Protein AF-0000000076754870 (afdb_homodimer)

InterPro domains:
  IPR001567 Peptidase M3A/M3B catalytic domain [PF01432] (214-592)
  IPR004438 Peptidase M3B, oligoendopeptidase F [TIGR00181] (14-603)
  IPR013647 Oligopeptidase F, N-terminal domain [PF08439] (121-189)
  IPR034009 Oligopeptidase F type 4 [cd09609] (14-601)
  IPR042088 Oligoendopeptidase F, C-terminal domain [G3DSA:1.10.1370.20] (234-605)

Radius of gyration: 33.67 Å; Cα contacts (8 Å, |Δi|>4): 1767; chains: 2; bounding box: 83×96×72 Å

Organism: NCBI:txid592010

Structure (mmCIF, N/CA/C/O backbone):
data_AF-0000000076754870-model_v1
#
loop_
_entity.id
_entity.type
_entity.pdbx_description
1 polymer 'Oligopeptidase F'
#
loop_
_atom_site.group_PDB
_atom_site.id
_atom_site.type_symbol
_atom_site.label_atom_id
_atom_site.label_alt_id
_atom_site.label_comp_id
_atom_site.label_asym_id
_atom_site.label_entity_id
_atom_site.label_seq_id
_atom_site.pdbx_PDB_ins_code
_atom_site.Cartn_x
_atom_site.Cartn_y
_atom_site.Cartn_z
_atom_site.occupancy
_atom_site.B_iso_or_equiv
_atom_site.auth_seq_id
_atom_site.auth_comp_id
_atom_site.auth_asym_id
_atom_site.auth_atom_id
_atom_site.pdbx_PDB_model_num
ATOM 1 N N . MET A 1 1 ? 46.344 -9.344 -22.422 1 23.14 1 MET A N 1
ATOM 2 C CA . MET A 1 1 ? 45.656 -8.133 -22.906 1 23.14 1 MET A CA 1
ATOM 3 C C . MET A 1 1 ? 44.25 -8.445 -23.406 1 23.14 1 MET A C 1
ATOM 5 O O . MET A 1 1 ? 43.438 -7.535 -23.578 1 23.14 1 MET A O 1
ATOM 9 N N . GLN A 1 2 ? 44.094 -9.57 -24.062 1 24.62 2 GLN A N 1
ATOM 10 C CA . GLN A 1 2 ? 42.812 -9.945 -24.656 1 24.62 2 GLN A CA 1
ATOM 11 C C . GLN A 1 2 ? 41.75 -10.195 -23.578 1 24.62 2 GLN A C 1
ATOM 13 O O . GLN A 1 2 ? 40.562 -10.336 -23.891 1 24.62 2 GLN A O 1
ATOM 18 N N . ASN A 1 3 ? 42.031 -10.664 -22.422 1 24.34 3 ASN A N 1
ATOM 19 C CA . ASN A 1 3 ? 41.25 -11.305 -21.391 1 24.34 3 ASN A CA 1
ATOM 20 C C . ASN A 1 3 ? 40.344 -10.297 -20.656 1 24.34 3 ASN A C 1
ATOM 22 O O . ASN A 1 3 ? 39.719 -10.633 -19.656 1 24.34 3 ASN A O 1
ATOM 26 N N . LYS A 1 4 ? 40.812 -8.961 -20.516 1 30.72 4 LYS A N 1
ATOM 27 C CA . LYS A 1 4 ? 40.094 -8 -19.688 1 30.72 4 LYS A CA 1
ATOM 28 C C . LYS A 1 4 ? 38.656 -7.805 -20.172 1 30.72 4 LYS A C 1
ATOM 30 O O . LYS A 1 4 ? 37.875 -7.113 -19.516 1 30.72 4 LYS A O 1
ATOM 35 N N . GLU A 1 5 ? 38.406 -7.863 -21.391 1 28.88 5 GLU A N 1
ATOM 36 C CA . GLU A 1 5 ? 37.156 -7.387 -22.031 1 28.88 5 GLU A CA 1
ATOM 37 C C . GLU A 1 5 ? 36 -8.336 -21.766 1 28.88 5 GLU A C 1
ATOM 39 O O . GLU A 1 5 ? 35.062 -8.398 -22.547 1 28.88 5 GLU A O 1
ATOM 44 N N . GLU A 1 6 ? 36.094 -9.367 -21.203 1 34.53 6 GLU A N 1
ATOM 45 C CA . GLU A 1 6 ? 34.938 -10.203 -20.969 1 34.53 6 GLU A CA 1
ATOM 46 C C . GLU A 1 6 ? 33.812 -9.406 -20.297 1 34.53 6 GLU A C 1
ATOM 48 O O . GLU A 1 6 ? 33.781 -9.234 -19.078 1 34.53 6 GLU A O 1
ATOM 53 N N . SER A 1 7 ? 33.375 -8.188 -20.719 1 34 7 SER A N 1
ATOM 54 C CA . SER A 1 7 ? 32.75 -6.887 -20.578 1 34 7 SER A CA 1
ATOM 55 C C . SER A 1 7 ? 31.312 -7.027 -20.062 1 34 7 SER A C 1
ATOM 57 O O . SER A 1 7 ? 30.734 -8.109 -20.125 1 34 7 SER A O 1
ATOM 59 N N . LYS A 1 8 ? 30.703 -5.906 -19.562 1 40.03 8 LYS A N 1
ATOM 60 C CA . LYS A 1 8 ? 29.406 -5.371 -19.141 1 40.03 8 LYS A CA 1
ATOM 61 C C . LYS A 1 8 ? 28.312 -5.754 -20.125 1 40.03 8 LYS A C 1
ATOM 63 O O . LYS A 1 8 ? 27.859 -4.922 -20.922 1 40.03 8 LYS A O 1
ATOM 68 N N . MET A 1 9 ? 28.203 -6.75 -20.844 1 48.28 9 MET A N 1
ATOM 69 C CA . MET A 1 9 ? 27.25 -6.793 -21.953 1 48.28 9 MET A CA 1
ATOM 70 C C . MET A 1 9 ? 25.812 -6.727 -21.453 1 48.28 9 MET A C 1
ATOM 72 O O . MET A 1 9 ? 25.359 -7.641 -20.766 1 48.28 9 MET A O 1
ATOM 76 N N . SER A 1 10 ? 25.203 -5.645 -21.359 1 66.19 10 SER A N 1
ATOM 77 C CA . SER A 1 10 ? 23.812 -5.324 -21.109 1 66.19 10 SER A CA 1
ATOM 78 C C . SER A 1 10 ? 22.875 -6.176 -21.969 1 66.19 10 SER A C 1
ATOM 80 O O . SER A 1 10 ? 23.25 -6.594 -23.062 1 66.19 10 SER A O 1
ATOM 82 N N . LEU A 1 11 ? 21.922 -6.969 -21.469 1 78.38 11 LEU A N 1
ATOM 83 C CA . LEU A 1 11 ? 20.891 -7.664 -22.219 1 78.38 11 LEU A CA 1
ATOM 84 C C . LEU A 1 11 ? 20.438 -6.832 -23.422 1 78.38 11 LEU A C 1
ATOM 86 O O . LEU A 1 11 ? 20.422 -5.598 -23.344 1 78.38 11 LEU A O 1
ATOM 90 N N . PRO A 1 12 ? 20.219 -7.492 -24.641 1 88.31 12 PRO A N 1
ATOM 91 C CA . PRO A 1 12 ? 19.719 -6.773 -25.828 1 88.31 12 PRO A CA 1
ATOM 92 C C . PRO A 1 12 ? 18.391 -6.082 -25.562 1 88.31 12 PRO A C 1
ATOM 94 O O . PRO A 1 12 ? 17.688 -6.43 -24.625 1 88.31 12 PRO A O 1
ATOM 97 N N . LEU A 1 13 ? 18.141 -5.051 -26.438 1 89.12 13 LEU A N 1
ATOM 98 C CA . LEU A 1 13 ? 16.797 -4.457 -26.469 1 89.12 13 LEU A CA 1
ATOM 99 C C . LEU A 1 13 ? 15.82 -5.371 -27.203 1 89.12 13 LEU A C 1
ATOM 101 O O . LEU A 1 13 ? 16.234 -6.199 -28.016 1 89.12 13 LEU A O 1
ATOM 105 N N . ARG A 1 14 ? 14.5 -5.211 -26.953 1 93.31 14 ARG A N 1
ATOM 106 C CA . ARG A 1 14 ? 13.453 -6.043 -27.531 1 93.31 14 ARG A CA 1
ATOM 107 C C . ARG A 1 14 ? 13.492 -5.996 -29.062 1 93.31 14 ARG A C 1
ATOM 109 O O . ARG A 1 14 ? 13.336 -7.023 -29.719 1 93.31 14 ARG A O 1
ATOM 116 N N . GLN A 1 15 ? 13.75 -4.82 -29.578 1 91.38 15 GLN A N 1
ATOM 117 C CA . GLN A 1 15 ? 13.68 -4.598 -31.016 1 91.38 15 GLN A CA 1
ATOM 118 C C . GLN A 1 15 ? 14.867 -5.242 -31.734 1 91.38 15 GLN A C 1
ATOM 120 O O . GLN A 1 15 ? 14.859 -5.395 -32.969 1 91.38 15 GLN A O 1
ATOM 125 N N . GLU A 1 16 ? 15.891 -5.66 -30.953 1 93.81 16 GLU A N 1
ATOM 126 C CA . GLU A 1 16 ? 17.109 -6.242 -31.516 1 93.81 16 GLU A CA 1
ATOM 127 C C . GLU A 1 16 ? 16.984 -7.758 -31.656 1 93.81 16 GLU A C 1
ATOM 129 O O . GLU A 1 16 ? 17.828 -8.406 -32.281 1 93.81 16 GLU A O 1
ATOM 134 N N . LEU A 1 17 ? 15.945 -8.344 -31.156 1 95.44 17 LEU A N 1
ATOM 135 C CA . LEU A 1 17 ? 15.797 -9.789 -31.094 1 95.44 17 LEU A CA 1
ATOM 136 C C . LEU A 1 17 ? 15.273 -10.344 -32.406 1 95.44 17 LEU A C 1
ATOM 138 O O . LEU A 1 17 ? 14.484 -9.688 -33.094 1 95.44 17 LEU A O 1
ATOM 142 N N . PRO A 1 18 ? 15.703 -11.57 -32.781 1 95.25 18 PRO A N 1
ATOM 143 C CA . PRO A 1 18 ? 15.07 -12.219 -33.938 1 95.25 18 PRO A CA 1
ATOM 144 C C . PRO A 1 18 ? 13.578 -12.453 -33.75 1 95.25 18 PRO A C 1
ATOM 146 O O . PRO A 1 18 ? 13.164 -13.039 -32.75 1 95.25 18 PRO A O 1
ATOM 149 N N . LEU A 1 19 ? 12.773 -12.07 -34.688 1 95.5 19 LEU A N 1
ATOM 150 C CA . LEU A 1 19 ? 11.32 -12.172 -34.625 1 95.5 19 LEU A CA 1
ATOM 151 C C . LEU A 1 19 ? 10.891 -13.609 -34.375 1 95.5 19 LEU A C 1
ATOM 153 O O . LEU A 1 19 ? 9.938 -13.867 -33.625 1 95.5 19 LEU A O 1
ATOM 157 N N . ALA A 1 20 ? 11.617 -14.562 -34.969 1 95.62 20 ALA A N 1
ATOM 158 C CA . ALA A 1 20 ? 11.242 -15.977 -34.906 1 95.62 20 ALA A CA 1
ATOM 159 C C . ALA A 1 20 ? 11.336 -16.531 -33.5 1 95.62 20 ALA A C 1
ATOM 161 O O . ALA A 1 20 ? 10.781 -17.594 -33.219 1 95.62 20 ALA A O 1
ATOM 162 N N . GLU A 1 21 ? 11.938 -15.852 -32.625 1 96.88 21 GLU A N 1
ATOM 163 C CA . GLU A 1 21 ? 12.141 -16.344 -31.266 1 96.88 21 GLU A CA 1
ATOM 164 C C . GLU A 1 21 ? 11.219 -15.633 -30.266 1 96.88 21 GLU A C 1
ATOM 166 O O . GLU A 1 21 ? 11.266 -15.891 -29.062 1 96.88 21 GLU A O 1
ATOM 171 N N . THR A 1 22 ? 10.422 -14.695 -30.812 1 97.56 22 THR A N 1
ATOM 172 C CA . THR A 1 22 ? 9.484 -13.953 -29.984 1 97.56 22 THR A CA 1
ATOM 173 C C . THR A 1 22 ? 8.047 -14.406 -30.266 1 97.56 22 THR A C 1
ATOM 175 O O . THR A 1 22 ? 7.762 -14.969 -31.312 1 97.56 22 THR A O 1
ATOM 178 N N . TRP A 1 23 ? 7.141 -14.172 -29.266 1 98.25 23 TRP A N 1
ATOM 179 C CA . TRP A 1 23 ? 5.75 -14.562 -29.5 1 98.25 23 TRP A CA 1
ATOM 180 C C . TRP A 1 23 ? 5.055 -13.57 -30.422 1 98.25 23 TRP A C 1
ATOM 182 O O . TRP A 1 23 ? 5.57 -12.477 -30.672 1 98.25 23 TRP A O 1
ATOM 192 N N . ASP A 1 24 ? 3.938 -13.984 -31.031 1 98.06 24 ASP A N 1
ATOM 193 C CA . ASP A 1 24 ? 3.182 -13.172 -31.969 1 98.06 24 ASP A CA 1
ATOM 194 C C . ASP A 1 24 ? 1.841 -12.742 -31.391 1 98.06 24 ASP A C 1
ATOM 196 O O . ASP A 1 24 ? 0.86 -13.484 -31.453 1 98.06 24 ASP A O 1
ATOM 200 N N . LEU A 1 25 ? 1.702 -11.523 -31 1 97.69 25 LEU A N 1
ATOM 201 C CA . LEU A 1 25 ? 0.479 -11.031 -30.375 1 97.69 25 LEU A CA 1
ATOM 202 C C . LEU A 1 25 ? -0.518 -10.562 -31.422 1 97.69 25 LEU A C 1
ATOM 204 O O . LEU A 1 25 ? -1.688 -10.32 -31.125 1 97.69 25 LEU A O 1
ATOM 208 N N . SER A 1 26 ? -0.072 -10.492 -32.688 1 97.38 26 SER A N 1
ATOM 209 C CA . SER A 1 26 ? -0.972 -10.086 -33.75 1 97.38 26 SER A CA 1
ATOM 210 C C . SER A 1 26 ? -2.059 -11.125 -34 1 97.38 26 SER A C 1
ATOM 212 O O . SER A 1 26 ? -3.049 -10.859 -34.688 1 97.38 26 SER A O 1
ATOM 214 N N . LEU A 1 27 ? -1.836 -12.336 -33.438 1 97.69 27 LEU A N 1
ATOM 215 C CA . LEU A 1 27 ? -2.877 -13.359 -33.469 1 97.69 27 LEU A CA 1
ATOM 216 C C . LEU A 1 27 ? -4.109 -12.906 -32.719 1 97.69 27 LEU A C 1
ATOM 218 O O . LEU A 1 27 ? -5.211 -13.414 -32.938 1 97.69 27 LEU A O 1
ATOM 222 N N . LEU A 1 28 ? -4.004 -12 -31.75 1 98 28 LEU A N 1
ATOM 223 C CA . LEU A 1 28 ? -5.121 -11.43 -31 1 98 28 LEU A CA 1
ATOM 224 C C . LEU A 1 28 ? -5.719 -10.234 -31.75 1 98 28 LEU A C 1
ATOM 226 O O . LEU A 1 28 ? -6.848 -10.297 -32.219 1 98 28 LEU A O 1
ATOM 230 N N . TYR A 1 29 ? -4.859 -9.211 -31.797 1 98.06 29 TYR A N 1
ATOM 231 C CA . TYR A 1 29 ? -5.223 -8.039 -32.594 1 98.06 29 TYR A CA 1
ATOM 232 C C . TYR A 1 29 ? -4.094 -7.656 -33.531 1 98.06 29 TYR A C 1
ATOM 234 O O . TYR A 1 29 ? -2.936 -7.551 -33.125 1 98.06 29 TYR A O 1
ATOM 242 N N . LYS A 1 30 ? -4.488 -7.289 -34.719 1 97.31 30 LYS A N 1
ATOM 243 C CA . LYS A 1 30 ? -3.512 -7.078 -35.781 1 97.31 30 LYS A CA 1
ATOM 244 C C . LYS A 1 30 ? -2.59 -5.906 -35.469 1 97.31 30 LYS A C 1
ATOM 246 O O . LYS A 1 30 ? -1.426 -5.895 -35.875 1 97.31 30 LYS A O 1
ATOM 251 N N . ASP A 1 31 ? -3.182 -4.883 -34.812 1 95.81 31 ASP A N 1
ATOM 252 C CA . ASP A 1 31 ? -2.395 -3.707 -34.438 1 95.81 31 ASP A CA 1
ATOM 253 C C . ASP A 1 31 ? -3.035 -2.949 -33.281 1 95.81 31 ASP A C 1
ATOM 255 O O . ASP A 1 31 ? -4.043 -3.393 -32.719 1 95.81 31 ASP A O 1
ATOM 259 N N . GLN A 1 32 ? -2.314 -1.916 -32.875 1 96 32 GLN A N 1
ATOM 260 C CA . GLN A 1 32 ? -2.748 -1.104 -31.75 1 96 32 GLN A CA 1
ATOM 261 C C . GLN A 1 32 ? -4.137 -0.519 -32 1 96 32 GLN A C 1
ATOM 263 O O . GLN A 1 32 ? -4.949 -0.441 -31.078 1 96 32 GLN A O 1
ATOM 268 N N . ALA A 1 33 ? -4.398 -0.143 -33.156 1 97.12 33 ALA A N 1
ATOM 269 C CA . ALA A 1 33 ? -5.691 0.443 -33.5 1 97.12 33 ALA A CA 1
ATOM 270 C C . ALA A 1 33 ? -6.82 -0.565 -33.312 1 97.12 33 ALA A C 1
ATOM 272 O O . ALA A 1 33 ? -7.879 -0.223 -32.781 1 97.12 33 ALA A O 1
ATOM 273 N N . ALA A 1 34 ? -6.594 -1.771 -33.75 1 98.19 34 ALA A N 1
ATOM 274 C CA . ALA A 1 34 ? -7.582 -2.83 -33.594 1 98.19 34 ALA A CA 1
ATOM 275 C C . ALA A 1 34 ? -7.832 -3.104 -32.094 1 98.19 34 ALA A C 1
ATOM 277 O O . ALA A 1 34 ? -8.969 -3.35 -31.688 1 98.19 34 ALA A O 1
ATOM 278 N N . TYR A 1 35 ? -6.797 -3.111 -31.328 1 97.75 35 TYR A N 1
ATOM 279 C CA . TYR A 1 35 ? -6.895 -3.291 -29.891 1 97.75 35 TYR A CA 1
ATOM 280 C C . TYR A 1 35 ? -7.738 -2.189 -29.25 1 97.75 35 TYR A C 1
ATOM 282 O O . TYR A 1 35 ? -8.625 -2.467 -28.438 1 97.75 35 TYR A O 1
ATOM 290 N N . GLU A 1 36 ? -7.5 -0.948 -29.641 1 96.19 36 GLU A N 1
ATOM 291 C CA . GLU A 1 36 ? -8.227 0.187 -29.078 1 96.19 36 GLU A CA 1
ATOM 292 C C . GLU A 1 36 ? -9.719 0.099 -29.406 1 96.19 36 GLU A C 1
ATOM 294 O O . GLU A 1 36 ? -10.562 0.43 -28.562 1 96.19 36 GLU A O 1
ATOM 299 N N . VAL A 1 37 ? -10.062 -0.365 -30.562 1 97.5 37 VAL A N 1
ATOM 300 C CA . VAL A 1 37 ? -11.453 -0.573 -30.953 1 97.5 37 VAL A CA 1
ATOM 301 C C . VAL A 1 37 ? -12.078 -1.654 -30.078 1 97.5 37 VAL A C 1
ATOM 303 O O . VAL A 1 37 ? -13.219 -1.516 -29.625 1 97.5 37 VAL A O 1
ATOM 306 N N . ALA A 1 38 ? -11.328 -2.713 -29.891 1 98 38 ALA A N 1
ATOM 307 C CA . ALA A 1 38 ? -11.82 -3.811 -29.062 1 98 38 ALA A CA 1
ATOM 308 C C . ALA A 1 38 ? -12.086 -3.346 -27.625 1 98 38 ALA A C 1
ATOM 310 O O . ALA A 1 38 ? -13.039 -3.789 -27 1 98 38 ALA A O 1
ATOM 311 N N . VAL A 1 39 ? -11.203 -2.475 -27.094 1 97.19 39 VAL A N 1
ATOM 312 C CA . VAL A 1 39 ? -11.367 -1.922 -25.75 1 97.19 39 VAL A CA 1
ATOM 313 C C . VAL A 1 39 ? -12.672 -1.139 -25.672 1 97.19 39 VAL A C 1
ATOM 315 O O . VAL A 1 39 ? -13.461 -1.323 -24.734 1 97.19 39 VAL A O 1
ATOM 318 N N . GLU A 1 40 ? -12.938 -0.312 -26.656 1 96.5 40 GLU A N 1
ATOM 319 C CA . GLU A 1 40 ? -14.164 0.479 -26.688 1 96.5 40 GLU A CA 1
ATOM 320 C C . GLU A 1 40 ? -15.391 -0.413 -26.844 1 96.5 40 GLU A C 1
ATOM 322 O O . GLU A 1 40 ? -16.438 -0.161 -26.234 1 96.5 40 GLU A O 1
ATOM 327 N N . ASP A 1 41 ? -15.273 -1.385 -27.672 1 97.88 41 ASP A N 1
ATOM 328 C CA . ASP A 1 41 ? -16.359 -2.334 -27.859 1 97.88 41 ASP A CA 1
ATOM 329 C C . ASP A 1 41 ? -16.703 -3.057 -26.562 1 97.88 41 ASP A C 1
ATOM 331 O O . ASP A 1 41 ? -17.875 -3.283 -26.25 1 97.88 41 ASP A O 1
ATOM 335 N N . LEU A 1 42 ? -15.672 -3.492 -25.844 1 98 42 LEU A N 1
ATOM 336 C CA . LEU A 1 42 ? -15.883 -4.164 -24.562 1 98 42 LEU A CA 1
ATOM 337 C C . LEU A 1 42 ? -16.609 -3.248 -23.594 1 98 42 LEU A C 1
ATOM 339 O O . LEU A 1 42 ? -17.531 -3.686 -22.891 1 98 42 LEU A O 1
ATOM 343 N N . LYS A 1 43 ? -16.219 -1.947 -23.547 1 96.25 43 LYS A N 1
ATOM 344 C CA . LYS A 1 43 ? -16.906 -0.976 -22.703 1 96.25 43 LYS A CA 1
ATOM 345 C C . LYS A 1 43 ? -18.391 -0.899 -23.047 1 96.25 43 LYS A C 1
ATOM 347 O O . LYS A 1 43 ? -19.234 -0.889 -22.156 1 96.25 43 LYS A O 1
ATOM 352 N N . LYS A 1 44 ? -18.688 -0.884 -24.281 1 97.38 44 LYS A N 1
ATOM 353 C CA . LYS A 1 44 ? -20.062 -0.826 -24.75 1 97.38 44 LYS A CA 1
ATOM 354 C C . LYS A 1 44 ? -20.812 -2.102 -24.406 1 97.38 44 LYS A C 1
ATOM 356 O O . LYS A 1 44 ? -21.969 -2.045 -23.938 1 97.38 44 LYS A O 1
ATOM 361 N N . GLN A 1 45 ? -20.172 -3.211 -24.594 1 97.94 45 GLN A N 1
ATOM 362 C CA . GLN A 1 45 ? -20.797 -4.504 -24.344 1 97.94 45 GLN A CA 1
ATOM 363 C C . GLN A 1 45 ? -21.219 -4.641 -22.875 1 97.94 45 GLN A C 1
ATOM 365 O O . GLN A 1 45 ? -22.328 -5.062 -22.578 1 97.94 45 GLN A O 1
ATOM 370 N N . VAL A 1 46 ? -20.359 -4.328 -22 1 97.56 46 VAL A N 1
ATOM 371 C CA . VAL A 1 46 ? -20.656 -4.527 -20.578 1 97.56 46 VAL A CA 1
ATOM 372 C C . VAL A 1 46 ? -21.703 -3.516 -20.125 1 97.56 46 VAL A C 1
ATOM 374 O O . VAL A 1 46 ? -22.531 -3.814 -19.266 1 97.56 46 VAL A O 1
ATOM 377 N N . THR A 1 47 ? -21.672 -2.291 -20.719 1 96.56 47 THR A N 1
ATOM 378 C CA . THR A 1 47 ? -22.688 -1.289 -20.422 1 96.56 47 THR A CA 1
ATOM 379 C C . THR A 1 47 ? -24.062 -1.758 -20.891 1 96.56 47 THR A C 1
ATOM 381 O O . THR A 1 47 ? -25.047 -1.677 -20.141 1 96.56 47 THR A O 1
ATOM 384 N N . GLU A 1 48 ? -24.141 -2.238 -22.062 1 97.88 48 GLU A N 1
ATOM 385 C CA . GLU A 1 48 ? -25.391 -2.77 -22.594 1 97.88 48 GLU A CA 1
ATOM 386 C C . GLU A 1 48 ? -25.844 -4.012 -21.844 1 97.88 48 GLU A C 1
ATOM 388 O O . GLU A 1 48 ? -27.031 -4.23 -21.656 1 97.88 48 GLU A O 1
ATOM 393 N N . PHE A 1 49 ? -24.891 -4.852 -21.438 1 98.12 49 PHE A N 1
ATOM 394 C CA . PHE A 1 49 ? -25.203 -6.062 -20.688 1 98.12 49 PHE A CA 1
ATOM 395 C C . PHE A 1 49 ? -25.984 -5.73 -19.422 1 98.12 49 PHE A C 1
ATOM 397 O O . PHE A 1 49 ? -27.016 -6.328 -19.156 1 98.12 49 PHE A O 1
ATOM 404 N N . GLU A 1 50 ? -25.484 -4.816 -18.656 1 96.31 50 GLU A N 1
ATOM 405 C CA . GLU A 1 50 ? -26.172 -4.402 -17.438 1 96.31 50 GLU A CA 1
ATOM 406 C C . GLU A 1 50 ? -27.547 -3.824 -17.75 1 96.31 50 GLU A C 1
ATOM 408 O O . GLU A 1 50 ? -28.531 -4.18 -17.109 1 96.31 50 GLU A O 1
ATOM 413 N N . ALA A 1 51 ? -27.672 -2.949 -18.75 1 96.88 51 ALA A N 1
ATOM 414 C CA . ALA A 1 51 ? -28.922 -2.291 -19.125 1 96.88 51 ALA A CA 1
ATOM 415 C C . ALA A 1 51 ? -29.969 -3.309 -19.562 1 96.88 51 ALA A C 1
ATOM 417 O O . ALA A 1 51 ? -31.156 -3.16 -19.266 1 96.88 51 ALA A O 1
ATOM 418 N N . ASN A 1 52 ? -29.516 -4.316 -20.188 1 97.62 52 ASN A N 1
ATOM 419 C CA . ASN A 1 52 ? -30.422 -5.273 -20.812 1 97.62 52 ASN A CA 1
ATOM 420 C C . ASN A 1 52 ? -30.891 -6.336 -19.828 1 97.62 52 ASN A C 1
ATOM 422 O O . ASN A 1 52 ? -31.984 -6.875 -19.953 1 97.62 52 ASN A O 1
ATOM 426 N N . TYR A 1 53 ? -30.031 -6.672 -18.859 1 97.56 53 TYR A N 1
ATOM 427 C CA . TYR A 1 53 ? -30.312 -7.934 -18.188 1 97.56 53 TYR A CA 1
ATOM 428 C C . TYR A 1 53 ? -30.484 -7.723 -16.688 1 97.56 53 TYR A C 1
ATOM 430 O O . TYR A 1 53 ? -31.016 -8.586 -15.992 1 97.56 53 TYR A O 1
ATOM 438 N N . ALA A 1 54 ? -29.891 -6.648 -16.125 1 95.5 54 ALA A N 1
ATOM 439 C CA . ALA A 1 54 ? -30.031 -6.426 -14.688 1 95.5 54 ALA A CA 1
ATOM 440 C C . ALA A 1 54 ? -31.5 -6.465 -14.266 1 95.5 54 ALA A C 1
ATOM 442 O O . ALA A 1 54 ? -32.344 -5.75 -14.836 1 95.5 54 ALA A O 1
ATOM 443 N N . GLY A 1 55 ? -31.875 -7.352 -13.367 1 95 55 GLY A N 1
ATOM 444 C CA . GLY A 1 55 ? -33.219 -7.457 -12.805 1 95 55 GLY A CA 1
ATOM 445 C C . GLY A 1 55 ? -34.125 -8.352 -13.617 1 95 55 GLY A C 1
ATOM 446 O O . GLY A 1 55 ? -35.344 -8.453 -13.328 1 95 55 GLY A O 1
ATOM 447 N N . THR A 1 56 ? -33.594 -9.078 -14.602 1 96.88 56 THR A N 1
ATOM 448 C CA . THR A 1 56 ? -34.5 -9.797 -15.484 1 96.88 56 THR A CA 1
ATOM 449 C C . THR A 1 56 ? -34.125 -11.273 -15.578 1 96.88 56 THR A C 1
ATOM 451 O O . THR A 1 56 ? -34.656 -12.016 -16.406 1 96.88 56 THR A O 1
ATOM 454 N N . LEU A 1 57 ? -33.25 -11.797 -14.781 1 96.75 57 LEU A N 1
ATOM 455 C CA . LEU A 1 57 ? -32.656 -13.109 -14.961 1 96.75 57 LEU A CA 1
ATOM 456 C C . LEU A 1 57 ? -33.562 -14.211 -14.461 1 96.75 57 LEU A C 1
ATOM 458 O O . LEU A 1 57 ? -33.281 -15.398 -14.648 1 96.75 57 LEU A O 1
ATOM 462 N N . ASP A 1 58 ? -34.719 -13.82 -13.859 1 95.44 58 ASP A N 1
ATOM 463 C CA . ASP A 1 58 ? -35.688 -14.789 -13.414 1 95.44 58 ASP A CA 1
ATOM 464 C C . ASP A 1 58 ? -36.562 -15.25 -14.578 1 95.44 58 ASP A C 1
ATOM 466 O O . ASP A 1 58 ? -37.406 -16.141 -14.422 1 95.44 58 ASP A O 1
ATOM 470 N N . GLN A 1 59 ? -36.375 -14.688 -15.711 1 95.31 59 GLN A N 1
ATOM 471 C CA . GLN A 1 59 ? -37 -15.117 -16.953 1 95.31 59 GLN A CA 1
ATOM 472 C C . GLN A 1 59 ? -36.062 -16 -17.781 1 95.31 59 GLN A C 1
ATOM 474 O O . GLN A 1 59 ? -34.969 -15.57 -18.156 1 95.31 59 GLN A O 1
ATOM 479 N N . THR A 1 60 ? -36.531 -17.141 -18.188 1 95.25 60 THR A N 1
ATOM 480 C CA . THR A 1 60 ? -35.688 -18.172 -18.797 1 95.25 60 THR A CA 1
ATOM 481 C C . THR A 1 60 ? -35.062 -17.641 -20.078 1 95.25 60 THR A C 1
ATOM 483 O O . THR A 1 60 ? -33.875 -17.859 -20.328 1 95.25 60 THR A O 1
ATOM 486 N N . GLN A 1 61 ? -35.844 -16.969 -20.906 1 95.56 61 GLN A N 1
ATOM 487 C CA . GLN A 1 61 ? -35.312 -16.453 -22.172 1 95.56 61 GLN A CA 1
ATOM 488 C C . GLN A 1 61 ? -34.25 -15.406 -21.906 1 95.56 61 GLN A C 1
ATOM 490 O O . GLN A 1 61 ? -33.219 -15.359 -22.625 1 95.56 61 GLN A O 1
ATOM 495 N N . GLN A 1 62 ? -34.469 -14.602 -20.938 1 96.62 62 GLN A N 1
ATOM 496 C CA . GLN A 1 62 ? -33.5 -13.578 -20.578 1 96.62 62 GLN A CA 1
ATOM 497 C C . GLN A 1 62 ? -32.219 -14.203 -20 1 96.62 62 GLN A C 1
ATOM 499 O O . GLN A 1 62 ? -31.109 -13.758 -20.297 1 96.62 62 GLN A O 1
ATOM 504 N N . LEU A 1 63 ? -32.406 -15.219 -19.188 1 97.5 63 LEU A N 1
ATOM 505 C CA . LEU A 1 63 ? -31.25 -15.914 -18.625 1 97.5 63 LEU A CA 1
ATOM 506 C C . LEU A 1 63 ? -30.375 -16.516 -19.719 1 97.5 63 LEU A C 1
ATOM 508 O O . LEU A 1 63 ? -29.156 -16.406 -19.688 1 97.5 63 LEU A O 1
ATOM 512 N N . GLU A 1 64 ? -31.031 -17.141 -20.672 1 96.88 64 GLU A N 1
ATOM 513 C CA . GLU A 1 64 ? -30.312 -17.75 -21.781 1 96.88 64 GLU A CA 1
ATOM 514 C C . GLU A 1 64 ? -29.516 -16.703 -22.562 1 96.88 64 GLU A C 1
ATOM 516 O O . GLU A 1 64 ? -28.328 -16.906 -22.844 1 96.88 64 GLU A O 1
ATOM 521 N N . LYS A 1 65 ? -30.141 -15.602 -22.906 1 97.62 65 LYS A N 1
ATOM 522 C CA . LYS A 1 65 ? -29.484 -14.531 -23.656 1 97.62 65 LYS A CA 1
ATOM 523 C C . LYS A 1 65 ? -28.359 -13.898 -22.859 1 97.62 65 LYS A C 1
ATOM 525 O O . LYS A 1 65 ? -27.297 -13.586 -23.391 1 97.62 65 LYS A O 1
ATOM 530 N N . ALA A 1 66 ? -28.625 -13.727 -21.578 1 97.94 66 ALA A N 1
ATOM 531 C CA . ALA A 1 66 ? -27.625 -13.133 -20.688 1 97.94 66 ALA A CA 1
ATOM 532 C C . ALA A 1 66 ? -26.375 -13.992 -20.625 1 97.94 66 ALA A C 1
ATOM 534 O O . ALA A 1 66 ? -25.25 -13.484 -20.672 1 97.94 66 ALA A O 1
ATOM 535 N N . LEU A 1 67 ? -26.562 -15.25 -20.484 1 97.94 67 LEU A N 1
ATOM 536 C CA . LEU A 1 67 ? -25.422 -16.156 -20.375 1 97.94 67 LEU A CA 1
ATOM 537 C C . LEU A 1 67 ? -24.641 -16.203 -21.688 1 97.94 67 LEU A C 1
ATOM 539 O O . LEU A 1 67 ? -23.406 -16.281 -21.688 1 97.94 67 LEU A O 1
ATOM 543 N N . ALA A 1 68 ? -25.328 -16.141 -22.797 1 97.38 68 ALA A N 1
ATOM 544 C CA . ALA A 1 68 ? -24.672 -16.094 -24.094 1 97.38 68 ALA A CA 1
ATOM 545 C C . ALA A 1 68 ? -23.844 -14.812 -24.25 1 97.38 68 ALA A C 1
ATOM 547 O O . ALA A 1 68 ? -22.703 -14.859 -24.703 1 97.38 68 ALA A O 1
ATOM 548 N N . ASP A 1 69 ? -24.469 -13.711 -23.891 1 98 69 ASP A N 1
ATOM 549 C CA . ASP A 1 69 ? -23.75 -12.438 -23.953 1 98 69 ASP A CA 1
ATOM 550 C C . ASP A 1 69 ? -22.578 -12.406 -22.984 1 98 69 ASP A C 1
ATOM 552 O O . ASP A 1 69 ? -21.516 -11.859 -23.297 1 98 69 ASP A O 1
ATOM 556 N N . TYR A 1 70 ? -22.797 -12.977 -21.812 1 97.81 70 TYR A N 1
ATOM 557 C CA . TYR A 1 70 ? -21.734 -13.039 -20.812 1 97.81 70 TYR A CA 1
ATOM 558 C C . TYR A 1 70 ? -20.547 -13.852 -21.328 1 97.81 70 TYR A C 1
ATOM 560 O O . TYR A 1 70 ? -19.391 -13.484 -21.094 1 97.81 70 TYR A O 1
ATOM 568 N N . GLU A 1 71 ? -20.859 -14.883 -21.969 1 96.62 71 GLU A N 1
ATOM 569 C CA . GLU A 1 71 ? -19.812 -15.695 -22.578 1 96.62 71 GLU A CA 1
ATOM 570 C C . GLU A 1 71 ? -18.984 -14.867 -23.562 1 96.62 71 GLU A C 1
ATOM 572 O O . GLU A 1 71 ? -17.766 -14.906 -23.531 1 96.62 71 GLU A O 1
ATOM 577 N N . ALA A 1 72 ? -19.625 -14.172 -24.391 1 97.38 72 ALA A N 1
ATOM 578 C CA . ALA A 1 72 ? -18.953 -13.328 -25.375 1 97.38 72 ALA A CA 1
ATOM 579 C C . ALA A 1 72 ? -18.109 -12.258 -24.703 1 97.38 72 ALA A C 1
ATOM 581 O O . ALA A 1 72 ? -17 -11.953 -25.141 1 97.38 72 ALA A O 1
ATOM 582 N N . ILE A 1 73 ? -18.641 -11.695 -23.641 1 98 73 ILE A N 1
ATOM 583 C CA . ILE A 1 73 ? -17.938 -10.664 -22.891 1 98 73 ILE A CA 1
ATOM 584 C C . ILE A 1 73 ? -16.672 -11.25 -22.25 1 98 73 ILE A C 1
ATOM 586 O O . ILE A 1 73 ? -15.617 -10.625 -22.281 1 98 73 ILE A O 1
ATOM 590 N N . GLN A 1 74 ? -16.781 -12.453 -21.719 1 96.94 74 GLN A N 1
ATOM 591 C CA . GLN A 1 74 ? -15.633 -13.086 -21.078 1 96.94 74 GLN A CA 1
ATOM 592 C C . GLN A 1 74 ? -14.531 -13.375 -22.094 1 96.94 74 GLN A C 1
ATOM 594 O O . GLN A 1 74 ? -13.344 -13.25 -21.781 1 96.94 74 GLN A O 1
ATOM 599 N N . VAL A 1 75 ? -14.906 -13.742 -23.266 1 97.62 75 VAL A N 1
ATOM 600 C CA . VAL A 1 75 ? -13.93 -13.953 -24.328 1 97.62 75 VAL A CA 1
ATOM 601 C C . VAL A 1 75 ? -13.25 -12.625 -24.672 1 97.62 75 VAL A C 1
ATOM 603 O O . VAL A 1 75 ? -12.023 -12.562 -24.781 1 97.62 75 VAL A O 1
ATOM 606 N N . ALA A 1 76 ? -14.039 -11.609 -24.781 1 98 76 ALA A N 1
ATOM 607 C CA . ALA A 1 76 ? -13.5 -10.289 -25.094 1 98 76 ALA A CA 1
ATOM 608 C C . ALA A 1 76 ? -12.555 -9.805 -24 1 98 76 ALA A C 1
ATOM 610 O O . ALA A 1 76 ? -11.5 -9.234 -24.281 1 98 76 ALA A O 1
ATOM 611 N N . ILE A 1 77 ? -12.953 -10.016 -22.75 1 97.56 77 ILE A N 1
ATOM 612 C CA . ILE A 1 77 ? -12.117 -9.656 -21.609 1 97.56 77 ILE A CA 1
ATOM 613 C C . ILE A 1 77 ? -10.766 -10.367 -21.703 1 97.56 77 ILE A C 1
ATOM 615 O O . ILE A 1 77 ? -9.711 -9.75 -21.547 1 97.56 77 ILE A O 1
ATOM 619 N N . SER A 1 78 ? -10.812 -11.633 -22.031 1 97.31 78 SER A N 1
ATOM 620 C CA . SER A 1 78 ? -9.602 -12.438 -22.141 1 97.31 78 SER A CA 1
ATOM 621 C C . SER A 1 78 ? -8.68 -11.898 -23.234 1 97.31 78 SER A C 1
ATOM 623 O O . SER A 1 78 ? -7.477 -11.742 -23.016 1 97.31 78 SER A O 1
ATOM 625 N N . TRP A 1 79 ? -9.227 -11.555 -24.297 1 98.06 79 TRP A N 1
ATOM 626 C CA . TRP A 1 79 ? -8.445 -11.094 -25.438 1 98.06 79 TRP A CA 1
ATOM 627 C C . TRP A 1 79 ? -7.828 -9.727 -25.156 1 98.06 79 TRP A C 1
ATOM 629 O O . TRP A 1 79 ? -6.625 -9.531 -25.344 1 98.06 79 TRP A O 1
ATOM 639 N N . VAL A 1 80 ? -8.625 -8.828 -24.688 1 98.06 80 VAL A N 1
ATOM 640 C CA . VAL A 1 80 ? -8.188 -7.465 -24.438 1 98.06 80 VAL A CA 1
ATOM 641 C C . VAL A 1 80 ? -7.141 -7.465 -23.328 1 98.06 80 VAL A C 1
ATOM 643 O O . VAL A 1 80 ? -6.113 -6.789 -23.422 1 98.06 80 VAL A O 1
ATOM 646 N N . SER A 1 81 ? -7.375 -8.219 -22.312 1 97.12 81 SER A N 1
ATOM 647 C CA . SER A 1 81 ? -6.461 -8.266 -21.188 1 97.12 81 SER A CA 1
ATOM 648 C C . SER A 1 81 ? -5.102 -8.82 -21.594 1 97.12 81 SER A C 1
ATOM 650 O O . SER A 1 81 ? -4.062 -8.297 -21.188 1 97.12 81 SER A O 1
ATOM 652 N N . HIS A 1 82 ? -5.102 -9.836 -22.391 1 97.5 82 HIS A N 1
ATOM 653 C CA . HIS A 1 82 ? -3.844 -10.477 -22.766 1 97.5 82 HIS A CA 1
ATOM 654 C C . HIS A 1 82 ? -3.051 -9.609 -23.734 1 97.5 82 HIS A C 1
ATOM 656 O O . HIS A 1 82 ? -1.842 -9.43 -23.578 1 97.5 82 HIS A O 1
ATOM 662 N N . TYR A 1 83 ? -3.729 -9.07 -24.672 1 97.69 83 TYR A N 1
ATOM 663 C CA . TYR A 1 83 ? -3.008 -8.18 -25.578 1 97.69 83 TYR A CA 1
ATOM 664 C C . TYR A 1 83 ? -2.418 -6.996 -24.828 1 97.69 83 TYR A C 1
ATOM 666 O O . TYR A 1 83 ? -1.262 -6.625 -25.047 1 97.69 83 TYR A O 1
ATOM 674 N N . GLY A 1 84 ? -3.18 -6.441 -24 1 95.12 84 GLY A N 1
ATOM 675 C CA . GLY A 1 84 ? -2.766 -5.25 -23.281 1 95.12 84 GLY A CA 1
ATOM 676 C C . GLY A 1 84 ? -1.643 -5.512 -22.297 1 95.12 84 GLY A C 1
ATOM 677 O O . GLY A 1 84 ? -0.843 -4.617 -22 1 95.12 84 GLY A O 1
ATOM 678 N N . SER A 1 85 ? -1.509 -6.727 -21.797 1 95.19 85 SER A N 1
ATOM 679 C CA . SER A 1 85 ? -0.568 -6.98 -20.703 1 95.19 85 SER A CA 1
ATOM 680 C C . SER A 1 85 ? 0.67 -7.715 -21.203 1 95.19 85 SER A C 1
ATOM 682 O O . SER A 1 85 ? 1.772 -7.508 -20.703 1 95.19 85 SER A O 1
ATOM 684 N N . LEU A 1 86 ? 0.55 -8.594 -22.203 1 97.06 86 LEU A N 1
ATOM 685 C CA . LEU A 1 86 ? 1.625 -9.516 -22.562 1 97.06 86 LEU A CA 1
ATOM 686 C C . LEU A 1 86 ? 2.781 -8.773 -23.219 1 97.06 86 LEU A C 1
ATOM 688 O O . LEU A 1 86 ? 3.947 -9.102 -23 1 97.06 86 LEU A O 1
ATOM 692 N N . ALA A 1 87 ? 2.455 -7.789 -23.984 1 95.19 87 ALA A N 1
ATOM 693 C CA . ALA A 1 87 ? 3.531 -7.008 -24.594 1 95.19 87 ALA A CA 1
ATOM 694 C C . ALA A 1 87 ? 4.355 -6.293 -23.516 1 95.19 87 ALA A C 1
ATOM 696 O O . ALA A 1 87 ? 5.574 -6.16 -23.656 1 95.19 87 ALA A O 1
ATOM 697 N N . TYR A 1 88 ? 3.674 -5.871 -22.5 1 91 88 TYR A N 1
ATOM 698 C CA . TYR A 1 88 ? 4.348 -5.191 -21.406 1 91 88 TYR A CA 1
ATOM 699 C C . TYR A 1 88 ? 5.281 -6.141 -20.656 1 91 88 TYR A C 1
ATOM 701 O O . TYR A 1 88 ? 6.344 -5.738 -20.188 1 91 88 TYR A O 1
ATOM 709 N N . GLU A 1 89 ? 4.984 -7.395 -20.578 1 91.69 89 GLU A N 1
ATOM 710 C CA . GLU A 1 89 ? 5.793 -8.398 -19.891 1 91.69 89 GLU A CA 1
ATOM 711 C C . GLU A 1 89 ? 7.125 -8.617 -20.594 1 91.69 89 GLU A C 1
ATOM 713 O O . GLU A 1 89 ? 8.094 -9.07 -19.984 1 91.69 89 GLU A O 1
ATOM 718 N N . THR A 1 90 ? 7.184 -8.305 -21.859 1 93.12 90 THR A N 1
ATOM 719 C CA . THR A 1 90 ? 8.414 -8.57 -22.594 1 93.12 90 THR A CA 1
ATOM 720 C C . THR A 1 90 ? 9.227 -7.289 -22.766 1 93.12 90 THR A C 1
ATOM 722 O O . THR A 1 90 ? 10.422 -7.344 -23.078 1 93.12 90 THR A O 1
ATOM 725 N N . ASP A 1 91 ? 8.562 -6.164 -22.672 1 89.56 91 ASP A N 1
ATOM 726 C CA . ASP A 1 91 ? 9.25 -4.883 -22.812 1 89.56 91 ASP A CA 1
ATOM 727 C C . ASP A 1 91 ? 8.555 -3.799 -21.984 1 89.56 91 ASP A C 1
ATOM 729 O O . ASP A 1 91 ? 7.723 -3.057 -22.516 1 89.56 91 ASP A O 1
ATOM 733 N N . LYS A 1 92 ? 8.984 -3.594 -20.797 1 82.38 92 LYS A N 1
ATOM 734 C CA . LYS A 1 92 ? 8.328 -2.686 -19.875 1 82.38 92 LYS A CA 1
ATOM 735 C C . LYS A 1 92 ? 8.766 -1.244 -20.094 1 82.38 92 LYS A C 1
ATOM 737 O O . LYS A 1 92 ? 8.203 -0.314 -19.516 1 82.38 92 LYS A O 1
ATOM 742 N N . LEU A 1 93 ? 9.734 -1.02 -21.031 1 75.81 93 LEU A N 1
ATOM 743 C CA . LEU A 1 93 ? 10.227 0.323 -21.328 1 75.81 93 LEU A CA 1
ATOM 744 C C . LEU A 1 93 ? 9.453 0.948 -22.484 1 75.81 93 LEU A C 1
ATOM 746 O O . LEU A 1 93 ? 9.547 2.156 -22.719 1 75.81 93 LEU A O 1
ATOM 750 N N . ASP A 1 94 ? 8.758 0.093 -23.219 1 85.31 94 ASP A N 1
ATOM 751 C CA . ASP A 1 94 ? 7.969 0.613 -24.328 1 85.31 94 ASP A CA 1
ATOM 752 C C . ASP A 1 94 ? 6.758 1.393 -23.828 1 85.31 94 ASP A C 1
ATOM 754 O O . ASP A 1 94 ? 5.914 0.845 -23.109 1 85.31 94 ASP A O 1
ATOM 758 N N . ALA A 1 95 ? 6.605 2.598 -24.281 1 79.75 95 ALA A N 1
ATOM 759 C CA . ALA A 1 95 ? 5.59 3.508 -23.75 1 79.75 95 ALA A CA 1
ATOM 760 C C . ALA A 1 95 ? 4.188 3.016 -24.094 1 79.75 95 ALA A C 1
ATOM 762 O O . ALA A 1 95 ? 3.268 3.137 -23.281 1 79.75 95 ALA A O 1
ATOM 763 N N . GLN A 1 96 ? 4.004 2.568 -25.281 1 88 96 GLN A N 1
ATOM 764 C CA . GLN A 1 96 ? 2.699 2.062 -25.688 1 88 96 GLN A CA 1
ATOM 765 C C . GLN A 1 96 ? 2.309 0.828 -24.875 1 88 96 GLN A C 1
ATOM 767 O O . GLN A 1 96 ? 1.155 0.688 -24.469 1 88 96 GLN A O 1
ATOM 772 N N . ASN A 1 97 ? 3.26 -0.126 -24.641 1 89.06 97 ASN A N 1
ATOM 773 C CA . ASN A 1 97 ? 3.008 -1.304 -23.828 1 89.06 97 ASN A CA 1
ATOM 774 C C . ASN A 1 97 ? 2.594 -0.918 -22.406 1 89.06 97 ASN A C 1
ATOM 776 O O . ASN A 1 97 ? 1.653 -1.489 -21.844 1 89.06 97 ASN A O 1
ATOM 780 N N . GLU A 1 98 ? 3.277 -0.011 -21.906 1 79.31 98 GLU A N 1
ATOM 781 C CA . GLU A 1 98 ? 2.973 0.454 -20.547 1 79.31 98 GLU A CA 1
ATOM 782 C C . GLU A 1 98 ? 1.589 1.093 -20.484 1 79.31 98 GLU A C 1
ATOM 784 O O . GLU A 1 98 ? 0.817 0.826 -19.562 1 79.31 98 GLU A O 1
ATOM 789 N N . ALA A 1 99 ? 1.299 1.952 -21.469 1 81.31 99 ALA A N 1
ATOM 790 C CA . ALA A 1 99 ? -0.004 2.609 -21.531 1 81.31 99 ALA A CA 1
ATOM 791 C C . ALA A 1 99 ? -1.134 1.587 -21.594 1 81.31 99 ALA A C 1
ATOM 793 O O . ALA A 1 99 ? -2.158 1.741 -20.922 1 81.31 99 ALA A O 1
ATOM 794 N N . ASN A 1 100 ? -0.963 0.595 -22.375 1 90.44 100 ASN A N 1
ATOM 795 C CA . ASN A 1 100 ? -1.96 -0.466 -22.484 1 90.44 100 ASN A CA 1
ATOM 796 C C . ASN A 1 100 ? -2.141 -1.188 -21.141 1 90.44 100 ASN A C 1
ATOM 798 O O . ASN A 1 100 ? -3.27 -1.403 -20.703 1 90.44 100 ASN A O 1
ATOM 802 N N . ALA A 1 101 ? -1.078 -1.56 -20.516 1 87.44 101 ALA A N 1
ATOM 803 C CA . ALA A 1 101 ? -1.119 -2.303 -19.25 1 87.44 101 ALA A CA 1
ATOM 804 C C . ALA A 1 101 ? -1.78 -1.479 -18.156 1 87.44 101 ALA A C 1
ATOM 806 O O . ALA A 1 101 ? -2.633 -1.984 -17.422 1 87.44 101 ALA A O 1
ATOM 807 N N . VAL A 1 102 ? -1.443 -0.261 -18.047 1 75.06 102 VAL A N 1
ATOM 808 C CA . VAL A 1 102 ? -2.014 0.637 -17.047 1 75.06 102 VAL A CA 1
ATOM 809 C C . VAL A 1 102 ? -3.486 0.893 -17.375 1 75.06 102 VAL A C 1
ATOM 811 O O . VAL A 1 102 ? -4.312 0.987 -16.469 1 75.06 102 VAL A O 1
ATOM 814 N N . GLY A 1 103 ? -3.77 1.021 -18.641 1 81.38 103 GLY A N 1
ATOM 815 C CA . GLY A 1 103 ? -5.137 1.249 -19.078 1 81.38 103 GLY A CA 1
ATOM 816 C C . GLY A 1 103 ? -6.078 0.115 -18.719 1 81.38 103 GLY A C 1
ATOM 817 O O . GLY A 1 103 ? -7.281 0.325 -18.562 1 81.38 103 GLY A O 1
ATOM 818 N N . LEU A 1 104 ? -5.578 -1.08 -18.547 1 89 104 LEU A N 1
ATOM 819 C CA . LEU A 1 104 ? -6.387 -2.242 -18.188 1 89 104 LEU A CA 1
ATOM 820 C C . LEU A 1 104 ? -7.004 -2.07 -16.812 1 89 104 LEU A C 1
ATOM 822 O O . LEU A 1 104 ? -8.125 -2.527 -16.562 1 89 104 LEU A O 1
ATOM 826 N N . ASP A 1 105 ? -6.363 -1.449 -15.898 1 77.81 105 ASP A N 1
ATOM 827 C CA . ASP A 1 105 ? -6.887 -1.248 -14.547 1 77.81 105 ASP A CA 1
ATOM 828 C C . ASP A 1 105 ? -8.195 -0.469 -14.578 1 77.81 105 ASP A C 1
ATOM 830 O O . ASP A 1 105 ? -9.188 -0.888 -13.977 1 77.81 105 ASP A O 1
ATOM 834 N N . GLN A 1 106 ? -8.148 0.642 -15.281 1 75.12 106 GLN A N 1
ATOM 835 C CA . GLN A 1 106 ? -9.359 1.448 -15.414 1 75.12 106 GLN A CA 1
ATOM 836 C C . GLN A 1 106 ? -10.453 0.675 -16.141 1 75.12 106 GLN A C 1
ATOM 838 O O . GLN A 1 106 ? -11.633 0.763 -15.766 1 75.12 106 GLN A O 1
ATOM 843 N N . LEU A 1 107 ? -10.07 -0.009 -17.203 1 87.25 107 LEU A N 1
ATOM 844 C CA . LEU A 1 107 ? -11.031 -0.802 -17.953 1 87.25 107 LEU A CA 1
ATOM 845 C C . LEU A 1 107 ? -11.703 -1.844 -17.062 1 87.25 107 LEU A C 1
ATOM 847 O O . LEU A 1 107 ? -12.922 -2.002 -17.094 1 87.25 107 LEU A O 1
ATOM 851 N N . PHE A 1 108 ? -10.953 -2.496 -16.219 1 88.56 108 PHE A N 1
ATOM 852 C CA . PHE A 1 108 ? -11.492 -3.605 -15.445 1 88.56 108 PHE A CA 1
ATOM 853 C C . PHE A 1 108 ? -12.281 -3.096 -14.242 1 88.56 108 PHE A C 1
ATOM 855 O O . PHE A 1 108 ? -13.148 -3.801 -13.719 1 88.56 108 PHE A O 1
ATOM 862 N N . GLU A 1 109 ? -12.016 -1.902 -13.859 1 79.31 109 GLU A N 1
ATOM 863 C CA . GLU A 1 109 ? -12.906 -1.264 -12.891 1 79.31 109 GLU A CA 1
ATOM 864 C C . GLU A 1 109 ? -14.305 -1.078 -13.461 1 79.31 109 GLU A C 1
ATOM 866 O O . GLU A 1 109 ? -15.297 -1.397 -12.805 1 79.31 109 GLU A O 1
ATOM 871 N N . LEU A 1 110 ? -14.352 -0.525 -14.711 1 84.38 110 LEU A N 1
ATOM 872 C CA . LEU A 1 110 ? -15.633 -0.346 -15.383 1 84.38 110 LEU A CA 1
ATOM 873 C C . LEU A 1 110 ? -16.312 -1.69 -15.625 1 84.38 110 LEU A C 1
ATOM 875 O O . LEU A 1 110 ? -17.5 -1.848 -15.344 1 84.38 110 LEU A O 1
ATOM 879 N N . VAL A 1 111 ? -15.562 -2.645 -16.109 1 93 111 VAL A N 1
ATOM 880 C CA . VAL A 1 111 ? -16.078 -3.977 -16.406 1 93 111 VAL A CA 1
ATOM 881 C C . VAL A 1 111 ? -16.625 -4.613 -15.125 1 93 111 VAL A C 1
ATOM 883 O O . VAL A 1 111 ? -17.734 -5.133 -15.109 1 93 111 VAL A O 1
ATOM 886 N N . GLY A 1 112 ? -15.844 -4.57 -14.117 1 89.19 112 GLY A N 1
ATOM 887 C CA . GLY A 1 112 ? -16.266 -5.129 -12.844 1 89.19 112 GLY A CA 1
ATOM 888 C C . GLY A 1 112 ? -17.531 -4.504 -12.312 1 89.19 112 GLY A C 1
ATOM 889 O O . GLY A 1 112 ? -18.438 -5.211 -11.836 1 89.19 112 GLY A O 1
ATOM 890 N N . ALA A 1 113 ? -17.641 -3.211 -12.445 1 83.69 113 ALA A N 1
ATOM 891 C CA . ALA A 1 113 ? -18.812 -2.486 -11.969 1 83.69 113 ALA A CA 1
ATOM 892 C C . ALA A 1 113 ? -20.062 -2.885 -12.758 1 83.69 113 ALA A C 1
ATOM 894 O O . ALA A 1 113 ? -21.125 -3.117 -12.172 1 83.69 113 ALA A O 1
ATOM 895 N N . LYS A 1 114 ? -19.922 -2.965 -14.055 1 91.81 114 LYS A N 1
ATOM 896 C CA . LYS A 1 114 ? -21.047 -3.244 -14.93 1 91.81 114 LYS A CA 1
ATOM 897 C C . LYS A 1 114 ? -21.5 -4.695 -14.805 1 91.81 114 LYS A C 1
ATOM 899 O O . LYS A 1 114 ? -22.672 -5.008 -15.008 1 91.81 114 LYS A O 1
ATOM 904 N N . LEU A 1 115 ? -20.625 -5.566 -14.367 1 94.62 115 LEU A N 1
ATOM 905 C CA . LEU A 1 115 ? -20.953 -6.984 -14.258 1 94.62 115 LEU A CA 1
ATOM 906 C C . LEU A 1 115 ? -21.281 -7.359 -12.82 1 94.62 115 LEU A C 1
ATOM 908 O O . LEU A 1 115 ? -21.703 -8.484 -12.555 1 94.62 115 LEU A O 1
ATOM 912 N N . ALA A 1 116 ? -21.203 -6.445 -11.875 1 90.06 116 ALA A N 1
ATOM 913 C CA . ALA A 1 116 ? -21.266 -6.715 -10.438 1 90.06 116 ALA A CA 1
ATOM 914 C C . ALA A 1 116 ? -22.625 -7.266 -10.039 1 90.06 116 ALA A C 1
ATOM 916 O O . ALA A 1 116 ? -22.75 -7.992 -9.055 1 90.06 116 ALA A O 1
ATOM 917 N N . PHE A 1 117 ? -23.75 -6.992 -10.836 1 93.25 117 PHE A N 1
ATOM 918 C CA . PHE A 1 117 ? -25.109 -7.395 -10.469 1 93.25 117 PHE A CA 1
ATOM 919 C C . PHE A 1 117 ? -25.312 -8.883 -10.711 1 93.25 117 PHE A C 1
ATOM 921 O O . PHE A 1 117 ? -26.219 -9.492 -10.148 1 93.25 117 PHE A O 1
ATOM 928 N N . LEU A 1 118 ? -24.5 -9.477 -11.539 1 94.69 118 LEU A N 1
ATOM 929 C CA . LEU A 1 118 ? -24.766 -10.812 -12.078 1 94.69 118 LEU A CA 1
ATOM 930 C C . LEU A 1 118 ? -24.75 -11.859 -10.977 1 94.69 118 LEU A C 1
ATOM 932 O O . LEU A 1 118 ? -25.734 -12.586 -10.797 1 94.69 118 LEU A O 1
ATOM 936 N N . ALA A 1 119 ? -23.688 -11.891 -10.172 1 90.62 119 ALA A N 1
ATOM 937 C CA . ALA A 1 119 ? -23.531 -12.914 -9.148 1 90.62 119 ALA A CA 1
ATOM 938 C C . ALA A 1 119 ? -24.625 -12.797 -8.078 1 90.62 119 ALA A C 1
ATOM 940 O O . ALA A 1 119 ? -25.297 -13.781 -7.762 1 90.62 119 ALA A O 1
ATOM 941 N N . PRO A 1 120 ? -24.875 -11.578 -7.551 1 92.19 120 PRO A N 1
ATOM 942 C CA . PRO A 1 120 ? -25.938 -11.461 -6.555 1 92.19 120 PRO A CA 1
ATOM 943 C C . PRO A 1 120 ? -27.312 -11.781 -7.121 1 92.19 120 PRO A C 1
ATOM 945 O O . PRO A 1 120 ? -28.141 -12.391 -6.438 1 92.19 120 PRO A O 1
ATOM 948 N N . GLU A 1 121 ? -27.578 -11.422 -8.344 1 95 121 GLU A N 1
ATOM 949 C CA . GLU A 1 121 ? -28.891 -11.688 -8.945 1 95 121 GLU A CA 1
ATOM 950 C C . GLU A 1 121 ? -29.094 -13.18 -9.203 1 95 121 GLU A C 1
ATOM 952 O O . GLU A 1 121 ? -30.156 -13.734 -8.914 1 95 121 GLU A O 1
ATOM 957 N N . LEU A 1 122 ? -28.109 -13.844 -9.75 1 95.88 122 LEU A N 1
ATOM 958 C CA . LEU A 1 122 ? -28.188 -15.281 -9.969 1 95.88 122 LEU A CA 1
ATOM 959 C C . LEU A 1 122 ? -28.328 -16.031 -8.648 1 95.88 122 LEU A C 1
ATOM 961 O O . LEU A 1 122 ? -29.125 -16.969 -8.547 1 95.88 122 LEU A O 1
ATOM 965 N N . SER A 1 123 ? -27.562 -15.547 -7.645 1 93.81 123 SER A N 1
ATOM 966 C CA . SER A 1 123 ? -27.562 -16.203 -6.34 1 93.81 123 SER A CA 1
ATOM 967 C C . SER A 1 123 ? -28.922 -16.031 -5.641 1 93.81 123 SER A C 1
ATOM 969 O O . SER A 1 123 ? -29.297 -16.859 -4.809 1 93.81 123 SER A O 1
ATOM 971 N N . ALA A 1 124 ? -29.609 -15.023 -6.008 1 92.88 124 ALA A N 1
ATOM 972 C CA . ALA A 1 124 ? -30.891 -14.727 -5.363 1 92.88 124 ALA A CA 1
ATOM 973 C C . ALA A 1 124 ? -32.031 -15.523 -6.004 1 92.88 124 ALA A C 1
ATOM 975 O O . ALA A 1 124 ? -33.125 -15.625 -5.438 1 92.88 124 ALA A O 1
ATOM 976 N N . LEU A 1 125 ? -31.781 -16.141 -7.121 1 95.19 125 LEU A N 1
ATOM 977 C CA . LEU A 1 125 ? -32.812 -16.906 -7.809 1 95.19 125 LEU A CA 1
ATOM 978 C C . LEU A 1 125 ? -33.062 -18.25 -7.105 1 95.19 125 LEU A C 1
ATOM 980 O O . LEU A 1 125 ? -32.188 -18.703 -6.336 1 95.19 125 LEU A O 1
ATOM 984 N N . ASP A 1 126 ? -34.219 -18.828 -7.402 1 95.12 126 ASP A N 1
ATOM 985 C CA . ASP A 1 126 ? -34.531 -20.156 -6.891 1 95.12 126 ASP A CA 1
ATOM 986 C C . ASP A 1 126 ? -33.531 -21.203 -7.426 1 95.12 126 ASP A C 1
ATOM 988 O O . ASP A 1 126 ? -33.312 -21.297 -8.633 1 95.12 126 ASP A O 1
ATOM 992 N N . GLU A 1 127 ? -33.031 -21.984 -6.48 1 95.31 127 GLU A N 1
ATOM 993 C CA . GLU A 1 127 ? -32.031 -22.984 -6.863 1 95.31 127 GLU A CA 1
ATOM 994 C C . GLU A 1 127 ? -32.625 -24 -7.852 1 95.31 127 GLU A C 1
ATOM 996 O O . GLU A 1 127 ? -31.938 -24.438 -8.773 1 95.31 127 GLU A O 1
ATOM 1001 N N . ALA A 1 128 ? -33.812 -24.297 -7.656 1 95.94 128 ALA A N 1
ATOM 1002 C CA . ALA A 1 128 ? -34.469 -25.25 -8.547 1 95.94 128 ALA A CA 1
ATOM 1003 C C . ALA A 1 128 ? -34.594 -24.703 -9.961 1 95.94 128 ALA A C 1
ATOM 1005 O O . ALA A 1 128 ? -34.438 -25.438 -10.938 1 95.94 128 ALA A O 1
ATOM 1006 N N . TYR A 1 129 ? -34.844 -23.438 -10.008 1 95.81 129 TYR A N 1
ATOM 1007 C CA . TYR A 1 129 ? -34.906 -22.766 -11.297 1 95.81 129 TYR A CA 1
ATOM 1008 C C . TYR A 1 129 ? -33.594 -22.844 -12.055 1 95.81 129 TYR A C 1
ATOM 1010 O O . TYR A 1 129 ? -33.562 -23.219 -13.227 1 95.81 129 TYR A O 1
ATOM 1018 N N . LEU A 1 130 ? -32.5 -22.625 -11.422 1 96.38 130 LEU A N 1
ATOM 1019 C CA . LEU A 1 130 ? -31.188 -22.641 -12.039 1 96.38 130 LEU A CA 1
ATOM 1020 C C . LEU A 1 130 ? -30.781 -24.062 -12.406 1 96.38 130 LEU A C 1
ATOM 1022 O O . LEU A 1 130 ? -30.188 -24.297 -13.461 1 96.38 130 LEU A O 1
ATOM 1026 N N . ARG A 1 131 ? -31.125 -25 -11.594 1 95.62 131 ARG A N 1
ATOM 1027 C CA . ARG A 1 131 ? -30.797 -26.391 -11.859 1 95.62 131 ARG A CA 1
ATOM 1028 C C . ARG A 1 131 ? -31.578 -26.922 -13.062 1 95.62 131 ARG A C 1
ATOM 1030 O O . ARG A 1 131 ? -31.031 -27.609 -13.914 1 95.62 131 ARG A O 1
ATOM 1037 N N . GLU A 1 132 ? -32.844 -26.562 -13.055 1 95.88 132 GLU A N 1
ATOM 1038 C CA . GLU A 1 132 ? -33.656 -26.969 -14.188 1 95.88 132 GLU A CA 1
ATOM 1039 C C . GLU A 1 132 ? -33.156 -26.375 -15.492 1 95.88 132 GLU A C 1
ATOM 1041 O O . GLU A 1 132 ? -33.062 -27.062 -16.516 1 95.88 132 GLU A O 1
ATOM 1046 N N . PHE A 1 133 ? -32.812 -25.156 -15.406 1 96.38 133 PHE A N 1
ATOM 1047 C CA . PHE A 1 133 ? -32.281 -24.5 -16.594 1 96.38 133 PHE A CA 1
ATOM 1048 C C . PHE A 1 133 ? -30.984 -25.156 -17.031 1 96.38 133 PHE A C 1
ATOM 1050 O O . PHE A 1 133 ? -30.781 -25.406 -18.219 1 96.38 133 PHE A O 1
ATOM 1057 N N . SER A 1 134 ? -30.125 -25.516 -16.094 1 95.25 134 SER A N 1
ATOM 1058 C CA . SER A 1 134 ? -28.812 -26.078 -16.406 1 95.25 134 SER A CA 1
ATOM 1059 C C . SER A 1 134 ? -28.938 -27.469 -17.016 1 95.25 134 SER A C 1
ATOM 1061 O O . SER A 1 134 ? -28 -27.969 -17.641 1 95.25 134 SER A O 1
ATOM 1063 N N . GLN A 1 135 ? -30.078 -28.047 -16.875 1 94.69 135 GLN A N 1
ATOM 1064 C CA . GLN A 1 135 ? -30.312 -29.391 -17.406 1 94.69 135 GLN A CA 1
ATOM 1065 C C . GLN A 1 135 ? -31.031 -29.312 -18.75 1 94.69 135 GLN A C 1
ATOM 1067 O O . GLN A 1 135 ? -31.094 -30.312 -19.484 1 94.69 135 GLN A O 1
ATOM 1072 N N . SER A 1 136 ? -31.5 -28.203 -19.047 1 95.81 136 SER A N 1
ATOM 1073 C CA . SER A 1 136 ? -32.219 -28.031 -20.312 1 95.81 136 SER A CA 1
ATOM 1074 C C . SER A 1 136 ? -31.266 -27.969 -21.484 1 95.81 136 SER A C 1
ATOM 1076 O O . SER A 1 136 ? -30.047 -27.812 -21.312 1 95.81 136 SER A O 1
ATOM 1078 N N . ASP A 1 137 ? -31.781 -28.031 -22.703 1 93.94 137 ASP A N 1
ATOM 1079 C CA . ASP A 1 137 ? -30.984 -28 -23.938 1 93.94 137 ASP A CA 1
ATOM 1080 C C . ASP A 1 137 ? -30.312 -26.641 -24.109 1 93.94 137 ASP A C 1
ATOM 1082 O O . ASP A 1 137 ? -29.172 -26.562 -24.594 1 93.94 137 ASP A O 1
ATOM 1086 N N . LYS A 1 138 ? -30.969 -25.688 -23.625 1 92.06 138 LYS A N 1
ATOM 1087 C CA . LYS A 1 138 ? -30.453 -24.328 -23.797 1 92.06 138 LYS A CA 1
ATOM 1088 C C . LYS A 1 138 ? -29.453 -23.984 -22.703 1 92.06 138 LYS A C 1
ATOM 1090 O O . LYS A 1 138 ? -28.609 -23.094 -22.891 1 92.06 138 LYS A O 1
ATOM 1095 N N . GLY A 1 139 ? -29.5 -24.703 -21.594 1 94.69 139 GLY A N 1
ATOM 1096 C CA . GLY A 1 139 ? -28.734 -24.297 -20.422 1 94.69 139 GLY A CA 1
ATOM 1097 C C . GLY A 1 139 ? -27.578 -25.234 -20.125 1 94.69 139 GLY A C 1
ATOM 1098 O O . GLY A 1 139 ? -26.656 -24.859 -19.391 1 94.69 139 GLY A O 1
ATOM 1099 N N . LYS A 1 140 ? -27.531 -26.375 -20.719 1 94.62 140 LYS A N 1
ATOM 1100 C CA . LYS A 1 140 ? -26.562 -27.406 -20.375 1 94.62 140 LYS A CA 1
ATOM 1101 C C . LYS A 1 140 ? -25.125 -26.938 -20.641 1 94.62 140 LYS A C 1
ATOM 1103 O O . LYS A 1 140 ? -24.203 -27.312 -19.906 1 94.62 140 LYS A O 1
ATOM 1108 N N . ARG A 1 141 ? -24.969 -26.125 -21.625 1 93.75 141 ARG A N 1
ATOM 1109 C CA . ARG A 1 141 ? -23.656 -25.578 -21.953 1 93.75 141 ARG A CA 1
ATOM 1110 C C . ARG A 1 141 ? -23.109 -24.734 -20.812 1 93.75 141 ARG A C 1
ATOM 1112 O O . ARG A 1 141 ? -21.891 -24.656 -20.625 1 93.75 141 ARG A O 1
ATOM 1119 N N . TYR A 1 142 ? -24.016 -24.219 -20 1 96 142 TYR A N 1
ATOM 1120 C CA . TYR A 1 142 ? -23.625 -23.281 -18.953 1 96 142 TYR A CA 1
ATOM 1121 C C . TYR A 1 142 ? -23.703 -23.938 -17.578 1 96 142 TYR A C 1
ATOM 1123 O O . TYR A 1 142 ? -23.594 -23.266 -16.547 1 96 142 TYR A O 1
ATOM 1131 N N . ALA A 1 143 ? -23.875 -25.25 -17.531 1 95.06 143 ALA A N 1
ATOM 1132 C CA . ALA A 1 143 ? -24.062 -25.969 -16.281 1 95.06 143 ALA A CA 1
ATOM 1133 C C . ALA A 1 143 ? -22.875 -25.766 -15.336 1 95.06 143 ALA A C 1
ATOM 1135 O O . ALA A 1 143 ? -23.047 -25.594 -14.133 1 95.06 143 ALA A O 1
ATOM 1136 N N . GLY A 1 144 ? -21.641 -25.828 -15.852 1 93.81 144 GLY A N 1
ATOM 1137 C CA . GLY A 1 144 ? -20.469 -25.609 -15.031 1 93.81 144 GLY A CA 1
ATOM 1138 C C . GLY A 1 144 ? -20.469 -24.281 -14.32 1 93.81 144 GLY A C 1
ATOM 1139 O O . GLY A 1 144 ? -20.172 -24.203 -13.117 1 93.81 144 GLY A O 1
ATOM 1140 N N . TYR A 1 145 ? -20.812 -23.219 -14.984 1 95.38 145 TYR A N 1
ATOM 1141 C CA . TYR A 1 145 ? -20.859 -21.875 -14.422 1 95.38 145 TYR A CA 1
ATOM 1142 C C . TYR A 1 145 ? -21.969 -21.75 -13.383 1 95.38 145 TYR A C 1
ATOM 1144 O O . TYR A 1 145 ? -21.734 -21.219 -12.289 1 95.38 145 TYR A O 1
ATOM 1152 N N . LEU A 1 146 ? -23.094 -22.266 -13.719 1 96 146 LEU A N 1
ATOM 1153 C CA . LEU A 1 146 ? -24.25 -22.141 -12.82 1 96 146 LEU A CA 1
ATOM 1154 C C . LEU A 1 146 ? -24.031 -22.969 -11.555 1 96 146 LEU A C 1
ATOM 1156 O O . LEU A 1 146 ? -24.453 -22.562 -10.469 1 96 146 LEU A O 1
ATOM 1160 N N . ASN A 1 147 ? -23.406 -24.141 -11.688 1 94.12 147 ASN A N 1
ATOM 1161 C CA . ASN A 1 147 ? -23.047 -24.938 -10.516 1 94.12 147 ASN A CA 1
ATOM 1162 C C . ASN A 1 147 ? -22.109 -24.172 -9.594 1 94.12 147 ASN A C 1
ATOM 1164 O O . ASN A 1 147 ? -22.219 -24.25 -8.367 1 94.12 147 ASN A O 1
ATOM 1168 N N . GLU A 1 148 ? -21.203 -23.469 -10.133 1 94.19 148 GLU A N 1
ATOM 1169 C CA . GLU A 1 148 ? -20.281 -22.672 -9.336 1 94.19 148 GLU A CA 1
ATOM 1170 C C . GLU A 1 148 ? -21 -21.531 -8.633 1 94.19 148 GLU A C 1
ATOM 1172 O O . GLU A 1 148 ? -20.703 -21.219 -7.477 1 94.19 148 GLU A O 1
ATOM 1177 N N . VAL A 1 149 ? -21.891 -20.875 -9.359 1 94.38 149 VAL A N 1
ATOM 1178 C CA . VAL A 1 149 ? -22.703 -19.812 -8.773 1 94.38 149 VAL A CA 1
ATOM 1179 C C . VAL A 1 149 ? -23.438 -20.344 -7.531 1 94.38 149 VAL A C 1
ATOM 1181 O O . VAL A 1 149 ? -23.438 -19.688 -6.484 1 94.38 149 VAL A O 1
ATOM 1184 N N . LEU A 1 150 ? -23.969 -21.531 -7.691 1 94.5 150 LEU A N 1
ATOM 1185 C CA . LEU A 1 150 ? -24.719 -22.141 -6.59 1 94.5 150 LEU A CA 1
ATOM 1186 C C . LEU A 1 150 ? -23.781 -22.531 -5.449 1 94.5 150 LEU A C 1
ATOM 1188 O O . LEU A 1 150 ? -24.125 -22.359 -4.277 1 94.5 150 LEU A O 1
ATOM 1192 N N . ARG A 1 151 ? -22.609 -23.016 -5.738 1 93.44 151 ARG A N 1
ATOM 1193 C CA . ARG A 1 151 ? -21.641 -23.422 -4.734 1 93.44 151 ARG A CA 1
ATOM 1194 C C . ARG A 1 151 ? -21.172 -22.234 -3.914 1 93.44 151 ARG A C 1
ATOM 1196 O O . ARG A 1 151 ? -20.969 -22.344 -2.701 1 93.44 151 ARG A O 1
ATOM 1203 N N . LEU A 1 152 ? -21.062 -21.078 -4.535 1 94.38 152 LEU A N 1
ATOM 1204 C CA . LEU A 1 152 ? -20.484 -19.891 -3.891 1 94.38 152 LEU A CA 1
ATOM 1205 C C . LEU A 1 152 ? -21.578 -19.047 -3.246 1 94.38 152 LEU A C 1
ATOM 1207 O O . LEU A 1 152 ? -21.297 -18.062 -2.57 1 94.38 152 LEU A O 1
ATOM 1211 N N . LYS A 1 153 ? -22.812 -19.406 -3.402 1 93.69 153 LYS A N 1
ATOM 1212 C CA . LYS A 1 153 ? -23.984 -18.656 -2.98 1 93.69 153 LYS A CA 1
ATOM 1213 C C . LYS A 1 153 ? -23.875 -18.234 -1.519 1 93.69 153 LYS A C 1
ATOM 1215 O O . LYS A 1 153 ? -24.172 -17.078 -1.173 1 93.69 153 LYS A O 1
ATOM 1220 N N . PRO A 1 154 ? -23.359 -19.094 -0.664 1 92.31 154 PRO A N 1
ATOM 1221 C CA . PRO A 1 154 ? -23.297 -18.719 0.753 1 92.31 154 PRO A CA 1
ATOM 1222 C C . PRO A 1 154 ? -22.375 -17.531 1.017 1 92.31 154 PRO A C 1
ATOM 1224 O O . PRO A 1 154 ? -22.484 -16.891 2.059 1 92.31 154 PRO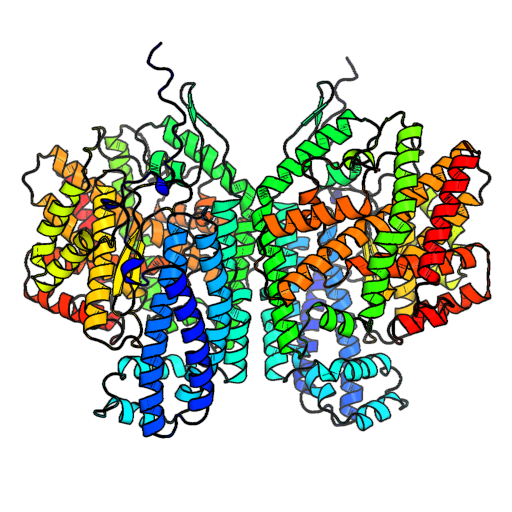 A O 1
ATOM 1227 N N . SER A 1 155 ? -21.469 -17.281 0.158 1 94 155 SER A N 1
ATOM 1228 C CA . SER A 1 155 ? -20.484 -16.234 0.382 1 94 155 SER A CA 1
ATOM 1229 C C . SER A 1 155 ? -20.828 -14.969 -0.381 1 94 155 SER A C 1
ATOM 1231 O O . SER A 1 155 ? -20.078 -13.984 -0.345 1 94 155 SER A O 1
ATOM 1233 N N . VAL A 1 156 ? -21.953 -15.016 -1.109 1 93.62 156 VAL A N 1
ATOM 1234 C CA . VAL A 1 156 ? -22.344 -13.852 -1.905 1 93.62 156 VAL A CA 1
ATOM 1235 C C . VAL A 1 156 ? -23.047 -12.836 -1.017 1 93.62 156 VAL A C 1
ATOM 1237 O O . VAL A 1 156 ? -23.875 -13.195 -0.175 1 93.62 156 VAL A O 1
ATOM 1240 N N . LEU A 1 157 ? -22.688 -11.594 -1.165 1 92.62 157 LEU A N 1
ATOM 1241 C CA . LEU A 1 157 ? -23.25 -10.508 -0.375 1 92.62 157 LEU A CA 1
ATOM 1242 C C . LEU A 1 157 ? -24.375 -9.805 -1.14 1 92.62 157 LEU A C 1
ATOM 1244 O O . LEU A 1 157 ? -24.766 -10.242 -2.225 1 92.62 157 LEU A O 1
ATOM 1248 N N . SER A 1 158 ? -24.938 -8.781 -0.521 1 89.88 158 SER A N 1
ATOM 1249 C CA . SER A 1 158 ? -25.984 -8.016 -1.195 1 89.88 158 SER A CA 1
ATOM 1250 C C . SER A 1 158 ? -25.453 -7.332 -2.449 1 89.88 158 SER A C 1
ATOM 1252 O O . SER A 1 158 ? -24.25 -7.105 -2.572 1 89.88 158 SER A O 1
ATOM 1254 N N . LYS A 1 159 ? -26.359 -7.098 -3.365 1 87.25 159 LYS A N 1
ATOM 1255 C CA . LYS A 1 159 ? -25.984 -6.438 -4.609 1 87.25 159 LYS A CA 1
ATOM 1256 C C . LYS A 1 159 ? -25.203 -5.152 -4.336 1 87.25 159 LYS A C 1
ATOM 1258 O O . LYS A 1 159 ? -24.172 -4.895 -4.965 1 87.25 159 LYS A O 1
ATOM 1263 N N . GLU A 1 160 ? -25.672 -4.383 -3.42 1 89.19 160 GLU A N 1
ATOM 1264 C CA . GLU A 1 160 ? -25.047 -3.102 -3.102 1 89.19 160 GLU A CA 1
ATOM 1265 C C . GLU A 1 160 ? -23.625 -3.293 -2.576 1 89.19 160 GLU A C 1
ATOM 1267 O O . GLU A 1 160 ? -22.703 -2.574 -2.975 1 89.19 160 GLU A O 1
ATOM 1272 N N . VAL A 1 161 ? -23.453 -4.266 -1.728 1 90.94 161 VAL A N 1
ATOM 1273 C CA . VAL A 1 161 ? -22.156 -4.539 -1.127 1 90.94 161 VAL A CA 1
ATOM 1274 C C . VAL A 1 161 ? -21.219 -5.113 -2.178 1 90.94 161 VAL A C 1
ATOM 1276 O O . VAL A 1 161 ? -20.047 -4.727 -2.254 1 90.94 161 VAL A O 1
ATOM 1279 N N . GLU A 1 162 ? -21.766 -6.055 -3.016 1 91.25 162 GLU A N 1
ATOM 1280 C CA . GLU A 1 162 ? -20.953 -6.629 -4.082 1 91.25 162 GLU A CA 1
ATOM 1281 C C . GLU A 1 162 ? -20.469 -5.555 -5.051 1 91.25 162 GLU A C 1
ATOM 1283 O O . GLU A 1 162 ? -19.312 -5.566 -5.48 1 91.25 162 GLU A O 1
ATOM 1288 N N . GLU A 1 163 ? -21.344 -4.652 -5.406 1 87 163 GLU A N 1
ATOM 1289 C CA . GLU A 1 163 ? -21 -3.553 -6.301 1 87 163 GLU A CA 1
ATOM 1290 C C . GLU A 1 163 ? -19.922 -2.662 -5.688 1 87 163 GLU A C 1
ATOM 1292 O O . GLU A 1 163 ? -18.984 -2.25 -6.375 1 87 163 GLU A O 1
ATOM 1297 N N . LEU A 1 164 ? -20.047 -2.365 -4.426 1 90.75 164 LEU A N 1
ATOM 1298 C CA . LEU A 1 164 ? -19.078 -1.525 -3.734 1 90.75 164 LEU A CA 1
ATOM 1299 C C . LEU A 1 164 ? -17.719 -2.199 -3.689 1 90.75 164 LEU A C 1
ATOM 1301 O O . LEU A 1 164 ? -16.703 -1.575 -4.004 1 90.75 164 LEU A O 1
ATOM 1305 N N . LEU A 1 165 ? -17.656 -3.428 -3.271 1 90.5 165 LEU A N 1
ATOM 1306 C CA . LEU A 1 165 ? -16.391 -4.16 -3.193 1 90.5 165 LEU A CA 1
ATOM 1307 C C . LEU A 1 165 ? -15.711 -4.215 -4.555 1 90.5 165 LEU A C 1
ATOM 1309 O O . LEU A 1 165 ? -14.492 -4.047 -4.652 1 90.5 165 LEU A O 1
ATOM 1313 N N . SER A 1 166 ? -16.5 -4.449 -5.578 1 87.62 166 SER A N 1
ATOM 1314 C CA . SER A 1 166 ? -15.945 -4.496 -6.93 1 87.62 166 SER A CA 1
ATOM 1315 C C . SER A 1 166 ? -15.352 -3.15 -7.332 1 87.62 166 SER A C 1
ATOM 1317 O O . SER A 1 166 ? -14.289 -3.098 -7.957 1 87.62 166 SER A O 1
ATOM 1319 N N . SER A 1 167 ? -16 -2.061 -7 1 87.12 167 SER A N 1
ATOM 1320 C CA . SER A 1 167 ? -15.562 -0.725 -7.387 1 87.12 167 SER A CA 1
ATOM 1321 C C . SER A 1 167 ? -14.281 -0.331 -6.652 1 87.12 167 SER A C 1
ATOM 1323 O O . SER A 1 167 ? -13.523 0.513 -7.129 1 87.12 167 SER A O 1
ATOM 1325 N N . PHE A 1 168 ? -14 -0.945 -5.5 1 89.81 168 PHE A N 1
ATOM 1326 C CA . PHE A 1 168 ? -12.828 -0.607 -4.707 1 89.81 168 PHE A CA 1
ATOM 1327 C C . PHE A 1 168 ? -11.781 -1.713 -4.789 1 89.81 168 PHE A C 1
ATOM 1329 O O . PHE A 1 168 ? -10.781 -1.685 -4.07 1 89.81 168 PHE A O 1
ATOM 1336 N N . GLN A 1 169 ? -11.977 -2.668 -5.641 1 88.44 169 GLN A N 1
ATOM 1337 C CA . GLN A 1 169 ? -11.125 -3.852 -5.672 1 88.44 169 GLN A CA 1
ATOM 1338 C C . GLN A 1 169 ? -9.664 -3.471 -5.91 1 88.44 169 GLN A C 1
ATOM 1340 O O . GLN A 1 169 ? -8.766 -3.982 -5.242 1 88.44 169 GLN A O 1
ATOM 1345 N N . SER A 1 170 ? -9.398 -2.592 -6.852 1 87.31 170 SER A N 1
ATOM 1346 C CA . SER A 1 170 ? -8.039 -2.201 -7.199 1 87.31 170 SER A CA 1
ATOM 1347 C C . SER A 1 170 ? -7.371 -1.444 -6.055 1 87.31 170 SER A C 1
ATOM 1349 O O . SER A 1 170 ? -6.145 -1.483 -5.91 1 87.31 170 SER A O 1
ATOM 1351 N N . SER A 1 171 ? -8.188 -0.715 -5.234 1 89.81 171 SER A N 1
ATOM 1352 C CA . SER A 1 171 ? -7.656 -0.005 -4.07 1 89.81 171 SER A CA 1
ATOM 1353 C C . SER A 1 171 ? -7.383 -0.962 -2.916 1 89.81 171 SER A C 1
ATOM 1355 O O . SER A 1 171 ? -6.348 -0.864 -2.254 1 89.81 171 SER A O 1
ATOM 1357 N N . LEU A 1 172 ? -8.336 -1.866 -2.729 1 91.19 172 LEU A N 1
ATOM 1358 C CA . LEU A 1 172 ? -8.25 -2.801 -1.611 1 91.19 172 LEU A CA 1
ATOM 1359 C C . LEU A 1 172 ? -7.117 -3.797 -1.818 1 91.19 172 LEU A C 1
ATOM 1361 O O . LEU A 1 172 ? -6.465 -4.211 -0.856 1 91.19 172 LEU A O 1
ATOM 1365 N N . TYR A 1 173 ? -6.828 -4.16 -3.053 1 92 173 TYR A N 1
ATOM 1366 C CA . TYR A 1 173 ? -5.84 -5.191 -3.334 1 92 173 TYR A CA 1
ATOM 1367 C C . TYR A 1 173 ? -4.734 -4.656 -4.242 1 92 173 TYR A C 1
ATOM 1369 O O . TYR A 1 173 ? -4.352 -5.312 -5.215 1 92 173 TYR A O 1
ATOM 1377 N N . ASN A 1 174 ? -4.297 -3.502 -3.941 1 92.12 174 ASN A N 1
ATOM 1378 C CA . ASN A 1 174 ? -3.193 -2.877 -4.664 1 92.12 174 ASN A CA 1
ATOM 1379 C C . ASN A 1 174 ? -1.845 -3.438 -4.223 1 92.12 174 ASN A C 1
ATOM 1381 O O . ASN A 1 174 ? -0.811 -3.115 -4.809 1 92.12 174 ASN A O 1
ATOM 1385 N N . GLN A 1 175 ? -1.775 -4.316 -3.207 1 95.88 175 GLN A N 1
ATOM 1386 C CA . GLN A 1 175 ? -0.552 -4.75 -2.541 1 95.88 175 GLN A CA 1
ATOM 1387 C C . GLN A 1 175 ? 0.324 -5.574 -3.482 1 95.88 175 GLN A C 1
ATOM 1389 O O . GLN A 1 175 ? 1.553 -5.473 -3.443 1 95.88 175 GLN A O 1
ATOM 1394 N N . TYR A 1 176 ? -0.298 -6.359 -4.367 1 93.38 176 TYR A N 1
ATOM 1395 C CA . TYR A 1 176 ? 0.465 -7.113 -5.355 1 93.38 176 TYR A CA 1
ATOM 1396 C C . TYR A 1 176 ? 1.201 -6.18 -6.309 1 93.38 176 TYR A C 1
ATOM 1398 O O . TYR A 1 176 ? 2.389 -6.371 -6.578 1 93.38 176 TYR A O 1
ATOM 1406 N N . SER A 1 177 ? 0.513 -5.223 -6.828 1 89.12 177 SER A N 1
ATOM 1407 C CA . SER A 1 177 ? 1.117 -4.246 -7.727 1 89.12 177 SER A CA 1
ATOM 1408 C C . SER A 1 177 ? 2.236 -3.475 -7.035 1 89.12 177 SER A C 1
ATOM 1410 O O . SER A 1 177 ? 3.297 -3.252 -7.617 1 89.12 177 SER A O 1
ATOM 1412 N N . LEU A 1 178 ? 1.983 -3.029 -5.805 1 94.44 178 LEU A N 1
ATOM 1413 C CA . LEU A 1 178 ? 2.99 -2.301 -5.039 1 94.44 178 LEU A CA 1
ATOM 1414 C C . LEU A 1 178 ? 4.223 -3.166 -4.801 1 94.44 178 LEU A C 1
ATOM 1416 O O . LEU A 1 178 ? 5.352 -2.676 -4.867 1 94.44 178 LEU A O 1
ATOM 1420 N N . TYR A 1 179 ? 4 -4.422 -4.473 1 95.31 179 TYR A N 1
ATOM 1421 C CA . TYR A 1 179 ? 5.113 -5.359 -4.355 1 95.31 179 TYR A CA 1
ATOM 1422 C C . TYR A 1 179 ? 5.941 -5.387 -5.637 1 95.31 179 TYR A C 1
ATOM 1424 O O . TYR A 1 179 ? 7.172 -5.367 -5.586 1 95.31 179 TYR A O 1
ATOM 1432 N N . GLY A 1 180 ? 5.297 -5.504 -6.773 1 89.81 180 GLY A N 1
ATOM 1433 C CA . GLY A 1 180 ? 6 -5.473 -8.047 1 89.81 180 GLY A CA 1
ATOM 1434 C C . GLY A 1 180 ? 6.82 -4.211 -8.25 1 89.81 180 GLY A C 1
ATOM 1435 O O . GLY A 1 180 ? 7.961 -4.277 -8.711 1 89.81 180 GLY A O 1
ATOM 1436 N N . THR A 1 181 ? 6.27 -3.074 -7.902 1 89.75 181 THR A N 1
ATOM 1437 C CA . THR A 1 181 ? 6.977 -1.801 -8.008 1 89.75 181 THR A CA 1
ATOM 1438 C C . THR A 1 181 ? 8.219 -1.798 -7.125 1 89.75 181 THR A C 1
ATOM 1440 O O . THR A 1 181 ? 9.312 -1.445 -7.578 1 89.75 181 THR A O 1
ATOM 1443 N N . LEU A 1 182 ? 8.07 -2.213 -5.871 1 93.44 182 LEU A N 1
ATOM 1444 C CA . LEU A 1 182 ? 9.188 -2.307 -4.941 1 93.44 182 LEU A CA 1
ATOM 1445 C C . LEU A 1 182 ? 10.281 -3.227 -5.492 1 93.44 182 LEU A C 1
ATOM 1447 O O . LEU A 1 182 ? 11.453 -2.852 -5.531 1 93.44 182 LEU A O 1
ATOM 1451 N N . LYS A 1 183 ? 9.906 -4.363 -5.98 1 89.94 183 LYS A N 1
ATOM 1452 C CA . LYS A 1 183 ? 10.828 -5.418 -6.414 1 89.94 183 LYS A CA 1
ATOM 1453 C C . LYS A 1 183 ? 11.531 -5.031 -7.711 1 89.94 183 LYS A C 1
ATOM 1455 O O . LYS A 1 183 ? 12.742 -5.207 -7.84 1 89.94 183 LYS A O 1
ATOM 1460 N N . PHE A 1 184 ? 10.852 -4.457 -8.641 1 83.81 184 PHE A N 1
ATOM 1461 C CA . PHE A 1 184 ? 11.375 -4.367 -9.992 1 83.81 184 PHE A CA 1
ATOM 1462 C C . PHE A 1 184 ? 11.859 -2.951 -10.289 1 83.81 184 PHE A C 1
ATOM 1464 O O . PHE A 1 184 ? 12.672 -2.744 -11.195 1 83.81 184 PHE A O 1
ATOM 1471 N N . GLN A 1 185 ? 11.344 -1.979 -9.539 1 85.5 185 GLN A N 1
ATOM 1472 C CA . GLN A 1 185 ? 11.688 -0.606 -9.891 1 85.5 185 GLN A CA 1
ATOM 1473 C C . GLN A 1 185 ? 12.609 0.012 -8.836 1 85.5 185 GLN A C 1
ATOM 1475 O O . GLN A 1 185 ? 13.453 0.85 -9.164 1 85.5 185 GLN A O 1
ATOM 1480 N N . ASP A 1 186 ? 12.461 -0.35 -7.602 1 91.38 186 ASP A N 1
ATOM 1481 C CA . ASP A 1 186 ? 13.203 0.37 -6.57 1 91.38 186 ASP A CA 1
ATOM 1482 C C . ASP A 1 186 ? 14.312 -0.498 -5.98 1 91.38 186 ASP A C 1
ATOM 1484 O O . ASP A 1 186 ? 15.406 -0.007 -5.699 1 91.38 186 ASP A O 1
ATOM 1488 N N . LEU A 1 187 ? 14.062 -1.798 -5.711 1 91.12 187 LEU A N 1
ATOM 1489 C CA . LEU A 1 187 ? 15.047 -2.656 -5.062 1 91.12 187 LEU A CA 1
ATOM 1490 C C . LEU A 1 187 ? 16.344 -2.684 -5.852 1 91.12 187 LEU A C 1
ATOM 1492 O O . LEU A 1 187 ? 16.344 -2.971 -7.051 1 91.12 187 LEU A O 1
ATOM 1496 N N . THR A 1 188 ? 17.453 -2.312 -5.184 1 90 188 THR A N 1
ATOM 1497 C CA . THR A 1 188 ? 18.781 -2.346 -5.773 1 90 188 THR A CA 1
ATOM 1498 C C . THR A 1 188 ? 19.75 -3.127 -4.891 1 90 188 THR A C 1
ATOM 1500 O O . THR A 1 188 ? 19.5 -3.305 -3.695 1 90 188 THR A O 1
ATOM 1503 N N . PHE A 1 189 ? 20.766 -3.594 -5.461 1 94.38 189 PHE A N 1
ATOM 1504 C CA . PHE A 1 189 ? 21.766 -4.402 -4.781 1 94.38 189 PHE A CA 1
ATOM 1505 C C . PHE A 1 189 ? 23.172 -3.873 -5.062 1 94.38 189 PHE A C 1
ATOM 1507 O O . PHE A 1 189 ? 23.438 -3.371 -6.152 1 94.38 189 PHE A O 1
ATOM 1514 N N . ASP A 1 190 ? 24.047 -3.979 -4.086 1 95 190 ASP A N 1
ATOM 1515 C CA . ASP A 1 190 ? 25.422 -3.516 -4.266 1 95 190 ASP A CA 1
ATOM 1516 C C . ASP A 1 190 ? 26.219 -4.488 -5.137 1 95 190 ASP A C 1
ATOM 1518 O O . ASP A 1 190 ? 25.969 -5.695 -5.105 1 95 190 ASP A O 1
ATOM 1522 N N . ASP A 1 191 ? 27.141 -3.898 -5.824 1 96.62 191 ASP A N 1
ATOM 1523 C CA . ASP A 1 191 ? 28.125 -4.758 -6.465 1 96.62 191 ASP A CA 1
ATOM 1524 C C . ASP A 1 191 ? 28.906 -5.559 -5.43 1 96.62 191 ASP A C 1
ATOM 1526 O O . ASP A 1 191 ? 28.953 -5.191 -4.254 1 96.62 191 ASP A O 1
ATOM 1530 N N . PHE A 1 192 ? 29.375 -6.66 -5.801 1 97.19 192 PHE A N 1
ATOM 1531 C CA . PHE A 1 192 ? 30.219 -7.461 -4.938 1 97.19 192 PHE A CA 1
ATOM 1532 C C . PHE A 1 192 ? 31.469 -7.926 -5.684 1 97.19 192 PHE A C 1
ATOM 1534 O O . PHE A 1 192 ? 31.562 -7.777 -6.906 1 97.19 192 PHE A O 1
ATOM 1541 N N . GLN A 1 193 ? 32.469 -8.352 -4.945 1 97.12 193 GLN A N 1
ATOM 1542 C CA . GLN A 1 193 ? 33.75 -8.734 -5.551 1 97.12 193 GLN A CA 1
ATOM 1543 C C . GLN A 1 193 ? 34.062 -10.203 -5.285 1 97.12 193 GLN A C 1
ATOM 1545 O O . GLN A 1 193 ? 33.781 -10.711 -4.199 1 97.12 193 GLN A O 1
ATOM 1550 N N . VAL A 1 194 ? 34.531 -10.883 -6.277 1 97.12 194 VAL A N 1
ATOM 1551 C CA . VAL A 1 194 ? 35.062 -12.242 -6.207 1 97.12 194 VAL A CA 1
ATOM 1552 C C . VAL A 1 194 ? 36.375 -12.32 -6.961 1 97.12 194 VAL A C 1
ATOM 1554 O O . VAL A 1 194 ? 36.438 -12.031 -8.164 1 97.12 194 VAL A O 1
ATOM 1557 N N . ALA A 1 195 ? 37.438 -12.711 -6.277 1 95.25 195 ALA A N 1
ATOM 1558 C CA . ALA A 1 195 ? 38.781 -12.875 -6.867 1 95.25 195 ALA A CA 1
ATOM 1559 C C . ALA A 1 195 ? 39.188 -11.633 -7.645 1 95.25 195 ALA A C 1
ATOM 1561 O O . ALA A 1 195 ? 39.656 -11.727 -8.781 1 95.25 195 ALA A O 1
ATOM 1562 N N . GLY A 1 196 ? 38.906 -10.531 -7.195 1 94.38 196 GLY A N 1
ATOM 1563 C CA . GLY A 1 196 ? 39.344 -9.258 -7.754 1 94.38 196 GLY A CA 1
ATOM 1564 C C . GLY A 1 196 ? 38.438 -8.727 -8.828 1 94.38 196 GLY A C 1
ATOM 1565 O O . GLY A 1 196 ? 38.594 -7.605 -9.305 1 94.38 196 GLY A O 1
ATOM 1566 N N . LYS A 1 197 ? 37.5 -9.469 -9.234 1 96.31 197 LYS A N 1
ATOM 1567 C CA . LYS A 1 197 ? 36.531 -9.047 -10.25 1 96.31 197 LYS A CA 1
ATOM 1568 C C . LYS A 1 197 ? 35.25 -8.508 -9.602 1 96.31 197 LYS A C 1
ATOM 1570 O O . LYS A 1 197 ? 34.75 -9.062 -8.617 1 96.31 197 LYS A O 1
ATOM 1575 N N . THR A 1 198 ? 34.719 -7.363 -10.18 1 96.81 198 THR A N 1
ATOM 1576 C CA . THR A 1 198 ? 33.5 -6.75 -9.688 1 96.81 198 THR A CA 1
ATOM 1577 C C . THR A 1 198 ? 32.281 -7.277 -10.453 1 96.81 198 THR A C 1
ATOM 1579 O O . THR A 1 198 ? 32.281 -7.305 -11.68 1 96.81 198 THR A O 1
ATOM 1582 N N . TYR A 1 199 ? 31.281 -7.75 -9.719 1 96.31 199 TYR A N 1
ATOM 1583 C CA . TYR A 1 199 ? 30.031 -8.25 -10.281 1 96.31 199 TYR A CA 1
ATOM 1584 C C . TYR A 1 199 ? 28.859 -7.371 -9.867 1 96.31 199 TYR A C 1
ATOM 1586 O O . TYR A 1 199 ? 28.719 -7.012 -8.695 1 96.31 199 TYR A O 1
ATOM 1594 N N . PRO A 1 200 ? 28.062 -6.961 -10.883 1 94.56 200 PRO A N 1
ATOM 1595 C CA . PRO A 1 200 ? 26.797 -6.344 -10.484 1 94.56 200 PRO A CA 1
ATOM 1596 C C . PRO A 1 200 ? 25.797 -7.359 -9.945 1 94.56 200 PRO A C 1
ATOM 1598 O O . PRO A 1 200 ? 25.859 -8.539 -10.289 1 94.56 200 PRO A O 1
ATOM 1601 N N . ASN A 1 201 ? 24.953 -6.965 -9.062 1 94.06 201 ASN A N 1
ATOM 1602 C CA . ASN A 1 201 ? 23.906 -7.836 -8.562 1 94.06 201 ASN A CA 1
ATOM 1603 C C . ASN A 1 201 ? 22.516 -7.262 -8.852 1 94.06 201 ASN A C 1
ATOM 1605 O O . ASN A 1 201 ? 22.375 -6.066 -9.117 1 94.06 201 ASN A O 1
ATOM 1609 N N . SER A 1 202 ? 21.562 -8.047 -9.062 1 87.81 202 SER A N 1
ATOM 1610 C CA . SER A 1 202 ? 20.141 -7.781 -9.273 1 87.81 202 SER A CA 1
ATOM 1611 C C . SER A 1 202 ? 19.297 -9.016 -8.977 1 87.81 202 SER A C 1
ATOM 1613 O O . SER A 1 202 ? 19.844 -10.102 -8.742 1 87.81 202 SER A O 1
ATOM 1615 N N . PHE A 1 203 ? 18.062 -8.867 -8.93 1 84.94 203 PHE A N 1
ATOM 1616 C CA . PHE A 1 203 ? 17.172 -10.008 -8.734 1 84.94 203 PHE A CA 1
ATOM 1617 C C . PHE A 1 203 ? 17.391 -11.047 -9.82 1 84.94 203 PHE A C 1
ATOM 1619 O O . PHE A 1 203 ? 17.516 -12.242 -9.539 1 84.94 203 PHE A O 1
ATOM 1626 N N . VAL A 1 204 ? 17.422 -10.641 -10.984 1 78.44 204 VAL A N 1
ATOM 1627 C CA . VAL A 1 204 ? 17.516 -11.516 -12.148 1 78.44 204 VAL A CA 1
ATOM 1628 C C . VAL A 1 204 ? 18.875 -12.211 -12.164 1 78.44 204 VAL A C 1
ATOM 1630 O O . VAL A 1 204 ? 18.953 -13.422 -12.391 1 78.44 204 VAL A O 1
ATOM 1633 N N . LYS A 1 205 ? 19.922 -11.453 -11.906 1 85.88 205 LYS A N 1
ATOM 1634 C CA . LYS A 1 205 ? 21.266 -12.031 -11.938 1 85.88 205 LYS A CA 1
ATOM 1635 C C . LYS A 1 205 ? 21.469 -13.016 -10.789 1 85.88 205 LYS A C 1
ATOM 1637 O O . LYS A 1 205 ? 22.062 -14.078 -10.969 1 85.88 205 LYS A O 1
ATOM 1642 N N . PHE A 1 206 ? 21.016 -12.617 -9.656 1 92.44 206 PHE A N 1
ATOM 1643 C CA . PHE A 1 206 ? 21.172 -13.5 -8.508 1 92.44 206 PHE A CA 1
ATOM 1644 C C . PHE A 1 206 ? 20.438 -14.82 -8.727 1 92.44 206 PHE A C 1
ATOM 1646 O O . PHE A 1 206 ? 21.047 -15.891 -8.633 1 92.44 206 PHE A O 1
ATOM 1653 N N . GLU A 1 207 ? 19.141 -14.789 -9.117 1 86.44 207 GLU A N 1
ATOM 1654 C CA . GLU A 1 207 ? 18.312 -15.984 -9.242 1 86.44 207 GLU A CA 1
ATOM 1655 C C . GLU A 1 207 ? 18.641 -16.75 -10.523 1 86.44 207 GLU A C 1
ATOM 1657 O O . GLU A 1 207 ? 18.516 -17.984 -10.562 1 86.44 207 GLU A O 1
ATOM 1662 N N . GLY A 1 208 ? 19.047 -16.047 -11.453 1 80.62 208 GLY A N 1
ATOM 1663 C CA . GLY A 1 208 ? 19.297 -16.672 -12.742 1 80.62 208 GLY A CA 1
ATOM 1664 C C . GLY A 1 208 ? 20.719 -17.188 -12.891 1 80.62 208 GLY A C 1
ATOM 1665 O O . GLY A 1 208 ? 20.938 -18.234 -13.523 1 80.62 208 GLY A O 1
ATOM 1666 N N . ASP A 1 209 ? 21.688 -16.469 -12.25 1 84.19 209 ASP A N 1
ATOM 1667 C CA . ASP A 1 209 ? 23.078 -16.781 -12.57 1 84.19 209 ASP A CA 1
ATOM 1668 C C . ASP A 1 209 ? 23.859 -17.188 -11.328 1 84.19 209 ASP A C 1
ATOM 1670 O O . ASP A 1 209 ? 24.609 -18.172 -11.352 1 84.19 209 ASP A O 1
ATOM 1674 N N . TYR A 1 210 ? 23.703 -16.453 -10.273 1 94 210 TYR A N 1
ATOM 1675 C CA . TYR A 1 210 ? 24.672 -16.547 -9.188 1 94 210 TYR A CA 1
ATOM 1676 C C . TYR A 1 210 ? 24.297 -17.641 -8.203 1 94 210 TYR A C 1
ATOM 1678 O O . TYR A 1 210 ? 25.156 -18.391 -7.73 1 94 210 TYR A O 1
ATOM 1686 N N . GLU A 1 211 ? 23.016 -17.766 -7.91 1 92.88 211 GLU A N 1
ATOM 1687 C CA . GLU A 1 211 ? 22.594 -18.672 -6.84 1 92.88 211 GLU A CA 1
ATOM 1688 C C . GLU A 1 211 ? 22.828 -20.125 -7.23 1 92.88 211 GLU A C 1
ATOM 1690 O O . GLU A 1 211 ? 22.953 -21 -6.367 1 92.88 211 GLU A O 1
ATOM 1695 N N . GLY A 1 212 ? 22.891 -20.422 -8.484 1 90.25 212 GLY A N 1
ATOM 1696 C CA . GLY A 1 212 ? 23.141 -21.766 -8.969 1 90.25 212 GLY A CA 1
ATOM 1697 C C . GLY A 1 212 ? 24.547 -21.953 -9.523 1 90.25 212 GLY A C 1
ATOM 1698 O O . GLY A 1 212 ? 24.844 -22.969 -10.156 1 90.25 212 GLY A O 1
ATOM 1699 N N . ALA A 1 213 ? 25.406 -21.016 -9.281 1 91.06 213 ALA A N 1
ATOM 1700 C CA . ALA A 1 213 ? 26.766 -21.078 -9.828 1 91.06 213 ALA A CA 1
ATOM 1701 C C . ALA A 1 213 ? 27.578 -22.172 -9.148 1 91.06 213 ALA A C 1
ATOM 1703 O O . ALA A 1 213 ? 27.359 -22.484 -7.977 1 91.06 213 ALA A O 1
ATOM 1704 N N . SER A 1 214 ? 28.531 -22.766 -9.906 1 91.5 214 SER A N 1
ATOM 1705 C CA . SER A 1 214 ? 29.422 -23.781 -9.344 1 91.5 214 SER A CA 1
ATOM 1706 C C . SER A 1 214 ? 30.438 -23.172 -8.391 1 91.5 214 SER A C 1
ATOM 1708 O O . SER A 1 214 ? 30.891 -23.828 -7.453 1 91.5 214 SER A O 1
ATOM 1710 N N . ASP A 1 215 ? 30.781 -21.922 -8.602 1 93.31 215 ASP A N 1
ATOM 1711 C CA . ASP A 1 215 ? 31.812 -21.234 -7.824 1 93.31 215 ASP A CA 1
ATOM 1712 C C . ASP A 1 215 ? 31.281 -20.875 -6.434 1 93.31 215 ASP A C 1
ATOM 1714 O O . ASP A 1 215 ? 30.328 -20.109 -6.309 1 93.31 215 ASP A O 1
ATOM 1718 N N . TYR A 1 216 ? 32 -21.375 -5.418 1 94.88 216 TYR A N 1
ATOM 1719 C CA . TYR A 1 216 ? 31.625 -21.188 -4.023 1 94.88 216 TYR A CA 1
ATOM 1720 C C . TYR A 1 216 ? 31.625 -19.719 -3.646 1 94.88 216 TYR A C 1
ATOM 1722 O O . TYR A 1 216 ? 30.656 -19.219 -3.053 1 94.88 216 TYR A O 1
ATOM 1730 N N . GLU A 1 217 ? 32.656 -19.016 -3.992 1 96.81 217 GLU A N 1
ATOM 1731 C CA . GLU A 1 217 ? 32.781 -17.609 -3.617 1 96.81 217 GLU A CA 1
ATOM 1732 C C . GLU A 1 217 ? 31.719 -16.75 -4.301 1 96.81 217 GLU A C 1
ATOM 1734 O O . GLU A 1 217 ? 31.188 -15.82 -3.703 1 96.81 217 GLU A O 1
ATOM 1739 N N . LEU A 1 218 ? 31.5 -17.109 -5.48 1 96.88 218 LEU A N 1
ATOM 1740 C CA . LEU A 1 218 ? 30.484 -16.375 -6.238 1 96.88 218 LEU A CA 1
ATOM 1741 C C . LEU A 1 218 ? 29.109 -16.531 -5.598 1 96.88 218 LEU A C 1
ATOM 1743 O O . LEU A 1 218 ? 28.391 -15.539 -5.422 1 96.88 218 LEU A O 1
ATOM 1747 N N . ARG A 1 219 ? 28.75 -17.75 -5.207 1 97.19 219 ARG A N 1
ATOM 1748 C CA . ARG A 1 219 ? 27.438 -18 -4.598 1 97.19 219 ARG A CA 1
ATOM 1749 C C . ARG A 1 219 ? 27.312 -17.266 -3.27 1 97.19 219 ARG A C 1
ATOM 1751 O O . ARG A 1 219 ? 26.297 -16.594 -3.023 1 97.19 219 ARG A O 1
ATOM 1758 N N . HIS A 1 220 ? 28.328 -17.281 -2.475 1 97.69 220 HIS A N 1
ATOM 1759 C CA . HIS A 1 220 ? 28.25 -16.75 -1.124 1 97.69 220 HIS A CA 1
ATOM 1760 C C . HIS A 1 220 ? 28.344 -15.219 -1.134 1 97.69 220 HIS A C 1
ATOM 1762 O O . HIS A 1 220 ? 27.641 -14.547 -0.379 1 97.69 220 HIS A O 1
ATOM 1768 N N . ALA A 1 221 ? 29.219 -14.672 -2.025 1 98.12 221 ALA A N 1
ATOM 1769 C CA . ALA A 1 221 ? 29.328 -13.219 -2.131 1 98.12 221 ALA A CA 1
ATOM 1770 C C . ALA A 1 221 ? 28.047 -12.609 -2.699 1 98.12 221 ALA A C 1
ATOM 1772 O O . ALA A 1 221 ? 27.594 -11.562 -2.236 1 98.12 221 ALA A O 1
ATOM 1773 N N . SER A 1 222 ? 27.484 -13.242 -3.674 1 98.06 222 SER A N 1
ATOM 1774 C CA . SER A 1 222 ? 26.25 -12.75 -4.254 1 98.06 222 SER A CA 1
ATOM 1775 C C . SER A 1 222 ? 25.094 -12.875 -3.27 1 98.06 222 SER A C 1
ATOM 1777 O O . SER A 1 222 ? 24.203 -12.016 -3.23 1 98.06 222 SER A O 1
ATOM 1779 N N . TRP A 1 223 ? 25.094 -13.977 -2.439 1 98 223 TRP A N 1
ATOM 1780 C CA . TRP A 1 223 ? 24.078 -14.164 -1.405 1 98 223 TRP A CA 1
ATOM 1781 C C . TRP A 1 223 ? 24.078 -13 -0.423 1 98 223 TRP A C 1
ATOM 1783 O O . TRP A 1 223 ? 23.031 -12.43 -0.12 1 98 223 TRP A O 1
ATOM 1793 N N . LYS A 1 224 ? 25.25 -12.695 -0.011 1 98.19 224 LYS A N 1
ATOM 1794 C CA . LYS A 1 224 ? 25.375 -11.609 0.96 1 98.19 224 LYS A CA 1
ATOM 1795 C C . LYS A 1 224 ? 24.891 -10.289 0.37 1 98.19 224 LYS A C 1
ATOM 1797 O O . LYS A 1 224 ? 24.109 -9.57 1 1 98.19 224 LYS A O 1
ATOM 1802 N N . SER A 1 225 ? 25.391 -9.977 -0.843 1 97.88 225 SER A N 1
ATOM 1803 C CA . SER A 1 225 ? 24.984 -8.742 -1.519 1 97.88 225 SER A CA 1
ATOM 1804 C C . SER A 1 225 ? 23.469 -8.68 -1.7 1 97.88 225 SER A C 1
ATOM 1806 O O . SER A 1 225 ? 22.859 -7.648 -1.44 1 97.88 225 SER A O 1
ATOM 1808 N N . PHE A 1 226 ? 22.891 -9.789 -2.094 1 97.5 226 PHE A N 1
ATOM 1809 C CA . PHE A 1 226 ? 21.469 -9.867 -2.406 1 97.5 226 PHE A CA 1
ATOM 1810 C C . PHE A 1 226 ? 20.625 -9.672 -1.15 1 97.5 226 PHE A C 1
ATOM 1812 O O . PHE A 1 226 ? 19.703 -8.852 -1.136 1 97.5 226 PHE A O 1
ATOM 1819 N N . HIS A 1 227 ? 20.984 -10.328 -0.11 1 97.81 227 HIS A N 1
ATOM 1820 C CA . HIS A 1 227 ? 20.141 -10.312 1.083 1 97.81 227 HIS A CA 1
ATOM 1821 C C . HIS A 1 227 ? 20.375 -9.039 1.896 1 97.81 227 HIS A C 1
ATOM 1823 O O . HIS A 1 227 ? 19.484 -8.57 2.592 1 97.81 227 HIS A O 1
ATOM 1829 N N . ASP A 1 228 ? 21.578 -8.461 1.752 1 96.62 228 ASP A N 1
ATOM 1830 C CA . ASP A 1 228 ? 21.781 -7.117 2.295 1 96.62 228 ASP A CA 1
ATOM 1831 C C . ASP A 1 228 ? 20.859 -6.105 1.599 1 96.62 228 ASP A C 1
ATOM 1833 O O . ASP A 1 228 ? 20.328 -5.199 2.24 1 96.62 228 ASP A O 1
ATOM 1837 N N . GLY A 1 229 ? 20.797 -6.277 0.345 1 95.81 229 GLY A N 1
ATOM 1838 C CA . GLY A 1 229 ? 19.891 -5.426 -0.414 1 95.81 229 GLY A CA 1
ATOM 1839 C C . GLY A 1 229 ? 18.438 -5.59 -0.018 1 95.81 229 GLY A C 1
ATOM 1840 O O . GLY A 1 229 ? 17.719 -4.602 0.15 1 95.81 229 GLY A O 1
ATOM 1841 N N . LEU A 1 230 ? 17.938 -6.836 0.197 1 97.19 230 LEU A N 1
ATOM 1842 C CA . LEU A 1 230 ? 16.578 -7.086 0.639 1 97.19 230 LEU A CA 1
ATOM 1843 C C . LEU A 1 230 ? 16.312 -6.434 1.991 1 97.19 230 LEU A C 1
ATOM 1845 O O . LEU A 1 230 ? 15.234 -5.871 2.215 1 97.19 230 LEU A O 1
ATOM 1849 N N . ALA A 1 231 ? 17.25 -6.531 2.826 1 96.81 231 ALA A N 1
ATOM 1850 C CA . ALA A 1 231 ? 17.109 -6.047 4.199 1 96.81 231 ALA A CA 1
ATOM 1851 C C . ALA A 1 231 ? 16.766 -4.559 4.223 1 96.81 231 ALA A C 1
ATOM 1853 O O . ALA A 1 231 ? 16.031 -4.098 5.102 1 96.81 231 ALA A O 1
ATOM 1854 N N . ARG A 1 232 ? 17.203 -3.832 3.262 1 93.94 232 ARG A N 1
ATOM 1855 C CA . ARG A 1 232 ? 17 -2.389 3.207 1 93.94 232 ARG A CA 1
ATOM 1856 C C . ARG A 1 232 ? 15.539 -2.053 2.938 1 93.94 232 ARG A C 1
ATOM 1858 O O . ARG A 1 232 ? 15.117 -0.914 3.141 1 93.94 232 ARG A O 1
ATOM 1865 N N . TYR A 1 233 ? 14.773 -3.012 2.518 1 95.5 233 TYR A N 1
ATOM 1866 C CA . TYR A 1 233 ? 13.391 -2.756 2.121 1 95.5 233 TYR A CA 1
ATOM 1867 C C . TYR A 1 233 ? 12.43 -3.625 2.916 1 95.5 233 TYR A C 1
ATOM 1869 O O . TYR A 1 233 ? 11.234 -3.676 2.613 1 95.5 233 TYR A O 1
ATOM 1877 N N . GLN A 1 234 ? 12.898 -4.309 3.959 1 96.5 234 GLN A N 1
ATOM 1878 C CA . GLN A 1 234 ? 12.156 -5.395 4.59 1 96.5 234 GLN A CA 1
ATOM 1879 C C . GLN A 1 234 ? 10.906 -4.871 5.301 1 96.5 234 GLN A C 1
ATOM 1881 O O . GLN A 1 234 ? 9.875 -5.539 5.316 1 96.5 234 GLN A O 1
ATOM 1886 N N . HIS A 1 235 ? 10.977 -3.637 5.805 1 94.06 235 HIS A N 1
ATOM 1887 C CA . HIS A 1 235 ? 9.836 -3.135 6.57 1 94.06 235 HIS A CA 1
ATOM 1888 C C . HIS A 1 235 ? 8.695 -2.715 5.652 1 94.06 235 HIS A C 1
ATOM 1890 O O . HIS A 1 235 ? 7.527 -2.986 5.941 1 94.06 235 HIS A O 1
ATOM 1896 N N . THR A 1 236 ? 9.016 -2.066 4.535 1 96.06 236 THR A N 1
ATOM 1897 C CA . THR A 1 236 ? 8.008 -1.695 3.547 1 96.06 236 THR A CA 1
ATOM 1898 C C . THR A 1 236 ? 7.348 -2.938 2.953 1 96.06 236 THR A C 1
ATOM 1900 O O . THR A 1 236 ? 6.125 -2.996 2.822 1 96.06 236 THR A O 1
ATOM 1903 N N . ALA A 1 237 ? 8.156 -3.947 2.688 1 97.5 237 ALA A N 1
ATOM 1904 C CA . ALA A 1 237 ? 7.637 -5.203 2.148 1 97.5 237 ALA A CA 1
ATOM 1905 C C . ALA A 1 237 ? 6.703 -5.883 3.146 1 97.5 237 ALA A C 1
ATOM 1907 O O . ALA A 1 237 ? 5.617 -6.34 2.781 1 97.5 237 ALA A O 1
ATOM 1908 N N . ALA A 1 238 ? 7.133 -5.918 4.387 1 96.62 238 ALA A N 1
ATOM 1909 C CA . ALA A 1 238 ? 6.348 -6.566 5.434 1 96.62 238 ALA A CA 1
ATOM 1910 C C . ALA A 1 238 ? 5.023 -5.844 5.656 1 96.62 238 ALA A C 1
ATOM 1912 O O . ALA A 1 238 ? 3.969 -6.477 5.742 1 96.62 238 ALA A O 1
ATOM 1913 N N . ALA A 1 239 ? 5.09 -4.496 5.723 1 94.19 239 ALA A N 1
ATOM 1914 C CA . ALA A 1 239 ? 3.875 -3.711 5.926 1 94.19 239 ALA A CA 1
ATOM 1915 C C . ALA A 1 239 ? 2.885 -3.928 4.781 1 94.19 239 ALA A C 1
ATOM 1917 O O . ALA A 1 239 ? 1.68 -4.051 5.012 1 94.19 239 ALA A O 1
ATOM 1918 N N . ASN A 1 240 ? 3.379 -3.959 3.561 1 96.75 240 ASN A N 1
ATOM 1919 C CA . ASN A 1 240 ? 2.551 -4.203 2.385 1 96.75 240 ASN A CA 1
ATOM 1920 C C . ASN A 1 240 ? 1.876 -5.57 2.447 1 96.75 240 ASN A C 1
ATOM 1922 O O . ASN A 1 240 ? 0.669 -5.684 2.225 1 96.75 240 ASN A O 1
ATOM 1926 N N . TYR A 1 241 ? 2.615 -6.613 2.807 1 97.44 241 TYR A N 1
ATOM 1927 C CA . TYR A 1 241 ? 2.076 -7.969 2.865 1 97.44 241 TYR A CA 1
ATOM 1928 C C . TYR A 1 241 ? 1.053 -8.102 3.986 1 97.44 241 TYR A C 1
ATOM 1930 O O . TYR A 1 241 ? -0.014 -8.688 3.797 1 97.44 241 TYR A O 1
ATOM 1938 N N . LEU A 1 242 ? 1.379 -7.578 5.109 1 94.56 242 LEU A N 1
ATOM 1939 C CA . LEU A 1 242 ? 0.476 -7.676 6.254 1 94.56 242 LEU A CA 1
ATOM 1940 C C . LEU A 1 242 ? -0.83 -6.938 5.977 1 94.56 242 LEU A C 1
ATOM 1942 O O . LEU A 1 242 ? -1.897 -7.371 6.414 1 94.56 242 LEU A O 1
ATOM 1946 N N . ASN A 1 243 ? -0.738 -5.781 5.266 1 94.5 243 ASN A N 1
ATOM 1947 C CA . ASN A 1 243 ? -1.97 -5.109 4.863 1 94.5 243 ASN A CA 1
ATOM 1948 C C . ASN A 1 243 ? -2.824 -5.996 3.963 1 94.5 243 ASN A C 1
ATOM 1950 O O . ASN A 1 243 ? -4.051 -6 4.07 1 94.5 243 ASN A O 1
ATOM 1954 N N . TYR A 1 244 ? -2.186 -6.766 3.072 1 96.88 244 TYR A N 1
ATOM 1955 C CA . TYR A 1 244 ? -2.898 -7.707 2.217 1 96.88 244 TYR A CA 1
ATOM 1956 C C . TYR A 1 244 ? -3.643 -8.742 3.049 1 96.88 244 TYR A C 1
ATOM 1958 O O . TYR A 1 244 ? -4.828 -9 2.822 1 96.88 244 TYR A O 1
ATOM 1966 N N . VAL A 1 245 ? -2.941 -9.305 4.012 1 96.69 245 VAL A N 1
ATOM 1967 C CA . VAL A 1 245 ? -3.506 -10.375 4.816 1 96.69 245 VAL A CA 1
ATOM 1968 C C . VAL A 1 245 ? -4.645 -9.836 5.676 1 96.69 245 VAL A C 1
ATOM 1970 O O . VAL A 1 245 ? -5.691 -10.484 5.809 1 96.69 245 VAL A O 1
ATOM 1973 N N . GLN A 1 246 ? -4.477 -8.656 6.195 1 93 246 GLN A N 1
ATOM 1974 C CA . GLN A 1 246 ? -5.52 -8.047 7.02 1 93 246 GLN A CA 1
ATOM 1975 C C . GLN A 1 246 ? -6.754 -7.715 6.191 1 93 246 GLN A C 1
ATOM 1977 O O . GLN A 1 246 ? -7.883 -7.871 6.66 1 93 246 GLN A O 1
ATOM 1982 N N . THR A 1 247 ? -6.559 -7.227 4.984 1 94.88 247 THR A N 1
ATOM 1983 C CA . THR A 1 247 ? -7.66 -6.965 4.066 1 94.88 247 THR A CA 1
ATOM 1984 C C . THR A 1 247 ? -8.422 -8.25 3.756 1 94.88 247 THR A C 1
ATOM 1986 O O . THR A 1 247 ? -9.656 -8.273 3.777 1 94.88 247 THR A O 1
ATOM 1989 N N . SER A 1 248 ? -7.633 -9.297 3.553 1 96.06 248 SER A N 1
ATOM 1990 C CA . SER A 1 248 ? -8.227 -10.602 3.27 1 96.06 248 SER A CA 1
ATOM 1991 C C . SER A 1 248 ? -9.047 -11.094 4.457 1 96.06 248 SER A C 1
ATOM 1993 O O . SER A 1 248 ? -10.109 -11.703 4.273 1 96.06 248 SER A O 1
ATOM 1995 N N . LYS A 1 249 ? -8.562 -10.93 5.578 1 94.69 249 LYS A N 1
ATOM 1996 C CA . LYS A 1 249 ? -9.281 -11.32 6.785 1 94.69 249 LYS A CA 1
ATOM 1997 C C . LYS A 1 249 ? -10.617 -10.602 6.891 1 94.69 249 LYS A C 1
ATOM 1999 O O . LYS A 1 249 ? -11.641 -11.219 7.18 1 94.69 249 LYS A O 1
ATOM 2004 N N . LYS A 1 250 ? -10.641 -9.328 6.68 1 92.81 250 LYS A N 1
ATOM 2005 C CA . LYS A 1 250 ? -11.867 -8.531 6.738 1 92.81 250 LYS A CA 1
ATOM 2006 C C . LYS A 1 250 ? -12.875 -8.992 5.691 1 92.81 250 LYS A C 1
ATOM 2008 O O . LYS A 1 250 ? -14.07 -9.086 5.977 1 92.81 250 LYS A O 1
ATOM 2013 N N . GLU A 1 251 ? -12.367 -9.25 4.52 1 95.44 251 GLU A N 1
ATOM 2014 C CA . GLU A 1 251 ? -13.258 -9.742 3.477 1 95.44 251 GLU A CA 1
ATOM 2015 C C . GLU A 1 251 ? -13.828 -11.109 3.836 1 95.44 251 GLU A C 1
ATOM 2017 O O . GLU A 1 251 ? -15.016 -11.375 3.635 1 95.44 251 GLU A O 1
ATOM 2022 N N . ALA A 1 252 ? -12.938 -11.992 4.348 1 96.31 252 ALA A N 1
ATOM 2023 C CA . ALA A 1 252 ? -13.398 -13.312 4.773 1 96.31 252 ALA A CA 1
ATOM 2024 C C . ALA A 1 252 ? -14.516 -13.195 5.809 1 96.31 252 ALA A C 1
ATOM 2026 O O . ALA A 1 252 ? -15.562 -13.836 5.684 1 96.31 252 ALA A O 1
ATOM 2027 N N . LYS A 1 253 ? -14.312 -12.344 6.707 1 93.38 253 LYS A N 1
ATOM 2028 C CA . LYS A 1 253 ? -15.312 -12.125 7.75 1 93.38 253 LYS A CA 1
ATOM 2029 C C . LYS A 1 253 ? -16.609 -11.578 7.164 1 93.38 253 LYS A C 1
ATOM 2031 O O . LYS A 1 253 ? -17.703 -12.031 7.52 1 93.38 253 LYS A O 1
ATOM 2036 N N . LEU A 1 254 ? -16.5 -10.625 6.332 1 93.44 254 LEU A N 1
ATOM 2037 C CA . LEU A 1 254 ? -17.672 -10.031 5.672 1 93.44 254 LEU A CA 1
ATOM 2038 C C . LEU A 1 254 ? -18.469 -11.094 4.93 1 93.44 254 LEU A C 1
ATOM 2040 O O . LEU A 1 254 ? -19.703 -11.031 4.875 1 93.44 254 LEU A O 1
ATOM 2044 N N . ARG A 1 255 ? -17.781 -12.062 4.387 1 95.62 255 ARG A N 1
ATOM 2045 C CA . ARG A 1 255 ? -18.422 -13.086 3.564 1 95.62 255 ARG A CA 1
ATOM 2046 C C . ARG A 1 255 ? -18.797 -14.305 4.398 1 95.62 255 ARG A C 1
ATOM 2048 O O . ARG A 1 255 ? -19.156 -15.344 3.852 1 95.62 255 ARG A O 1
ATOM 2055 N N . GLY A 1 256 ? -18.609 -14.25 5.711 1 94.81 256 GLY A N 1
ATOM 2056 C CA . GLY A 1 256 ? -19.188 -15.227 6.617 1 94.81 256 GLY A CA 1
ATOM 2057 C C . GLY A 1 256 ? -18.188 -16.266 7.105 1 94.81 256 GLY A C 1
ATOM 2058 O O . GLY A 1 256 ? -18.578 -17.312 7.613 1 94.81 256 GLY A O 1
ATOM 2059 N N . PHE A 1 257 ? -16.906 -15.992 6.957 1 96.25 257 PHE A N 1
ATOM 2060 C CA . PHE A 1 257 ? -15.875 -16.938 7.391 1 96.25 257 PHE A CA 1
ATOM 2061 C C . PHE A 1 257 ? -15.039 -16.344 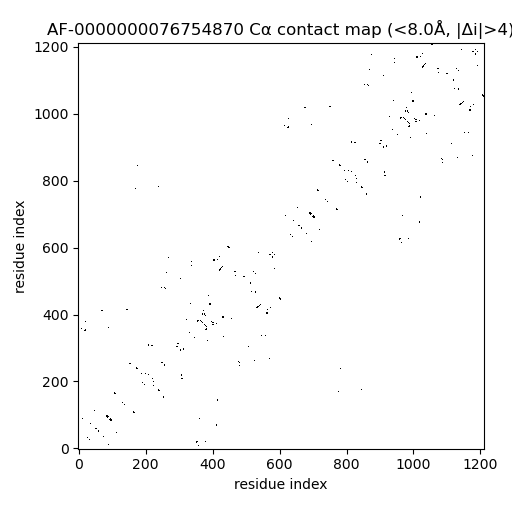8.516 1 96.25 257 PHE A C 1
ATOM 2063 O O . PHE A 1 257 ? -14.656 -15.172 8.469 1 96.25 257 PHE A O 1
ATOM 2070 N N . ASP A 1 258 ? -14.719 -17.078 9.445 1 92.38 258 ASP A N 1
ATOM 2071 C CA . ASP A 1 258 ? -13.906 -16.625 10.57 1 92.38 258 ASP A CA 1
ATOM 2072 C C . ASP A 1 258 ? -12.422 -16.812 10.281 1 92.38 258 ASP A C 1
ATOM 2074 O O . ASP A 1 258 ? -11.57 -16.25 10.984 1 92.38 258 ASP A O 1
ATOM 2078 N N . SER A 1 259 ? -12.172 -17.516 9.281 1 96.06 259 SER A N 1
ATOM 2079 C CA . SER A 1 259 ? -10.805 -17.844 8.898 1 96.06 259 SER A CA 1
ATOM 2080 C C . SER A 1 259 ? -10.531 -17.484 7.441 1 96.06 259 SER A C 1
ATOM 2082 O O . SER A 1 259 ? -11.312 -17.844 6.555 1 96.06 259 SER A O 1
ATOM 2084 N N . ILE A 1 260 ? -9.344 -16.766 7.297 1 97.38 260 ILE A N 1
ATOM 2085 C CA . ILE A 1 260 ? -8.898 -16.484 5.934 1 97.38 260 ILE A CA 1
ATOM 2086 C C . ILE A 1 260 ? -8.703 -17.797 5.184 1 97.38 260 ILE A C 1
ATOM 2088 O O . ILE A 1 260 ? -9.109 -17.922 4.027 1 97.38 260 ILE A O 1
ATOM 2092 N N . ILE A 1 261 ? -8.078 -18.781 5.848 1 98 261 ILE A N 1
ATOM 2093 C CA . ILE A 1 261 ? -7.75 -20.062 5.246 1 98 261 ILE A CA 1
ATOM 2094 C C . ILE A 1 261 ? -9.031 -20.766 4.809 1 98 261 ILE A C 1
ATOM 2096 O O . ILE A 1 261 ? -9.133 -21.25 3.672 1 98 261 ILE A O 1
ATOM 2100 N N . ASP A 1 262 ? -10.039 -20.766 5.621 1 97.62 262 ASP A N 1
ATOM 2101 C CA . ASP A 1 262 ? -11.289 -21.453 5.289 1 97.62 262 ASP A CA 1
ATOM 2102 C C . ASP A 1 262 ? -11.984 -20.766 4.113 1 97.62 262 ASP A C 1
ATOM 2104 O O . ASP A 1 262 ? -12.547 -21.438 3.246 1 97.62 262 ASP A O 1
ATOM 2108 N N . TYR A 1 263 ? -11.961 -19.5 4.102 1 97.06 263 TYR A N 1
ATOM 2109 C CA . TYR A 1 263 ? -12.57 -18.766 3.002 1 97.06 263 TYR A CA 1
ATOM 2110 C C . TYR A 1 263 ? -11.883 -19.078 1.681 1 97.06 263 TYR A C 1
ATOM 2112 O O . TYR A 1 263 ? -12.547 -19.375 0.683 1 97.06 263 TYR A O 1
ATOM 2120 N N . GLU A 1 264 ? -10.547 -19.016 1.651 1 96.56 264 GLU A N 1
ATOM 2121 C CA . GLU A 1 264 ? -9.789 -19.297 0.433 1 96.56 264 GLU A CA 1
ATOM 2122 C C . GLU A 1 264 ? -9.961 -20.75 -0.012 1 96.56 264 GLU A C 1
ATOM 2124 O O . GLU A 1 264 ? -10.047 -21.031 -1.209 1 96.56 264 GLU A O 1
ATOM 2129 N N . LEU A 1 265 ? -9.992 -21.641 0.966 1 96.69 265 LEU A N 1
ATOM 2130 C CA . LEU A 1 265 ? -10.188 -23.047 0.638 1 96.69 265 LEU A CA 1
ATOM 2131 C C . LEU A 1 265 ? -11.594 -23.281 0.104 1 96.69 265 LEU A C 1
ATOM 2133 O O . LEU A 1 265 ? -11.789 -24.141 -0.765 1 96.69 265 LEU A O 1
ATOM 2137 N N . PHE A 1 266 ? -12.562 -22.609 0.691 1 96.25 266 PHE A N 1
ATOM 2138 C CA . PHE A 1 266 ? -13.93 -22.656 0.178 1 96.25 266 PHE A CA 1
ATOM 2139 C C . PHE A 1 266 ? -13.969 -22.266 -1.295 1 96.25 266 PHE A C 1
ATOM 2141 O O . PHE A 1 266 ? -14.57 -22.969 -2.109 1 96.25 266 PHE A O 1
ATOM 2148 N N . LYS A 1 267 ? -13.281 -21.297 -1.652 1 94.19 267 LYS A N 1
ATOM 2149 C CA . LYS A 1 267 ? -13.211 -20.844 -3.041 1 94.19 267 LYS A CA 1
ATOM 2150 C C . LYS A 1 267 ? -12.523 -21.891 -3.92 1 94.19 267 LYS A C 1
ATOM 2152 O O . LYS A 1 267 ? -12.883 -22.062 -5.09 1 94.19 267 LYS A O 1
ATOM 2157 N N . GLN A 1 268 ? -11.617 -22.578 -3.328 1 94.19 268 GLN A N 1
ATOM 2158 C CA . GLN A 1 268 ? -10.852 -23.578 -4.082 1 94.19 268 GLN A CA 1
ATOM 2159 C C . GLN A 1 268 ? -11.562 -24.922 -4.086 1 94.19 268 GLN A C 1
ATOM 2161 O O . GLN A 1 268 ? -11.156 -25.844 -4.801 1 94.19 268 GLN A O 1
ATOM 2166 N N . ASP A 1 269 ? -12.562 -25.078 -3.297 1 94.88 269 ASP A N 1
ATOM 2167 C CA . ASP A 1 269 ? -13.258 -26.344 -3.121 1 94.88 269 ASP A CA 1
ATOM 2168 C C . ASP A 1 269 ? -12.32 -27.406 -2.549 1 94.88 269 ASP A C 1
ATOM 2170 O O . ASP A 1 269 ? -12.211 -28.516 -3.098 1 94.88 269 ASP A O 1
ATOM 2174 N N . VAL A 1 270 ? -11.625 -27.031 -1.505 1 95.19 270 VAL A N 1
ATOM 2175 C CA . VAL A 1 270 ? -10.68 -27.891 -0.812 1 95.19 270 VAL A CA 1
ATOM 2176 C C . VAL A 1 270 ? -10.945 -27.859 0.691 1 95.19 270 VAL A C 1
ATOM 2178 O O . VAL A 1 270 ? -11.258 -26.797 1.244 1 95.19 270 VAL A O 1
ATOM 2181 N N . SER A 1 271 ? -10.867 -29 1.341 1 94.5 271 SER A N 1
ATOM 2182 C CA . SER A 1 271 ? -11.117 -29.047 2.777 1 94.5 271 SER A CA 1
ATOM 2183 C C . SER A 1 271 ? -9.883 -28.609 3.564 1 94.5 271 SER A C 1
ATOM 2185 O O . SER A 1 271 ? -8.758 -28.688 3.062 1 94.5 271 SER A O 1
ATOM 2187 N N . ARG A 1 272 ? -10.078 -28.141 4.785 1 96 272 ARG A N 1
ATOM 2188 C CA . ARG A 1 272 ? -9 -27.781 5.703 1 96 272 ARG A CA 1
ATOM 2189 C C . ARG A 1 272 ? -8.086 -28.969 5.969 1 96 272 ARG A C 1
ATOM 2191 O O . ARG A 1 272 ? -6.871 -28.812 6.078 1 96 272 ARG A O 1
ATOM 2198 N N . GLU A 1 273 ? -8.68 -30.125 6.031 1 95.12 273 GLU A N 1
ATOM 2199 C CA . GLU A 1 273 ? -7.93 -31.344 6.281 1 95.12 273 GLU A CA 1
ATOM 2200 C C . GLU A 1 273 ? -6.953 -31.641 5.145 1 95.12 273 GLU A C 1
ATOM 2202 O O . GLU A 1 273 ? -5.789 -31.969 5.383 1 95.12 273 GLU A O 1
ATOM 2207 N N . ALA A 1 274 ? -7.438 -31.531 3.945 1 93.81 274 ALA A N 1
ATOM 2208 C CA . ALA A 1 274 ? -6.582 -31.766 2.785 1 93.81 274 ALA A CA 1
ATOM 2209 C C . ALA A 1 274 ? -5.434 -30.766 2.738 1 93.81 274 ALA A C 1
ATOM 2211 O O . ALA A 1 274 ? -4.289 -31.141 2.445 1 93.81 274 ALA A O 1
ATOM 2212 N N . TYR A 1 275 ? -5.746 -29.516 3.045 1 95.44 275 TYR A N 1
ATOM 2213 C CA . TYR A 1 275 ? -4.762 -28.438 3.088 1 95.44 275 TYR A CA 1
ATOM 2214 C C . TYR A 1 275 ? -3.684 -28.719 4.125 1 95.44 275 TYR A C 1
ATOM 2216 O O . TYR A 1 275 ? -2.49 -28.688 3.814 1 95.44 275 TYR A O 1
ATOM 2224 N N . ASN A 1 276 ? -4.047 -29.031 5.293 1 96.88 276 ASN A N 1
ATOM 2225 C CA . ASN A 1 276 ? -3.109 -29.297 6.379 1 96.88 276 ASN A CA 1
ATOM 2226 C C . ASN A 1 276 ? -2.273 -30.547 6.098 1 96.88 276 ASN A C 1
ATOM 2228 O O . ASN A 1 276 ? -1.07 -30.562 6.367 1 96.88 276 ASN A O 1
ATOM 2232 N N . ARG A 1 277 ? -2.902 -31.562 5.625 1 95.56 277 ARG A N 1
ATOM 2233 C CA . ARG A 1 277 ? -2.205 -32.812 5.328 1 95.56 277 ARG A CA 1
ATOM 2234 C C . ARG A 1 277 ? -1.082 -32.594 4.32 1 95.56 277 ARG A C 1
ATOM 2236 O O . ARG A 1 277 ? 0.025 -33.094 4.492 1 95.56 277 ARG A O 1
ATOM 2243 N N . GLN A 1 278 ? -1.393 -31.828 3.27 1 95.31 278 GLN A N 1
ATOM 2244 C CA . GLN A 1 278 ? -0.39 -31.562 2.242 1 95.31 278 GLN A CA 1
ATOM 2245 C C . GLN A 1 278 ? 0.857 -30.922 2.844 1 95.31 278 GLN A C 1
ATOM 2247 O O . GLN A 1 278 ? 1.98 -31.312 2.527 1 95.31 278 GLN A O 1
ATOM 2252 N N . ILE A 1 279 ? 0.692 -29.984 3.717 1 96.94 279 ILE A N 1
ATOM 2253 C CA . ILE A 1 279 ? 1.794 -29.234 4.301 1 96.94 279 ILE A CA 1
ATOM 2254 C C . ILE A 1 279 ? 2.502 -30.078 5.352 1 96.94 279 ILE A C 1
ATOM 2256 O O . ILE A 1 279 ? 3.729 -30.219 5.328 1 96.94 279 ILE A O 1
ATOM 2260 N N . ASP A 1 280 ? 1.765 -30.75 6.199 1 97.56 280 ASP A N 1
ATOM 2261 C CA . ASP A 1 280 ? 2.322 -31.453 7.344 1 97.56 280 ASP A CA 1
ATOM 2262 C C . ASP A 1 280 ? 3.111 -32.688 6.898 1 97.56 280 ASP A C 1
ATOM 2264 O O . ASP A 1 280 ? 4.184 -32.969 7.438 1 97.56 280 ASP A O 1
ATOM 2268 N N . VAL A 1 281 ? 2.592 -33.375 5.953 1 96.88 281 VAL A N 1
ATOM 2269 C CA . VAL A 1 281 ? 3.266 -34.594 5.469 1 96.88 281 VAL A CA 1
ATOM 2270 C C . VAL A 1 281 ? 4.582 -34.188 4.793 1 96.88 281 VAL A C 1
ATOM 2272 O O . VAL A 1 281 ? 5.594 -34.875 4.961 1 96.88 281 VAL A O 1
ATOM 2275 N N . ILE A 1 282 ? 4.609 -33.188 4.098 1 96.06 282 ILE A N 1
ATOM 2276 C CA . ILE A 1 282 ? 5.836 -32.75 3.441 1 96.06 282 ILE A CA 1
ATOM 2277 C C . ILE A 1 282 ? 6.852 -32.312 4.492 1 96.06 282 ILE A C 1
ATOM 2279 O O . ILE A 1 282 ? 8.023 -32.688 4.426 1 96.06 282 ILE A O 1
ATOM 2283 N N . MET A 1 283 ? 6.441 -31.562 5.473 1 97.06 283 MET A N 1
ATOM 2284 C CA . MET A 1 283 ? 7.328 -31.062 6.523 1 97.06 283 MET A CA 1
ATOM 2285 C C . MET A 1 283 ? 7.895 -32.219 7.344 1 97.06 283 MET A C 1
ATOM 2287 O O . MET A 1 283 ? 9.023 -32.125 7.828 1 97.06 283 MET A O 1
ATOM 2291 N N . SER A 1 284 ? 7.164 -33.312 7.418 1 97.06 284 SER A N 1
ATOM 2292 C CA . SER A 1 284 ? 7.582 -34.375 8.32 1 97.06 284 SER A CA 1
ATOM 2293 C C . SER A 1 284 ? 8.211 -35.531 7.559 1 97.06 284 SER A C 1
ATOM 2295 O O . SER A 1 284 ? 9.148 -36.156 8.047 1 97.06 284 SER A O 1
ATOM 2297 N N . GLU A 1 285 ? 7.645 -35.812 6.355 1 97.5 285 GLU A N 1
ATOM 2298 C CA . GLU A 1 285 ? 8.055 -37.062 5.688 1 97.5 285 GLU A CA 1
ATOM 2299 C C . GLU A 1 285 ? 8.922 -36.75 4.469 1 97.5 285 GLU A C 1
ATOM 2301 O O . GLU A 1 285 ? 9.773 -37.562 4.09 1 97.5 285 GLU A O 1
ATOM 2306 N N . PHE A 1 286 ? 8.734 -35.688 3.834 1 97.44 286 PHE A N 1
ATOM 2307 C CA . PHE A 1 286 ? 9.555 -35.344 2.68 1 97.44 286 PHE A CA 1
ATOM 2308 C C . PHE A 1 286 ? 10.852 -34.656 3.119 1 97.44 286 PHE A C 1
ATOM 2310 O O . PHE A 1 286 ? 11.891 -34.844 2.469 1 97.44 286 PHE A O 1
ATOM 2317 N N . ALA A 1 287 ? 10.805 -33.938 4.234 1 97.38 287 ALA A N 1
ATOM 2318 C CA . ALA A 1 287 ? 11.969 -33.219 4.742 1 97.38 287 ALA A CA 1
ATOM 2319 C C . ALA A 1 287 ? 13.18 -34.125 4.879 1 97.38 287 ALA A C 1
ATOM 2321 O O . ALA A 1 287 ? 14.258 -33.812 4.363 1 97.38 287 ALA A O 1
ATOM 2322 N N . PRO A 1 288 ? 13.023 -35.312 5.453 1 97.5 288 PRO A N 1
ATOM 2323 C CA . PRO A 1 288 ? 14.18 -36.188 5.574 1 97.5 288 PRO A CA 1
ATOM 2324 C C . PRO A 1 288 ? 14.75 -36.625 4.223 1 97.5 288 PRO A C 1
ATOM 2326 O O . PRO A 1 288 ? 15.961 -36.781 4.086 1 97.5 288 PRO A O 1
ATOM 2329 N N . VAL A 1 289 ? 13.938 -36.812 3.254 1 97.81 289 VAL A N 1
ATOM 2330 C CA . VAL A 1 289 ? 14.375 -37.188 1.913 1 97.81 289 VAL A CA 1
ATOM 2331 C C . VAL A 1 289 ? 15.211 -36.062 1.311 1 97.81 289 VAL A C 1
ATOM 2333 O O . VAL A 1 289 ? 16.281 -36.312 0.743 1 97.81 289 VAL A O 1
ATOM 2336 N N . MET A 1 290 ? 14.82 -34.875 1.475 1 97.12 290 MET A N 1
ATOM 2337 C CA . MET A 1 290 ? 15.523 -33.719 0.893 1 97.12 290 MET A CA 1
ATOM 2338 C C . MET A 1 290 ? 16.781 -33.406 1.689 1 97.12 290 MET A C 1
ATOM 2340 O O . MET A 1 290 ? 17.75 -32.875 1.141 1 97.12 290 MET A O 1
ATOM 2344 N N . ARG A 1 291 ? 16.766 -33.719 3.023 1 97.5 291 ARG A N 1
ATOM 2345 C CA . ARG A 1 291 ? 17.984 -33.625 3.812 1 97.5 291 ARG A CA 1
ATOM 2346 C C . ARG A 1 291 ? 19.047 -34.625 3.305 1 97.5 291 ARG A C 1
ATOM 2348 O O . ARG A 1 291 ? 20.234 -34.281 3.266 1 97.5 291 ARG A O 1
ATOM 2355 N N . ARG A 1 292 ? 18.609 -35.812 2.934 1 96.56 292 ARG A N 1
ATOM 2356 C CA . ARG A 1 292 ? 19.5 -36.75 2.289 1 96.56 292 ARG A CA 1
ATOM 2357 C C . ARG A 1 292 ? 20.062 -36.188 0.989 1 96.56 292 ARG A C 1
ATOM 2359 O O . ARG A 1 292 ? 21.25 -36.312 0.718 1 96.56 292 ARG A O 1
ATOM 2366 N N . TYR A 1 293 ? 19.234 -35.562 0.21 1 96.31 293 TYR A N 1
ATOM 2367 C CA . TYR A 1 293 ? 19.688 -34.938 -1.021 1 96.31 293 TYR A CA 1
ATOM 2368 C C . TYR A 1 293 ? 20.766 -33.875 -0.734 1 96.31 293 TYR A C 1
ATOM 2370 O O . TYR A 1 293 ? 21.781 -33.844 -1.42 1 96.31 293 TYR A O 1
ATOM 2378 N N . ALA A 1 294 ? 20.562 -33.062 0.284 1 96.5 294 ALA A N 1
ATOM 2379 C CA . ALA A 1 294 ? 21.531 -32.031 0.656 1 96.5 294 ALA A CA 1
ATOM 2380 C C . ALA A 1 294 ? 22.875 -32.625 1.033 1 96.5 294 ALA A C 1
ATOM 2382 O O . ALA A 1 294 ? 23.922 -32.125 0.644 1 96.5 294 ALA A O 1
ATOM 2383 N N . ARG A 1 295 ? 22.859 -33.75 1.726 1 96.25 295 ARG A N 1
ATOM 2384 C CA . ARG A 1 295 ? 24.094 -34.406 2.127 1 96.25 295 ARG A CA 1
ATOM 2385 C C . ARG A 1 295 ? 24.812 -35 0.917 1 96.25 295 ARG A C 1
ATOM 2387 O O . ARG A 1 295 ? 26.047 -34.969 0.84 1 96.25 295 ARG A O 1
ATOM 2394 N N . LEU A 1 296 ? 24.016 -35.562 0.027 1 94.94 296 LEU A N 1
ATOM 2395 C CA . LEU A 1 296 ? 24.609 -36.094 -1.188 1 94.94 296 LEU A CA 1
ATOM 2396 C C . LEU A 1 296 ? 25.25 -35 -2.029 1 94.94 296 LEU A C 1
ATOM 2398 O O . LEU A 1 296 ? 26.328 -35.219 -2.604 1 94.94 296 LEU A O 1
ATOM 2402 N N . LEU A 1 297 ? 24.578 -33.906 -2.145 1 95 297 LEU A N 1
ATOM 2403 C CA . LEU A 1 297 ? 25.125 -32.75 -2.871 1 95 297 LEU A CA 1
ATOM 2404 C C . LEU A 1 297 ? 26.438 -32.281 -2.246 1 95 297 LEU A C 1
ATOM 2406 O O . LEU A 1 297 ? 27.406 -32 -2.959 1 95 297 LEU A O 1
ATOM 2410 N N . ALA A 1 298 ? 26.484 -32.219 -0.92 1 95.56 298 ALA A N 1
ATOM 2411 C CA . ALA A 1 298 ? 27.703 -31.812 -0.205 1 95.56 298 ALA A CA 1
ATOM 2412 C C . ALA A 1 298 ? 28.844 -32.781 -0.504 1 95.56 298 ALA A C 1
ATOM 2414 O O . ALA A 1 298 ? 29.953 -32.344 -0.821 1 95.56 298 ALA A O 1
ATOM 2415 N N . ALA A 1 299 ? 28.562 -34 -0.457 1 93.94 299 ALA A N 1
ATOM 2416 C CA . ALA A 1 299 ? 29.578 -35.031 -0.703 1 93.94 299 ALA A CA 1
ATOM 2417 C C . ALA A 1 299 ? 30.109 -34.938 -2.131 1 93.94 299 ALA A C 1
ATOM 2419 O O . ALA A 1 299 ? 31.328 -35 -2.354 1 93.94 299 ALA A O 1
ATOM 2420 N N . GLU A 1 300 ? 29.172 -34.812 -3.037 1 92 300 GLU A N 1
ATOM 2421 C CA . GLU A 1 300 ? 29.547 -34.719 -4.445 1 92 300 GLU A CA 1
ATOM 2422 C C . GLU A 1 300 ? 30.406 -33.5 -4.727 1 92 300 GLU A C 1
ATOM 2424 O O . GLU A 1 300 ? 31.281 -33.562 -5.594 1 92 300 GLU A O 1
ATOM 2429 N N . GLN A 1 301 ? 30.188 -32.469 -4.039 1 93.19 301 GLN A N 1
ATOM 2430 C CA . GLN A 1 301 ? 30.859 -31.188 -4.309 1 93.19 301 GLN A CA 1
ATOM 2431 C C . GLN A 1 301 ? 32.062 -31 -3.393 1 93.19 301 GLN A C 1
ATOM 2433 O O . GLN A 1 301 ? 32.781 -30 -3.486 1 93.19 301 GLN A O 1
ATOM 2438 N N . GLY A 1 302 ? 32.281 -31.938 -2.488 1 92.88 302 GLY A N 1
ATOM 2439 C CA . GLY A 1 302 ? 33.438 -31.906 -1.594 1 92.88 302 GLY A CA 1
ATOM 2440 C C . GLY A 1 302 ? 33.281 -30.906 -0.461 1 92.88 302 GLY A C 1
ATOM 2441 O O . GLY A 1 302 ? 34.25 -30.297 -0.026 1 92.88 302 GLY A O 1
ATOM 2442 N N . LEU A 1 303 ? 32.062 -30.703 -0.089 1 94.38 303 LEU A N 1
ATOM 2443 C CA . LEU A 1 303 ? 31.766 -29.828 1.034 1 94.38 303 LEU A CA 1
ATOM 2444 C C . LEU A 1 303 ? 31.406 -30.625 2.281 1 94.38 303 LEU A C 1
ATOM 2446 O O . LEU A 1 303 ? 30.859 -31.719 2.18 1 94.38 303 LEU A O 1
ATOM 2450 N N . ASP A 1 304 ? 31.828 -30.125 3.412 1 93.44 304 ASP A N 1
ATOM 2451 C CA . ASP A 1 304 ? 31.406 -30.766 4.652 1 93.44 304 ASP A CA 1
ATOM 2452 C C . ASP A 1 304 ? 29.891 -30.672 4.832 1 93.44 304 ASP A C 1
ATOM 2454 O O . ASP A 1 304 ? 29.25 -31.625 5.285 1 93.44 304 ASP A O 1
ATOM 2458 N N . LYS A 1 305 ? 29.344 -29.5 4.574 1 94.81 305 LYS A N 1
ATOM 2459 C CA . LYS A 1 305 ? 27.922 -29.203 4.664 1 94.81 305 LYS A CA 1
ATOM 2460 C C . LYS A 1 305 ? 27.516 -28.141 3.66 1 94.81 305 LYS A C 1
ATOM 2462 O O . LYS A 1 305 ? 28.266 -27.188 3.428 1 94.81 305 LYS A O 1
ATOM 2467 N N . VAL A 1 306 ? 26.359 -28.375 3.035 1 96.5 306 VAL A N 1
ATOM 2468 C CA . VAL A 1 306 ? 25.875 -27.328 2.143 1 96.5 306 VAL A CA 1
ATOM 2469 C C . VAL A 1 306 ? 25.094 -26.281 2.943 1 96.5 306 VAL A C 1
ATOM 2471 O O . VAL A 1 306 ? 24.578 -26.578 4.023 1 96.5 306 VAL A O 1
ATOM 2474 N N . SER A 1 307 ? 25.109 -25.062 2.475 1 97.25 307 SER A N 1
ATOM 2475 C CA . SER A 1 307 ? 24.266 -24 3 1 97.25 307 SER A CA 1
ATOM 2476 C C . SER A 1 307 ? 23.141 -23.656 2.027 1 97.25 307 SER A C 1
ATOM 2478 O O . SER A 1 307 ? 23.062 -24.219 0.932 1 97.25 307 SER A O 1
ATOM 2480 N N . LEU A 1 308 ? 22.203 -22.828 2.447 1 96.88 308 LEU A N 1
ATOM 2481 C CA . LEU A 1 308 ? 21.141 -22.375 1.559 1 96.88 308 LEU A CA 1
ATOM 2482 C C . LEU A 1 308 ? 21.719 -21.656 0.343 1 96.88 308 LEU A C 1
ATOM 2484 O O . LEU A 1 308 ? 21.125 -21.688 -0.736 1 96.88 308 LEU A O 1
ATOM 2488 N N . ALA A 1 309 ? 22.906 -21.094 0.445 1 97.06 309 ALA A N 1
ATOM 2489 C CA . ALA A 1 309 ? 23.578 -20.453 -0.677 1 97.06 309 ALA A CA 1
ATOM 2490 C C . ALA A 1 309 ? 24.125 -21.484 -1.656 1 97.06 309 ALA A C 1
ATOM 2492 O O . ALA A 1 309 ? 24.484 -21.141 -2.787 1 97.06 309 ALA A O 1
ATOM 2493 N N . ASP A 1 310 ? 24.203 -22.75 -1.207 1 96.88 310 ASP A N 1
ATOM 2494 C CA . ASP A 1 310 ? 24.844 -23.797 -1.989 1 96.88 310 ASP A CA 1
ATOM 2495 C C . ASP A 1 310 ? 23.812 -24.734 -2.615 1 96.88 310 ASP A C 1
ATOM 2497 O O . ASP A 1 310 ? 24.141 -25.469 -3.555 1 96.88 310 ASP A O 1
ATOM 2501 N N . ILE A 1 311 ? 22.641 -24.781 -2.086 1 95.56 311 ILE A N 1
ATOM 2502 C CA . ILE A 1 311 ? 21.703 -25.875 -2.277 1 95.56 311 ILE A CA 1
ATOM 2503 C C . ILE A 1 311 ? 21.281 -25.953 -3.742 1 95.56 311 ILE A C 1
ATOM 2505 O O . ILE A 1 311 ? 20.844 -27 -4.223 1 95.56 311 ILE A O 1
ATOM 2509 N N . LYS A 1 312 ? 21.422 -24.844 -4.535 1 91.75 312 LYS A N 1
ATOM 2510 C CA . LYS A 1 312 ? 20.969 -24.797 -5.922 1 91.75 312 LYS A CA 1
ATOM 2511 C C . LYS A 1 312 ? 22.141 -25 -6.887 1 91.75 312 LYS A C 1
ATOM 2513 O O . LYS A 1 312 ? 21.953 -24.922 -8.102 1 91.75 312 LYS A O 1
ATOM 2518 N N . MET A 1 313 ? 23.328 -25.25 -6.398 1 92 313 MET A N 1
ATOM 2519 C CA . MET A 1 313 ? 24.469 -25.484 -7.281 1 92 313 MET A CA 1
ATOM 2520 C C . MET A 1 313 ? 24.281 -26.781 -8.078 1 92 313 MET A C 1
ATOM 2522 O O . MET A 1 313 ? 23.516 -27.656 -7.672 1 92 313 MET A O 1
ATOM 2526 N N . PRO A 1 314 ? 24.984 -26.875 -9.18 1 89.44 314 PRO A N 1
ATOM 2527 C CA . PRO A 1 314 ? 24.875 -28.109 -9.969 1 89.44 314 PRO A CA 1
ATOM 2528 C C . PRO A 1 314 ? 25.406 -29.328 -9.227 1 89.44 314 PRO A C 1
ATOM 2530 O O . PRO A 1 314 ? 26.406 -29.234 -8.516 1 89.44 314 PRO A O 1
ATOM 2533 N N . PHE A 1 315 ? 24.719 -30.344 -9.398 1 89.62 315 PHE A N 1
ATOM 2534 C CA . PHE A 1 315 ? 25.141 -31.594 -8.773 1 89.62 315 PHE A CA 1
ATOM 2535 C C . PHE A 1 315 ? 26.469 -32.062 -9.352 1 89.62 315 PHE A C 1
ATOM 2537 O O . PHE A 1 315 ? 27.359 -32.5 -8.617 1 89.62 315 PHE A O 1
ATOM 2544 N N . SER A 1 316 ? 26.547 -31.953 -10.695 1 85.56 316 SER A N 1
ATOM 2545 C CA . SER A 1 316 ? 27.766 -32.375 -11.383 1 85.56 316 SER A CA 1
ATOM 2546 C C . SER A 1 316 ? 28.75 -31.219 -11.492 1 85.56 316 SER A C 1
ATOM 2548 O O . SER A 1 316 ? 28.359 -30.062 -11.68 1 85.56 316 SER A O 1
ATOM 2550 N N . LYS A 1 317 ? 29.984 -31.531 -11.477 1 83.5 317 LYS A N 1
ATOM 2551 C CA . LYS A 1 317 ? 31.047 -30.531 -11.656 1 83.5 317 LYS A CA 1
ATOM 2552 C C . LYS A 1 317 ? 31.312 -30.281 -13.141 1 83.5 317 LYS A C 1
ATOM 2554 O O . LYS A 1 317 ? 31.938 -29.297 -13.5 1 83.5 317 LYS A O 1
ATOM 2559 N N . GLU A 1 318 ? 30.828 -31.156 -13.938 1 80.56 318 GLU A N 1
ATOM 2560 C CA . GLU A 1 318 ? 31.016 -31 -15.375 1 80.56 318 GLU A CA 1
ATOM 2561 C C . GLU A 1 318 ? 30.109 -29.906 -15.945 1 80.56 318 GLU A C 1
ATOM 2563 O O . GLU A 1 318 ? 28.969 -29.75 -15.5 1 80.56 318 GLU A O 1
ATOM 2568 N N . PRO A 1 319 ? 30.719 -29.188 -16.906 1 78.31 319 PRO A N 1
ATOM 2569 C CA . PRO A 1 319 ? 29.875 -28.141 -17.516 1 78.31 319 PRO A CA 1
ATOM 2570 C C . PRO A 1 319 ? 28.625 -28.703 -18.172 1 78.31 319 PRO A C 1
ATOM 2572 O O . PRO A 1 319 ? 28.656 -29.781 -18.781 1 78.31 319 PRO A O 1
ATOM 2575 N N . ALA A 1 320 ? 27.562 -27.984 -18.031 1 77.12 320 ALA A N 1
ATOM 2576 C CA . ALA A 1 320 ? 26.297 -28.391 -18.609 1 77.12 320 ALA A CA 1
ATOM 2577 C C . ALA A 1 320 ? 26.297 -28.219 -20.125 1 77.12 320 ALA A C 1
ATOM 2579 O O . ALA A 1 320 ? 26.891 -27.266 -20.641 1 77.12 320 ALA A O 1
ATOM 2580 N N . GLU A 1 321 ? 25.703 -29.141 -20.766 1 78.31 321 GLU A N 1
ATOM 2581 C CA . GLU A 1 321 ? 25.547 -29.031 -22.219 1 78.31 321 GLU A CA 1
ATOM 2582 C C . GLU A 1 321 ? 24.484 -27.984 -22.562 1 78.31 321 GLU A C 1
ATOM 2584 O O . GLU A 1 321 ? 23.469 -27.859 -21.875 1 78.31 321 GLU A O 1
ATOM 2589 N N . THR A 1 322 ? 24.766 -27.234 -23.578 1 88.81 322 THR A N 1
ATOM 2590 C CA . THR A 1 322 ? 23.797 -26.25 -24.047 1 88.81 322 THR A CA 1
ATOM 2591 C C . THR A 1 322 ? 22.828 -26.875 -25.047 1 88.81 322 THR A C 1
ATOM 2593 O O . THR A 1 322 ? 23.25 -27.641 -25.922 1 88.81 322 THR A O 1
ATOM 2596 N N . ILE A 1 323 ? 21.578 -26.578 -24.891 1 91.69 323 ILE A N 1
ATOM 2597 C CA . ILE A 1 323 ? 20.5 -27.062 -25.75 1 91.69 323 ILE A CA 1
ATOM 2598 C C . ILE A 1 323 ? 19.953 -25.922 -26.594 1 91.69 323 ILE A C 1
ATOM 2600 O O . ILE A 1 323 ? 19.547 -24.891 -26.047 1 91.69 323 ILE A O 1
ATOM 2604 N N . SER A 1 324 ? 19.938 -26.094 -27.859 1 94.81 324 SER A N 1
ATOM 2605 C CA . SER A 1 324 ? 19.391 -25.062 -28.734 1 94.81 324 SER A CA 1
ATOM 2606 C C . SER A 1 324 ? 17.875 -25.031 -28.672 1 94.81 324 SER A C 1
ATOM 2608 O O . SER A 1 324 ? 17.234 -25.969 -28.203 1 94.81 324 SER A O 1
ATOM 2610 N N . ILE A 1 325 ? 17.266 -23.984 -29.203 1 95.81 325 ILE A N 1
ATOM 2611 C CA . ILE A 1 325 ? 15.82 -23.859 -29.281 1 95.81 325 ILE A CA 1
ATOM 2612 C C . ILE A 1 325 ? 15.258 -24.953 -30.188 1 95.81 325 ILE A C 1
ATOM 2614 O O . ILE A 1 325 ? 14.258 -25.594 -29.859 1 95.81 325 ILE A O 1
ATOM 2618 N N . GLU A 1 326 ? 15.945 -25.203 -31.281 1 95.75 326 GLU A N 1
ATOM 2619 C CA . GLU A 1 326 ? 15.523 -26.25 -32.219 1 95.75 326 GLU A CA 1
ATOM 2620 C C . GLU A 1 326 ? 15.57 -27.625 -31.562 1 95.75 326 GLU A C 1
ATOM 2622 O O . GLU A 1 326 ? 14.648 -28.438 -31.734 1 95.75 326 GLU A O 1
ATOM 2627 N N . ALA A 1 327 ? 16.609 -27.875 -30.875 1 95.12 327 ALA A N 1
ATOM 2628 C CA . ALA A 1 327 ? 16.734 -29.156 -30.188 1 95.12 327 ALA A CA 1
ATOM 2629 C C . ALA A 1 327 ? 15.656 -29.312 -29.109 1 95.12 327 ALA A C 1
ATOM 2631 O O . ALA A 1 327 ? 15.141 -30.422 -28.906 1 95.12 327 ALA A O 1
ATOM 2632 N N . SER A 1 328 ? 15.398 -28.266 -28.438 1 95.62 328 SER A N 1
ATOM 2633 C CA . SER A 1 328 ? 14.359 -28.312 -27.406 1 95.62 328 SER A CA 1
ATOM 2634 C C . SER A 1 328 ? 12.992 -28.625 -28.016 1 95.62 328 SER A C 1
ATOM 2636 O O . SER A 1 328 ? 12.211 -29.375 -27.438 1 95.62 328 SER A O 1
ATOM 2638 N N . ARG A 1 329 ? 12.695 -28.062 -29.188 1 96.69 329 ARG A N 1
ATOM 2639 C CA . ARG A 1 329 ? 11.461 -28.391 -29.891 1 96.69 329 ARG A CA 1
ATOM 2640 C C . ARG A 1 329 ? 11.383 -29.875 -30.203 1 96.69 329 ARG A C 1
ATOM 2642 O O . ARG A 1 329 ? 10.359 -30.516 -29.953 1 96.69 329 ARG A O 1
ATOM 2649 N N . ALA A 1 330 ? 12.43 -30.359 -30.719 1 96.38 330 ALA A N 1
ATOM 2650 C CA . ALA A 1 330 ? 12.461 -31.781 -31.078 1 96.38 330 ALA A CA 1
ATOM 2651 C C . ALA A 1 330 ? 12.242 -32.656 -29.844 1 96.38 330 ALA A C 1
ATOM 2653 O O . ALA A 1 330 ? 11.508 -33.625 -29.891 1 96.38 330 ALA A O 1
ATOM 2654 N N . MET A 1 331 ? 12.875 -32.344 -28.781 1 95.06 331 MET A N 1
ATOM 2655 C CA . MET A 1 331 ? 12.75 -33.062 -27.531 1 95.06 331 MET A CA 1
ATOM 2656 C C . MET A 1 331 ? 11.305 -33.062 -27.047 1 95.06 331 MET A C 1
ATOM 2658 O O . MET A 1 331 ? 10.766 -34.125 -26.703 1 95.06 331 MET A O 1
ATOM 2662 N N . VAL A 1 332 ? 10.695 -31.922 -27.078 1 96.81 332 VAL A N 1
ATOM 2663 C CA . VAL A 1 332 ? 9.344 -31.766 -26.547 1 96.81 332 VAL A CA 1
ATOM 2664 C C . VAL A 1 332 ? 8.352 -32.5 -27.453 1 96.81 332 VAL A C 1
ATOM 2666 O O . VAL A 1 332 ? 7.449 -33.188 -26.969 1 96.81 332 VAL A O 1
ATOM 2669 N N . GLU A 1 333 ? 8.508 -32.344 -28.734 1 96.69 333 GLU A N 1
ATOM 2670 C CA . GLU A 1 333 ? 7.617 -33 -29.672 1 96.69 333 GLU A CA 1
ATOM 2671 C C . GLU A 1 333 ? 7.711 -34.5 -29.547 1 96.69 333 GLU A C 1
ATOM 2673 O O . GLU A 1 333 ? 6.695 -35.219 -29.578 1 96.69 333 GLU A O 1
ATOM 2678 N N . ASP A 1 334 ? 8.922 -34.969 -29.391 1 96.19 334 ASP A N 1
ATOM 2679 C CA . ASP A 1 334 ? 9.109 -36.406 -29.234 1 96.19 334 ASP A CA 1
ATOM 2680 C C . ASP A 1 334 ? 8.531 -36.875 -27.906 1 96.19 334 ASP A C 1
ATOM 2682 O O . ASP A 1 334 ? 7.891 -37.938 -27.859 1 96.19 334 ASP A O 1
ATOM 2686 N N . THR A 1 335 ? 8.75 -36.188 -26.906 1 96.44 335 THR A N 1
ATOM 2687 C CA . THR A 1 335 ? 8.32 -36.562 -25.562 1 96.44 335 THR A CA 1
ATOM 2688 C C . THR A 1 335 ? 6.805 -36.688 -25.484 1 96.44 335 THR A C 1
ATOM 2690 O O . THR A 1 335 ? 6.273 -37.625 -24.922 1 96.44 335 THR A O 1
ATOM 2693 N N . PHE A 1 336 ? 6.094 -35.75 -26.062 1 97.69 336 PHE A N 1
ATOM 2694 C CA . PHE A 1 336 ? 4.664 -35.656 -25.797 1 97.69 336 PHE A CA 1
ATOM 2695 C C . PHE A 1 336 ? 3.867 -36.375 -26.875 1 97.69 336 PHE A C 1
ATOM 2697 O O . PHE A 1 336 ? 2.639 -36.281 -26.922 1 97.69 336 PHE A O 1
ATOM 2704 N N . LYS A 1 337 ? 4.566 -37.094 -27.75 1 96.06 337 LYS A N 1
ATOM 2705 C CA . LYS A 1 337 ? 3.9 -38.031 -28.672 1 96.06 337 LYS A CA 1
ATOM 2706 C C . LYS A 1 337 ? 3.01 -39 -27.922 1 96.06 337 LYS A C 1
ATOM 2708 O O . LYS A 1 337 ? 1.968 -39.406 -28.438 1 96.06 337 LYS A O 1
ATOM 2713 N N . VAL A 1 338 ? 3.373 -39.281 -26.828 1 96.56 338 VAL A N 1
ATOM 2714 C CA . VAL A 1 338 ? 2.697 -40.312 -26.016 1 96.56 338 VAL A CA 1
ATOM 2715 C C . VAL A 1 338 ? 1.284 -39.844 -25.672 1 96.56 338 VAL A C 1
ATOM 2717 O O . VAL A 1 338 ? 0.398 -40.656 -25.422 1 96.56 338 VAL A O 1
ATOM 2720 N N . LEU A 1 339 ? 0.992 -38.562 -25.766 1 97.75 339 LEU A N 1
ATOM 2721 C CA . LEU A 1 339 ? -0.302 -38 -25.375 1 97.75 339 LEU A CA 1
ATOM 2722 C C . LEU A 1 339 ? -1.271 -38 -26.547 1 97.75 339 LEU A C 1
ATOM 2724 O O . LEU A 1 339 ? -2.428 -37.594 -26.391 1 97.75 339 LEU A O 1
ATOM 2728 N N . GLY A 1 340 ? -0.794 -38.375 -27.734 1 96.19 340 GLY A N 1
ATOM 2729 C CA . GLY A 1 340 ? -1.692 -38.531 -28.875 1 96.19 340 GLY A CA 1
ATOM 2730 C C . GLY A 1 340 ? -1.701 -37.344 -29.812 1 96.19 340 GLY A C 1
ATOM 2731 O O . GLY A 1 340 ? -1.078 -36.344 -29.531 1 96.19 340 GLY A O 1
ATOM 2732 N N . PRO A 1 341 ? -2.389 -37.469 -30.891 1 96.06 341 PRO A N 1
ATOM 2733 C CA . PRO A 1 341 ? -2.301 -36.531 -32 1 96.06 341 PRO A CA 1
ATOM 2734 C C . PRO A 1 341 ? -2.883 -35.156 -31.641 1 96.06 341 PRO A C 1
ATOM 2736 O O . PRO A 1 341 ? -2.355 -34.125 -32.062 1 96.06 341 PRO A O 1
ATOM 2739 N N . ASP A 1 342 ? -3.959 -35.156 -30.906 1 95.19 342 ASP A N 1
ATOM 2740 C CA . ASP A 1 342 ? -4.57 -33.906 -30.547 1 95.19 342 ASP A CA 1
ATOM 2741 C C . ASP A 1 342 ? -3.623 -33.062 -29.688 1 95.19 342 ASP A C 1
ATOM 2743 O O . ASP A 1 342 ? -3.508 -31.844 -29.906 1 95.19 342 ASP A O 1
ATOM 2747 N N . TYR A 1 343 ? -3.01 -33.656 -28.734 1 97.44 343 TYR A N 1
ATOM 2748 C CA . TYR A 1 343 ? -2.053 -32.969 -27.891 1 97.44 343 TYR A CA 1
ATOM 2749 C C . TYR A 1 343 ? -0.829 -32.531 -28.688 1 97.44 343 TYR A C 1
ATOM 2751 O O . TYR A 1 343 ? -0.314 -31.422 -28.516 1 97.44 343 TYR A O 1
ATOM 2759 N N . GLN A 1 344 ? -0.389 -33.344 -29.594 1 96.81 344 GLN A N 1
ATOM 2760 C CA . GLN A 1 344 ? 0.746 -33.031 -30.453 1 96.81 344 GLN A CA 1
ATOM 2761 C C . GLN A 1 344 ? 0.45 -31.797 -31.328 1 96.81 344 GLN A C 1
ATOM 2763 O O . GLN A 1 344 ? 1.348 -31 -31.625 1 96.81 344 GLN A O 1
ATOM 2768 N N . GLU A 1 345 ? -0.719 -31.781 -31.734 1 97.38 345 GLU A N 1
ATOM 2769 C CA . GLU A 1 345 ? -1.117 -30.625 -32.531 1 97.38 345 GLU A CA 1
ATOM 2770 C C . GLU A 1 345 ? -0.984 -29.328 -31.766 1 97.38 345 GLU A C 1
ATOM 2772 O O . GLU A 1 345 ? -0.536 -28.312 -32.312 1 97.38 345 GLU A O 1
ATOM 2777 N N . ILE A 1 346 ? -1.396 -29.344 -30.5 1 97.69 346 ILE A N 1
ATOM 2778 C CA . ILE A 1 346 ? -1.269 -28.172 -29.656 1 97.69 346 ILE A CA 1
ATOM 2779 C C . ILE A 1 346 ? 0.204 -27.797 -29.516 1 97.69 346 ILE A C 1
ATOM 2781 O O . ILE A 1 346 ? 0.564 -26.625 -29.625 1 97.69 346 ILE A O 1
ATOM 2785 N N . VAL A 1 347 ? 1.052 -28.781 -29.297 1 98 347 VAL A N 1
ATOM 2786 C CA . VAL A 1 347 ? 2.486 -28.562 -29.156 1 98 347 VAL A CA 1
ATOM 2787 C C . VAL A 1 347 ? 3.043 -27.969 -30.453 1 98 347 VAL A C 1
ATOM 2789 O O . VAL A 1 347 ? 3.803 -27 -30.438 1 98 347 VAL A O 1
ATOM 2792 N N . ARG A 1 348 ? 2.664 -28.547 -31.562 1 97.62 348 ARG A N 1
ATOM 2793 C CA . ARG A 1 348 ? 3.123 -28.062 -32.875 1 97.62 348 ARG A CA 1
ATOM 2794 C C . ARG A 1 348 ? 2.709 -26.609 -33.094 1 97.62 348 ARG A C 1
ATOM 2796 O O . ARG A 1 348 ? 3.512 -25.797 -33.531 1 97.62 348 ARG A O 1
ATOM 2803 N N . ARG A 1 349 ? 1.517 -26.281 -32.812 1 97.69 349 ARG A N 1
ATOM 2804 C CA . ARG A 1 349 ? 1.003 -24.922 -32.969 1 97.69 349 ARG A CA 1
ATOM 2805 C C . ARG A 1 349 ? 1.764 -23.938 -32.094 1 97.69 349 ARG A C 1
ATOM 2807 O O . ARG A 1 349 ? 2 -22.797 -32.5 1 97.69 349 ARG A O 1
ATOM 2814 N N . ALA A 1 350 ? 2.1 -24.391 -30.844 1 98.19 350 ALA A N 1
ATOM 2815 C CA . ALA A 1 350 ? 2.83 -23.516 -29.938 1 98.19 350 ALA A CA 1
ATOM 2816 C C . ALA A 1 350 ? 4.113 -23 -30.594 1 98.19 350 ALA A C 1
ATOM 2818 O O . ALA A 1 350 ? 4.504 -21.844 -30.391 1 98.19 350 ALA A O 1
ATOM 2819 N N . PHE A 1 351 ? 4.73 -23.859 -31.359 1 97.38 351 PHE A N 1
ATOM 2820 C CA . PHE A 1 351 ? 5.973 -23.5 -32.031 1 97.38 351 PHE A CA 1
ATOM 2821 C C . PHE A 1 351 ? 5.688 -22.797 -33.344 1 97.38 351 PHE A C 1
ATOM 2823 O O . PHE A 1 351 ? 6.227 -21.719 -33.625 1 97.38 351 PHE A O 1
ATOM 2830 N N . ASP A 1 352 ? 4.816 -23.328 -34.094 1 97.38 352 ASP A N 1
ATOM 2831 C CA . ASP A 1 352 ? 4.59 -22.859 -35.469 1 97.38 352 ASP A CA 1
ATOM 2832 C C . ASP A 1 352 ? 3.893 -21.5 -35.469 1 97.38 352 ASP A C 1
ATOM 2834 O O . ASP A 1 352 ? 4.098 -20.703 -36.375 1 97.38 352 ASP A O 1
ATOM 2838 N N . GLU A 1 353 ? 3.037 -21.281 -34.562 1 97.81 353 GLU A N 1
ATOM 2839 C CA . GLU A 1 353 ? 2.27 -20.031 -34.531 1 97.81 353 GLU A CA 1
ATOM 2840 C C . GLU A 1 353 ? 2.938 -19 -33.625 1 97.81 353 GLU A C 1
ATOM 2842 O O . GLU A 1 353 ? 2.361 -17.938 -33.344 1 97.81 353 GLU A O 1
ATOM 2847 N N . ARG A 1 354 ? 4.102 -19.281 -33.062 1 98.06 354 ARG A N 1
ATOM 2848 C CA . ARG A 1 354 ? 4.91 -18.375 -32.25 1 98.06 354 ARG A CA 1
ATOM 2849 C C . ARG A 1 354 ? 4.156 -17.953 -31 1 98.06 354 ARG A C 1
ATOM 2851 O O . ARG A 1 354 ? 4.016 -16.75 -30.734 1 98.06 354 ARG A O 1
ATOM 2858 N N . TRP A 1 355 ? 3.729 -19.016 -30.25 1 98.5 355 TRP A N 1
ATOM 2859 C CA . TRP A 1 355 ? 3.168 -18.75 -28.922 1 98.5 355 TRP A CA 1
ATOM 2860 C C . TRP A 1 355 ? 4.273 -18.5 -27.906 1 98.5 355 TRP A C 1
ATOM 2862 O O . TRP A 1 355 ? 4.02 -17.938 -26.828 1 98.5 355 TRP A O 1
ATOM 2872 N N . ILE A 1 356 ? 5.523 -18.859 -28.219 1 98.5 356 ILE A N 1
ATOM 2873 C CA . ILE A 1 356 ? 6.59 -18.938 -27.234 1 98.5 356 ILE A CA 1
ATOM 2874 C C . ILE A 1 356 ? 7.551 -17.766 -27.406 1 98.5 356 ILE A C 1
ATOM 2876 O O . ILE A 1 356 ? 7.996 -17.484 -28.531 1 98.5 356 ILE A O 1
ATOM 2880 N N . ASP A 1 357 ? 7.855 -17.125 -26.359 1 98.25 357 ASP A N 1
ATOM 2881 C CA . ASP A 1 357 ? 8.867 -16.078 -26.312 1 98.25 357 ASP A CA 1
ATOM 2882 C C . ASP A 1 357 ? 10.117 -16.547 -25.578 1 98.25 357 ASP A C 1
ATOM 2884 O O . ASP A 1 357 ? 10.094 -16.672 -24.344 1 98.25 357 ASP A O 1
ATOM 2888 N N . TYR A 1 358 ? 11.266 -16.641 -26.234 1 95.88 358 TYR A N 1
ATOM 2889 C CA . TYR A 1 358 ? 12.414 -17.359 -25.703 1 95.88 358 TYR A CA 1
ATOM 2890 C C . TYR A 1 358 ? 13.422 -16.406 -25.078 1 95.88 358 TYR A C 1
ATOM 2892 O O . TYR A 1 358 ? 13.836 -16.594 -23.938 1 95.88 358 TYR A O 1
ATOM 2900 N N . PRO A 1 359 ? 13.805 -15.328 -25.719 1 92.81 359 PRO A N 1
ATOM 2901 C CA . PRO A 1 359 ? 15.055 -14.656 -25.359 1 92.81 359 PRO A CA 1
ATOM 2902 C C . PRO A 1 359 ? 14.93 -13.828 -24.078 1 92.81 359 PRO A C 1
ATOM 2904 O O . PRO A 1 359 ? 13.836 -13.375 -23.734 1 92.81 359 PRO A O 1
ATOM 2907 N N . MET A 1 360 ? 16.016 -13.688 -23.469 1 88.44 360 MET A N 1
ATOM 2908 C CA . MET A 1 360 ? 16.156 -12.68 -22.422 1 88.44 360 MET A CA 1
ATOM 2909 C C . MET A 1 360 ? 16.438 -11.305 -23.016 1 88.44 360 MET A C 1
ATOM 2911 O O . MET A 1 360 ? 17.188 -11.18 -23.984 1 88.44 360 MET A O 1
ATOM 2915 N N . ASN A 1 361 ? 15.812 -10.305 -22.578 1 87.62 361 ASN A N 1
ATOM 2916 C CA . ASN A 1 361 ? 16.078 -8.93 -23 1 87.62 361 ASN A CA 1
ATOM 2917 C C . ASN A 1 361 ? 15.859 -7.938 -21.859 1 87.62 361 ASN A C 1
ATOM 2919 O O . ASN A 1 361 ? 15.383 -8.312 -20.781 1 87.62 361 ASN A O 1
ATOM 2923 N N . GLN A 1 362 ? 16.188 -6.738 -22.156 1 78.94 362 GLN A N 1
ATOM 2924 C CA . GLN A 1 362 ? 16.062 -5.699 -21.141 1 78.94 362 GLN A CA 1
ATOM 2925 C C . GLN A 1 362 ? 14.594 -5.492 -20.75 1 78.94 362 GLN A C 1
ATOM 2927 O O . GLN A 1 362 ? 13.719 -5.402 -21.609 1 78.94 362 GLN A O 1
ATOM 2932 N N . THR A 1 363 ? 14.32 -5.426 -19.422 1 77.06 363 THR A N 1
ATOM 2933 C CA . THR A 1 363 ? 13.078 -5.055 -18.766 1 77.06 363 THR A CA 1
ATOM 2934 C C . THR A 1 363 ? 12.023 -6.145 -18.922 1 77.06 363 THR A C 1
ATOM 2936 O O . THR A 1 363 ? 10.836 -5.914 -18.688 1 77.06 363 THR A O 1
ATOM 2939 N N . LYS A 1 364 ? 12.414 -7.375 -19.562 1 84.5 364 LYS A N 1
ATOM 2940 C CA . LYS A 1 364 ? 11.508 -8.516 -19.641 1 84.5 364 LYS A CA 1
ATOM 2941 C C . LYS A 1 364 ? 11.242 -9.102 -18.25 1 84.5 364 LYS A C 1
ATOM 2943 O O . LYS A 1 364 ? 12.133 -9.125 -17.406 1 84.5 364 LYS A O 1
ATOM 2948 N N . SER A 1 365 ? 10.016 -9.578 -18.094 1 84.25 365 SER A N 1
ATOM 2949 C CA . SER A 1 365 ? 9.672 -10.289 -16.875 1 84.25 365 SER A CA 1
ATOM 2950 C C . SER A 1 365 ? 10.555 -11.523 -16.688 1 84.25 365 SER A C 1
ATOM 2952 O O . SER A 1 365 ? 10.938 -12.172 -17.656 1 84.25 365 SER A O 1
ATOM 2954 N N . THR A 1 366 ? 10.82 -11.844 -15.406 1 78.31 366 THR A N 1
ATOM 2955 C CA . THR A 1 366 ? 11.648 -13.008 -15.078 1 78.31 366 THR A CA 1
ATOM 2956 C C . THR A 1 366 ? 10.781 -14.258 -14.93 1 78.31 366 THR A C 1
ATOM 2958 O O . THR A 1 366 ? 9.555 -14.164 -14.891 1 78.31 366 THR A O 1
ATOM 2961 N N . GLY A 1 367 ? 11.414 -15.398 -14.953 1 79.12 367 GLY A N 1
ATOM 2962 C CA . GLY A 1 367 ? 10.703 -16.656 -14.805 1 79.12 367 GLY A CA 1
ATOM 2963 C C . GLY A 1 367 ? 10.016 -17.109 -16.078 1 79.12 367 GLY A C 1
ATOM 2964 O O . GLY A 1 367 ? 10.492 -16.844 -17.188 1 79.12 367 GLY A O 1
ATOM 2965 N N . GLY A 1 368 ? 9.156 -17.953 -15.992 1 88.06 368 GLY A N 1
ATOM 2966 C CA . GLY A 1 368 ? 8.312 -18.469 -17.062 1 88.06 368 GLY A CA 1
ATOM 2967 C C . GLY A 1 368 ? 6.844 -18.5 -16.688 1 88.06 368 GLY A C 1
ATOM 2968 O O . GLY A 1 368 ? 6.5 -18.609 -15.516 1 88.06 368 GLY A O 1
ATOM 2969 N N . PHE A 1 369 ? 6.008 -18.25 -17.703 1 92.62 369 PHE A N 1
ATOM 2970 C CA . PHE A 1 369 ? 4.582 -18.422 -17.469 1 92.62 369 PHE A CA 1
ATOM 2971 C C . PHE A 1 369 ? 3.861 -18.812 -18.75 1 92.62 369 PHE A C 1
ATOM 2973 O O . PHE A 1 369 ? 4.445 -18.75 -19.828 1 92.62 369 PHE A O 1
ATOM 2980 N N . CYS A 1 370 ? 2.727 -19.312 -18.578 1 96.75 370 CYS A N 1
ATOM 2981 C CA . CYS A 1 370 ? 1.793 -19.562 -19.672 1 96.75 370 CYS A CA 1
ATOM 2982 C C . CYS A 1 370 ? 0.512 -18.766 -19.5 1 96.75 370 CYS A C 1
ATOM 2984 O O . CYS A 1 370 ? -0.07 -18.734 -18.422 1 96.75 370 CYS A O 1
ATOM 2986 N N . ALA A 1 371 ? 0.144 -18.062 -20.484 1 96.88 371 ALA A N 1
ATOM 2987 C CA . ALA A 1 371 ? -1.099 -17.297 -20.516 1 96.88 371 ALA A CA 1
ATOM 2988 C C . ALA A 1 371 ? -1.985 -17.75 -21.672 1 96.88 371 ALA A C 1
ATOM 2990 O O . ALA A 1 371 ? -1.712 -17.422 -22.844 1 96.88 371 ALA A O 1
ATOM 2991 N N . THR A 1 372 ? -3.004 -18.406 -21.391 1 97.12 372 THR A N 1
ATOM 2992 C CA . THR A 1 372 ? -3.887 -18.922 -22.422 1 97.12 372 THR A CA 1
ATOM 2993 C C . THR A 1 372 ? -5.078 -18 -22.625 1 97.12 372 THR A C 1
ATOM 2995 O O . THR A 1 372 ? -5.797 -17.672 -21.688 1 97.12 372 THR A O 1
ATOM 2998 N N . VAL A 1 373 ? -5.305 -17.594 -23.844 1 97.31 373 VAL A N 1
ATOM 2999 C CA . VAL A 1 373 ? -6.414 -16.734 -24.234 1 97.31 373 VAL A CA 1
ATOM 3000 C C . VAL A 1 373 ? -7.652 -17.578 -24.516 1 97.31 373 VAL A C 1
ATOM 3002 O O . VAL A 1 373 ? -7.551 -18.641 -25.141 1 97.31 373 VAL A O 1
ATOM 3005 N N . ALA A 1 374 ? -8.797 -17.125 -24.078 1 95.94 374 ALA A N 1
ATOM 3006 C CA . ALA A 1 374 ? -10.039 -17.828 -24.375 1 95.94 374 ALA A CA 1
ATOM 3007 C C . ALA A 1 374 ? -10.242 -18 -25.875 1 95.94 374 ALA A C 1
ATOM 3009 O O . ALA A 1 374 ? -10.281 -17.016 -26.609 1 95.94 374 ALA A O 1
ATOM 3010 N N . ASN A 1 375 ? -10.297 -19.266 -26.25 1 93.38 375 ASN A N 1
ATOM 3011 C CA . ASN A 1 375 ? -10.469 -19.609 -27.656 1 93.38 375 ASN A CA 1
ATOM 3012 C C . ASN A 1 375 ? -9.336 -19.031 -28.516 1 93.38 375 ASN A C 1
ATOM 3014 O O . ASN A 1 375 ? -9.562 -18.609 -29.656 1 93.38 375 ASN A O 1
ATOM 3018 N N . GLY A 1 376 ? -8.258 -18.844 -27.938 1 96.44 376 GLY A N 1
ATOM 3019 C CA . GLY A 1 376 ? -7.086 -18.281 -28.609 1 96.44 376 GLY A CA 1
ATOM 3020 C C . GLY A 1 376 ? -5.801 -19 -28.25 1 96.44 376 GLY A C 1
ATOM 3021 O O . GLY A 1 376 ? -5.824 -20.156 -27.844 1 96.44 376 GLY A O 1
ATOM 3022 N N . PRO A 1 377 ? -4.672 -18.375 -28.531 1 97.88 377 PRO A N 1
ATOM 3023 C CA . PRO A 1 377 ? -3.371 -19 -28.281 1 97.88 377 PRO A CA 1
ATOM 3024 C C . PRO A 1 377 ? -3.031 -19.109 -26.797 1 97.88 377 PRO A C 1
ATOM 3026 O O . PRO A 1 377 ? -3.654 -18.438 -25.969 1 97.88 377 PRO A O 1
ATOM 3029 N N . SER A 1 378 ? -2.145 -20.016 -26.484 1 98.38 378 SER A N 1
ATOM 3030 C CA . SER A 1 378 ? -1.478 -20.062 -25.188 1 98.38 378 SER A CA 1
ATOM 3031 C C . SER A 1 378 ? -0.067 -19.484 -25.266 1 98.38 378 SER A C 1
ATOM 3033 O O . SER A 1 378 ? 0.875 -20.188 -25.641 1 98.38 378 SER A O 1
ATOM 3035 N N . TYR A 1 379 ? 0.087 -18.281 -24.797 1 98.62 379 TYR A N 1
ATOM 3036 C CA . TYR A 1 379 ? 1.387 -17.625 -24.891 1 98.62 379 TYR A CA 1
ATOM 3037 C C . TYR A 1 379 ? 2.297 -18.062 -23.75 1 98.62 379 TYR A C 1
ATOM 3039 O O . TYR A 1 379 ? 1.857 -18.172 -22.594 1 98.62 379 TYR A O 1
ATOM 3047 N N . ILE A 1 380 ? 3.555 -18.328 -24.078 1 98.44 380 ILE A N 1
ATOM 3048 C CA . ILE A 1 380 ? 4.523 -18.844 -23.109 1 98.44 380 ILE A CA 1
ATOM 3049 C C . ILE A 1 380 ? 5.734 -17.906 -23.062 1 98.44 380 ILE A C 1
ATOM 3051 O O . ILE A 1 380 ? 6.395 -17.688 -24.078 1 98.44 380 ILE A O 1
ATOM 3055 N N . LEU A 1 381 ? 5.945 -17.359 -21.922 1 97.62 381 LEU A N 1
ATOM 3056 C CA . LEU A 1 381 ? 7.145 -16.562 -21.703 1 97.62 381 LEU A CA 1
ATOM 3057 C C . LEU A 1 381 ? 8.258 -17.406 -21.094 1 97.62 381 LEU A C 1
ATOM 3059 O O . LEU A 1 381 ? 8.031 -18.125 -20.109 1 97.62 381 LEU A O 1
ATOM 3063 N N . LEU A 1 382 ? 9.43 -17.344 -21.672 1 95 382 LEU A N 1
ATOM 3064 C CA . LEU A 1 382 ? 10.641 -17.984 -21.156 1 95 382 LEU A CA 1
ATOM 3065 C C . LEU A 1 382 ? 11.789 -16.984 -21.078 1 95 382 LEU A C 1
ATOM 3067 O O . LEU A 1 382 ? 11.711 -15.898 -21.656 1 95 382 LEU A O 1
ATOM 3071 N N . ASN A 1 383 ? 12.711 -17.266 -20.344 1 89.62 383 ASN A N 1
ATOM 3072 C CA . ASN A 1 383 ? 14.047 -16.672 -20.375 1 89.62 383 ASN A CA 1
ATOM 3073 C C . ASN A 1 383 ? 15.117 -17.719 -20.672 1 89.62 383 ASN A C 1
ATOM 3075 O O . ASN A 1 383 ? 15.68 -18.312 -19.75 1 89.62 383 ASN A O 1
ATOM 3079 N N . TRP A 1 384 ? 15.406 -17.812 -21.906 1 91.19 384 TRP A N 1
ATOM 3080 C CA . TRP A 1 384 ? 16.109 -18.969 -22.438 1 91.19 384 TRP A CA 1
ATOM 3081 C C . TRP A 1 384 ? 17.609 -18.891 -22.125 1 91.19 384 TRP A C 1
ATOM 3083 O O . TRP A 1 384 ? 18.266 -17.922 -22.516 1 91.19 384 TRP A O 1
ATOM 3093 N N . THR A 1 385 ? 18.109 -19.891 -21.469 1 82.94 385 THR A N 1
ATOM 3094 C CA . THR A 1 385 ? 19.531 -19.984 -21.141 1 82.94 385 THR A CA 1
ATOM 3095 C C . THR A 1 385 ? 20.203 -21.094 -21.938 1 82.94 385 THR A C 1
ATOM 3097 O O . THR A 1 385 ? 21.438 -21.141 -22.016 1 82.94 385 THR A O 1
ATOM 3100 N N . GLY A 1 386 ? 19.422 -21.984 -22.438 1 87.75 386 GLY A N 1
ATOM 3101 C CA . GLY A 1 386 ? 19.953 -23.125 -23.156 1 87.75 386 GLY A CA 1
ATOM 3102 C C . GLY A 1 386 ? 20.234 -24.312 -22.25 1 87.75 386 GLY A C 1
ATOM 3103 O O . GLY A 1 386 ? 20.734 -25.344 -22.719 1 87.75 386 GLY A O 1
ATOM 3104 N N . LEU A 1 387 ? 19.859 -24.188 -21.062 1 83.38 387 LEU A N 1
ATOM 3105 C CA . LEU A 1 387 ? 20.078 -25.266 -20.109 1 83.38 387 LEU A CA 1
ATOM 3106 C C . LEU A 1 387 ? 18.875 -26.188 -20.031 1 83.38 387 LEU A C 1
ATOM 3108 O O . LEU A 1 387 ? 17.766 -25.812 -20.438 1 83.38 387 LEU A O 1
ATOM 3112 N N . LEU A 1 388 ? 19.109 -27.375 -19.562 1 85.12 388 LEU A N 1
ATOM 3113 C CA . LEU A 1 388 ? 18.047 -28.359 -19.422 1 85.12 388 LEU A CA 1
ATOM 3114 C C . LEU A 1 388 ? 16.906 -27.812 -18.547 1 85.12 388 LEU A C 1
ATOM 3116 O O . LEU A 1 388 ? 15.742 -28.125 -18.781 1 85.12 388 LEU A O 1
ATOM 3120 N N . SER A 1 389 ? 17.25 -27.016 -17.625 1 84.38 389 SER A N 1
ATOM 3121 C CA . SER A 1 389 ? 16.25 -26.422 -16.75 1 84.38 389 SER A CA 1
ATOM 3122 C C . SER A 1 389 ? 15.211 -25.641 -17.547 1 84.38 389 SER A C 1
ATOM 3124 O O . SER A 1 389 ? 14.016 -25.688 -17.234 1 84.38 389 SER A O 1
ATOM 3126 N N . GLU A 1 390 ? 15.641 -25 -18.578 1 88.5 390 GLU A N 1
ATOM 3127 C CA . GLU A 1 390 ? 14.711 -24.203 -19.375 1 88.5 390 GLU A CA 1
ATOM 3128 C C . GLU A 1 390 ? 13.844 -25.078 -20.266 1 88.5 390 GLU A C 1
ATOM 3130 O O . GLU A 1 390 ? 12.711 -24.734 -20.594 1 88.5 390 GLU A O 1
ATOM 3135 N N . VAL A 1 391 ? 14.391 -26.219 -20.625 1 91.5 391 VAL A N 1
ATOM 3136 C CA . VAL A 1 391 ? 13.594 -27.188 -21.359 1 91.5 391 VAL A CA 1
ATOM 3137 C C . VAL A 1 391 ? 12.477 -27.719 -20.469 1 91.5 391 VAL A C 1
ATOM 3139 O O . VAL A 1 391 ? 11.352 -27.938 -20.938 1 91.5 391 VAL A O 1
ATOM 3142 N N . LEU A 1 392 ? 12.844 -27.953 -19.297 1 90.69 392 LEU A N 1
ATOM 3143 C CA . LEU A 1 392 ? 11.844 -28.438 -18.344 1 90.69 392 LEU A CA 1
ATOM 3144 C C . LEU A 1 392 ? 10.781 -27.375 -18.094 1 90.69 392 LEU A C 1
ATOM 3146 O O . LEU A 1 392 ? 9.602 -27.688 -17.938 1 90.69 392 LEU A O 1
ATOM 3150 N N . VAL A 1 393 ? 11.18 -26.109 -18.047 1 92.19 393 VAL A N 1
ATOM 3151 C CA . VAL A 1 393 ? 10.219 -25.016 -17.906 1 92.19 393 VAL A CA 1
ATOM 3152 C C . VAL A 1 393 ? 9.305 -24.984 -19.125 1 92.19 393 VAL A C 1
ATOM 3154 O O . VAL A 1 393 ? 8.094 -24.797 -18.984 1 92.19 393 VAL A O 1
ATOM 3157 N N . LEU A 1 394 ? 9.891 -25.156 -20.266 1 96.62 394 LEU A N 1
ATOM 3158 C CA . LEU A 1 394 ? 9.102 -25.203 -21.5 1 96.62 394 LEU A CA 1
ATOM 3159 C C . LEU A 1 394 ? 8.07 -26.328 -21.438 1 96.62 394 LEU A C 1
ATOM 3161 O O . LEU A 1 394 ? 6.902 -26.109 -21.766 1 96.62 394 LEU A O 1
ATOM 3165 N N . ALA A 1 395 ? 8.523 -27.484 -21.031 1 96.5 395 ALA A N 1
ATOM 3166 C CA . ALA A 1 395 ? 7.605 -28.609 -20.875 1 96.5 395 ALA A CA 1
ATOM 3167 C C . ALA A 1 395 ? 6.492 -28.266 -19.875 1 96.5 395 ALA A C 1
ATOM 3169 O O . ALA A 1 395 ? 5.32 -28.578 -20.125 1 96.5 395 ALA A O 1
ATOM 3170 N N . HIS A 1 396 ? 6.855 -27.672 -18.797 1 95.38 396 HIS A N 1
ATOM 3171 C CA . HIS A 1 396 ? 5.922 -27.234 -17.766 1 95.38 396 HIS A CA 1
ATOM 3172 C C . HIS A 1 396 ? 4.848 -26.328 -18.344 1 95.38 396 HIS A C 1
ATOM 3174 O O . HIS A 1 396 ? 3.654 -26.578 -18.172 1 95.38 396 HIS A O 1
ATOM 3180 N N . GLU A 1 397 ? 5.289 -25.297 -19.078 1 97.5 397 GLU A N 1
ATOM 3181 C CA . GLU A 1 397 ? 4.359 -24.312 -19.625 1 97.5 397 GLU A CA 1
ATOM 3182 C C . GLU A 1 397 ? 3.475 -24.922 -20.703 1 97.5 397 GLU A C 1
ATOM 3184 O O . GLU A 1 397 ? 2.312 -24.547 -20.859 1 97.5 397 GLU A O 1
ATOM 3189 N N . LEU A 1 398 ? 4.023 -25.828 -21.406 1 98.12 398 LEU A N 1
ATOM 3190 C CA . LEU A 1 398 ? 3.23 -26.531 -22.406 1 98.12 398 LEU A CA 1
ATOM 3191 C C . LEU A 1 398 ? 2.172 -27.406 -21.734 1 98.12 398 LEU A C 1
ATOM 3193 O O . LEU A 1 398 ? 1.149 -27.719 -22.359 1 98.12 398 LEU A O 1
ATOM 3197 N N . GLY A 1 399 ? 2.439 -27.844 -20.594 1 97.81 399 GLY A N 1
ATOM 3198 C CA . GLY A 1 399 ? 1.407 -28.531 -19.812 1 97.81 399 GLY A CA 1
ATOM 3199 C C . GLY A 1 399 ? 0.208 -27.641 -19.531 1 97.81 399 GLY A C 1
ATOM 3200 O O . GLY A 1 399 ? -0.937 -28.094 -19.625 1 97.81 399 GLY A O 1
ATOM 3201 N N . HIS A 1 400 ? 0.465 -26.422 -19.109 1 97.25 400 HIS A N 1
ATOM 3202 C CA . HIS A 1 400 ? -0.615 -25.453 -18.969 1 97.25 400 HIS A CA 1
ATOM 3203 C C . HIS A 1 400 ? -1.342 -25.234 -20.281 1 97.25 400 HIS A C 1
ATOM 3205 O O . HIS A 1 400 ? -2.574 -25.234 -20.328 1 97.25 400 HIS A O 1
ATOM 3211 N N . ALA A 1 401 ? -0.551 -25.047 -21.359 1 98.12 401 ALA A N 1
ATOM 3212 C CA . ALA A 1 401 ? -1.119 -24.797 -22.672 1 98.12 401 ALA A CA 1
ATOM 3213 C C . ALA A 1 401 ? -2.021 -25.953 -23.109 1 98.12 401 ALA A C 1
ATOM 3215 O O . ALA A 1 401 ? -3.145 -25.734 -23.578 1 98.12 401 ALA A O 1
ATOM 3216 N N . GLY A 1 402 ? -1.48 -27.141 -22.969 1 97.88 402 GLY A N 1
ATOM 3217 C CA . GLY A 1 402 ? -2.283 -28.297 -23.312 1 97.88 402 GLY A CA 1
ATOM 3218 C C . GLY A 1 402 ? -3.58 -28.375 -22.531 1 97.88 402 GLY A C 1
ATOM 3219 O O . GLY A 1 402 ? -4.641 -28.656 -23.109 1 97.88 402 GLY A O 1
ATOM 3220 N N . HIS A 1 403 ? -3.514 -28.141 -21.266 1 97.19 403 HIS A N 1
ATOM 3221 C CA . HIS A 1 403 ? -4.676 -28.156 -20.375 1 97.19 403 HIS A CA 1
ATOM 3222 C C . HIS A 1 403 ? -5.727 -27.156 -20.828 1 97.19 403 HIS A C 1
ATOM 3224 O O . HIS A 1 403 ? -6.859 -27.531 -21.156 1 97.19 403 HIS A O 1
ATOM 3230 N N . PHE A 1 404 ? -5.371 -25.953 -21 1 96.75 404 PHE A N 1
ATOM 3231 C CA . PHE A 1 404 ? -6.34 -24.891 -21.234 1 96.75 404 PHE A CA 1
ATOM 3232 C C . PHE A 1 404 ? -6.828 -24.906 -22.688 1 96.75 404 PHE A C 1
ATOM 3234 O O . PHE A 1 404 ? -7.984 -24.578 -22.953 1 96.75 404 PHE A O 1
ATOM 3241 N N . GLN A 1 405 ? -5.961 -25.328 -23.641 1 97.56 405 GLN A N 1
ATOM 3242 C CA . GLN A 1 405 ? -6.418 -25.5 -25.016 1 97.56 405 GLN A CA 1
ATOM 3243 C C . GLN A 1 405 ? -7.5 -26.562 -25.109 1 97.56 405 GLN A C 1
ATOM 3245 O O . GLN A 1 405 ? -8.508 -26.375 -25.797 1 97.56 405 GLN A O 1
ATOM 3250 N N . LEU A 1 406 ? -7.254 -27.641 -24.453 1 97.31 406 LEU A N 1
ATOM 3251 C CA . LEU A 1 406 ? -8.234 -28.719 -24.469 1 97.31 406 LEU A CA 1
ATOM 3252 C C . LEU A 1 406 ? -9.508 -28.312 -23.734 1 97.31 406 LEU A C 1
ATOM 3254 O O . LEU A 1 406 ? -10.617 -28.594 -24.203 1 97.31 406 LEU A O 1
ATOM 3258 N N . THR A 1 407 ? -9.398 -27.672 -22.609 1 96.19 407 THR A N 1
ATOM 3259 C CA . THR A 1 407 ? -10.562 -27.188 -21.875 1 96.19 407 THR A CA 1
ATOM 3260 C C . THR A 1 407 ? -11.375 -26.219 -22.734 1 96.19 407 THR A C 1
ATOM 3262 O O . THR A 1 407 ? -12.594 -26.344 -22.844 1 96.19 407 THR A O 1
ATOM 3265 N N . ASN A 1 408 ? -10.703 -25.297 -23.359 1 94.88 408 ASN A N 1
ATOM 3266 C CA . ASN A 1 408 ? -11.359 -24.266 -24.156 1 94.88 408 ASN A CA 1
ATOM 3267 C C . ASN A 1 408 ? -12.125 -24.875 -25.328 1 94.88 408 ASN A C 1
ATOM 3269 O O . ASN A 1 408 ? -13.148 -24.344 -25.75 1 94.88 408 ASN A O 1
ATOM 3273 N N . GLN A 1 409 ? -11.703 -25.969 -25.812 1 94.44 409 GLN A N 1
ATOM 3274 C CA . GLN A 1 409 ? -12.32 -26.625 -26.953 1 94.44 409 GLN A CA 1
ATOM 3275 C C . GLN A 1 409 ? -13.57 -27.391 -26.547 1 94.44 409 GLN A C 1
ATOM 3277 O O . GLN A 1 409 ? -14.406 -27.734 -27.391 1 94.44 409 GLN A O 1
ATOM 3282 N N . HIS A 1 410 ? -13.742 -27.516 -25.25 1 94.62 410 HIS A N 1
ATOM 3283 C CA . HIS A 1 410 ? -14.75 -28.516 -24.891 1 94.62 410 HIS A CA 1
ATOM 3284 C C . HIS A 1 410 ? -15.766 -27.938 -23.906 1 94.62 410 HIS A C 1
ATOM 3286 O O . HIS A 1 410 ? -16.828 -28.516 -23.703 1 94.62 410 HIS A O 1
ATOM 3292 N N . VAL A 1 411 ? -15.414 -26.938 -23.281 1 94.19 411 VAL A N 1
ATOM 3293 C CA . VAL A 1 411 ? -16.359 -26.359 -22.312 1 94.19 411 VAL A CA 1
ATOM 3294 C C . VAL A 1 411 ? -16.562 -24.875 -22.625 1 94.19 411 VAL A C 1
ATOM 3296 O O . VAL A 1 411 ? -15.781 -24.266 -23.359 1 94.19 411 VAL A O 1
ATOM 3299 N N . SER A 1 412 ? -17.688 -24.312 -22.047 1 94.81 412 SER A N 1
ATOM 3300 C CA . SER A 1 412 ? -17.953 -22.875 -22.219 1 94.81 412 SER A CA 1
ATOM 3301 C C . SER A 1 412 ? -16.844 -22.031 -21.594 1 94.81 412 SER A C 1
ATOM 3303 O O . SER A 1 412 ? -16.328 -22.359 -20.531 1 94.81 412 SER A O 1
ATOM 3305 N N . PRO A 1 413 ? -16.562 -20.891 -22.25 1 94.56 413 PRO A N 1
ATOM 3306 C CA . PRO A 1 413 ? -15.547 -19.984 -21.719 1 94.56 413 PRO A CA 1
ATOM 3307 C C . PRO A 1 413 ? -15.914 -19.438 -20.344 1 94.56 413 PRO A C 1
ATOM 3309 O O . PRO A 1 413 ? -15.055 -18.906 -19.625 1 94.56 413 PRO A O 1
ATOM 3312 N N . ILE A 1 414 ? -17.172 -19.531 -19.938 1 95 414 ILE A N 1
ATOM 3313 C CA . ILE A 1 414 ? -17.531 -18.969 -18.656 1 95 414 ILE A CA 1
ATOM 3314 C C . ILE A 1 414 ? -17.516 -20.078 -17.594 1 95 414 ILE A C 1
ATOM 3316 O O . ILE A 1 414 ? -17.766 -19.812 -16.406 1 95 414 ILE A O 1
ATOM 3320 N N . THR A 1 415 ? -17.203 -21.344 -18.078 1 94.12 415 THR A N 1
ATOM 3321 C CA . THR A 1 415 ? -16.906 -22.375 -17.094 1 94.12 415 THR A CA 1
ATOM 3322 C C . THR A 1 415 ? -15.711 -21.984 -16.234 1 94.12 415 THR A C 1
ATOM 3324 O O . THR A 1 415 ? -14.695 -21.531 -16.766 1 94.12 415 THR A O 1
ATOM 3327 N N . PRO A 1 416 ? -15.883 -22.125 -14.93 1 92.5 416 PRO A N 1
ATOM 3328 C CA . PRO A 1 416 ? -14.75 -21.766 -14.078 1 92.5 416 PRO A CA 1
ATOM 3329 C C . PRO A 1 416 ? -13.484 -22.562 -14.406 1 92.5 416 PRO A C 1
ATOM 3331 O O . PRO A 1 416 ? -13.57 -23.719 -14.844 1 92.5 416 PRO A O 1
ATOM 3334 N N . GLU A 1 417 ? -12.367 -21.922 -14.195 1 91.75 417 GLU A N 1
ATOM 3335 C CA . GLU A 1 417 ? -11.102 -22.641 -14.289 1 91.75 417 GLU A CA 1
ATOM 3336 C C . GLU A 1 417 ? -11.008 -23.719 -13.211 1 91.75 417 GLU A C 1
ATOM 3338 O O . GLU A 1 417 ? -11.664 -23.625 -12.172 1 91.75 417 GLU A O 1
ATOM 3343 N N . ALA A 1 418 ? -10.211 -24.688 -13.578 1 93.06 418 ALA A N 1
ATOM 3344 C CA . ALA A 1 418 ? -9.93 -25.688 -12.547 1 93.06 418 ALA A CA 1
ATOM 3345 C C . ALA A 1 418 ? -9.359 -25.031 -11.297 1 93.06 418 ALA A C 1
ATOM 3347 O O . ALA A 1 418 ? -8.656 -24.016 -11.383 1 93.06 418 ALA A O 1
ATOM 3348 N N . SER A 1 419 ? -9.688 -25.625 -10.227 1 93.81 419 SER A N 1
ATOM 3349 C CA . SER A 1 419 ? -9.219 -25.125 -8.938 1 93.81 419 SER A CA 1
ATOM 3350 C C . SER A 1 419 ? -7.707 -24.953 -8.922 1 93.81 419 SER A C 1
ATOM 3352 O O . SER A 1 419 ? -6.98 -25.766 -9.516 1 93.81 419 SER A O 1
ATOM 3354 N N . LEU A 1 420 ? -7.27 -23.984 -8.188 1 90.56 420 LEU A N 1
ATOM 3355 C CA . LEU A 1 420 ? -5.844 -23.766 -7.988 1 90.56 420 LEU A CA 1
ATOM 3356 C C . LEU A 1 420 ? -5.168 -25.031 -7.457 1 90.56 420 LEU A C 1
ATOM 3358 O O . LEU A 1 420 ? -4.004 -25.281 -7.762 1 90.56 420 LEU A O 1
ATOM 3362 N N . TYR A 1 421 ? -5.922 -25.812 -6.77 1 92.94 421 TYR A N 1
ATOM 3363 C CA . TYR A 1 421 ? -5.426 -27.062 -6.199 1 92.94 421 TYR A CA 1
ATOM 3364 C C . TYR A 1 421 ? -4.961 -28 -7.297 1 92.94 421 TYR A C 1
ATOM 3366 O O . TYR A 1 421 ? -4.023 -28.781 -7.102 1 92.94 421 TYR A O 1
ATOM 3374 N N . PHE A 1 422 ? -5.57 -27.844 -8.406 1 94.94 422 PHE A N 1
ATOM 3375 C CA . PHE A 1 422 ? -5.34 -28.781 -9.5 1 94.94 422 PHE A CA 1
ATOM 3376 C C . PHE A 1 422 ? -4.539 -28.125 -10.617 1 94.94 422 PHE A C 1
ATOM 3378 O O . PHE A 1 422 ? -3.973 -28.812 -11.469 1 94.94 422 PHE A O 1
ATOM 3385 N N . ILE A 1 423 ? -4.457 -26.906 -10.586 1 92.31 423 ILE A N 1
ATOM 3386 C CA . ILE A 1 423 ? -4.082 -26.125 -11.758 1 92.31 423 ILE A CA 1
ATOM 3387 C C . ILE A 1 423 ? -2.652 -26.453 -12.172 1 92.31 423 ILE A C 1
ATOM 3389 O O . ILE A 1 423 ? -2.303 -26.375 -13.352 1 92.31 423 ILE A O 1
ATOM 3393 N N . GLU A 1 424 ? -1.805 -26.891 -11.258 1 92.31 424 GLU A N 1
ATOM 3394 C CA . GLU A 1 424 ? -0.401 -27.156 -11.547 1 92.31 424 GLU A CA 1
ATOM 3395 C C . GLU A 1 424 ? -0.199 -28.625 -11.953 1 92.31 424 GLU A C 1
ATOM 3397 O O . GLU A 1 424 ? 0.874 -28.984 -12.43 1 92.31 424 GLU A O 1
ATOM 3402 N N . ALA A 1 425 ? -1.199 -29.453 -11.828 1 95.81 425 ALA A N 1
ATOM 3403 C CA . ALA A 1 425 ? -1.041 -30.875 -12.094 1 95.81 425 ALA A CA 1
ATOM 3404 C C . ALA A 1 425 ? -0.669 -31.125 -13.555 1 95.81 425 ALA A C 1
ATOM 3406 O O . ALA A 1 425 ? 0.27 -31.875 -13.844 1 95.81 425 ALA A O 1
ATOM 3407 N N . PRO A 1 426 ? -1.316 -30.453 -14.469 1 96.94 426 PRO A N 1
ATOM 3408 C CA . PRO A 1 426 ? -0.962 -30.703 -15.867 1 96.94 426 PRO A CA 1
ATOM 3409 C C . PRO A 1 426 ? 0.469 -30.297 -16.203 1 96.94 426 PRO A C 1
ATOM 3411 O O . PRO A 1 426 ? 1.182 -31.016 -16.891 1 96.94 426 PRO A O 1
ATOM 3414 N N . SER A 1 427 ? 0.915 -29.172 -15.75 1 95.69 427 SER A N 1
ATOM 3415 C CA . SER A 1 427 ? 2.262 -28.688 -16.031 1 95.69 427 SER A CA 1
ATOM 3416 C C . SER A 1 427 ? 3.316 -29.562 -15.375 1 95.69 427 SER A C 1
ATOM 3418 O O . SER A 1 427 ? 4.316 -29.922 -16 1 95.69 427 SER A O 1
ATOM 3420 N N . THR A 1 428 ? 3.074 -30 -14.156 1 94.12 428 THR A N 1
ATOM 3421 C CA . THR A 1 428 ? 4.051 -30.844 -13.469 1 94.12 428 THR A CA 1
ATOM 3422 C C . THR A 1 428 ? 4.051 -32.25 -14.031 1 94.12 428 THR A C 1
ATOM 3424 O O . THR A 1 428 ? 5.09 -32.906 -14.07 1 94.12 428 THR A O 1
ATOM 3427 N N . ALA A 1 429 ? 2.908 -32.719 -14.492 1 96.81 429 ALA A N 1
ATOM 3428 C CA . ALA A 1 429 ? 2.881 -34 -15.203 1 96.81 429 ALA A CA 1
ATOM 3429 C C . ALA A 1 429 ? 3.791 -33.969 -16.422 1 96.81 429 ALA A C 1
ATOM 3431 O O . ALA A 1 429 ? 4.531 -34.938 -16.688 1 96.81 429 ALA A O 1
ATOM 3432 N N . ASN A 1 430 ? 3.723 -32.875 -17.125 1 97.44 430 ASN A N 1
ATOM 3433 C CA . ASN A 1 430 ? 4.578 -32.719 -18.297 1 97.44 430 ASN A CA 1
ATOM 3434 C C . ASN A 1 430 ? 6.059 -32.781 -17.938 1 97.44 430 ASN A C 1
ATOM 3436 O O . ASN A 1 430 ? 6.871 -33.344 -18.672 1 97.44 430 ASN A O 1
ATOM 3440 N N . GLU A 1 431 ? 6.441 -32.188 -16.828 1 94.75 431 GLU A N 1
ATOM 3441 C CA . GLU A 1 431 ? 7.82 -32.25 -16.359 1 94.75 431 GLU A CA 1
ATOM 3442 C C . GLU A 1 431 ? 8.234 -33.719 -16.109 1 94.75 431 GLU A C 1
ATOM 3444 O O . GLU A 1 431 ? 9.32 -34.125 -16.516 1 94.75 431 GLU A O 1
ATOM 3449 N N . VAL A 1 432 ? 7.359 -34.406 -15.453 1 95.19 432 VAL A N 1
ATOM 3450 C CA . VAL A 1 432 ? 7.656 -35.781 -15.102 1 95.19 432 VAL A CA 1
ATOM 3451 C C . VAL A 1 432 ? 7.758 -36.625 -16.375 1 95.19 432 VAL A C 1
ATOM 3453 O O . VAL A 1 432 ? 8.672 -37.469 -16.516 1 95.19 432 VAL A O 1
ATOM 3456 N N . ILE A 1 433 ? 6.863 -36.469 -17.281 1 97 433 ILE A N 1
ATOM 3457 C CA . ILE A 1 433 ? 6.895 -37.188 -18.547 1 97 433 ILE A CA 1
ATOM 3458 C C . ILE A 1 433 ? 8.203 -36.906 -19.281 1 97 433 ILE A C 1
ATOM 3460 O O . ILE A 1 433 ? 8.859 -37.812 -19.781 1 97 433 ILE A O 1
ATOM 3464 N N . MET A 1 434 ? 8.578 -35.688 -19.312 1 95.62 434 MET A N 1
ATOM 3465 C CA . MET A 1 434 ? 9.82 -35.281 -19.969 1 95.62 434 MET A CA 1
ATOM 3466 C C . MET A 1 434 ? 11.023 -35.938 -19.297 1 95.62 434 MET A C 1
ATOM 3468 O O . MET A 1 434 ? 11.922 -36.438 -19.969 1 95.62 434 MET A O 1
ATOM 3472 N N . CYS A 1 435 ? 11.031 -35.875 -18 1 92.69 435 CYS A N 1
ATOM 3473 C CA . CYS A 1 435 ? 12.133 -36.469 -17.266 1 92.69 435 CYS A CA 1
ATOM 3474 C C . CYS A 1 435 ? 12.242 -37.969 -17.562 1 92.69 435 CYS A C 1
ATOM 3476 O O . CYS A 1 435 ? 13.344 -38.469 -17.797 1 92.69 435 CYS A O 1
ATOM 3478 N N . GLN A 1 436 ? 11.125 -38.625 -17.531 1 93.25 436 GLN A N 1
ATOM 3479 C CA . GLN A 1 436 ? 11.117 -40.062 -17.812 1 93.25 436 GLN A CA 1
ATOM 3480 C C . GLN A 1 436 ? 11.578 -40.344 -19.25 1 93.25 436 GLN A C 1
ATOM 3482 O O . GLN A 1 436 ? 12.297 -41.312 -19.484 1 93.25 436 GLN A O 1
ATOM 3487 N N . TYR A 1 437 ? 11.156 -39.531 -20.125 1 91.75 437 TYR A N 1
ATOM 3488 C CA . TYR A 1 437 ? 11.602 -39.656 -21.516 1 91.75 437 TYR A CA 1
ATOM 3489 C C . TYR A 1 437 ? 13.109 -39.5 -21.609 1 91.75 437 TYR A C 1
ATOM 3491 O O . TYR A 1 437 ? 13.773 -40.344 -22.25 1 91.75 437 TYR A O 1
ATOM 3499 N N . LEU A 1 438 ? 13.648 -38.531 -21 1 92.06 438 LEU A N 1
ATOM 3500 C CA . LEU A 1 438 ? 15.086 -38.281 -21.047 1 92.06 438 LEU A CA 1
ATOM 3501 C C . LEU A 1 438 ? 15.859 -39.406 -20.375 1 92.06 438 LEU A C 1
ATOM 3503 O O . LEU A 1 438 ? 16.906 -39.844 -20.875 1 92.06 438 LEU A O 1
ATOM 3507 N N . LEU A 1 439 ? 15.297 -39.938 -19.312 1 91.75 439 LEU A N 1
ATOM 3508 C CA . LEU A 1 439 ? 15.945 -41 -18.562 1 91.75 439 LEU A CA 1
ATOM 3509 C C . LEU A 1 439 ? 15.898 -42.312 -19.359 1 91.75 439 LEU A C 1
ATOM 3511 O O . LEU A 1 439 ? 16.703 -43.219 -19.109 1 91.75 439 LEU A O 1
ATOM 3515 N N . SER A 1 440 ? 15 -42.438 -20.219 1 90.75 440 SER A N 1
ATOM 3516 C CA . SER A 1 440 ? 14.852 -43.656 -21.016 1 90.75 440 SER A CA 1
ATOM 3517 C C . SER A 1 440 ? 15.836 -43.656 -22.172 1 90.75 440 SER A C 1
ATOM 3519 O O . SER A 1 440 ? 16.047 -44.719 -22.797 1 90.75 440 SER A O 1
ATOM 3521 N N . GLN A 1 441 ? 16.453 -42.531 -22.438 1 88.88 441 GLN A N 1
ATOM 3522 C CA . GLN A 1 441 ? 17.453 -42.5 -23.5 1 88.88 441 GLN A CA 1
ATOM 3523 C C . GLN A 1 441 ? 18.719 -43.25 -23.078 1 88.88 441 GLN A C 1
ATOM 3525 O O . GLN A 1 441 ? 18.938 -43.5 -21.906 1 88.88 441 GLN A O 1
ATOM 3530 N N . PRO A 1 442 ? 19.547 -43.688 -24.078 1 91.19 442 PRO A N 1
ATOM 3531 C CA . PRO A 1 442 ? 20.812 -44.344 -23.734 1 91.19 442 PRO A CA 1
ATOM 3532 C C . PRO A 1 442 ? 21.844 -43.375 -23.156 1 91.19 442 PRO A C 1
ATOM 3534 O O . PRO A 1 442 ? 22.562 -42.719 -23.906 1 91.19 442 PRO A O 1
ATOM 3537 N N . LEU A 1 443 ? 21.906 -43.375 -21.875 1 90 443 LEU A N 1
ATOM 3538 C CA . LEU A 1 443 ? 22.797 -42.438 -21.172 1 90 443 LEU A CA 1
ATOM 3539 C C . LEU A 1 443 ? 23.906 -43.188 -20.453 1 90 443 LEU A C 1
ATOM 3541 O O . LEU A 1 443 ? 23.672 -44.312 -19.953 1 90 443 LEU A O 1
ATOM 3545 N N . GLU A 1 444 ? 25.062 -42.562 -20.469 1 88.56 444 GLU A N 1
ATOM 3546 C CA . GLU A 1 444 ? 26.109 -43.062 -19.578 1 88.56 444 GLU A CA 1
ATOM 3547 C C . GLU A 1 444 ? 25.75 -42.812 -18.109 1 88.56 444 GLU A C 1
ATOM 3549 O O . GLU A 1 444 ? 24.922 -41.969 -17.797 1 88.56 444 GLU A O 1
ATOM 3554 N N . ALA A 1 445 ? 26.359 -43.625 -17.297 1 89.25 445 ALA A N 1
ATOM 3555 C CA . ALA A 1 445 ? 26.031 -43.594 -15.875 1 89.25 445 ALA A CA 1
ATOM 3556 C C . ALA A 1 445 ? 26.156 -42.188 -15.305 1 89.25 445 ALA A C 1
ATOM 3558 O O . ALA A 1 445 ? 25.281 -41.719 -14.562 1 89.25 445 ALA A O 1
ATOM 3559 N N . ALA A 1 446 ? 27.141 -41.562 -15.68 1 86 446 ALA A N 1
ATOM 3560 C CA . ALA A 1 446 ? 27.391 -40.219 -15.156 1 86 446 ALA A CA 1
ATOM 3561 C C . ALA A 1 446 ? 26.328 -39.25 -15.648 1 86 446 ALA A C 1
ATOM 3563 O O . ALA A 1 446 ? 25.891 -38.344 -14.906 1 86 446 ALA A O 1
ATOM 3564 N N . GLN A 1 447 ? 25.938 -39.406 -16.828 1 85 447 GLN A N 1
ATOM 3565 C CA . GLN A 1 447 ? 24.922 -38.562 -17.422 1 85 447 GLN A CA 1
ATOM 3566 C C . GLN A 1 447 ? 23.562 -38.781 -16.766 1 85 447 GLN A C 1
ATOM 3568 O O . GLN A 1 447 ? 22.812 -37.844 -16.516 1 85 447 GLN A O 1
ATOM 3573 N N . LYS A 1 448 ? 23.297 -40.031 -16.547 1 90.19 448 LYS A N 1
ATOM 3574 C CA . LYS A 1 448 ? 22.047 -40.406 -15.898 1 90.19 448 LYS A CA 1
ATOM 3575 C C . LYS A 1 448 ? 21.984 -39.844 -14.477 1 90.19 448 LYS A C 1
ATOM 3577 O O . LYS A 1 448 ? 20.953 -39.312 -14.062 1 90.19 448 LYS A O 1
ATOM 3582 N N . ARG A 1 449 ? 23.047 -39.969 -13.812 1 91 449 ARG A N 1
ATOM 3583 C CA . ARG A 1 449 ? 23.156 -39.469 -12.453 1 91 449 ARG A CA 1
ATOM 3584 C C . ARG A 1 449 ? 22.906 -37.969 -12.406 1 91 449 ARG A C 1
ATOM 3586 O O . ARG A 1 449 ? 22.141 -37.469 -11.57 1 91 449 ARG A O 1
ATOM 3593 N N . THR A 1 450 ? 23.453 -37.312 -13.344 1 86.94 450 THR A N 1
ATOM 3594 C CA . THR A 1 450 ? 23.297 -35.844 -13.438 1 86.94 450 THR A CA 1
ATOM 3595 C C . THR A 1 450 ? 21.859 -35.469 -13.781 1 86.94 450 THR A C 1
ATOM 3597 O O . THR A 1 450 ? 21.312 -34.531 -13.234 1 86.94 450 THR A O 1
ATOM 3600 N N . LEU A 1 451 ? 21.344 -36.188 -14.633 1 88.62 451 LEU A N 1
ATOM 3601 C CA . LEU A 1 451 ? 19.984 -35.938 -15.062 1 88.62 451 LEU A CA 1
ATOM 3602 C C . LEU A 1 451 ? 19 -36.125 -13.906 1 88.62 451 LEU A C 1
ATOM 3604 O O . LEU A 1 451 ? 18.109 -35.312 -13.703 1 88.62 451 LEU A O 1
ATOM 3608 N N . ILE A 1 452 ? 19.172 -37.188 -13.18 1 93.56 452 ILE A N 1
ATOM 3609 C CA . ILE A 1 452 ? 18.312 -37.469 -12.039 1 93.56 452 ILE A CA 1
ATOM 3610 C C . ILE A 1 452 ? 18.438 -36.344 -11.016 1 93.56 452 ILE A C 1
ATOM 3612 O O . ILE A 1 452 ? 17.422 -35.844 -10.484 1 93.56 452 ILE A O 1
ATOM 3616 N N . ALA A 1 453 ? 19.625 -35.938 -10.781 1 91.5 453 ALA A N 1
ATOM 3617 C CA . ALA A 1 453 ? 19.859 -34.875 -9.828 1 91.5 453 ALA A CA 1
ATOM 3618 C C . ALA A 1 453 ? 19.203 -33.562 -10.289 1 91.5 453 ALA A C 1
ATOM 3620 O O . ALA A 1 453 ? 18.641 -32.812 -9.477 1 91.5 453 ALA A O 1
ATOM 3621 N N . GLU A 1 454 ? 19.234 -33.312 -11.516 1 87.31 454 GLU A N 1
ATOM 3622 C CA . GLU A 1 454 ? 18.594 -32.125 -12.07 1 87.31 454 GLU A CA 1
ATOM 3623 C C . GLU A 1 454 ? 17.078 -32.219 -11.914 1 87.31 454 GLU A C 1
ATOM 3625 O O . GLU A 1 454 ? 16.422 -31.188 -11.664 1 87.31 454 GLU A O 1
ATOM 3630 N N . PHE A 1 455 ? 16.609 -33.375 -12.109 1 91 455 PHE A N 1
ATOM 3631 C CA . PHE A 1 455 ? 15.172 -33.594 -11.945 1 91 455 PHE A CA 1
ATOM 3632 C C . PHE A 1 455 ? 14.742 -33.312 -10.5 1 91 455 PHE A C 1
ATOM 3634 O O . PHE A 1 455 ? 13.734 -32.656 -10.258 1 91 455 PHE A O 1
ATOM 3641 N N . ILE A 1 456 ? 15.5 -33.781 -9.625 1 93.81 456 ILE A N 1
ATOM 3642 C CA . ILE A 1 456 ? 15.203 -33.531 -8.211 1 93.81 456 ILE A CA 1
ATOM 3643 C C . ILE A 1 456 ? 15.312 -32.062 -7.891 1 93.81 456 ILE A C 1
ATOM 3645 O O . ILE A 1 456 ? 14.422 -31.484 -7.266 1 93.81 456 ILE A O 1
ATOM 3649 N N . ALA A 1 457 ? 16.281 -31.406 -8.391 1 89.44 457 ALA A N 1
ATOM 3650 C CA . ALA A 1 457 ? 16.578 -30 -8.07 1 89.44 457 ALA A CA 1
ATOM 3651 C C . ALA A 1 457 ? 15.547 -29.062 -8.688 1 89.44 457 ALA A C 1
ATOM 3653 O O . ALA A 1 457 ? 15.125 -28.094 -8.062 1 89.44 457 ALA A O 1
ATOM 3654 N N . ARG A 1 458 ? 15.086 -29.344 -9.844 1 85.19 458 ARG A N 1
ATOM 3655 C CA . ARG A 1 458 ? 14.297 -28.375 -10.602 1 85.19 458 ARG A CA 1
ATOM 3656 C C . ARG A 1 458 ? 12.805 -28.656 -10.445 1 85.19 458 ARG A C 1
ATOM 3658 O O . ARG A 1 458 ? 11.992 -27.719 -10.445 1 85.19 458 ARG A O 1
ATOM 3665 N N . THR A 1 459 ? 12.516 -29.859 -10.352 1 87.75 459 THR A N 1
ATOM 3666 C CA . THR A 1 459 ? 11.102 -30.219 -10.281 1 87.75 459 THR A CA 1
ATOM 3667 C C . THR A 1 459 ? 10.656 -30.359 -8.828 1 87.75 459 THR A C 1
ATOM 3669 O O . THR A 1 459 ? 9.758 -29.641 -8.375 1 87.75 459 THR A O 1
ATOM 3672 N N . TYR A 1 460 ? 11.336 -31.172 -8.125 1 93 460 TYR A N 1
ATOM 3673 C CA . TYR A 1 460 ? 10.82 -31.5 -6.805 1 93 460 TYR A CA 1
ATOM 3674 C C . TYR A 1 460 ? 11.312 -30.5 -5.762 1 93 460 TYR A C 1
ATOM 3676 O O . TYR A 1 460 ? 10.555 -30.109 -4.871 1 93 460 TYR A O 1
ATOM 3684 N N . PHE A 1 461 ? 12.562 -30.094 -5.82 1 92.06 461 PHE A N 1
ATOM 3685 C CA . PHE A 1 461 ? 13.031 -29.078 -4.887 1 92.06 461 PHE A CA 1
ATOM 3686 C C . PHE A 1 461 ? 12.281 -27.766 -5.09 1 92.06 461 PHE A C 1
ATOM 3688 O O . PHE A 1 461 ? 11.773 -27.172 -4.133 1 92.06 461 PHE A O 1
ATOM 3695 N N . HIS A 1 462 ? 12.164 -27.312 -6.242 1 85.69 462 HIS A N 1
ATOM 3696 C CA . HIS A 1 462 ? 11.562 -26.016 -6.531 1 85.69 462 HIS A CA 1
ATOM 3697 C C . HIS A 1 462 ? 10.062 -26.031 -6.234 1 85.69 462 HIS A C 1
ATOM 3699 O O . HIS A 1 462 ? 9.562 -25.156 -5.516 1 85.69 462 HIS A O 1
ATOM 3705 N N . ASN A 1 463 ? 9.375 -27.016 -6.668 1 83.38 463 ASN A N 1
ATOM 3706 C CA . ASN A 1 463 ? 7.914 -27 -6.625 1 83.38 463 ASN A CA 1
ATOM 3707 C C . ASN A 1 463 ? 7.387 -27.562 -5.312 1 83.38 463 ASN A C 1
ATOM 3709 O O . ASN A 1 463 ? 6.277 -27.234 -4.891 1 83.38 463 ASN A O 1
ATOM 3713 N N . MET A 1 464 ? 8.172 -28.438 -4.668 1 90.31 464 MET A N 1
ATOM 3714 C CA . MET A 1 464 ? 7.652 -29.062 -3.455 1 90.31 464 MET A CA 1
ATOM 3715 C C . MET A 1 464 ? 8.336 -28.484 -2.215 1 90.31 464 MET A C 1
ATOM 3717 O O . MET A 1 464 ? 7.707 -28.359 -1.164 1 90.31 464 MET A O 1
ATOM 3721 N N . VAL A 1 465 ? 9.57 -28.188 -2.398 1 93.12 465 VAL A N 1
ATOM 3722 C CA . VAL A 1 465 ? 10.258 -27.688 -1.209 1 93.12 465 VAL A CA 1
ATOM 3723 C C . VAL A 1 465 ? 10.109 -26.172 -1.129 1 93.12 465 VAL A C 1
ATOM 3725 O O . VAL A 1 465 ? 9.508 -25.641 -0.187 1 93.12 465 VAL A O 1
ATOM 3728 N N . THR A 1 466 ? 10.547 -25.469 -2.199 1 92.38 466 THR A N 1
ATOM 3729 C CA . THR A 1 466 ? 10.539 -24.016 -2.178 1 92.38 466 THR A CA 1
ATOM 3730 C C . THR A 1 466 ? 9.125 -23.484 -1.944 1 92.38 466 THR A C 1
ATOM 3732 O O . THR A 1 466 ? 8.883 -22.75 -0.993 1 92.38 466 THR A O 1
ATOM 3735 N N . HIS A 1 467 ? 8.172 -23.938 -2.713 1 92 467 HIS A N 1
ATOM 3736 C CA . HIS A 1 467 ? 6.812 -23.422 -2.633 1 92 467 HIS A CA 1
ATOM 3737 C C . HIS A 1 467 ? 6.102 -23.938 -1.383 1 92 467 HIS A C 1
ATOM 3739 O O . HIS A 1 467 ? 5.25 -23.234 -0.821 1 92 467 HIS A O 1
ATOM 3745 N N . LEU A 1 468 ? 6.504 -25.125 -0.933 1 92.62 468 LEU A N 1
ATOM 3746 C CA . LEU A 1 468 ? 5.863 -25.625 0.279 1 92.62 468 LEU A CA 1
ATOM 3747 C C . LEU A 1 468 ? 6.348 -24.859 1.505 1 92.62 468 LEU A C 1
ATOM 3749 O O . LEU A 1 468 ? 5.59 -24.641 2.453 1 92.62 468 LEU A O 1
ATOM 3753 N N . LEU A 1 469 ? 7.613 -24.578 1.522 1 96.31 469 LEU A N 1
ATOM 3754 C CA . LEU A 1 469 ? 8.102 -23.75 2.627 1 96.31 469 LEU A CA 1
ATOM 3755 C C . LEU A 1 469 ? 7.402 -22.406 2.66 1 96.31 469 LEU A C 1
ATOM 3757 O O . LEU A 1 469 ? 7.117 -21.875 3.736 1 96.31 469 LEU A O 1
ATOM 3761 N N . GLU A 1 470 ? 7.098 -21.906 1.48 1 96.06 470 GLU A N 1
ATOM 3762 C CA . GLU A 1 470 ? 6.262 -20.703 1.396 1 96.06 470 GLU A CA 1
ATOM 3763 C C . GLU A 1 470 ? 4.887 -20.953 2.01 1 96.06 470 GLU A C 1
ATOM 3765 O O . GLU A 1 470 ? 4.367 -20.109 2.736 1 96.06 470 GLU A O 1
ATOM 3770 N N . ALA A 1 471 ? 4.336 -22.078 1.707 1 97.12 471 ALA A N 1
ATOM 3771 C CA . ALA A 1 471 ? 3.006 -22.422 2.201 1 97.12 471 ALA A CA 1
ATOM 3772 C C . ALA A 1 471 ? 3 -22.547 3.723 1 97.12 471 ALA A C 1
ATOM 3774 O O . ALA A 1 471 ? 2.064 -22.094 4.383 1 97.12 471 ALA A O 1
ATOM 3775 N N . HIS A 1 472 ? 4.012 -23.25 4.238 1 97.81 472 HIS A N 1
ATOM 3776 C CA . HIS A 1 472 ? 4.133 -23.422 5.684 1 97.81 472 HIS A CA 1
ATOM 3777 C C . HIS A 1 472 ? 4.273 -22.062 6.383 1 97.81 472 HIS A C 1
ATOM 3779 O O . HIS A 1 472 ? 3.613 -21.812 7.395 1 97.81 472 HIS A O 1
ATOM 3785 N N . PHE A 1 473 ? 5.094 -21.219 5.863 1 97.81 473 PHE A N 1
ATOM 3786 C CA . PHE A 1 473 ? 5.25 -19.859 6.344 1 97.81 473 PHE A CA 1
ATOM 3787 C C . PHE A 1 473 ? 3.924 -19.109 6.273 1 97.81 473 PHE A C 1
ATOM 3789 O O . PHE A 1 473 ? 3.502 -18.484 7.25 1 97.81 473 PHE A O 1
ATOM 3796 N N . GLN A 1 474 ? 3.301 -19.125 5.113 1 98.12 474 GLN A N 1
ATOM 3797 C CA . GLN A 1 474 ? 2.033 -18.438 4.91 1 98.12 474 GLN A CA 1
ATOM 3798 C C . GLN A 1 474 ? 0.985 -18.891 5.918 1 98.12 474 GLN A C 1
ATOM 3800 O O . GLN A 1 474 ? 0.237 -18.078 6.461 1 98.12 474 GLN A O 1
ATOM 3805 N N . ARG A 1 475 ? 0.903 -20.203 6.16 1 98.06 475 ARG A N 1
ATOM 3806 C CA . ARG A 1 475 ? -0.049 -20.734 7.129 1 98.06 475 ARG A CA 1
ATOM 3807 C C . ARG A 1 475 ? 0.188 -20.141 8.508 1 98.06 475 ARG A C 1
ATOM 3809 O O . ARG A 1 475 ? -0.763 -19.781 9.219 1 98.06 475 ARG A O 1
ATOM 3816 N N . LYS A 1 476 ? 1.45 -20.016 8.922 1 98 476 LYS A N 1
ATOM 3817 C CA . LYS A 1 476 ? 1.779 -19.406 10.203 1 98 476 LYS A CA 1
ATOM 3818 C C . LYS A 1 476 ? 1.282 -17.969 10.273 1 98 476 LYS A C 1
ATOM 3820 O O . LYS A 1 476 ? 0.72 -17.547 11.289 1 98 476 LYS A O 1
ATOM 3825 N N . VAL A 1 477 ? 1.478 -17.219 9.203 1 97.94 477 VAL A N 1
ATOM 3826 C CA . VAL A 1 477 ? 1.074 -15.812 9.148 1 97.94 477 VAL A CA 1
ATOM 3827 C C . VAL A 1 477 ? -0.447 -15.711 9.234 1 97.94 477 VAL A C 1
ATOM 3829 O O . VAL A 1 477 ? -0.981 -14.953 10.047 1 97.94 477 VAL A O 1
ATOM 3832 N N . LEU A 1 478 ? -1.166 -16.484 8.367 1 98 478 LEU A N 1
ATOM 3833 C CA . LEU A 1 478 ? -2.621 -16.406 8.289 1 98 478 LEU A CA 1
ATOM 3834 C C . LEU A 1 478 ? -3.258 -16.812 9.609 1 98 478 LEU A C 1
ATOM 3836 O O . LEU A 1 478 ? -4.219 -16.188 10.062 1 98 478 LEU A O 1
ATOM 3840 N N . GLU A 1 479 ? -2.729 -17.859 10.234 1 97.5 479 GLU A N 1
ATOM 3841 C CA . GLU A 1 479 ? -3.25 -18.297 11.523 1 97.5 479 GLU A CA 1
ATOM 3842 C C . GLU A 1 479 ? -3.045 -17.234 12.602 1 97.5 479 GLU A C 1
ATOM 3844 O O . GLU A 1 479 ? -3.918 -17.031 13.445 1 97.5 479 GLU A O 1
ATOM 3849 N N . ALA A 1 480 ? -1.889 -16.609 12.594 1 95.88 480 ALA A N 1
ATOM 3850 C CA . ALA A 1 480 ? -1.614 -15.555 13.562 1 95.88 480 ALA A CA 1
ATOM 3851 C C . ALA A 1 480 ? -2.572 -14.383 13.375 1 95.88 480 ALA A C 1
ATOM 3853 O O . ALA A 1 480 ? -3.092 -13.836 14.352 1 95.88 480 ALA A O 1
ATOM 3854 N N . VAL A 1 481 ? -2.846 -13.984 12.133 1 93.88 481 VAL A N 1
ATOM 3855 C CA . VAL A 1 481 ? -3.752 -12.875 11.844 1 93.88 481 VAL A CA 1
ATOM 3856 C C . VAL A 1 481 ? -5.18 -13.266 12.227 1 93.88 481 VAL A C 1
ATOM 3858 O O . VAL A 1 481 ? -5.93 -12.445 12.758 1 93.88 481 VAL A O 1
ATOM 3861 N N . ASP A 1 482 ? -5.555 -14.523 11.961 1 94 482 ASP A N 1
ATOM 3862 C CA . ASP A 1 482 ? -6.875 -15.016 12.344 1 94 482 ASP A CA 1
ATOM 3863 C C . ASP A 1 482 ? -7.082 -14.922 13.852 1 94 482 ASP A C 1
ATOM 3865 O O . ASP A 1 482 ? -8.203 -14.727 14.32 1 94 482 ASP A O 1
ATOM 3869 N N . ARG A 1 483 ? -5.984 -15.031 14.633 1 90.94 483 ARG A N 1
ATOM 3870 C CA . ARG A 1 483 ? -6.043 -14.93 16.094 1 90.94 483 ARG A CA 1
ATOM 3871 C C . ARG A 1 483 ? -5.918 -13.484 16.547 1 90.94 483 ARG A C 1
ATOM 3873 O O . ARG A 1 483 ? -5.793 -13.211 17.734 1 90.94 483 ARG A O 1
ATOM 3880 N N . ASP A 1 484 ? -5.781 -12.586 15.547 1 84.12 484 ASP A N 1
ATOM 3881 C CA . ASP A 1 484 ? -5.645 -11.156 15.797 1 84.12 484 ASP A CA 1
ATOM 3882 C C . ASP A 1 484 ? -4.324 -10.844 16.5 1 84.12 484 ASP A C 1
ATOM 3884 O O . ASP A 1 484 ? -4.262 -9.945 17.344 1 84.12 484 ASP A O 1
ATOM 3888 N N . ASP A 1 485 ? -3.287 -11.648 16.25 1 86.62 485 ASP A N 1
ATOM 3889 C CA . ASP A 1 485 ? -1.948 -11.367 16.75 1 86.62 485 ASP A CA 1
ATOM 3890 C C . ASP A 1 485 ? -1.355 -10.125 16.078 1 86.62 485 ASP A C 1
ATOM 3892 O O . ASP A 1 485 ? -1.651 -9.844 14.922 1 86.62 485 ASP A O 1
ATOM 3896 N N . PHE A 1 486 ? -0.553 -9.406 16.859 1 81.19 486 PHE A N 1
ATOM 3897 C CA . PHE A 1 486 ? 0.233 -8.336 16.25 1 81.19 486 PHE A CA 1
ATOM 3898 C C . PHE A 1 486 ? 1.418 -8.898 15.484 1 81.19 486 PHE A C 1
ATOM 3900 O O . PHE A 1 486 ? 2.209 -9.672 16.031 1 81.19 486 PHE A O 1
ATOM 3907 N N . LEU A 1 487 ? 1.495 -8.562 14.227 1 89.31 487 LEU A N 1
ATOM 3908 C CA . LEU A 1 487 ? 2.6 -9.016 13.391 1 89.31 487 LEU A CA 1
ATOM 3909 C C . LEU A 1 487 ? 3.369 -7.832 12.82 1 89.31 487 LEU A C 1
ATOM 3911 O O . LEU A 1 487 ? 2.777 -6.797 12.5 1 89.31 487 LEU A O 1
ATOM 3915 N N . ASN A 1 488 ? 4.648 -7.906 12.719 1 88 488 ASN A N 1
ATOM 3916 C CA . ASN A 1 488 ? 5.551 -6.949 12.094 1 88 488 ASN A CA 1
ATOM 3917 C C . ASN A 1 488 ? 6.645 -7.652 11.297 1 88 488 ASN A C 1
ATOM 3919 O O . ASN A 1 488 ? 6.547 -8.852 11.016 1 88 488 ASN A O 1
ATOM 3923 N N . THR A 1 489 ? 7.645 -6.934 10.844 1 92.38 489 THR A N 1
ATOM 3924 C CA . THR A 1 489 ? 8.742 -7.473 10.039 1 92.38 489 THR A CA 1
ATOM 3925 C C . THR A 1 489 ? 9.453 -8.594 10.789 1 92.38 489 THR A C 1
ATOM 3927 O O . THR A 1 489 ? 9.734 -9.648 10.219 1 92.38 489 THR A O 1
ATOM 3930 N N . ASP A 1 490 ? 9.727 -8.352 12.078 1 92.69 490 ASP A N 1
ATOM 3931 C CA . ASP A 1 490 ? 10.422 -9.352 12.883 1 92.69 490 ASP A CA 1
ATOM 3932 C C . ASP A 1 490 ? 9.617 -10.641 12.984 1 92.69 490 ASP A C 1
ATOM 3934 O O . ASP A 1 490 ? 10.18 -11.734 12.977 1 92.69 490 ASP A O 1
ATOM 3938 N N . SER A 1 491 ? 8.289 -10.477 13.148 1 94.06 491 SER A N 1
ATOM 3939 C CA . SER A 1 491 ? 7.422 -11.648 13.188 1 94.06 491 SER A CA 1
ATOM 3940 C C . SER A 1 491 ? 7.559 -12.484 11.914 1 94.06 491 SER A C 1
ATOM 3942 O O . SER A 1 491 ? 7.711 -13.703 11.984 1 94.06 491 SER A O 1
ATOM 3944 N N . LEU A 1 492 ? 7.488 -11.844 10.719 1 96.88 492 LEU A N 1
ATOM 3945 C CA . LEU A 1 492 ? 7.574 -12.547 9.445 1 96.88 492 LEU A CA 1
ATOM 3946 C C . LEU A 1 492 ? 8.938 -13.219 9.281 1 96.88 492 LEU A C 1
ATOM 3948 O O . LEU A 1 492 ? 9.016 -14.367 8.852 1 96.88 492 LEU A O 1
ATOM 3952 N N . ASN A 1 493 ? 10.016 -12.477 9.648 1 97.38 493 ASN A N 1
ATOM 3953 C CA . ASN A 1 493 ? 11.367 -13.031 9.586 1 97.38 493 ASN A CA 1
ATOM 3954 C C . ASN A 1 493 ? 11.508 -14.258 10.484 1 97.38 493 ASN A C 1
ATOM 3956 O O . ASN A 1 493 ? 12.078 -15.273 10.07 1 97.38 493 ASN A O 1
ATOM 3960 N N . GLN A 1 494 ? 10.977 -14.156 11.656 1 97.56 494 GLN A N 1
ATOM 3961 C CA . GLN A 1 494 ? 11.039 -15.266 12.602 1 97.56 494 GLN A CA 1
ATOM 3962 C C . GLN A 1 494 ? 10.266 -16.484 12.086 1 97.56 494 GLN A C 1
ATOM 3964 O O . GLN A 1 494 ? 10.742 -17.609 12.18 1 97.56 494 GLN A O 1
ATOM 3969 N N . PHE A 1 495 ? 9.039 -16.234 11.617 1 98.19 495 PHE A N 1
ATOM 3970 C CA . PHE A 1 495 ? 8.234 -17.328 11.078 1 98.19 495 PHE A CA 1
ATOM 3971 C C . PHE A 1 495 ? 8.969 -18.047 9.961 1 98.19 495 PHE A C 1
ATOM 3973 O O . PHE A 1 495 ? 8.961 -19.281 9.898 1 98.19 495 PHE A O 1
ATOM 3980 N N . PHE A 1 496 ? 9.602 -17.297 9.078 1 98.19 496 PHE A N 1
ATOM 3981 C CA . PHE A 1 496 ? 10.273 -17.938 7.953 1 98.19 496 PHE A CA 1
ATOM 3982 C C . PHE A 1 496 ? 11.516 -18.688 8.414 1 98.19 496 PHE A C 1
ATOM 3984 O O . PHE A 1 496 ? 11.789 -19.797 7.945 1 98.19 496 PHE A O 1
ATOM 3991 N N . LEU A 1 497 ? 12.273 -18.109 9.305 1 97.94 497 LEU A N 1
ATOM 3992 C CA . LEU A 1 497 ? 13.445 -18.781 9.852 1 97.94 497 LEU A CA 1
ATOM 3993 C C . LEU A 1 497 ? 13.055 -20.078 10.531 1 97.94 497 LEU A C 1
ATOM 3995 O O . LEU A 1 497 ? 13.734 -21.094 10.359 1 97.94 497 LEU A O 1
ATOM 3999 N N . GLU A 1 498 ? 12 -20.062 11.289 1 98 498 GLU A N 1
ATOM 4000 C CA . GLU A 1 498 ? 11.492 -21.281 11.938 1 98 498 GLU A CA 1
ATOM 4001 C C . GLU A 1 498 ? 11.117 -22.344 10.914 1 98 498 GLU A C 1
ATOM 4003 O O . GLU A 1 498 ? 11.367 -23.531 11.125 1 98 498 GLU A O 1
ATOM 4008 N N . THR A 1 499 ? 10.492 -21.891 9.844 1 98.19 499 THR A N 1
ATOM 4009 C CA . THR A 1 499 ? 10.117 -22.797 8.766 1 98.19 499 THR A CA 1
ATOM 4010 C C . THR A 1 499 ? 11.344 -23.484 8.172 1 98.19 499 THR A C 1
ATOM 4012 O O . THR A 1 499 ? 11.359 -24.703 8 1 98.19 499 THR A O 1
ATOM 4015 N N . LEU A 1 500 ? 12.391 -22.703 7.898 1 98 500 LEU A N 1
ATOM 4016 C CA . LEU A 1 500 ? 13.625 -23.25 7.348 1 98 500 LEU A CA 1
ATOM 4017 C C . LEU A 1 500 ? 14.273 -24.234 8.32 1 98 500 LEU A C 1
ATOM 4019 O O . LEU A 1 500 ? 14.68 -25.328 7.922 1 98 500 LEU A O 1
ATOM 4023 N N . LYS A 1 501 ? 14.336 -23.891 9.57 1 97.75 501 LYS A N 1
ATOM 4024 C CA . LYS A 1 501 ? 14.977 -24.719 10.586 1 97.75 501 LYS A CA 1
ATOM 4025 C C . LYS A 1 501 ? 14.219 -26.031 10.773 1 97.75 501 LYS A C 1
ATOM 4027 O O . LYS A 1 501 ? 14.836 -27.094 10.922 1 97.75 501 LYS A O 1
ATOM 4032 N N . GLU A 1 502 ? 12.938 -25.938 10.773 1 97.69 502 GLU A N 1
ATOM 4033 C CA . GLU A 1 502 ? 12.117 -27.125 10.938 1 97.69 502 GLU A CA 1
ATOM 4034 C C . GLU A 1 502 ? 12.312 -28.094 9.766 1 97.69 502 GLU A C 1
ATOM 4036 O O . GLU A 1 502 ? 12.406 -29.312 9.961 1 97.69 502 GLU A O 1
ATOM 4041 N N . PHE A 1 503 ? 12.328 -27.609 8.57 1 97.88 503 PHE A N 1
ATOM 4042 C CA . PHE A 1 503 ? 12.414 -28.453 7.383 1 97.88 503 PHE A CA 1
ATOM 4043 C C . PHE A 1 503 ? 13.812 -29.031 7.234 1 97.88 503 PHE A C 1
ATOM 4045 O O . PHE A 1 503 ? 13.961 -30.234 6.988 1 97.88 503 PHE A O 1
ATOM 4052 N N . TRP A 1 504 ? 14.859 -28.219 7.402 1 97.44 504 TRP A N 1
ATOM 4053 C CA . TRP A 1 504 ? 16.219 -28.625 7.031 1 97.44 504 TRP A CA 1
ATOM 4054 C C . TRP A 1 504 ? 16.938 -29.234 8.219 1 97.44 504 TRP A C 1
ATOM 4056 O O . TRP A 1 504 ? 17.891 -30.016 8.047 1 97.44 504 TRP A O 1
ATOM 4066 N N . GLY A 1 505 ? 16.516 -28.875 9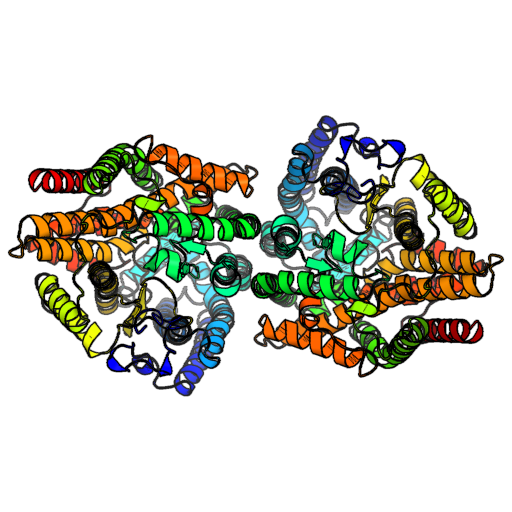.477 1 94.81 505 GLY A N 1
ATOM 4067 C CA . GLY A 1 505 ? 17.266 -29.328 10.641 1 94.81 505 GLY A CA 1
ATOM 4068 C C . GLY A 1 505 ? 18.75 -29.031 10.547 1 94.81 505 GLY A C 1
ATOM 4069 O O . GLY A 1 505 ? 19.156 -27.906 10.242 1 94.81 505 GLY A O 1
ATOM 4070 N N . ASP A 1 506 ? 19.531 -30.062 10.82 1 93.88 506 ASP A N 1
ATOM 4071 C CA . ASP A 1 506 ? 20.984 -29.875 10.844 1 93.88 506 ASP A CA 1
ATOM 4072 C C . ASP A 1 506 ? 21.609 -30.266 9.508 1 93.88 506 ASP A C 1
ATOM 4074 O O . ASP A 1 506 ? 22.828 -30.234 9.359 1 93.88 506 ASP A O 1
ATOM 4078 N N . ALA A 1 507 ? 20.828 -30.547 8.531 1 94.56 507 ALA A N 1
ATOM 4079 C CA . ALA A 1 507 ? 21.344 -31.047 7.262 1 94.56 507 ALA A CA 1
ATOM 4080 C C . ALA A 1 507 ? 21.938 -29.922 6.422 1 94.56 507 ALA A C 1
ATOM 4082 O O . ALA A 1 507 ? 22.75 -30.156 5.523 1 94.56 507 ALA A O 1
ATOM 4083 N N . LEU A 1 508 ? 21.453 -28.766 6.695 1 94.25 508 LEU A N 1
ATOM 4084 C CA . LEU A 1 508 ? 21.891 -27.594 5.926 1 94.25 508 LEU A CA 1
ATOM 4085 C C . LEU A 1 508 ? 22.172 -26.406 6.84 1 94.25 508 LEU A C 1
ATOM 4087 O O . LEU A 1 508 ? 21.516 -26.25 7.867 1 94.25 508 LEU A O 1
ATOM 4091 N N . GLU A 1 509 ? 23.234 -25.688 6.449 1 96.44 509 GLU A N 1
ATOM 4092 C CA . GLU A 1 509 ? 23.5 -24.438 7.168 1 96.44 509 GLU A CA 1
ATOM 4093 C C . GLU A 1 509 ? 22.594 -23.312 6.664 1 96.44 509 GLU A C 1
ATOM 4095 O O . GLU A 1 509 ? 22.469 -23.109 5.453 1 96.44 509 GLU A O 1
ATOM 4100 N N . ILE A 1 510 ? 22.016 -22.641 7.59 1 97.38 510 ILE A N 1
ATOM 4101 C CA . ILE A 1 510 ? 21.172 -21.5 7.238 1 97.38 510 ILE A CA 1
ATOM 4102 C C . ILE A 1 510 ? 22 -20.219 7.23 1 97.38 510 ILE A C 1
ATOM 4104 O O . ILE A 1 510 ? 22.516 -19.797 8.266 1 97.38 510 ILE A O 1
ATOM 4108 N N . ASN A 1 511 ? 22.125 -19.578 6.074 1 97.25 511 ASN A N 1
ATOM 4109 C CA . ASN A 1 511 ? 22.922 -18.359 5.906 1 97.25 511 ASN A CA 1
ATOM 4110 C C . ASN A 1 511 ? 22.219 -17.156 6.52 1 97.25 511 ASN A C 1
ATOM 4112 O O . ASN A 1 511 ? 21 -17.078 6.523 1 97.25 511 ASN A O 1
ATOM 4116 N N . PRO A 1 512 ? 23.094 -16.172 7.039 1 96.88 512 PRO A N 1
ATOM 4117 C CA . PRO A 1 512 ? 22.469 -14.891 7.395 1 96.88 512 PRO A CA 1
ATOM 4118 C C . PRO A 1 512 ? 21.688 -14.273 6.238 1 96.88 512 PRO A C 1
ATOM 4120 O O . PRO A 1 512 ? 22.141 -14.32 5.09 1 96.88 512 PRO A O 1
ATOM 4123 N N . GLY A 1 513 ? 20.531 -13.797 6.539 1 97.38 513 GLY A N 1
ATOM 4124 C CA . GLY A 1 513 ? 19.688 -13.195 5.516 1 97.38 513 GLY A CA 1
ATOM 4125 C C . GLY A 1 513 ? 18.594 -14.125 5.016 1 97.38 513 GLY A C 1
ATOM 4126 O O . GLY A 1 513 ? 17.641 -13.68 4.375 1 97.38 513 GLY A O 1
ATOM 4127 N N . ALA A 1 514 ? 18.688 -15.43 5.402 1 97.75 514 ALA A N 1
ATOM 4128 C CA . ALA A 1 514 ? 17.734 -16.422 4.918 1 97.75 514 ALA A CA 1
ATOM 4129 C C . ALA A 1 514 ? 16.312 -16.094 5.402 1 97.75 514 ALA A C 1
ATOM 4131 O O . ALA A 1 514 ? 15.336 -16.469 4.758 1 97.75 514 ALA A O 1
ATOM 4132 N N . GLU A 1 515 ? 16.188 -15.406 6.496 1 97.38 515 GLU A N 1
ATOM 4133 C CA . GLU A 1 515 ? 14.898 -15.031 7.055 1 97.38 515 GLU A CA 1
ATOM 4134 C C . GLU A 1 515 ? 14.148 -14.086 6.117 1 97.38 515 GLU A C 1
ATOM 4136 O O . GLU A 1 515 ? 12.938 -13.914 6.242 1 97.38 515 GLU A O 1
ATOM 4141 N N . LEU A 1 516 ? 14.844 -13.461 5.113 1 97.62 516 LEU A N 1
ATOM 4142 C CA . LEU A 1 516 ? 14.258 -12.477 4.215 1 97.62 516 LEU A CA 1
ATOM 4143 C C . LEU A 1 516 ? 13.781 -13.133 2.926 1 97.62 516 LEU A C 1
ATOM 4145 O O . LEU A 1 516 ? 13.25 -12.461 2.039 1 97.62 516 LEU A O 1
ATOM 4149 N N . THR A 1 517 ? 13.844 -14.477 2.855 1 95.94 517 THR A N 1
ATOM 4150 C CA . THR A 1 517 ? 13.516 -15.195 1.632 1 95.94 517 THR A CA 1
ATOM 4151 C C . THR A 1 517 ? 12.047 -15 1.267 1 95.94 517 THR A C 1
ATOM 4153 O O . THR A 1 517 ? 11.688 -15.023 0.088 1 95.94 517 THR A O 1
ATOM 4156 N N . TRP A 1 518 ? 11.219 -14.758 2.248 1 96.81 518 TRP A N 1
ATOM 4157 C CA . TRP A 1 518 ? 9.797 -14.57 1.979 1 96.81 518 TRP A CA 1
ATOM 4158 C C . TRP A 1 518 ? 9.57 -13.344 1.092 1 96.81 518 TRP A C 1
ATOM 4160 O O . TRP A 1 518 ? 8.531 -13.234 0.437 1 96.81 518 TRP A O 1
ATOM 4170 N N . MET A 1 519 ? 10.461 -12.422 0.985 1 96.88 519 MET A N 1
ATOM 4171 C CA . MET A 1 519 ? 10.32 -11.188 0.213 1 96.88 519 MET A CA 1
ATOM 4172 C C . MET A 1 519 ? 10.453 -11.469 -1.28 1 96.88 519 MET A C 1
ATOM 4174 O O . MET A 1 519 ? 10.18 -10.594 -2.105 1 96.88 519 MET A O 1
ATOM 4178 N N . ARG A 1 520 ? 10.812 -12.664 -1.66 1 93.44 520 ARG A N 1
ATOM 4179 C CA . ARG A 1 520 ? 11.227 -12.922 -3.035 1 93.44 520 ARG A CA 1
ATOM 4180 C C . ARG A 1 520 ? 10.031 -13.305 -3.902 1 93.44 520 ARG A C 1
ATOM 4182 O O . ARG A 1 520 ? 10.086 -13.195 -5.129 1 93.44 520 ARG A O 1
ATOM 4189 N N . GLN A 1 521 ? 8.953 -13.734 -3.238 1 88.12 521 GLN A N 1
ATOM 4190 C CA . GLN A 1 521 ? 7.91 -14.367 -4.043 1 88.12 521 GLN A CA 1
ATOM 4191 C C . GLN A 1 521 ? 6.605 -13.578 -3.965 1 88.12 521 GLN A C 1
ATOM 4193 O O . GLN A 1 521 ? 6.184 -13.172 -2.881 1 88.12 521 GLN A O 1
ATOM 4198 N N . PRO A 1 522 ? 5.965 -13.383 -5.086 1 90.5 522 PRO A N 1
ATOM 4199 C CA . PRO A 1 522 ? 4.68 -12.672 -5.113 1 90.5 522 PRO A CA 1
ATOM 4200 C C . PRO A 1 522 ? 3.5 -13.578 -4.766 1 90.5 522 PRO A C 1
ATOM 4202 O O . PRO A 1 522 ? 2.383 -13.094 -4.57 1 90.5 522 PRO A O 1
ATOM 4205 N N . HIS A 1 523 ? 3.701 -14.883 -4.586 1 90.31 523 HIS A N 1
ATOM 4206 C CA . HIS A 1 523 ? 2.643 -15.875 -4.441 1 90.31 523 HIS A CA 1
ATOM 4207 C C . HIS A 1 523 ? 1.8 -15.609 -3.199 1 90.31 523 HIS A C 1
ATOM 4209 O O . HIS A 1 523 ? 0.638 -16.016 -3.133 1 90.31 523 HIS A O 1
ATOM 4215 N N . TYR A 1 524 ? 2.355 -14.883 -2.254 1 93.31 524 TYR A N 1
ATOM 4216 C CA . TYR A 1 524 ? 1.666 -14.594 -1 1 93.31 524 TYR A CA 1
ATOM 4217 C C . TYR A 1 524 ? 0.476 -13.672 -1.231 1 93.31 524 TYR A C 1
ATOM 4219 O O . TYR A 1 524 ? -0.419 -13.578 -0.387 1 93.31 524 TYR A O 1
ATOM 4227 N N . PHE A 1 525 ? 0.492 -13.023 -2.396 1 93.75 525 PHE A N 1
ATOM 4228 C CA . PHE A 1 525 ? -0.574 -12.078 -2.717 1 93.75 525 PHE A CA 1
ATOM 4229 C C . PHE A 1 525 ? -1.632 -12.734 -3.594 1 93.75 525 PHE A C 1
ATOM 4231 O O . PHE A 1 525 ? -2.539 -12.07 -4.094 1 93.75 525 PHE A O 1
ATOM 4238 N N . MET A 1 526 ? -1.519 -14.031 -3.803 1 90.62 526 MET A N 1
ATOM 4239 C CA . MET A 1 526 ? -2.418 -14.797 -4.66 1 90.62 526 MET A CA 1
ATOM 4240 C C . MET A 1 526 ? -3.186 -15.836 -3.855 1 90.62 526 MET A C 1
ATOM 4242 O O . MET A 1 526 ? -3.219 -17.016 -4.223 1 90.62 526 MET A O 1
ATOM 4246 N N . ALA A 1 527 ? -3.707 -15.391 -2.746 1 92.31 527 ALA A N 1
ATOM 4247 C CA . ALA A 1 527 ? -4.477 -16.266 -1.859 1 92.31 527 ALA A CA 1
ATOM 4248 C C . ALA A 1 527 ? -3.625 -17.422 -1.358 1 92.31 527 ALA A C 1
ATOM 4250 O O . ALA A 1 527 ? -2.531 -17.219 -0.829 1 92.31 527 ALA A O 1
ATOM 4251 N N . LEU A 1 528 ? -4.125 -18.672 -1.398 1 94.94 528 LEU A N 1
ATOM 4252 C CA . LEU A 1 528 ? -3.383 -19.844 -0.945 1 94.94 528 LEU A CA 1
ATOM 4253 C C . LEU A 1 528 ? -2.719 -20.562 -2.121 1 94.94 528 LEU A C 1
ATOM 4255 O O . LEU A 1 528 ? -2.869 -21.766 -2.285 1 94.94 528 LEU A O 1
ATOM 4259 N N . TYR A 1 529 ? -1.906 -19.828 -2.828 1 91.19 529 TYR A N 1
ATOM 4260 C CA . TYR A 1 529 ? -1.322 -20.344 -4.062 1 91.19 529 TYR A CA 1
ATOM 4261 C C . TYR A 1 529 ? -0.15 -21.266 -3.768 1 91.19 529 TYR A C 1
ATOM 4263 O O . TYR A 1 529 ? -0.003 -22.312 -4.402 1 91.19 529 TYR A O 1
ATOM 4271 N N . PRO A 1 530 ? 0.676 -21.078 -2.766 1 92.69 530 PRO A N 1
ATOM 4272 C CA . PRO A 1 530 ? 1.94 -21.812 -2.643 1 92.69 530 PRO A CA 1
ATOM 4273 C C . PRO A 1 530 ? 1.738 -23.312 -2.438 1 92.69 530 PRO A C 1
ATOM 4275 O O . PRO A 1 530 ? 2.434 -24.125 -3.057 1 92.69 530 PRO A O 1
ATOM 4278 N N . TYR A 1 531 ? 0.763 -23.719 -1.649 1 94.06 531 TYR A N 1
ATOM 4279 C CA . TYR A 1 531 ? 0.617 -25.141 -1.353 1 94.06 531 TYR A CA 1
ATOM 4280 C C . TYR A 1 531 ? 0.117 -25.906 -2.572 1 94.06 531 TYR A C 1
ATOM 4282 O O . TYR A 1 531 ? 0.245 -27.125 -2.641 1 94.06 531 TYR A O 1
ATOM 4290 N N . THR A 1 532 ? -0.439 -25.156 -3.479 1 93.31 532 THR A N 1
ATOM 4291 C CA . THR A 1 532 ? -1.064 -25.812 -4.625 1 93.31 532 THR A CA 1
ATOM 4292 C C . THR A 1 532 ? -0.011 -26.438 -5.535 1 93.31 532 THR A C 1
ATOM 4294 O O . THR A 1 532 ? -0.298 -27.391 -6.262 1 93.31 532 THR A O 1
ATOM 4297 N N . TYR A 1 533 ? 1.224 -25.953 -5.496 1 90.75 533 TYR A N 1
ATOM 4298 C CA . TYR A 1 533 ? 2.307 -26.531 -6.281 1 90.75 533 TYR A CA 1
ATOM 4299 C C . TYR A 1 533 ? 2.557 -27.984 -5.879 1 90.75 533 TYR A C 1
ATOM 4301 O O . TYR A 1 533 ? 2.725 -28.844 -6.738 1 90.75 533 TYR A O 1
ATOM 4309 N N . SER A 1 534 ? 2.543 -28.219 -4.59 1 93.5 534 SER A N 1
ATOM 4310 C CA . SER A 1 534 ? 2.791 -29.578 -4.109 1 93.5 534 SER A CA 1
ATOM 4311 C C . SER A 1 534 ? 1.615 -30.5 -4.422 1 93.5 534 SER A C 1
ATOM 4313 O O . SER A 1 534 ? 1.805 -31.688 -4.711 1 93.5 534 SER A O 1
ATOM 4315 N N . ALA A 1 535 ? 0.43 -30 -4.324 1 93.94 535 ALA A N 1
ATOM 4316 C CA . ALA A 1 535 ? -0.745 -30.797 -4.676 1 93.94 535 ALA A CA 1
ATOM 4317 C C . ALA A 1 535 ? -0.725 -31.188 -6.152 1 93.94 535 ALA A C 1
ATOM 4319 O O . ALA A 1 535 ? -0.904 -32.344 -6.496 1 93.94 535 ALA A O 1
ATOM 4320 N N . GLY A 1 536 ? -0.481 -30.203 -6.957 1 94.06 536 GLY A N 1
ATOM 4321 C CA . GLY A 1 536 ? -0.383 -30.453 -8.383 1 94.06 536 GLY A CA 1
ATOM 4322 C C . GLY A 1 536 ? 0.727 -31.422 -8.742 1 94.06 536 GLY A C 1
ATOM 4323 O O . GLY A 1 536 ? 0.538 -32.312 -9.578 1 94.06 536 GLY A O 1
ATOM 4324 N N . LEU A 1 537 ? 1.864 -31.266 -8.086 1 94.69 537 LEU A N 1
ATOM 4325 C CA . LEU A 1 537 ? 3.002 -32.125 -8.383 1 94.69 537 LEU A CA 1
ATOM 4326 C C . LEU A 1 537 ? 2.74 -33.562 -7.902 1 94.69 537 LEU A C 1
ATOM 4328 O O . LEU A 1 537 ? 3.195 -34.5 -8.523 1 94.69 537 LEU A O 1
ATOM 4332 N N . THR A 1 538 ? 2.057 -33.656 -6.809 1 96.38 538 THR A N 1
ATOM 4333 C CA . THR A 1 538 ? 1.659 -35 -6.34 1 96.38 538 THR A CA 1
ATOM 4334 C C . THR A 1 538 ? 0.837 -35.719 -7.398 1 96.38 538 THR A C 1
ATOM 4336 O O . THR A 1 538 ? 1.146 -36.844 -7.762 1 96.38 538 THR A O 1
ATOM 4339 N N . ILE A 1 539 ? -0.147 -35.062 -7.895 1 97 539 ILE A N 1
ATOM 4340 C CA . ILE A 1 539 ? -0.999 -35.594 -8.945 1 97 539 ILE A CA 1
ATOM 4341 C C . ILE A 1 539 ? -0.177 -35.812 -10.211 1 97 539 ILE A C 1
ATOM 4343 O O . ILE A 1 539 ? -0.235 -36.906 -10.82 1 97 539 ILE A O 1
ATOM 4347 N N . GLY A 1 540 ? 0.6 -34.844 -10.578 1 96.88 540 GLY A N 1
ATOM 4348 C CA . GLY A 1 540 ? 1.419 -34.906 -11.781 1 96.88 540 GLY A CA 1
ATOM 4349 C C . GLY A 1 540 ? 2.424 -36.031 -11.758 1 96.88 540 GLY A C 1
ATOM 4350 O O . GLY A 1 540 ? 2.684 -36.656 -12.789 1 96.88 540 GLY A O 1
ATOM 4351 N N . THR A 1 541 ? 3.031 -36.25 -10.602 1 96.88 541 THR A N 1
ATOM 4352 C CA . THR A 1 541 ? 4 -37.344 -10.469 1 96.88 541 THR A CA 1
ATOM 4353 C C . THR A 1 541 ? 3.33 -38.688 -10.695 1 96.88 541 THR A C 1
ATOM 4355 O O . THR A 1 541 ? 3.852 -39.531 -11.43 1 96.88 541 THR A O 1
ATOM 4358 N N . ALA A 1 542 ? 2.18 -38.875 -10.094 1 96.62 542 ALA A N 1
ATOM 4359 C CA . ALA A 1 542 ? 1.457 -40.156 -10.219 1 96.62 542 ALA A CA 1
ATOM 4360 C C . ALA A 1 542 ? 1.041 -40.406 -11.672 1 96.62 542 ALA A C 1
ATOM 4362 O O . ALA A 1 542 ? 1.28 -41.469 -12.211 1 96.62 542 ALA A O 1
ATOM 4363 N N . VAL A 1 543 ? 0.504 -39.438 -12.289 1 97.75 543 VAL A N 1
ATOM 4364 C CA . VAL A 1 543 ? -0.015 -39.562 -13.648 1 97.75 543 VAL A CA 1
ATOM 4365 C C . VAL A 1 543 ? 1.142 -39.594 -14.648 1 97.75 543 VAL A C 1
ATOM 4367 O O . VAL A 1 543 ? 1.133 -40.375 -15.594 1 97.75 543 VAL A O 1
ATOM 4370 N N . GLY A 1 544 ? 2.084 -38.781 -14.438 1 96.62 544 GLY A N 1
ATOM 4371 C CA . GLY A 1 544 ? 3.209 -38.656 -15.352 1 96.62 544 GLY A CA 1
ATOM 4372 C C . GLY A 1 544 ? 3.994 -39.938 -15.5 1 96.62 544 GLY A C 1
ATOM 4373 O O . GLY A 1 544 ? 4.395 -40.312 -16.609 1 96.62 544 GLY A O 1
ATOM 4374 N N . GLN A 1 545 ? 4.203 -40.625 -14.414 1 95.19 545 GLN A N 1
ATOM 4375 C CA . GLN A 1 545 ? 4.914 -41.875 -14.445 1 95.19 545 GLN A CA 1
ATOM 4376 C C . GLN A 1 545 ? 4.164 -42.906 -15.281 1 95.19 545 GLN A C 1
ATOM 4378 O O . GLN A 1 545 ? 4.762 -43.625 -16.094 1 95.19 545 GLN A O 1
ATOM 4383 N N . LYS A 1 546 ? 2.879 -42.969 -15.086 1 96.56 546 LYS A N 1
ATOM 4384 C CA . LYS A 1 546 ? 2.051 -43.938 -15.797 1 96.56 546 LYS A CA 1
ATOM 4385 C C . LYS A 1 546 ? 1.968 -43.594 -17.281 1 96.56 546 LYS A C 1
ATOM 4387 O O . LYS A 1 546 ? 2.008 -44.5 -18.125 1 96.56 546 LYS A O 1
ATOM 4392 N N . ILE A 1 547 ? 1.91 -42.375 -17.547 1 97.25 547 ILE A N 1
ATOM 4393 C CA . ILE A 1 547 ? 1.835 -41.938 -18.938 1 97.25 547 ILE A CA 1
ATOM 4394 C C . ILE A 1 547 ? 3.158 -42.219 -19.641 1 97.25 547 ILE A C 1
ATOM 4396 O O . ILE A 1 547 ? 3.172 -42.75 -20.766 1 97.25 547 ILE A O 1
ATOM 4400 N N . ALA A 1 548 ? 4.195 -41.906 -19 1 94.69 548 ALA A N 1
ATOM 4401 C CA . ALA A 1 548 ? 5.516 -42.156 -19.594 1 94.69 548 ALA A CA 1
ATOM 4402 C C . ALA A 1 548 ? 5.727 -43.625 -19.859 1 94.69 548 ALA A C 1
ATOM 4404 O O . ALA A 1 548 ? 6.418 -44 -20.812 1 94.69 548 ALA A O 1
ATOM 4405 N N . ALA A 1 549 ? 5.086 -44.438 -19.094 1 93.38 549 ALA A N 1
ATOM 4406 C CA . ALA A 1 549 ? 5.195 -45.906 -19.25 1 93.38 549 ALA A CA 1
ATOM 4407 C C . ALA A 1 549 ? 4.262 -46.406 -20.344 1 93.38 549 ALA A C 1
ATOM 4409 O O . ALA A 1 549 ? 4.258 -47.594 -20.672 1 93.38 549 ALA A O 1
ATOM 4410 N N . GLY A 1 550 ? 3.453 -45.531 -20.859 1 94.38 550 GLY A N 1
ATOM 4411 C CA . GLY A 1 550 ? 2.586 -45.875 -21.969 1 94.38 550 GLY A CA 1
ATOM 4412 C C . GLY A 1 550 ? 1.254 -46.438 -21.531 1 94.38 550 GLY A C 1
ATOM 4413 O O . GLY A 1 550 ? 0.587 -47.125 -22.312 1 94.38 550 GLY A O 1
ATOM 4414 N N . ASP A 1 551 ? 0.854 -46.219 -20.344 1 96.69 551 ASP A N 1
ATOM 4415 C CA . ASP A 1 551 ? -0.434 -46.688 -19.859 1 96.69 551 ASP A CA 1
ATOM 4416 C C . ASP A 1 551 ? -1.588 -45.969 -20.547 1 96.69 551 ASP A C 1
ATOM 4418 O O . ASP A 1 551 ? -2.008 -44.906 -20.109 1 96.69 551 ASP A O 1
ATOM 4422 N N . GLN A 1 552 ? -2.23 -46.625 -21.469 1 96.81 552 GLN A N 1
ATOM 4423 C CA . GLN A 1 552 ? -3.225 -46 -22.328 1 96.81 552 GLN A CA 1
ATOM 4424 C C . GLN A 1 552 ? -4.461 -45.594 -21.547 1 96.81 552 GLN A C 1
ATOM 4426 O O . GLN A 1 552 ? -5.094 -44.594 -21.844 1 96.81 552 GLN A O 1
ATOM 4431 N N . THR A 1 553 ? -4.781 -46.406 -20.594 1 97.25 553 THR A N 1
ATOM 4432 C CA . THR A 1 553 ? -5.926 -46.062 -19.75 1 97.25 553 THR A CA 1
ATOM 4433 C C . THR A 1 553 ? -5.707 -44.719 -19.047 1 97.25 553 THR A C 1
ATOM 4435 O O . THR A 1 553 ? -6.59 -43.844 -19.047 1 97.25 553 THR A O 1
ATOM 4438 N N . THR A 1 554 ? -4.562 -44.531 -18.453 1 97.31 554 THR A N 1
ATOM 4439 C CA . THR A 1 554 ? -4.227 -43.281 -17.781 1 97.31 554 THR A CA 1
ATOM 4440 C C . THR A 1 554 ? -4.176 -42.125 -18.781 1 97.31 554 THR A C 1
ATOM 4442 O O . THR A 1 554 ? -4.641 -41.031 -18.484 1 97.31 554 THR A O 1
ATOM 4445 N N . ILE A 1 555 ? -3.631 -42.375 -19.938 1 97.81 555 ILE A N 1
ATOM 4446 C CA . ILE A 1 555 ? -3.531 -41.344 -20.969 1 97.81 555 ILE A CA 1
ATOM 4447 C C . ILE A 1 555 ? -4.93 -40.875 -21.359 1 97.81 555 ILE A C 1
ATOM 4449 O O . ILE A 1 555 ? -5.195 -39.656 -21.391 1 97.81 555 ILE A O 1
ATOM 4453 N N . ASP A 1 556 ? -5.816 -41.781 -21.594 1 97.5 556 ASP A N 1
ATOM 4454 C CA . ASP A 1 556 ? -7.176 -41.469 -22 1 97.5 556 ASP A CA 1
ATOM 4455 C C . ASP A 1 556 ? -7.906 -40.688 -20.906 1 97.5 556 ASP A C 1
ATOM 4457 O O . ASP A 1 556 ? -8.555 -39.656 -21.188 1 97.5 556 ASP A O 1
ATOM 4461 N N . LYS A 1 557 ? -7.766 -41.156 -19.719 1 97.69 557 LYS A N 1
ATOM 4462 C CA . LYS A 1 557 ? -8.422 -40.5 -18.594 1 97.69 557 LYS A CA 1
ATOM 4463 C C . LYS A 1 557 ? -7.844 -39.094 -18.375 1 97.69 557 LYS A C 1
ATOM 4465 O O . LYS A 1 557 ? -8.578 -38.156 -18.047 1 97.69 557 LYS A O 1
ATOM 4470 N N . TRP A 1 558 ? -6.562 -39 -18.484 1 97.81 558 TRP A N 1
ATOM 4471 C CA . TRP A 1 558 ? -5.898 -37.719 -18.297 1 97.81 558 TRP A CA 1
ATOM 4472 C C . TRP A 1 558 ? -6.383 -36.719 -19.328 1 97.81 558 TRP A C 1
ATOM 4474 O O . TRP A 1 558 ? -6.676 -35.562 -18.984 1 97.81 558 TRP A O 1
ATOM 4484 N N . LEU A 1 559 ? -6.52 -37.094 -20.562 1 97.94 559 LEU A N 1
ATOM 4485 C CA . LEU A 1 559 ? -7.012 -36.219 -21.609 1 97.94 559 LEU A CA 1
ATOM 4486 C C . LEU A 1 559 ? -8.453 -35.781 -21.344 1 97.94 559 LEU A C 1
ATOM 4488 O O . LEU A 1 559 ? -8.836 -34.656 -21.609 1 97.94 559 LEU A O 1
ATOM 4492 N N . GLU A 1 560 ? -9.219 -36.688 -20.828 1 97.44 560 GLU A N 1
ATOM 4493 C CA . GLU A 1 560 ? -10.586 -36.344 -20.422 1 97.44 560 GLU A CA 1
ATOM 4494 C C . GLU A 1 560 ? -10.586 -35.312 -19.328 1 97.44 560 GLU A C 1
ATOM 4496 O O . GLU A 1 560 ? -11.398 -34.375 -19.344 1 97.44 560 GLU A O 1
ATOM 4501 N N . VAL A 1 561 ? -9.711 -35.5 -18.391 1 97.25 561 VAL A N 1
ATOM 4502 C CA . VAL A 1 561 ? -9.586 -34.562 -17.281 1 97.25 561 VAL A CA 1
ATOM 4503 C C . VAL A 1 561 ? -9.188 -33.188 -17.781 1 97.25 561 VAL A C 1
ATOM 4505 O O . VAL A 1 561 ? -9.742 -32.188 -17.344 1 97.25 561 VAL A O 1
ATOM 4508 N N . LEU A 1 562 ? -8.242 -33.125 -18.688 1 97.44 562 LEU A N 1
ATOM 4509 C CA . LEU A 1 562 ? -7.793 -31.859 -19.25 1 97.44 562 LEU A CA 1
ATOM 4510 C C . LEU A 1 562 ? -8.922 -31.156 -20 1 97.44 562 LEU A C 1
ATOM 4512 O O . LEU A 1 562 ? -9.047 -29.938 -19.969 1 97.44 562 LEU A O 1
ATOM 4516 N N . LYS A 1 563 ? -9.781 -31.922 -20.625 1 96.62 563 LYS A N 1
ATOM 4517 C CA . LYS A 1 563 ? -10.93 -31.391 -21.359 1 96.62 563 LYS A CA 1
ATOM 4518 C C . LYS A 1 563 ? -12.008 -30.875 -20.406 1 96.62 563 LYS A C 1
ATOM 4520 O O . LYS A 1 563 ? -12.719 -29.922 -20.719 1 96.62 563 LYS A O 1
ATOM 4525 N N . ALA A 1 564 ? -12.117 -31.453 -19.25 1 94.56 564 ALA A N 1
ATOM 4526 C CA . ALA A 1 564 ? -13.18 -31.141 -18.297 1 94.56 564 ALA A CA 1
ATOM 4527 C C . ALA A 1 564 ? -12.961 -29.797 -17.641 1 94.56 564 ALA A C 1
ATOM 4529 O O . ALA A 1 564 ? -13.922 -29.094 -17.312 1 94.56 564 ALA A O 1
ATOM 4530 N N . GLY A 1 565 ? -11.773 -29.484 -17.453 1 89.44 565 GLY A N 1
ATOM 4531 C CA . GLY A 1 565 ? -11.469 -28.234 -16.781 1 89.44 565 GLY A CA 1
ATOM 4532 C C . GLY A 1 565 ? -12.172 -28.094 -15.438 1 89.44 565 GLY A C 1
ATOM 4533 O O . GLY A 1 565 ? -12.141 -29.016 -14.617 1 89.44 565 GLY A O 1
ATOM 4534 N N . GLY A 1 566 ? -12.836 -26.938 -15.172 1 91.06 566 GLY A N 1
ATOM 4535 C CA . GLY A 1 566 ? -13.461 -26.641 -13.891 1 91.06 566 GLY A CA 1
ATOM 4536 C C . GLY A 1 566 ? -14.898 -27.109 -13.805 1 91.06 566 GLY A C 1
ATOM 4537 O O . GLY A 1 566 ? -15.664 -26.641 -12.961 1 91.06 566 GLY A O 1
ATOM 4538 N N . THR A 1 567 ? -15.281 -28.031 -14.68 1 92.31 567 THR A N 1
ATOM 4539 C CA . THR A 1 567 ? -16.625 -28.609 -14.594 1 92.31 567 THR A CA 1
ATOM 4540 C C . THR A 1 567 ? -16.75 -29.516 -13.383 1 92.31 567 THR A C 1
ATOM 4542 O O . THR A 1 567 ? -17.859 -29.875 -12.977 1 92.31 567 THR A O 1
ATOM 4545 N N . MET A 1 568 ? -15.578 -29.969 -12.891 1 90.56 568 MET A N 1
ATOM 4546 C CA . MET A 1 568 ? -15.5 -30.781 -11.68 1 90.56 568 MET A CA 1
ATOM 4547 C C . MET A 1 568 ? -14.57 -30.141 -10.648 1 90.56 568 MET A C 1
ATOM 4549 O O . MET A 1 568 ? -13.688 -29.359 -11.008 1 90.56 568 MET A O 1
ATOM 4553 N N . GLY A 1 569 ? -14.812 -30.5 -9.383 1 92.25 569 GLY A N 1
ATOM 4554 C CA . GLY A 1 569 ? -13.906 -30.078 -8.336 1 92.25 569 GLY A CA 1
ATOM 4555 C C . GLY A 1 569 ? -12.539 -30.734 -8.422 1 92.25 569 GLY A C 1
ATOM 4556 O O . GLY A 1 569 ? -12.367 -31.734 -9.125 1 92.25 569 GLY A O 1
ATOM 4557 N N . PRO A 1 570 ? -11.594 -30.188 -7.707 1 94.31 570 PRO A N 1
ATOM 4558 C CA . PRO A 1 570 ? -10.211 -30.641 -7.859 1 94.31 570 PRO A CA 1
ATOM 4559 C C . PRO A 1 570 ? -10.023 -32.094 -7.418 1 94.31 570 PRO A C 1
ATOM 4561 O O . PRO A 1 570 ? -9.281 -32.844 -8.055 1 94.31 570 PRO A O 1
ATOM 4564 N N . LEU A 1 571 ? -10.68 -32.5 -6.383 1 92.25 571 LEU A N 1
ATOM 4565 C CA . LEU A 1 571 ? -10.539 -33.906 -5.926 1 92.25 571 LEU A CA 1
ATOM 4566 C C . LEU A 1 571 ? -11.18 -34.844 -6.922 1 92.25 571 LEU A C 1
ATOM 4568 O O . LEU A 1 571 ? -10.641 -35.938 -7.176 1 92.25 571 LEU A O 1
ATOM 4572 N N . ALA A 1 572 ? -12.281 -34.469 -7.426 1 93.56 572 ALA A N 1
ATOM 4573 C CA . ALA A 1 572 ? -12.961 -35.281 -8.43 1 93.56 572 ALA A CA 1
ATOM 4574 C C . ALA A 1 572 ? -12.117 -35.375 -9.703 1 93.56 572 ALA A C 1
ATOM 4576 O O . ALA A 1 572 ? -12.062 -36.438 -10.328 1 93.56 572 ALA A O 1
ATOM 4577 N N . LEU A 1 573 ? -11.531 -34.281 -10.125 1 95.5 573 LEU A N 1
ATOM 4578 C CA . LEU A 1 573 ? -10.641 -34.312 -11.281 1 95.5 573 LEU A CA 1
ATOM 4579 C C . LEU A 1 573 ? -9.484 -35.281 -11.062 1 95.5 573 LEU A C 1
ATOM 4581 O O . LEU A 1 573 ? -9.172 -36.094 -11.938 1 95.5 573 LEU A O 1
ATOM 4585 N N . ALA A 1 574 ? -8.859 -35.219 -9.898 1 96 574 ALA A N 1
ATOM 4586 C CA . ALA A 1 574 ? -7.742 -36.094 -9.57 1 96 574 ALA A CA 1
ATOM 4587 C C . ALA A 1 574 ? -8.18 -37.562 -9.57 1 96 574 ALA A C 1
ATOM 4589 O O . ALA A 1 574 ? -7.488 -38.438 -10.117 1 96 574 ALA A O 1
ATOM 4590 N N . GLU A 1 575 ? -9.352 -37.781 -8.984 1 95.88 575 GLU A N 1
ATOM 4591 C CA . GLU A 1 575 ? -9.883 -39.125 -8.922 1 95.88 575 GLU A CA 1
ATOM 4592 C C . GLU A 1 575 ? -10.164 -39.656 -10.328 1 95.88 575 GLU A C 1
ATOM 4594 O O . GLU A 1 575 ? -9.945 -40.844 -10.586 1 95.88 575 GLU A O 1
ATOM 4599 N N . HIS A 1 576 ? -10.703 -38.844 -11.141 1 96.25 576 HIS A N 1
ATOM 4600 C CA . HIS A 1 576 ? -10.969 -39.25 -12.516 1 96.25 576 HIS A CA 1
ATOM 4601 C C . HIS A 1 576 ? -9.68 -39.625 -13.242 1 96.25 576 HIS A C 1
ATOM 4603 O O . HIS A 1 576 ? -9.68 -40.469 -14.117 1 96.25 576 HIS A O 1
ATOM 4609 N N . ALA A 1 577 ? -8.609 -39.062 -12.891 1 96 577 ALA A N 1
ATOM 4610 C CA . ALA A 1 577 ? -7.301 -39.344 -13.477 1 96 577 ALA A CA 1
ATOM 4611 C C . ALA A 1 577 ? -6.664 -40.562 -12.82 1 96 577 ALA A C 1
ATOM 4613 O O . ALA A 1 577 ? -5.566 -41 -13.195 1 96 577 ALA A O 1
ATOM 4614 N N . GLY A 1 578 ? -7.32 -41.062 -11.805 1 96.19 578 GLY A N 1
ATOM 4615 C CA . GLY A 1 578 ? -6.844 -42.281 -11.148 1 96.19 578 GLY A CA 1
ATOM 4616 C C . GLY A 1 578 ? -5.992 -42 -9.922 1 96.19 578 GLY A C 1
ATOM 4617 O O . GLY A 1 578 ? -5.266 -42.875 -9.445 1 96.19 578 GLY A O 1
ATOM 4618 N N . VAL A 1 579 ? -6.004 -40.844 -9.391 1 97.25 579 VAL A N 1
ATOM 4619 C CA . VAL A 1 579 ? -5.215 -40.469 -8.227 1 97.25 579 VAL A CA 1
ATOM 4620 C C . VAL A 1 579 ? -6.141 -40 -7.102 1 97.25 579 VAL A C 1
ATOM 4622 O O . VAL A 1 579 ? -6.793 -38.969 -7.211 1 97.25 579 VAL A O 1
ATOM 4625 N N . SER A 1 580 ? -6.18 -40.719 -6.031 1 95.94 580 SER A N 1
ATOM 4626 C CA . SER A 1 580 ? -6.977 -40.281 -4.883 1 95.94 580 SER A CA 1
ATOM 4627 C C . SER A 1 580 ? -6.199 -39.344 -3.984 1 95.94 580 SER A C 1
ATOM 4629 O O . SER A 1 580 ? -5.113 -39.656 -3.506 1 95.94 580 SER A O 1
ATOM 4631 N N . MET A 1 581 ? -6.789 -38.25 -3.744 1 94.31 581 MET A N 1
ATOM 4632 C CA . MET A 1 581 ? -6.188 -37.25 -2.863 1 94.31 581 MET A CA 1
ATOM 4633 C C . MET A 1 581 ? -6.938 -37.156 -1.537 1 94.31 581 MET A C 1
ATOM 4635 O O . MET A 1 581 ? -6.789 -36.188 -0.792 1 94.31 581 MET A O 1
ATOM 4639 N N . ALA A 1 582 ? -7.746 -38.125 -1.275 1 91.88 582 ALA A N 1
ATOM 4640 C CA . ALA A 1 582 ? -8.562 -38.156 -0.068 1 91.88 582 ALA A CA 1
ATOM 4641 C C . ALA A 1 582 ? -7.715 -38.406 1.169 1 91.88 582 ALA A C 1
ATOM 4643 O O . ALA A 1 582 ? -8.117 -38.094 2.289 1 91.88 582 ALA A O 1
ATOM 4644 N N . ASP A 1 583 ? -6.609 -39 0.961 1 94.06 583 ASP A N 1
ATOM 4645 C CA . ASP A 1 583 ? -5.641 -39.281 2.023 1 94.06 583 ASP A CA 1
ATOM 4646 C C . ASP A 1 583 ? -4.219 -38.969 1.554 1 94.06 583 ASP A C 1
ATOM 4648 O O . ASP A 1 583 ? -4.02 -38.344 0.522 1 94.06 583 ASP A O 1
ATOM 4652 N N . ALA A 1 584 ? -3.232 -39.438 2.375 1 95.88 584 ALA A N 1
ATOM 4653 C CA . ALA A 1 584 ? -1.855 -39.062 2.088 1 95.88 584 ALA A CA 1
ATOM 4654 C C . ALA A 1 584 ? -1.178 -40.062 1.169 1 95.88 584 ALA A C 1
ATOM 4656 O O . ALA A 1 584 ? 0.036 -40 0.956 1 95.88 584 ALA A O 1
ATOM 4657 N N . GLY A 1 585 ? -1.949 -41 0.696 1 96.94 585 GLY A N 1
ATOM 4658 C CA . GLY A 1 585 ? -1.365 -42.094 -0.083 1 96.94 585 GLY A CA 1
ATOM 4659 C C . GLY A 1 585 ? -0.611 -41.594 -1.306 1 96.94 585 GLY A C 1
ATOM 4660 O O . GLY A 1 585 ? 0.55 -41.969 -1.509 1 96.94 585 GLY A O 1
ATOM 4661 N N . ALA A 1 586 ? -1.249 -40.844 -2.127 1 96.38 586 ALA A N 1
ATOM 4662 C CA . ALA A 1 586 ? -0.619 -40.312 -3.34 1 96.38 586 ALA A CA 1
ATOM 4663 C C . ALA A 1 586 ? 0.614 -39.5 -3.006 1 96.38 586 ALA A C 1
ATOM 4665 O O . ALA A 1 586 ? 1.635 -39.562 -3.691 1 96.38 586 ALA A O 1
ATOM 4666 N N . LEU A 1 587 ? 0.501 -38.688 -1.988 1 96.56 587 LEU A N 1
ATOM 4667 C CA . LEU A 1 587 ? 1.611 -37.844 -1.562 1 96.56 587 LEU A CA 1
ATOM 4668 C C . LEU A 1 587 ? 2.787 -38.688 -1.087 1 96.56 587 LEU A C 1
ATOM 4670 O O . LEU A 1 587 ? 3.936 -38.438 -1.457 1 96.56 587 LEU A O 1
ATOM 4674 N N . ARG A 1 588 ? 2.51 -39.688 -0.345 1 97.81 588 ARG A N 1
ATOM 4675 C CA . ARG A 1 588 ? 3.559 -40.562 0.141 1 97.81 588 ARG A CA 1
ATOM 4676 C C . ARG A 1 588 ? 4.199 -41.344 -1.009 1 97.81 588 ARG A C 1
ATOM 4678 O O . ARG A 1 588 ? 5.402 -41.625 -0.989 1 97.81 588 ARG A O 1
ATOM 4685 N N . SER A 1 589 ? 3.393 -41.688 -1.952 1 97 589 SER A N 1
ATOM 4686 C CA . SER A 1 589 ? 3.936 -42.344 -3.143 1 97 589 SER A CA 1
ATOM 4687 C C . SER A 1 589 ? 4.898 -41.406 -3.883 1 97 589 SER A C 1
ATOM 4689 O O . SER A 1 589 ? 5.941 -41.844 -4.367 1 97 589 SER A O 1
ATOM 4691 N N . ALA A 1 590 ? 4.574 -40.188 -4.008 1 96.56 590 ALA A N 1
ATOM 4692 C CA . ALA A 1 590 ? 5.441 -39.188 -4.652 1 96.56 590 ALA A CA 1
ATOM 4693 C C . ALA A 1 590 ? 6.742 -39.031 -3.869 1 96.56 590 ALA A C 1
ATOM 4695 O O . ALA A 1 590 ? 7.824 -38.938 -4.457 1 96.56 590 ALA A O 1
ATOM 4696 N N . ILE A 1 591 ? 6.641 -38.938 -2.549 1 97.5 591 ILE A N 1
ATOM 4697 C CA . ILE A 1 591 ? 7.809 -38.812 -1.684 1 97.5 591 ILE A CA 1
ATOM 4698 C C . ILE A 1 591 ? 8.711 -40.031 -1.867 1 97.5 591 ILE A C 1
ATOM 4700 O O . ILE A 1 591 ? 9.922 -39.906 -2.012 1 97.5 591 ILE A O 1
ATOM 4704 N N . GLY A 1 592 ? 8.039 -41.188 -1.898 1 97.38 592 GLY A N 1
ATOM 4705 C CA . GLY A 1 592 ? 8.781 -42.438 -2.137 1 97.38 592 GLY A CA 1
ATOM 4706 C C . GLY A 1 592 ? 9.492 -42.438 -3.477 1 97.38 592 GLY A C 1
ATOM 4707 O O . GLY A 1 592 ? 10.594 -43 -3.594 1 97.38 592 GLY A O 1
ATOM 4708 N N . TYR A 1 593 ? 8.891 -41.938 -4.41 1 96.31 593 TYR A N 1
ATOM 4709 C CA . TYR A 1 593 ? 9.492 -41.844 -5.734 1 96.31 593 TYR A CA 1
ATOM 4710 C C . TYR A 1 593 ? 10.773 -41.031 -5.699 1 96.31 593 TYR A C 1
ATOM 4712 O O . TYR A 1 593 ? 11.797 -41.438 -6.262 1 96.31 593 TYR A O 1
ATOM 4720 N N . VAL A 1 594 ? 10.773 -39.875 -5.07 1 96.75 594 VAL A N 1
ATOM 4721 C CA . VAL A 1 594 ? 11.961 -39.031 -4.973 1 96.75 594 VAL A CA 1
ATOM 4722 C C . VAL A 1 594 ? 13.055 -39.75 -4.191 1 96.75 594 VAL A C 1
ATOM 4724 O O . VAL A 1 594 ? 14.227 -39.719 -4.559 1 96.75 594 VAL A O 1
ATOM 4727 N N . ASP A 1 595 ? 12.617 -40.406 -3.133 1 97.31 595 ASP A N 1
ATOM 4728 C CA . ASP A 1 595 ? 13.562 -41.219 -2.352 1 97.31 595 ASP A CA 1
ATOM 4729 C C . ASP A 1 595 ? 14.234 -42.281 -3.217 1 97.31 595 ASP A C 1
ATOM 4731 O O . ASP A 1 595 ? 15.445 -42.5 -3.105 1 97.31 595 ASP A O 1
ATOM 4735 N N . HIS A 1 596 ? 13.469 -42.875 -4.023 1 96.19 596 HIS A N 1
ATOM 4736 C CA . HIS A 1 596 ? 13.984 -43.875 -4.93 1 96.19 596 HIS A CA 1
ATOM 4737 C C . HIS A 1 596 ? 14.961 -43.281 -5.938 1 96.19 596 HIS A C 1
ATOM 4739 O O . HIS A 1 596 ? 15.945 -43.906 -6.316 1 96.19 596 HIS A O 1
ATOM 4745 N N . LEU A 1 597 ? 14.648 -42.125 -6.438 1 95.25 597 LEU A N 1
ATOM 4746 C CA . LEU A 1 597 ? 15.578 -41.406 -7.32 1 95.25 597 LEU A CA 1
ATOM 4747 C C . LEU A 1 597 ? 16.922 -41.188 -6.637 1 95.25 597 LEU A C 1
ATOM 4749 O O . LEU A 1 597 ? 17.969 -41.312 -7.266 1 95.25 597 LEU A O 1
ATOM 4753 N N . LEU A 1 598 ? 16.891 -40.875 -5.375 1 96.5 598 LEU A N 1
ATOM 4754 C CA . LEU A 1 598 ? 18.125 -40.688 -4.621 1 96.5 598 LEU A CA 1
ATOM 4755 C C . LEU A 1 598 ? 18.891 -42 -4.512 1 96.5 598 LEU A C 1
ATOM 4757 O O . LEU A 1 598 ? 20.125 -42.031 -4.594 1 96.5 598 LEU A O 1
ATOM 4761 N N . ASP A 1 599 ? 18.188 -43.125 -4.344 1 96.81 599 ASP A N 1
ATOM 4762 C CA . ASP A 1 599 ? 18.828 -44.438 -4.371 1 96.81 599 ASP A CA 1
ATOM 4763 C C . ASP A 1 599 ? 19.578 -44.656 -5.68 1 96.81 599 ASP A C 1
ATOM 4765 O O . ASP A 1 599 ? 20.703 -45.156 -5.676 1 96.81 599 ASP A O 1
ATOM 4769 N N . GLN A 1 600 ? 18.984 -44.25 -6.676 1 94.88 600 GLN A N 1
ATOM 4770 C CA . GLN A 1 600 ? 19.594 -44.406 -7.988 1 94.88 600 GLN A CA 1
ATOM 4771 C C . GLN A 1 600 ? 20.859 -43.562 -8.117 1 94.88 600 GLN A C 1
ATOM 4773 O O . GLN A 1 600 ? 21.859 -44.031 -8.672 1 94.88 600 GLN A O 1
ATOM 4778 N N . ILE A 1 601 ? 20.766 -42.375 -7.676 1 94.62 601 ILE A N 1
ATOM 4779 C CA . ILE A 1 601 ? 21.938 -41.5 -7.703 1 94.62 601 ILE A CA 1
ATOM 4780 C C . ILE A 1 601 ? 23.094 -42.156 -6.945 1 94.62 601 ILE A C 1
ATOM 4782 O O . ILE A 1 601 ? 24.219 -42.188 -7.426 1 94.62 601 ILE A O 1
ATOM 4786 N N . GLU A 1 602 ? 22.828 -42.719 -5.816 1 94.94 602 GLU A N 1
ATOM 4787 C CA . GLU A 1 602 ? 23.844 -43.344 -4.992 1 94.94 602 GLU A CA 1
ATOM 4788 C C . GLU A 1 602 ? 24.391 -44.625 -5.648 1 94.94 602 GLU A C 1
ATOM 4790 O O . GLU A 1 602 ? 25.594 -44.906 -5.578 1 94.94 602 GLU A O 1
ATOM 4795 N N . ALA A 1 603 ? 23.531 -45.281 -6.348 1 94.69 603 ALA A N 1
ATOM 4796 C CA . ALA A 1 603 ? 23.906 -46.531 -6.996 1 94.69 603 ALA A CA 1
ATOM 4797 C C . ALA A 1 603 ? 24.781 -46.281 -8.219 1 94.69 603 ALA A C 1
ATOM 4799 O O . ALA A 1 603 ? 25.594 -47.125 -8.609 1 94.69 603 ALA A O 1
ATOM 4800 N N . LEU A 1 604 ? 24.578 -45.156 -8.766 1 92.12 604 LEU A N 1
ATOM 4801 C CA . LEU A 1 604 ? 25.297 -44.812 -9.992 1 92.12 604 LEU A CA 1
ATOM 4802 C C . LEU A 1 604 ? 26.625 -44.156 -9.672 1 92.12 604 LEU A C 1
ATOM 4804 O O . LEU A 1 604 ? 27.344 -43.719 -10.578 1 92.12 604 LEU A O 1
ATOM 4808 N N . ALA A 1 605 ? 26.938 -44 -8.398 1 82.56 605 ALA A N 1
ATOM 4809 C CA . ALA A 1 605 ? 28.203 -43.375 -8.008 1 82.56 605 ALA A CA 1
ATOM 4810 C C . ALA A 1 605 ? 29.375 -44.281 -8.32 1 82.56 605 ALA A C 1
ATOM 4812 O O . ALA A 1 605 ? 29.266 -45.531 -8.289 1 82.56 605 ALA A O 1
ATOM 4813 N N . MET B 1 1 ? 46.406 17.203 19.094 1 23.08 1 MET B N 1
ATOM 4814 C CA . MET B 1 1 ? 46.031 15.805 19.297 1 23.08 1 MET B CA 1
ATOM 4815 C C . MET B 1 1 ? 44.625 15.703 19.859 1 23.08 1 MET B C 1
ATOM 4817 O O . MET B 1 1 ? 44.062 14.609 19.938 1 23.08 1 MET B O 1
ATOM 4821 N N . GLN B 1 2 ? 44.25 16.703 20.672 1 24.2 2 GLN B N 1
ATOM 4822 C CA . GLN B 1 2 ? 43 16.672 21.438 1 24.2 2 GLN B CA 1
ATOM 4823 C C . GLN B 1 2 ? 41.781 16.672 20.516 1 24.2 2 GLN B C 1
ATOM 4825 O O . GLN B 1 2 ? 40.656 16.438 20.953 1 24.2 2 GLN B O 1
ATOM 4830 N N . ASN B 1 3 ? 41.875 17.281 19.391 1 23.59 3 ASN B N 1
ATOM 4831 C CA . ASN B 1 3 ? 40.812 17.859 18.594 1 23.59 3 ASN B CA 1
ATOM 4832 C C . ASN B 1 3 ? 40 16.797 17.875 1 23.59 3 ASN B C 1
ATOM 4834 O O . ASN B 1 3 ? 39.188 17.094 16.984 1 23.59 3 ASN B O 1
ATOM 4838 N N . LYS B 1 4 ? 40.625 15.648 17.391 1 29.5 4 LYS B N 1
ATOM 4839 C CA . LYS B 1 4 ? 40.062 14.734 16.406 1 29.5 4 LYS B CA 1
ATOM 4840 C C . LYS B 1 4 ? 38.719 14.141 16.891 1 29.5 4 LYS B C 1
ATOM 4842 O O . LYS B 1 4 ? 38.062 13.422 16.156 1 29.5 4 LYS B O 1
ATOM 4847 N N . GLU B 1 5 ? 38.562 13.914 18.125 1 28.97 5 GLU B N 1
ATOM 4848 C CA . GLU B 1 5 ? 37.5 13.086 18.672 1 28.97 5 GLU B CA 1
ATOM 4849 C C . GLU B 1 5 ? 36.156 13.797 18.562 1 28.97 5 GLU B C 1
ATOM 4851 O O . GLU B 1 5 ? 35.531 14.117 19.578 1 28.97 5 GLU B O 1
ATOM 4856 N N . GLU B 1 6 ? 35.938 14.805 18 1 33.59 6 GLU B N 1
ATOM 4857 C CA . GLU B 1 6 ? 34.594 15.367 17.859 1 33.59 6 GLU B CA 1
ATOM 4858 C C . GLU B 1 6 ? 33.594 14.312 17.391 1 33.59 6 GLU B C 1
ATOM 4860 O O . GLU B 1 6 ? 33.594 13.945 16.219 1 33.59 6 GLU B O 1
ATOM 4865 N N . SER B 1 7 ? 33.312 13.18 18.062 1 34.19 7 SER B N 1
ATOM 4866 C CA . SER B 1 7 ? 32.781 11.828 18.141 1 34.19 7 SER B CA 1
ATOM 4867 C C . SER B 1 7 ? 31.359 11.773 17.562 1 34.19 7 SER B C 1
ATOM 4869 O O . SER B 1 7 ? 30.688 12.797 17.484 1 34.19 7 SER B O 1
ATOM 4871 N N . LYS B 1 8 ? 30.969 10.656 16.969 1 40.16 8 LYS B N 1
ATOM 4872 C CA . LYS B 1 8 ? 29.766 9.914 16.578 1 40.16 8 LYS B CA 1
ATOM 4873 C C . LYS B 1 8 ? 28.672 10.078 17.625 1 40.16 8 LYS B C 1
ATOM 4875 O O . LYS B 1 8 ? 28.422 9.172 18.422 1 40.16 8 LYS B O 1
ATOM 4880 N N . MET B 1 9 ? 28.406 11.039 18.406 1 48.03 9 MET B N 1
ATOM 4881 C CA . MET B 1 9 ? 27.531 10.93 19.578 1 48.03 9 MET B CA 1
ATOM 4882 C C . MET B 1 9 ? 26.094 10.625 19.172 1 48.03 9 MET B C 1
ATOM 4884 O O . MET B 1 9 ? 25.453 11.453 18.531 1 48.03 9 MET B O 1
ATOM 4888 N N . SER B 1 10 ? 25.672 9.453 19.078 1 66.31 10 SER B N 1
ATOM 4889 C CA . SER B 1 10 ? 24.328 8.914 18.922 1 66.31 10 SER B CA 1
ATOM 4890 C C . SER B 1 10 ? 23.344 9.609 19.875 1 66.31 10 SER B C 1
ATOM 4892 O O . SER B 1 10 ? 23.734 10.086 20.938 1 66.31 10 SER B O 1
ATOM 4894 N N . LEU B 1 11 ? 22.234 10.242 19.438 1 78.25 11 LEU B N 1
ATOM 4895 C CA . LEU B 1 11 ? 21.172 10.773 20.281 1 78.25 11 LEU B CA 1
ATOM 4896 C C . LEU B 1 11 ? 20.953 9.883 21.5 1 78.25 11 LEU B C 1
ATOM 4898 O O . LEU B 1 11 ? 21.125 8.664 21.422 1 78.25 11 LEU B O 1
ATOM 4902 N N . PRO B 1 12 ? 20.734 10.508 22.75 1 88.19 12 PRO B N 1
ATOM 4903 C CA . PRO B 1 12 ? 20.469 9.727 23.953 1 88.19 12 PRO B CA 1
ATOM 4904 C C . PRO B 1 12 ? 19.234 8.836 23.812 1 88.19 12 PRO B C 1
ATOM 4906 O O . PRO B 1 12 ? 18.406 9.062 22.922 1 88.19 12 PRO B O 1
ATOM 4909 N N . LEU B 1 13 ? 19.234 7.777 24.688 1 89 13 LEU B N 1
ATOM 4910 C CA . LEU B 1 13 ? 18.016 6.988 24.828 1 89 13 LEU B CA 1
ATOM 4911 C C . LEU B 1 13 ? 16.969 7.738 25.641 1 89 13 LEU B C 1
ATOM 4913 O O . LEU B 1 13 ? 17.312 8.625 26.438 1 89 13 LEU B O 1
ATOM 4917 N N . ARG B 1 14 ? 15.672 7.383 25.5 1 93.31 14 ARG B N 1
ATOM 4918 C CA . ARG B 1 14 ? 14.562 8.047 26.172 1 93.31 14 ARG B CA 1
ATOM 4919 C C . ARG B 1 14 ? 14.734 8.016 27.688 1 93.31 14 ARG B C 1
ATOM 4921 O O . ARG B 1 14 ? 14.477 9.008 28.375 1 93.31 14 ARG B O 1
ATOM 4928 N N . GLN B 1 15 ? 15.203 6.895 28.172 1 91.44 15 GLN B N 1
ATOM 4929 C CA . GLN B 1 15 ? 15.289 6.672 29.609 1 91.44 15 GLN B CA 1
ATOM 4930 C C . GLN B 1 15 ? 16.422 7.496 30.234 1 91.44 15 GLN B C 1
ATOM 4932 O O . GLN B 1 15 ? 16.484 7.652 31.453 1 91.44 15 GLN B O 1
ATOM 4937 N N . GLU B 1 16 ? 17.297 8.062 29.391 1 93.75 16 GLU B N 1
ATOM 4938 C CA . GLU B 1 16 ? 18.453 8.828 29.859 1 93.75 16 GLU B CA 1
ATOM 4939 C C . GLU B 1 16 ? 18.109 10.305 30 1 93.75 16 GLU B C 1
ATOM 4941 O O . GLU B 1 16 ? 18.906 11.078 30.547 1 93.75 16 GLU B O 1
ATOM 4946 N N . LEU B 1 17 ? 16.953 10.719 29.594 1 95.5 17 LEU B N 1
ATOM 4947 C CA . LEU B 1 17 ? 16.578 12.125 29.547 1 95.5 17 LEU B CA 1
ATOM 4948 C C . LEU B 1 17 ? 16.094 12.594 30.922 1 95.5 17 LEU B C 1
ATOM 4950 O O . LEU B 1 17 ? 15.469 11.828 31.656 1 95.5 17 LEU B O 1
ATOM 4954 N N . PRO B 1 18 ? 16.344 13.883 31.266 1 95.25 18 PRO B N 1
ATOM 4955 C CA . PRO B 1 18 ? 15.719 14.43 32.469 1 95.25 18 PRO B CA 1
ATOM 4956 C C . PRO B 1 18 ? 14.195 14.43 32.406 1 95.25 18 PRO B C 1
ATOM 4958 O O . PRO B 1 18 ? 13.617 14.945 31.438 1 95.25 18 PRO B O 1
ATOM 4961 N N . LEU B 1 19 ? 13.539 13.914 33.406 1 95.5 19 LEU B N 1
ATOM 4962 C CA . LEU B 1 19 ? 12.086 13.789 33.438 1 95.5 19 LEU B CA 1
ATOM 4963 C C . LEU B 1 19 ? 11.414 15.141 33.25 1 95.5 19 LEU B C 1
ATOM 4965 O O . LEU B 1 19 ? 10.375 15.242 32.594 1 95.5 19 LEU B O 1
ATOM 4969 N N . ALA B 1 20 ? 12.031 16.188 33.781 1 95.56 20 ALA B N 1
ATOM 4970 C CA . ALA B 1 20 ? 11.438 17.531 33.781 1 95.56 20 ALA B CA 1
ATOM 4971 C C . ALA B 1 20 ? 11.328 18.094 32.375 1 95.56 20 ALA B C 1
ATOM 4973 O O . ALA B 1 20 ? 10.594 19.062 32.156 1 95.56 20 ALA B O 1
ATOM 4974 N N . GLU B 1 21 ? 11.945 17.516 31.438 1 96.88 21 GLU B N 1
ATOM 4975 C CA . GLU B 1 21 ? 11.961 18.031 30.078 1 96.88 21 GLU B CA 1
ATOM 4976 C C . GLU B 1 21 ? 11.086 17.172 29.156 1 96.88 21 GLU B C 1
ATOM 4978 O O . GLU B 1 21 ? 10.984 17.453 27.953 1 96.88 21 GLU B O 1
ATOM 4983 N N . THR B 1 22 ? 10.492 16.125 29.766 1 97.5 22 THR B N 1
ATOM 4984 C CA . THR B 1 22 ? 9.617 15.242 29 1 97.5 22 THR B CA 1
ATOM 4985 C C . THR B 1 22 ? 8.156 15.469 29.391 1 97.5 22 THR B C 1
ATOM 4987 O O . THR B 1 22 ? 7.871 15.984 30.484 1 97.5 22 THR B O 1
ATOM 4990 N N . TRP B 1 23 ? 7.211 15.102 28.469 1 98.25 23 TRP B N 1
ATOM 4991 C CA . TRP B 1 23 ? 5.805 15.266 28.812 1 98.25 23 TRP B CA 1
ATOM 4992 C C . TRP B 1 23 ? 5.352 14.188 29.781 1 98.25 23 TRP B C 1
ATOM 4994 O O . TRP B 1 23 ? 6.047 13.188 29.984 1 98.25 23 TRP B O 1
ATOM 5004 N N . ASP B 1 24 ? 4.242 14.422 30.5 1 98.06 24 ASP B N 1
ATOM 5005 C CA . ASP B 1 24 ? 3.701 13.508 31.5 1 98.06 24 ASP B CA 1
ATOM 5006 C C . ASP B 1 24 ? 2.4 12.875 31.016 1 98.06 24 ASP B C 1
ATOM 5008 O O . ASP B 1 24 ? 1.323 13.453 31.172 1 98.06 24 ASP B O 1
ATOM 5012 N N . LEU B 1 25 ? 2.418 11.641 30.625 1 97.75 25 LEU B N 1
ATOM 5013 C CA . LEU B 1 25 ? 1.239 10.961 30.094 1 97.75 25 LEU B CA 1
ATOM 5014 C C . LEU B 1 25 ? 0.42 10.344 31.234 1 97.75 25 LEU B C 1
ATOM 5016 O O . LEU B 1 25 ? -0.721 9.922 31.016 1 97.75 25 LEU B O 1
ATOM 5020 N N . SER B 1 26 ? 0.975 10.344 32.438 1 97.38 26 SER B N 1
ATOM 5021 C CA . SER B 1 26 ? 0.244 9.805 33.594 1 97.38 26 SER B CA 1
ATOM 5022 C C . SER B 1 26 ? -0.97 10.664 33.938 1 97.38 26 SER B C 1
ATOM 5024 O O . SER B 1 26 ? -1.844 10.234 34.688 1 97.38 26 SER B O 1
ATOM 5026 N N . LEU B 1 27 ? -0.987 11.898 33.375 1 97.62 27 LEU B N 1
ATOM 5027 C CA . LEU B 1 27 ? -2.168 12.742 33.531 1 97.62 27 LEU B CA 1
ATOM 5028 C C . LEU B 1 27 ? -3.377 12.102 32.844 1 97.62 27 LEU B C 1
ATOM 5030 O O . LEU B 1 27 ? -4.52 12.438 33.156 1 97.62 27 LEU B O 1
ATOM 5034 N N . LEU B 1 28 ? -3.205 11.219 31.859 1 98 28 LEU B N 1
ATOM 5035 C CA . LEU B 1 28 ? -4.281 10.484 31.203 1 98 28 LEU B CA 1
ATOM 5036 C C . LEU B 1 28 ? -4.625 9.211 31.969 1 98 28 LEU B C 1
ATOM 5038 O O . LEU B 1 28 ? -5.711 9.102 32.562 1 98 28 LEU B O 1
ATOM 5042 N N . TYR B 1 29 ? -3.615 8.344 31.969 1 98.06 29 TYR B N 1
ATOM 5043 C CA . TYR B 1 29 ? -3.725 7.133 32.781 1 98.06 29 TYR B CA 1
ATOM 5044 C C . TYR B 1 29 ? -2.48 6.93 33.625 1 98.06 29 TYR B C 1
ATOM 5046 O O . TYR B 1 29 ? -1.356 7.004 33.125 1 98.06 29 TYR B O 1
ATOM 5054 N N . LYS B 1 30 ? -2.723 6.516 34.844 1 97.38 30 LYS B N 1
ATOM 5055 C CA . LYS B 1 30 ? -1.639 6.461 35.812 1 97.38 30 LYS B CA 1
ATOM 5056 C C . LYS B 1 30 ? -0.576 5.449 35.406 1 97.38 30 LYS B C 1
ATOM 5058 O O . LYS B 1 30 ? 0.605 5.617 35.719 1 97.38 30 LYS B O 1
ATOM 5063 N N . ASP B 1 31 ? -1.045 4.348 34.781 1 95.88 31 ASP B N 1
ATOM 5064 C CA . ASP B 1 31 ? -0.117 3.305 34.344 1 95.88 31 ASP B CA 1
ATOM 5065 C C . ASP B 1 31 ? -0.725 2.453 33.25 1 95.88 31 ASP B C 1
ATOM 5067 O O . ASP B 1 31 ? -1.83 2.73 32.781 1 95.88 31 ASP B O 1
ATOM 5071 N N . GLN B 1 32 ? 0.111 1.54 32.781 1 96.06 32 GLN B N 1
ATOM 5072 C CA . GLN B 1 32 ? -0.283 0.667 31.672 1 96.06 32 GLN B CA 1
ATOM 5073 C C . GLN B 1 32 ? -1.538 -0.128 32.031 1 96.06 32 GLN B C 1
ATOM 5075 O O . GLN B 1 32 ? -2.404 -0.339 31.172 1 96.06 32 GLN B O 1
ATOM 5080 N N . ALA B 1 33 ? -1.642 -0.533 33.188 1 97.12 33 ALA B N 1
ATOM 5081 C CA . ALA B 1 33 ? -2.797 -1.312 33.625 1 97.12 33 ALA B CA 1
ATOM 5082 C C . ALA B 1 33 ? -4.082 -0.493 33.531 1 97.12 33 ALA B C 1
ATOM 5084 O O . ALA B 1 33 ? -5.113 -1 33.094 1 97.12 33 ALA B O 1
ATOM 5085 N N . ALA B 1 34 ? -4.012 0.734 34 1 98.19 34 A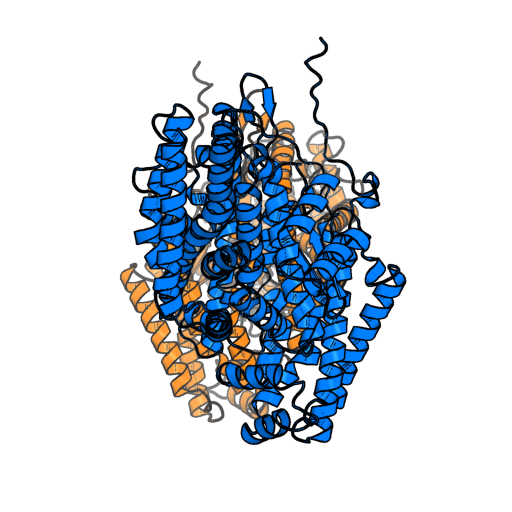LA B N 1
ATOM 5086 C CA . ALA B 1 34 ? -5.164 1.626 33.906 1 98.19 34 ALA B CA 1
ATOM 5087 C C . ALA B 1 34 ? -5.57 1.85 32.469 1 98.19 34 ALA B C 1
ATOM 5089 O O . ALA B 1 34 ? -6.762 1.917 32.125 1 98.19 34 ALA B O 1
ATOM 5090 N N . TYR B 1 35 ? -4.617 2.021 31.594 1 97.81 35 TYR B N 1
ATOM 5091 C CA . TYR B 1 35 ? -4.859 2.174 30.172 1 97.81 35 TYR B CA 1
ATOM 5092 C C . TYR B 1 35 ? -5.574 0.953 29.594 1 97.81 35 TYR B C 1
ATOM 5094 O O . TYR B 1 35 ? -6.551 1.085 28.859 1 97.81 35 TYR B O 1
ATOM 5102 N N . GLU B 1 36 ? -5.113 -0.233 29.953 1 96.31 36 GLU B N 1
ATOM 5103 C CA . GLU B 1 36 ? -5.703 -1.472 29.453 1 96.31 36 GLU B CA 1
ATOM 5104 C C . GLU B 1 36 ? -7.156 -1.612 29.891 1 96.31 36 GLU B C 1
ATOM 5106 O O . GLU B 1 36 ? -8 -2.074 29.125 1 96.31 36 GLU B O 1
ATOM 5111 N N . VAL B 1 37 ? -7.477 -1.212 31.078 1 97.5 37 VAL B N 1
ATOM 5112 C CA . VAL B 1 37 ? -8.844 -1.221 31.578 1 97.5 37 VAL B CA 1
ATOM 5113 C C . VAL B 1 37 ? -9.703 -0.253 30.766 1 97.5 37 VAL B C 1
ATOM 5115 O O . VAL B 1 37 ? -10.836 -0.57 30.406 1 97.5 37 VAL B O 1
ATOM 5118 N N . ALA B 1 38 ? -9.148 0.906 30.516 1 98.06 38 ALA B N 1
ATOM 5119 C CA . ALA B 1 38 ? -9.867 1.911 29.75 1 98.06 38 ALA B CA 1
ATOM 5120 C C . ALA B 1 38 ? -10.172 1.403 28.344 1 98.06 38 ALA B C 1
ATOM 5122 O O . ALA B 1 38 ? -11.234 1.692 27.781 1 98.06 38 ALA B O 1
ATOM 5123 N N . VAL B 1 39 ? -9.211 0.686 27.719 1 97.19 39 VAL B N 1
ATOM 5124 C CA . VAL B 1 39 ? -9.398 0.106 26.391 1 97.19 39 VAL B CA 1
ATOM 5125 C C . VAL B 1 39 ? -10.57 -0.87 26.422 1 97.19 39 VAL B C 1
ATOM 5127 O O . VAL B 1 39 ? -11.453 -0.815 25.562 1 97.19 39 VAL B O 1
ATOM 5130 N N . GLU B 1 40 ? -10.617 -1.724 27.422 1 96.5 40 GLU B N 1
ATOM 5131 C CA . GLU B 1 40 ? -11.703 -2.693 27.547 1 96.5 40 GLU B CA 1
ATOM 5132 C C . GLU B 1 40 ? -13.031 -2 27.812 1 96.5 40 GLU B C 1
ATOM 5134 O O . GLU B 1 40 ? -14.07 -2.414 27.281 1 96.5 40 GLU B O 1
ATOM 5139 N N . ASP B 1 41 ? -12.992 -1.016 28.625 1 97.88 41 ASP B N 1
ATOM 5140 C CA . ASP B 1 41 ? -14.203 -0.245 28.906 1 97.88 41 ASP B CA 1
ATOM 5141 C C . ASP B 1 41 ? -14.75 0.409 27.641 1 97.88 41 ASP B C 1
ATOM 5143 O O . ASP B 1 41 ? -15.961 0.45 27.438 1 97.88 41 ASP B O 1
ATOM 5147 N N . LEU B 1 42 ? -13.867 0.995 26.844 1 98 42 LEU B N 1
ATOM 5148 C CA . LEU B 1 42 ? -14.289 1.619 25.594 1 98 42 LEU B CA 1
ATOM 5149 C C . LEU B 1 42 ? -14.945 0.598 24.672 1 98 42 LEU B C 1
ATOM 5151 O O . LEU B 1 42 ? -15.977 0.885 24.047 1 98 42 LEU B O 1
ATOM 5155 N N . LYS B 1 43 ? -14.367 -0.63 24.609 1 96.31 43 LYS B N 1
ATOM 5156 C CA . LYS B 1 43 ? -14.961 -1.7 23.812 1 96.31 43 LYS B CA 1
ATOM 5157 C C . LYS B 1 43 ? -16.375 -2.002 24.281 1 96.31 43 LYS B C 1
ATOM 5159 O O . LYS B 1 43 ? -17.297 -2.148 23.453 1 96.31 43 LYS B O 1
ATOM 5164 N N . LYS B 1 44 ? -16.562 -2.053 25.531 1 97.38 44 LYS B N 1
ATOM 5165 C CA . LYS B 1 44 ? -17.875 -2.32 26.109 1 97.38 44 LYS B CA 1
ATOM 5166 C C . LYS B 1 44 ? -18.844 -1.178 25.828 1 97.38 44 LYS B C 1
ATOM 5168 O O . LYS B 1 44 ? -20 -1.412 25.469 1 97.38 44 LYS B O 1
ATOM 5173 N N . GLN B 1 45 ? -18.359 0.018 25.984 1 97.94 45 GLN B N 1
ATOM 5174 C CA . GLN B 1 45 ? -19.203 1.199 25.797 1 97.94 45 GLN B CA 1
ATOM 5175 C C . GLN B 1 45 ? -19.75 1.26 24.375 1 97.94 45 GLN B C 1
ATOM 5177 O O . GLN B 1 45 ? -20.953 1.502 24.172 1 97.94 45 GLN B O 1
ATOM 5182 N N . VAL B 1 46 ? -18.938 1.076 23.422 1 97.56 46 VAL B N 1
ATOM 5183 C CA . VAL B 1 46 ? -19.391 1.221 22.031 1 97.56 46 VAL B CA 1
ATOM 5184 C C . VAL B 1 46 ? -20.297 0.054 21.656 1 97.56 46 VAL B C 1
ATOM 5186 O O . VAL B 1 46 ? -21.234 0.217 20.875 1 97.56 46 VAL B O 1
ATOM 5189 N N . THR B 1 47 ? -20.031 -1.144 22.25 1 96.56 47 THR B N 1
ATOM 5190 C CA . THR B 1 47 ? -20.906 -2.293 22.031 1 96.56 47 THR B CA 1
ATOM 5191 C C . THR B 1 47 ? -22.297 -2.039 22.609 1 96.56 47 THR B C 1
ATOM 5193 O O . THR B 1 47 ? -23.297 -2.273 21.938 1 96.56 47 THR B O 1
ATOM 5196 N N . GLU B 1 48 ? -22.328 -1.567 23.766 1 97.88 48 GLU B N 1
ATOM 5197 C CA . GLU B 1 48 ? -23.594 -1.231 24.422 1 97.88 48 GLU B CA 1
ATOM 5198 C C . GLU B 1 48 ? -24.297 -0.08 23.703 1 97.88 48 GLU B C 1
ATOM 5200 O O . GLU B 1 48 ? -25.531 -0.048 23.625 1 97.88 48 GLU B O 1
ATOM 5205 N N . PHE B 1 49 ? -23.531 0.896 23.25 1 98.12 49 PHE B N 1
ATOM 5206 C CA . PHE B 1 49 ? -24.078 2.041 22.531 1 98.12 49 PHE B CA 1
ATOM 5207 C C . PHE B 1 49 ? -24.891 1.585 21.328 1 98.12 49 PHE B C 1
ATOM 5209 O O . PHE B 1 49 ? -26.047 2.014 21.156 1 98.12 49 PHE B O 1
ATOM 5216 N N . GLU B 1 50 ? -24.344 0.756 20.516 1 96.31 50 GLU B N 1
ATOM 5217 C CA . GLU B 1 50 ? -25.047 0.236 19.359 1 96.31 50 GLU B CA 1
ATOM 5218 C C . GLU B 1 50 ? -26.297 -0.55 19.781 1 96.31 50 GLU B C 1
ATOM 5220 O O . GLU B 1 50 ? -27.375 -0.358 19.219 1 96.31 50 GLU B O 1
ATOM 5225 N N . ALA B 1 51 ? -26.203 -1.429 20.781 1 96.88 51 ALA B N 1
ATOM 5226 C CA . ALA B 1 51 ? -27.297 -2.27 21.25 1 96.88 51 ALA B CA 1
ATOM 5227 C C . ALA B 1 51 ? -28.438 -1.423 21.781 1 96.88 51 ALA B C 1
ATOM 5229 O O . ALA B 1 51 ? -29.609 -1.755 21.578 1 96.88 51 ALA B O 1
ATOM 5230 N N . ASN B 1 52 ? -28.109 -0.359 22.375 1 97.62 52 ASN B N 1
ATOM 5231 C CA . ASN B 1 52 ? -29.094 0.453 23.062 1 97.62 52 ASN B CA 1
ATOM 5232 C C . ASN B 1 52 ? -29.797 1.424 22.125 1 97.62 52 ASN B C 1
ATOM 5234 O O . ASN B 1 52 ? -30.953 1.787 22.344 1 97.62 52 ASN B O 1
ATOM 5238 N N . TYR B 1 53 ? -29.078 1.883 21.094 1 97.56 53 TYR B N 1
ATOM 5239 C CA . TYR B 1 53 ? -29.594 3.082 20.453 1 97.56 53 TYR B CA 1
ATOM 5240 C C . TYR B 1 53 ? -29.859 2.838 18.984 1 97.56 53 TYR B C 1
ATOM 5242 O O . TYR B 1 53 ? -30.578 3.6 18.328 1 97.56 53 TYR B O 1
ATOM 5250 N N . ALA B 1 54 ? -29.156 1.857 18.359 1 95.5 54 ALA B N 1
ATOM 5251 C CA . ALA B 1 54 ? -29.391 1.607 16.938 1 95.5 54 ALA B CA 1
ATOM 5252 C C . ALA B 1 54 ? -30.875 1.42 16.641 1 95.5 54 ALA B C 1
ATOM 5254 O O . ALA B 1 54 ? -31.531 0.59 17.266 1 95.5 54 ALA B O 1
ATOM 5255 N N . GLY B 1 55 ? -31.453 2.236 15.781 1 95 55 GLY B N 1
ATOM 5256 C CA . GLY B 1 55 ? -32.844 2.131 15.336 1 95 55 GLY B CA 1
ATOM 5257 C C . GLY B 1 55 ? -33.812 2.883 16.219 1 95 55 GLY B C 1
ATOM 5258 O O . GLY B 1 55 ? -35.031 2.791 16.031 1 95 55 GLY B O 1
ATOM 5259 N N . THR B 1 56 ? -33.312 3.688 17.156 1 96.88 56 THR B N 1
ATOM 5260 C CA . THR B 1 56 ? -34.25 4.266 18.125 1 96.88 56 THR B CA 1
ATOM 5261 C C . THR B 1 56 ? -34.094 5.781 18.188 1 96.88 56 THR B C 1
ATOM 5263 O O . THR B 1 56 ? -34.656 6.438 19.062 1 96.88 56 THR B O 1
ATOM 5266 N N . LEU B 1 57 ? -33.375 6.426 17.328 1 96.75 57 LEU B N 1
ATOM 5267 C CA . LEU B 1 57 ? -32.969 7.82 17.469 1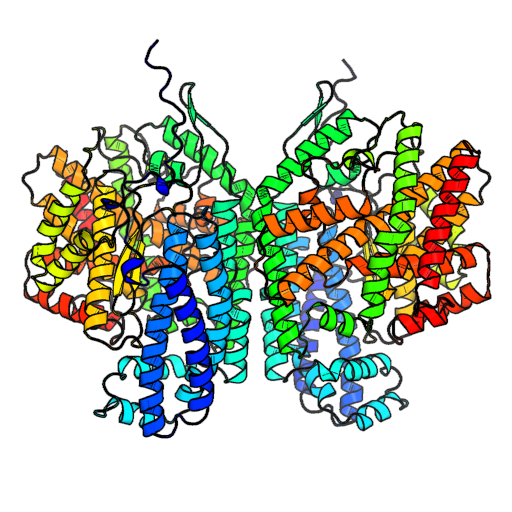 96.75 57 LEU B CA 1
ATOM 5268 C C . LEU B 1 57 ? -34.094 8.766 17.047 1 96.75 57 LEU B C 1
ATOM 5270 O O . LEU B 1 57 ? -33.969 9.977 17.219 1 96.75 57 LEU B O 1
ATOM 5274 N N . ASP B 1 58 ? -35.188 8.195 16.547 1 95.38 58 ASP B N 1
ATOM 5275 C CA . ASP B 1 58 ? -36.344 9 16.188 1 95.38 58 ASP B CA 1
ATOM 5276 C C . ASP B 1 58 ? -37.188 9.336 17.422 1 95.38 58 ASP B C 1
ATOM 5278 O O . ASP B 1 58 ? -38.156 10.078 17.328 1 95.38 58 ASP B O 1
ATOM 5282 N N . GLN B 1 59 ? -36.812 8.828 18.531 1 95.19 59 GLN B N 1
ATOM 5283 C CA . GLN B 1 59 ? -37.406 9.156 19.812 1 95.19 59 GLN B CA 1
ATOM 5284 C C . GLN B 1 59 ? -36.562 10.18 20.578 1 95.19 59 GLN B C 1
ATOM 5286 O O . GLN B 1 59 ? -35.375 9.922 20.875 1 95.19 59 GLN B O 1
ATOM 5291 N N . THR B 1 60 ? -37.156 11.242 21.016 1 95.19 60 THR B N 1
ATOM 5292 C CA . THR B 1 60 ? -36.438 12.383 21.578 1 95.19 60 THR B CA 1
ATOM 5293 C C . THR B 1 60 ? -35.625 11.969 22.797 1 95.19 60 THR B C 1
ATOM 5295 O O . THR B 1 60 ? -34.469 12.367 22.938 1 95.19 60 THR B O 1
ATOM 5298 N N . GLN B 1 61 ? -36.25 11.195 23.672 1 95.44 61 GLN B N 1
ATOM 5299 C CA . GLN B 1 61 ? -35.531 10.766 24.875 1 95.44 61 GLN B CA 1
ATOM 5300 C C . GLN B 1 61 ? -34.344 9.898 24.531 1 95.44 61 GLN B C 1
ATOM 5302 O O . GLN B 1 61 ? -33.281 10.008 25.172 1 95.44 61 GLN B O 1
ATOM 5307 N N . GLN B 1 62 ? -34.5 9.055 23.578 1 96.56 62 GLN B N 1
ATOM 5308 C CA . GLN B 1 62 ? -33.438 8.195 23.141 1 96.56 62 GLN B CA 1
ATOM 5309 C C . GLN B 1 62 ? -32.312 9.008 22.469 1 96.56 62 GLN B C 1
ATOM 5311 O O . GLN B 1 62 ? -31.141 8.742 22.672 1 96.56 62 GLN B O 1
ATOM 5316 N N . LEU B 1 63 ? -32.719 9.977 21.688 1 97.44 63 LEU B N 1
ATOM 5317 C CA . LEU B 1 63 ? -31.734 10.828 21.031 1 97.44 63 LEU B CA 1
ATOM 5318 C C . LEU B 1 63 ? -30.875 11.57 22.047 1 97.44 63 LEU B C 1
ATOM 5320 O O . LEU B 1 63 ? -29.656 11.648 21.906 1 97.44 63 LEU B O 1
ATOM 5324 N N . GLU B 1 64 ? -31.531 12.094 23.047 1 96.88 64 GLU B N 1
ATOM 5325 C CA . GLU B 1 64 ? -30.828 12.812 24.109 1 96.88 64 GLU B CA 1
ATOM 5326 C C . GLU B 1 64 ? -29.812 11.906 24.812 1 96.88 64 GLU B C 1
ATOM 5328 O O . GLU B 1 64 ? -28.656 12.289 25 1 96.88 64 GLU B O 1
ATOM 5333 N N . LYS B 1 65 ? -30.234 10.719 25.203 1 97.56 65 LYS B N 1
ATOM 5334 C CA . LYS B 1 65 ? -29.375 9.766 25.891 1 97.56 65 LYS B CA 1
ATOM 5335 C C . LYS B 1 65 ? -28.234 9.312 24.984 1 97.56 65 LYS B C 1
ATOM 5337 O O . LYS B 1 65 ? -27.094 9.172 25.438 1 97.56 65 LYS B O 1
ATOM 5342 N N . ALA B 1 66 ? -28.578 9.086 23.734 1 97.94 66 ALA B N 1
ATOM 5343 C CA . ALA B 1 66 ? -27.562 8.648 22.781 1 97.94 66 ALA B CA 1
ATOM 5344 C C . ALA B 1 66 ? -26.469 9.695 22.609 1 97.94 66 ALA B C 1
ATOM 5346 O O . ALA B 1 66 ? -25.281 9.359 22.562 1 97.94 66 ALA B O 1
ATOM 5347 N N . LEU B 1 67 ? -26.859 10.914 22.5 1 97.88 67 LEU B N 1
ATOM 5348 C CA . LEU B 1 67 ? -25.875 11.977 22.297 1 97.88 67 LEU B CA 1
ATOM 5349 C C . LEU B 1 67 ? -25.016 12.148 23.547 1 97.88 67 LEU B C 1
ATOM 5351 O O . LEU B 1 67 ? -23.812 12.414 23.438 1 97.88 67 LEU B O 1
ATOM 5355 N N . ALA B 1 68 ? -25.594 11.984 24.703 1 97.31 68 ALA B N 1
ATOM 5356 C CA . ALA B 1 68 ? -24.828 12.055 25.938 1 97.31 68 ALA B CA 1
ATOM 5357 C C . ALA B 1 68 ? -23.797 10.922 26.016 1 97.31 68 ALA B C 1
ATOM 5359 O O . ALA B 1 68 ? -22.641 11.148 26.375 1 97.31 68 ALA B O 1
ATOM 5360 N N . ASP B 1 69 ? -24.281 9.727 25.703 1 98 69 ASP B N 1
ATOM 5361 C CA . ASP B 1 69 ? -23.375 8.578 25.703 1 98 69 ASP B CA 1
ATOM 5362 C C . ASP B 1 69 ? -22.297 8.727 24.641 1 98 69 ASP B C 1
ATOM 5364 O O . ASP B 1 69 ? -21.141 8.352 24.859 1 98 69 ASP B O 1
ATOM 5368 N N . TYR B 1 70 ? -22.688 9.25 23.5 1 97.81 70 TYR B N 1
ATOM 5369 C CA . TYR B 1 70 ? -21.734 9.469 22.406 1 97.81 70 TYR B CA 1
ATOM 5370 C C . TYR B 1 70 ? -20.656 10.453 22.828 1 97.81 70 TYR B C 1
ATOM 5372 O O . TYR B 1 70 ? -19.484 10.273 22.5 1 97.81 70 TYR B O 1
ATOM 5380 N N . GLU B 1 71 ? -21.062 11.438 23.5 1 96.62 71 GLU B N 1
ATOM 5381 C CA . GLU B 1 71 ? -20.109 12.398 24.031 1 96.62 71 GLU B CA 1
ATOM 5382 C C . GLU B 1 71 ? -19.094 11.719 24.953 1 96.62 71 GLU B C 1
ATOM 5384 O O . GLU B 1 71 ? -17.891 11.945 24.812 1 96.62 71 GLU B O 1
ATOM 5389 N N . ALA B 1 72 ? -19.547 10.938 25.812 1 97.38 72 ALA B N 1
ATOM 5390 C CA . ALA B 1 72 ? -18.672 10.211 26.734 1 97.38 72 ALA B CA 1
ATOM 5391 C C . ALA B 1 72 ? -17.734 9.281 25.969 1 97.38 72 ALA B C 1
ATOM 5393 O O . ALA B 1 72 ? -16.562 9.148 26.328 1 97.38 72 ALA B O 1
ATOM 5394 N N . ILE B 1 73 ? -18.25 8.633 24.969 1 98 73 ILE B N 1
ATOM 5395 C CA . ILE B 1 73 ? -17.453 7.715 24.141 1 98 73 ILE B CA 1
ATOM 5396 C C . ILE B 1 73 ? -16.359 8.492 23.422 1 98 73 ILE B C 1
ATOM 5398 O O . ILE B 1 73 ? -15.219 8.039 23.359 1 98 73 ILE B O 1
ATOM 5402 N N . GLN B 1 74 ? -16.688 9.656 22.891 1 96.88 74 GLN B N 1
ATOM 5403 C CA . GLN B 1 74 ? -15.711 10.453 22.172 1 96.88 74 GLN B CA 1
ATOM 5404 C C . GLN B 1 74 ? -14.586 10.914 23.094 1 96.88 74 GLN B C 1
ATOM 5406 O O . GLN B 1 74 ? -13.422 10.969 22.672 1 96.88 74 GLN B O 1
ATOM 5411 N N . VAL B 1 75 ? -14.914 11.234 24.297 1 97.62 75 VAL B N 1
ATOM 5412 C CA . VAL B 1 75 ? -13.898 11.594 25.281 1 97.62 75 VAL B CA 1
ATOM 5413 C C . VAL B 1 75 ? -13 10.391 25.547 1 97.62 75 VAL B C 1
ATOM 5415 O O . VAL B 1 75 ? -11.773 10.516 25.562 1 97.62 75 VAL B O 1
ATOM 5418 N N . ALA B 1 76 ? -13.61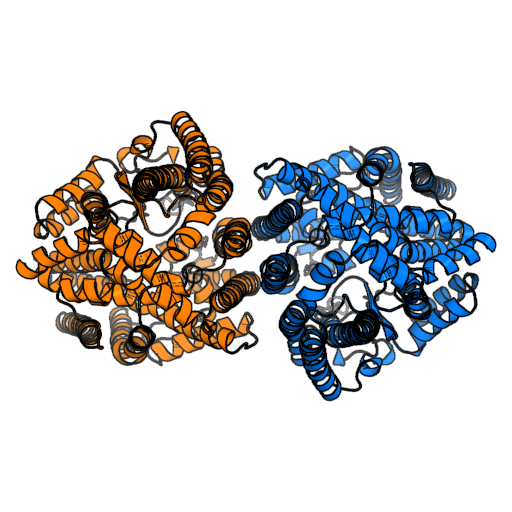7 9.258 25.734 1 98 76 ALA B N 1
ATOM 5419 C CA . ALA B 1 76 ? -12.852 8.039 25.984 1 98 76 ALA B CA 1
ATOM 5420 C C . ALA B 1 76 ? -11.938 7.707 24.812 1 98 76 ALA B C 1
ATOM 5422 O O . ALA B 1 76 ? -10.789 7.309 25 1 98 76 ALA B O 1
ATOM 5423 N N . ILE B 1 77 ? -12.453 7.848 23.594 1 97.56 77 ILE B N 1
ATOM 5424 C CA . ILE B 1 77 ? -11.664 7.613 22.391 1 97.56 77 ILE B CA 1
ATOM 5425 C C . ILE B 1 77 ? -10.445 8.523 22.391 1 97.56 77 ILE B C 1
ATOM 5427 O O . ILE B 1 77 ? -9.328 8.078 22.141 1 97.56 77 ILE B O 1
ATOM 5431 N N . SER B 1 78 ? -10.664 9.773 22.734 1 97.31 78 SER B N 1
ATOM 5432 C CA . SER B 1 78 ? -9.586 10.758 22.75 1 97.31 78 SER B CA 1
ATOM 5433 C C . SER B 1 78 ? -8.5 10.367 23.75 1 97.31 78 SER B C 1
ATOM 5435 O O . SER B 1 78 ? -7.312 10.406 23.438 1 97.31 78 SER B O 1
ATOM 5437 N N . TRP B 1 79 ? -8.898 9.953 24.859 1 98.06 79 TRP B N 1
ATOM 5438 C CA . TRP B 1 79 ? -7.965 9.625 25.922 1 98.06 79 TRP B CA 1
ATOM 5439 C C . TRP B 1 79 ? -7.168 8.367 25.594 1 98.06 79 TRP B C 1
ATOM 5441 O O . TRP B 1 79 ? -5.938 8.367 25.672 1 98.06 79 TRP B O 1
ATOM 5451 N N . VAL B 1 80 ? -7.855 7.359 25.188 1 98.06 80 VAL B N 1
ATOM 5452 C CA . VAL B 1 80 ? -7.234 6.078 24.875 1 98.06 80 VAL B CA 1
ATOM 5453 C C . VAL B 1 80 ? -6.289 6.234 23.688 1 98.06 80 VAL B C 1
ATOM 5455 O O . VAL B 1 80 ? -5.168 5.727 23.703 1 98.06 80 VAL B O 1
ATOM 5458 N N . SER B 1 81 ? -6.723 6.93 22.703 1 97.12 81 SER B N 1
ATOM 5459 C CA . SER B 1 81 ? -5.922 7.109 21.5 1 97.12 81 SER B CA 1
ATOM 5460 C C . SER B 1 81 ? -4.633 7.871 21.797 1 97.12 81 SER B C 1
ATOM 5462 O O . SER B 1 81 ? -3.564 7.516 21.297 1 97.12 81 SER B O 1
ATOM 5464 N N . HIS B 1 82 ? -4.727 8.883 22.609 1 97.5 82 HIS B N 1
ATOM 5465 C CA . HIS B 1 82 ? -3.555 9.711 22.891 1 97.5 82 HIS B CA 1
ATOM 5466 C C . HIS B 1 82 ? -2.559 8.977 23.781 1 97.5 82 HIS B C 1
ATOM 5468 O O . HIS B 1 82 ? -1.354 8.992 23.516 1 97.5 82 HIS B O 1
ATOM 5474 N N . TYR B 1 83 ? -3.07 8.344 24.75 1 97.75 83 TYR B N 1
ATOM 5475 C CA . TYR B 1 83 ? -2.146 7.586 25.594 1 97.75 83 TYR B CA 1
ATOM 5476 C C . TYR B 1 83 ? -1.443 6.504 24.781 1 97.75 83 TYR B C 1
ATOM 5478 O O . TYR B 1 83 ? -0.23 6.32 24.891 1 97.75 83 TYR B O 1
ATOM 5486 N N . GLY B 1 84 ? -2.18 5.828 24.016 1 95.19 84 GLY B N 1
ATOM 5487 C CA . GLY B 1 84 ? -1.647 4.715 23.25 1 95.19 84 GLY B CA 1
ATOM 5488 C C . GLY B 1 84 ? -0.662 5.145 22.188 1 95.19 84 GLY B C 1
ATOM 5489 O O . GLY B 1 84 ? 0.245 4.387 21.828 1 95.19 84 GLY B O 1
ATOM 5490 N N . SER B 1 85 ? -0.765 6.363 21.672 1 95.19 85 SER B N 1
ATOM 5491 C CA . SER B 1 85 ? 0.035 6.754 20.516 1 95.19 85 SER B CA 1
ATOM 5492 C C . SER B 1 85 ? 1.179 7.68 20.922 1 95.19 85 SER B C 1
ATOM 5494 O O . SER B 1 85 ? 2.254 7.645 20.328 1 95.19 85 SER B O 1
ATOM 5496 N N . LEU B 1 86 ? 1.011 8.539 21.938 1 97.12 86 LEU B N 1
ATOM 5497 C CA . LEU B 1 86 ? 1.955 9.617 22.203 1 97.12 86 LEU B CA 1
ATOM 5498 C C . LEU B 1 86 ? 3.264 9.062 22.766 1 97.12 86 LEU B C 1
ATOM 5500 O O . LEU B 1 86 ? 4.34 9.57 22.453 1 97.12 86 LEU B O 1
ATOM 5504 N N . ALA B 1 87 ? 3.154 8.039 23.547 1 95.25 87 ALA B N 1
ATOM 5505 C CA . ALA B 1 87 ? 4.383 7.438 24.062 1 95.25 87 ALA B CA 1
ATOM 5506 C C . ALA B 1 87 ? 5.223 6.855 22.922 1 95.25 87 ALA B C 1
ATOM 5508 O O . ALA B 1 87 ? 6.453 6.922 22.953 1 95.25 87 ALA B O 1
ATOM 5509 N N . TYR B 1 88 ? 4.531 6.328 21.969 1 91.06 88 TYR B N 1
ATOM 5510 C CA . TYR B 1 88 ? 5.207 5.758 20.797 1 91.06 88 TYR B CA 1
ATOM 5511 C C . TYR B 1 88 ? 5.922 6.84 20 1 91.06 88 TYR B C 1
ATOM 5513 O O . TYR B 1 88 ? 6.992 6.602 19.438 1 91.06 88 TYR B O 1
ATOM 5521 N N . GLU B 1 89 ? 5.438 8.023 19.953 1 91.5 89 GLU B N 1
ATOM 5522 C CA . GLU B 1 89 ? 6.02 9.141 19.203 1 91.5 89 GLU B CA 1
ATOM 5523 C C . GLU B 1 89 ? 7.355 9.57 19.812 1 91.5 89 GLU B C 1
ATOM 5525 O O . GLU B 1 89 ? 8.188 10.172 19.125 1 91.5 89 GLU B O 1
ATOM 5530 N N . THR B 1 90 ? 7.57 9.266 21.047 1 93.31 90 THR B N 1
ATOM 5531 C CA . THR B 1 90 ? 8.797 9.719 21.688 1 93.31 90 THR B CA 1
ATOM 5532 C C . THR B 1 90 ? 9.812 8.586 21.781 1 93.31 90 THR B C 1
ATOM 5534 O O . THR B 1 90 ? 11 8.828 22 1 93.31 90 THR B O 1
ATOM 5537 N N . ASP B 1 91 ? 9.32 7.371 21.734 1 89.56 91 ASP B N 1
ATOM 5538 C CA . ASP B 1 91 ? 10.203 6.211 21.797 1 89.56 91 ASP B CA 1
ATOM 5539 C C . ASP B 1 91 ? 9.625 5.031 21.031 1 89.56 91 ASP B C 1
ATOM 5541 O O . ASP B 1 91 ? 8.953 4.176 21.609 1 89.56 91 ASP B O 1
ATOM 5545 N N . LYS B 1 92 ? 9.984 4.883 19.828 1 82.25 92 LYS B N 1
ATOM 5546 C CA . LYS B 1 92 ? 9.406 3.881 18.938 1 82.25 92 LYS B CA 1
ATOM 5547 C C . LYS B 1 92 ? 10.086 2.527 19.109 1 82.25 92 LYS B C 1
ATOM 5549 O O . LYS B 1 92 ? 9.625 1.52 18.578 1 82.25 92 LYS B O 1
ATOM 5554 N N . LEU B 1 93 ? 11.156 2.465 19.969 1 75.62 93 LEU B N 1
ATOM 5555 C CA . LEU B 1 93 ? 11.875 1.218 20.203 1 75.62 93 LEU B CA 1
ATOM 5556 C C . LEU B 1 93 ? 11.305 0.481 21.406 1 75.62 93 LEU B C 1
ATOM 5558 O O . LEU B 1 93 ? 11.594 -0.698 21.625 1 75.62 93 LEU B O 1
ATOM 5562 N N . ASP B 1 94 ? 10.547 1.209 22.219 1 85.12 94 ASP B N 1
ATOM 5563 C CA . ASP B 1 94 ? 9.938 0.576 23.375 1 85.12 94 ASP B CA 1
ATOM 5564 C C . ASP B 1 94 ? 8.828 -0.382 22.969 1 85.12 94 ASP B C 1
ATOM 5566 O O . ASP B 1 94 ? 7.855 0.026 22.328 1 85.12 94 ASP B O 1
ATOM 5570 N N . ALA B 1 95 ? 8.891 -1.596 23.422 1 79.81 95 ALA B N 1
ATOM 5571 C CA . ALA B 1 95 ? 7.988 -2.65 22.969 1 79.81 95 ALA B CA 1
ATOM 5572 C C . ALA B 1 95 ? 6.555 -2.377 23.422 1 79.81 95 ALA B C 1
ATOM 5574 O O . ALA B 1 95 ? 5.602 -2.643 22.688 1 79.81 95 ALA B O 1
ATOM 5575 N N . GLN B 1 96 ? 6.402 -1.947 24.625 1 87.94 96 GLN B N 1
ATOM 5576 C CA . GLN B 1 96 ? 5.07 -1.645 25.141 1 87.94 96 GLN B CA 1
ATOM 5577 C C . GLN B 1 96 ? 4.434 -0.489 24.375 1 87.94 96 GLN B C 1
ATOM 5579 O O . GLN B 1 96 ? 3.24 -0.53 24.062 1 87.94 96 GLN B O 1
ATOM 5584 N N . ASN B 1 97 ? 5.203 0.599 24.078 1 89.19 97 ASN B N 1
ATOM 5585 C CA . ASN B 1 97 ? 4.707 1.721 23.297 1 89.19 97 ASN B CA 1
ATOM 5586 C C . ASN B 1 97 ? 4.242 1.271 21.906 1 89.19 97 ASN B C 1
ATOM 5588 O O . ASN B 1 97 ? 3.182 1.686 21.438 1 89.19 97 ASN B O 1
ATOM 5592 N N . GLU B 1 98 ? 5.02 0.477 21.344 1 79.25 98 GLU B N 1
ATOM 5593 C CA . GLU B 1 98 ? 4.676 -0.035 20.016 1 79.25 98 GLU B CA 1
ATOM 5594 C C . GLU B 1 98 ? 3.408 -0.882 20.062 1 79.25 98 GLU B C 1
ATOM 5596 O O . GLU B 1 98 ? 2.529 -0.74 19.203 1 79.25 98 GLU B O 1
ATOM 5601 N N . ALA B 1 99 ? 3.336 -1.771 21.047 1 81.31 99 ALA B N 1
ATOM 5602 C CA . ALA B 1 99 ? 2.16 -2.623 21.219 1 81.31 99 ALA B CA 1
ATOM 5603 C C . ALA B 1 99 ? 0.896 -1.785 21.375 1 81.31 99 ALA B C 1
ATOM 5605 O O . ALA B 1 99 ? -0.145 -2.1 20.797 1 81.31 99 ALA B O 1
ATOM 5606 N N . ASN B 1 100 ? 0.973 -0.777 22.172 1 90.38 100 ASN B N 1
ATOM 5607 C CA . ASN B 1 100 ? -0.164 0.118 22.359 1 90.38 100 ASN B CA 1
ATOM 5608 C C . ASN B 1 100 ? -0.565 0.797 21.047 1 90.38 100 ASN B C 1
ATOM 5610 O O . ASN B 1 100 ? -1.747 0.831 20.703 1 90.38 100 ASN B O 1
ATOM 5614 N N . ALA B 1 101 ? 0.371 1.33 20.328 1 87.44 101 ALA B N 1
ATOM 5615 C CA . ALA B 1 101 ? 0.109 2.049 19.078 1 87.44 101 ALA B CA 1
ATOM 5616 C C . ALA B 1 101 ? -0.504 1.126 18.031 1 87.44 101 ALA B C 1
ATOM 5618 O O . ALA B 1 101 ? -1.481 1.488 17.375 1 87.44 101 ALA B O 1
ATOM 5619 N N . VAL B 1 102 ? 0 -0.03 17.906 1 75 102 VAL B N 1
ATOM 5620 C CA . VAL B 1 102 ? -0.503 -1.013 16.953 1 75 102 VAL B CA 1
ATOM 5621 C C . VAL B 1 102 ? -1.886 -1.493 17.375 1 75 102 VAL B C 1
ATOM 5623 O O . VAL B 1 102 ? -2.762 -1.721 16.547 1 75 102 VAL B O 1
ATOM 5626 N N . GLY B 1 103 ? -2.041 -1.653 18.672 1 81.44 103 GLY B N 1
ATOM 5627 C CA . GLY B 1 103 ? -3.318 -2.088 19.219 1 81.44 103 GLY B CA 1
ATOM 5628 C C . GLY B 1 103 ? -4.449 -1.118 18.938 1 81.44 103 GLY B C 1
ATOM 5629 O O . GLY B 1 103 ? -5.613 -1.516 18.891 1 81.44 103 GLY B O 1
ATOM 5630 N N . LEU B 1 104 ? -4.16 0.138 18.75 1 89 104 LEU B N 1
ATOM 5631 C CA . LEU B 1 104 ? -5.164 1.156 18.469 1 89 104 LEU B CA 1
ATOM 5632 C C . LEU B 1 104 ? -5.859 0.883 17.141 1 89 104 LEU B C 1
ATOM 5634 O O . LEU B 1 104 ? -7.051 1.159 16.984 1 89 104 LEU B O 1
ATOM 5638 N N . ASP B 1 105 ? -5.215 0.367 16.172 1 77.75 105 ASP B N 1
ATOM 5639 C CA . ASP B 1 105 ? -5.805 0.079 14.867 1 77.75 105 ASP B CA 1
ATOM 5640 C C . ASP B 1 105 ? -6.977 -0.893 15 1 77.75 105 ASP B C 1
ATOM 5642 O O . ASP B 1 105 ? -8.062 -0.636 14.484 1 77.75 105 ASP B O 1
ATOM 5646 N N . GLN B 1 106 ? -6.691 -1.977 15.695 1 75.31 106 GLN B N 1
ATOM 5647 C CA . GLN B 1 106 ? -7.746 -2.959 15.914 1 75.31 106 GLN B CA 1
ATOM 5648 C C . GLN B 1 106 ? -8.891 -2.361 16.734 1 75.31 106 GLN B C 1
ATOM 5650 O O . GLN B 1 106 ? -10.062 -2.633 16.469 1 75.31 106 GLN B O 1
ATOM 5655 N N . LEU B 1 107 ? -8.523 -1.628 17.766 1 87.19 107 LEU B N 1
ATOM 5656 C CA . LEU B 1 107 ? -9.531 -0.99 18.609 1 87.19 107 LEU B CA 1
ATOM 5657 C C . LEU B 1 107 ? -10.422 -0.068 17.781 1 87.19 107 LEU B C 1
ATOM 5659 O O . LEU B 1 107 ? -11.648 -0.099 17.922 1 87.19 107 LEU B O 1
ATOM 5663 N N . PHE B 1 108 ? -9.867 0.689 16.875 1 88.56 108 PHE B N 1
ATOM 5664 C CA . PHE B 1 108 ? -10.633 1.699 16.156 1 88.56 108 PHE B CA 1
ATOM 5665 C C . PHE B 1 108 ? -11.438 1.065 15.031 1 88.56 108 PHE B C 1
ATOM 5667 O O . PHE B 1 108 ? -12.438 1.63 14.578 1 88.56 108 PHE B O 1
ATOM 5674 N N . GLU B 1 109 ? -11.016 -0.076 14.609 1 79.44 109 GLU B N 1
ATOM 5675 C CA . GLU B 1 109 ? -11.875 -0.849 13.719 1 79.44 109 GLU B CA 1
ATOM 5676 C C . GLU B 1 109 ? -13.18 -1.246 14.398 1 79.44 109 GLU B C 1
ATOM 5678 O O . GLU B 1 109 ? -14.258 -1.088 13.828 1 79.44 109 GLU B O 1
ATOM 5683 N N . LEU B 1 110 ? -13.031 -1.794 15.641 1 84.44 110 LEU B N 1
ATOM 5684 C CA . LEU B 1 110 ? -14.211 -2.166 16.406 1 84.44 110 LEU B CA 1
ATOM 5685 C C . LEU B 1 110 ? -15.062 -0.942 16.719 1 84.44 110 LEU B C 1
ATOM 5687 O O . LEU B 1 110 ? -16.281 -0.972 16.547 1 84.44 110 LEU B O 1
ATOM 5691 N N . VAL B 1 111 ? -14.43 0.116 17.156 1 93 111 VAL B N 1
ATOM 5692 C CA . VAL B 1 111 ? -15.125 1.354 17.5 1 93 111 VAL B CA 1
ATOM 5693 C C . VAL B 1 111 ? -15.859 1.896 16.281 1 93 111 VAL B C 1
ATOM 5695 O O . VAL B 1 111 ? -17.047 2.238 16.359 1 93 111 VAL B O 1
ATOM 5698 N N . GLY B 1 112 ? -15.172 1.971 15.203 1 89.12 112 GLY B N 1
ATOM 5699 C CA . GLY B 1 112 ? -15.781 2.449 13.977 1 89.12 112 GLY B CA 1
ATOM 5700 C C . GLY B 1 112 ? -16.984 1.633 13.547 1 89.12 112 GLY B C 1
ATOM 5701 O O . GLY B 1 112 ? -18.016 2.191 13.156 1 89.12 112 GLY B O 1
ATOM 5702 N N . ALA B 1 113 ? -16.875 0.343 13.68 1 83.81 113 ALA B N 1
ATOM 5703 C CA . ALA B 1 113 ? -17.953 -0.555 13.297 1 83.81 113 ALA B CA 1
ATOM 5704 C C . ALA B 1 113 ? -19.188 -0.35 14.188 1 83.81 113 ALA B C 1
ATOM 5706 O O . ALA B 1 113 ? -20.312 -0.286 13.695 1 83.81 113 ALA B O 1
ATOM 5707 N N . LYS B 1 114 ? -18.953 -0.248 15.461 1 91.94 114 LYS B N 1
ATOM 5708 C CA . LYS B 1 114 ? -20.031 -0.141 16.422 1 91.94 114 LYS B CA 1
ATOM 5709 C C . LYS B 1 114 ? -20.703 1.223 16.344 1 91.94 114 LYS B C 1
ATOM 5711 O O . LYS B 1 114 ? -21.891 1.35 16.656 1 91.94 114 LYS B O 1
ATOM 5716 N N . LEU B 1 115 ? -20.016 2.221 15.844 1 94.69 115 LEU B N 1
ATOM 5717 C CA . LEU B 1 115 ? -20.562 3.57 15.773 1 94.69 115 LEU B CA 1
ATOM 5718 C C . LEU B 1 115 ? -21.078 3.881 14.375 1 94.69 115 LEU B C 1
ATOM 5720 O O . LEU B 1 115 ? -21.688 4.926 14.148 1 94.69 115 LEU B O 1
ATOM 5724 N N . ALA B 1 116 ? -20.922 2.975 13.422 1 90.06 116 ALA B N 1
ATOM 5725 C CA . ALA B 1 116 ? -21.141 3.223 11.992 1 90.06 116 ALA B CA 1
ATOM 5726 C C . ALA B 1 116 ? -22.609 3.551 11.719 1 90.06 116 ALA B C 1
ATOM 5728 O O . ALA B 1 116 ? -22.922 4.246 10.75 1 90.06 116 ALA B O 1
ATOM 5729 N N . PHE B 1 117 ? -23.594 3.119 12.594 1 93.31 117 PHE B N 1
ATOM 5730 C CA . PHE B 1 117 ? -25.016 3.307 12.336 1 93.31 117 PHE B CA 1
ATOM 5731 C C . PHE B 1 117 ? -25.438 4.75 12.609 1 93.31 117 PHE B C 1
ATOM 5733 O O . PHE B 1 117 ? -26.469 5.203 12.125 1 93.31 117 PHE B O 1
ATOM 5740 N N . LEU B 1 118 ? -24.656 5.465 13.367 1 94.69 118 LEU B N 1
ATOM 5741 C CA . LEU B 1 118 ? -25.078 6.738 13.938 1 94.69 118 LEU B CA 1
ATOM 5742 C C . LEU B 1 118 ? -25.328 7.77 12.836 1 94.69 118 LEU B C 1
ATOM 5744 O O . LEU B 1 118 ? -26.406 8.336 12.742 1 94.69 118 LEU B O 1
ATOM 5748 N N . ALA B 1 119 ? -24.359 7.965 11.953 1 90.62 119 ALA B N 1
ATOM 5749 C CA . ALA B 1 119 ? -24.438 9 10.922 1 90.62 119 ALA B CA 1
ATOM 5750 C C . ALA B 1 119 ? -25.578 8.711 9.945 1 90.62 119 ALA B C 1
ATOM 5752 O O . ALA B 1 119 ? -26.422 9.57 9.695 1 90.62 119 ALA B O 1
ATOM 5753 N N . PRO B 1 120 ? -25.688 7.465 9.438 1 92.19 120 PRO B N 1
ATOM 5754 C CA . PRO B 1 120 ? -26.797 7.18 8.523 1 92.19 120 PRO B CA 1
ATOM 5755 C C . PRO B 1 120 ? -28.156 7.289 9.211 1 92.19 120 PRO B C 1
ATOM 5757 O O . PRO B 1 120 ? -29.125 7.762 8.602 1 92.19 120 PRO B O 1
ATOM 5760 N N . GLU B 1 121 ? -28.266 6.902 10.453 1 95.06 121 GLU B N 1
ATOM 5761 C CA . GLU B 1 121 ? -29.547 6.961 11.156 1 95.06 121 GLU B CA 1
ATOM 5762 C C . GLU B 1 121 ? -29.938 8.406 11.445 1 95.06 121 GLU B C 1
ATOM 5764 O O . GLU B 1 121 ? -31.094 8.789 11.242 1 95.06 121 GLU B O 1
ATOM 5769 N N . LEU B 1 122 ? -29.047 9.211 11.906 1 95.88 122 LEU B N 1
ATOM 5770 C CA . LEU B 1 122 ? -29.328 10.617 12.148 1 95.88 122 LEU B CA 1
ATOM 5771 C C . LEU B 1 122 ? -29.688 11.328 10.852 1 95.88 122 LEU B C 1
ATOM 5773 O O . LEU B 1 122 ? -30.609 12.141 10.82 1 95.88 122 LEU B O 1
ATOM 5777 N N . SER B 1 123 ? -28.938 10.969 9.773 1 93.75 123 SER B N 1
ATOM 5778 C CA . SER B 1 123 ? -29.156 11.602 8.484 1 93.75 123 SER B CA 1
ATOM 5779 C C . SER B 1 123 ? -30.516 11.227 7.895 1 93.75 123 SER B C 1
ATOM 5781 O O . SER B 1 123 ? -31.078 11.984 7.102 1 93.75 123 SER B O 1
ATOM 5783 N N . ALA B 1 124 ? -31.016 10.133 8.312 1 92.94 124 ALA B N 1
ATOM 5784 C CA . ALA B 1 124 ? -32.281 9.641 7.777 1 92.94 124 ALA B CA 1
ATOM 5785 C C . ALA B 1 124 ? -33.469 10.258 8.508 1 92.94 124 ALA B C 1
ATOM 5787 O O . ALA B 1 124 ? -34.594 10.188 8.039 1 92.94 124 ALA B O 1
ATOM 5788 N N . LEU B 1 125 ? -33.219 10.898 9.609 1 95.19 125 LEU B N 1
ATOM 5789 C CA . LEU B 1 125 ? -34.312 11.508 10.383 1 95.19 125 LEU B CA 1
ATOM 5790 C C . LEU B 1 125 ? -34.812 12.789 9.711 1 95.19 125 LEU B C 1
ATOM 5792 O O . LEU B 1 125 ? -34.094 13.367 8.875 1 95.19 125 LEU B O 1
ATOM 5796 N N . ASP B 1 126 ? -36 13.195 10.102 1 95.06 126 ASP B N 1
ATOM 5797 C CA . ASP B 1 126 ? -36.562 14.461 9.625 1 95.06 126 ASP B CA 1
ATOM 5798 C C . ASP B 1 126 ? -35.719 15.641 10.086 1 95.06 126 ASP B C 1
ATOM 5800 O O . ASP B 1 126 ? -35.406 15.773 11.273 1 95.06 126 ASP B O 1
ATOM 5804 N N . GLU B 1 127 ? -35.406 16.5 9.117 1 95.25 127 GLU B N 1
ATOM 5805 C CA . GLU B 1 127 ? -34.531 17.641 9.422 1 95.25 127 GLU B CA 1
ATOM 5806 C C . GLU B 1 127 ? -35.188 18.547 10.461 1 95.25 127 GLU B C 1
ATOM 5808 O O . GLU B 1 127 ? -34.5 19.109 11.328 1 95.25 127 GLU B O 1
ATOM 5813 N N . ALA B 1 128 ? -36.438 18.672 10.352 1 95.94 128 ALA B N 1
ATOM 5814 C CA . ALA B 1 128 ? -37.156 19.516 11.297 1 95.94 128 ALA B CA 1
ATOM 5815 C C . ALA B 1 128 ? -37.062 18.953 12.711 1 95.94 128 ALA B C 1
ATOM 5817 O O . ALA B 1 128 ? -36.969 19.703 13.68 1 95.94 128 ALA B O 1
ATOM 5818 N N . TYR B 1 129 ? -37.125 17.688 12.781 1 95.81 129 TYR B N 1
ATOM 5819 C CA . TYR B 1 129 ? -37 17.016 14.062 1 95.81 129 TYR B CA 1
ATOM 5820 C C . TYR B 1 129 ? -35.656 17.297 14.711 1 95.81 129 TYR B C 1
ATOM 5822 O O . TYR B 1 129 ? -35.594 17.688 15.883 1 95.81 129 TYR B O 1
ATOM 5830 N N . LEU B 1 130 ? -34.594 17.234 13.984 1 96.25 130 LEU B N 1
ATOM 5831 C CA . LEU B 1 130 ? -33.25 17.469 14.492 1 96.25 130 LEU B CA 1
ATOM 5832 C C . LEU B 1 130 ? -33.031 18.938 14.844 1 96.25 130 LEU B C 1
ATOM 5834 O O . LEU B 1 130 ? -32.406 19.25 15.852 1 96.25 130 LEU B O 1
ATOM 5838 N N . ARG B 1 131 ? -33.594 19.797 14.062 1 95.62 131 ARG B N 1
ATOM 5839 C CA . ARG B 1 131 ? -33.469 21.219 14.312 1 95.62 131 ARG B CA 1
ATOM 5840 C C . ARG B 1 131 ? -34.219 21.625 15.578 1 95.62 131 ARG B C 1
ATOM 5842 O O . ARG B 1 131 ? -33.688 22.406 16.391 1 95.62 131 ARG B O 1
ATOM 5849 N N . GLU B 1 132 ? -35.406 21.094 15.664 1 95.81 132 GLU B N 1
ATOM 5850 C CA . GLU B 1 132 ? -36.188 21.375 16.859 1 95.81 132 GLU B CA 1
ATOM 5851 C C . GLU B 1 132 ? -35.469 20.875 18.125 1 95.81 132 GLU B C 1
ATOM 5853 O O . GLU B 1 132 ? -35.438 21.562 19.141 1 95.81 132 GLU B O 1
ATOM 5858 N N . PHE B 1 133 ? -34.969 19.719 18 1 96.38 133 PHE B N 1
ATOM 5859 C CA . PHE B 1 133 ? -34.25 19.156 19.125 1 96.38 133 PHE B CA 1
ATOM 5860 C C . PHE B 1 133 ? -33.031 20.016 19.469 1 96.38 133 PHE B C 1
ATOM 5862 O O . PHE B 1 133 ? -32.75 20.281 20.641 1 96.38 133 PHE B O 1
ATOM 5869 N N . SER B 1 134 ? -32.312 20.484 18.469 1 95.25 134 SER B N 1
ATOM 5870 C CA . SER B 1 134 ? -31.078 21.25 18.672 1 95.25 134 SER B CA 1
ATOM 5871 C C . SER B 1 134 ? -31.375 22.609 19.297 1 95.25 134 SER B C 1
ATOM 5873 O O . SER B 1 134 ? -30.469 23.25 19.859 1 95.25 134 SER B O 1
ATOM 5875 N N . GLN B 1 135 ? -32.594 23 19.266 1 94.69 135 GLN B N 1
ATOM 5876 C CA . GLN B 1 135 ? -32.969 24.297 19.828 1 94.69 135 GLN B CA 1
ATOM 5877 C C . GLN B 1 135 ? -33.562 24.125 21.219 1 94.69 135 GLN B C 1
ATOM 5879 O O . GLN B 1 135 ? -33.719 25.094 21.953 1 94.69 135 GLN B O 1
ATOM 5884 N N . SER B 1 136 ? -33.844 22.953 21.547 1 95.75 136 SER B N 1
ATOM 5885 C CA . SER B 1 136 ? -34.406 22.672 22.859 1 95.75 136 SER B CA 1
ATOM 5886 C C . SER B 1 136 ? -33.375 22.766 23.953 1 95.75 136 SER B C 1
ATOM 5888 O O . SER B 1 136 ? -32.156 22.797 23.688 1 95.75 136 SER B O 1
ATOM 5890 N N . ASP B 1 137 ? -33.781 22.766 25.219 1 93.88 137 ASP B N 1
ATOM 5891 C CA . ASP B 1 137 ? -32.906 22.859 26.375 1 93.88 137 ASP B CA 1
ATOM 5892 C C . ASP B 1 137 ? -32 21.625 26.484 1 93.88 137 ASP B C 1
ATOM 5894 O O . ASP B 1 137 ? -30.844 21.719 26.859 1 93.88 137 ASP B O 1
ATOM 5898 N N . LYS B 1 138 ? -32.562 20.562 26.047 1 92.06 138 LYS B N 1
ATOM 5899 C CA . LYS B 1 138 ? -31.828 19.297 26.156 1 92.06 138 LYS B CA 1
ATOM 5900 C C . LYS B 1 138 ? -30.875 19.109 24.984 1 92.06 138 LYS B C 1
ATOM 5902 O O . LYS B 1 138 ? -29.891 18.359 25.094 1 92.06 138 LYS B O 1
ATOM 5907 N N . GLY B 1 139 ? -31.125 19.812 23.891 1 94.62 139 GLY B N 1
ATOM 5908 C CA . GLY B 1 139 ? -30.406 19.531 22.672 1 94.62 139 GLY B CA 1
ATOM 5909 C C . GLY B 1 139 ? -29.438 20.625 22.281 1 94.62 139 GLY B C 1
ATOM 5910 O O . GLY B 1 139 ? -28.531 20.391 21.484 1 94.62 139 GLY B O 1
ATOM 5911 N N . LYS B 1 140 ? -29.516 21.75 22.875 1 94.62 140 LYS B N 1
ATOM 5912 C CA . LYS B 1 140 ? -28.75 22.922 22.469 1 94.62 140 LYS B CA 1
ATOM 5913 C C . LYS B 1 140 ? -27.25 22.672 22.594 1 94.62 140 LYS B C 1
ATOM 5915 O O . LYS B 1 140 ? -26.453 23.188 21.812 1 94.62 140 LYS B O 1
ATOM 5920 N N . ARG B 1 141 ? -26.875 21.906 23.562 1 93.75 141 ARG B N 1
ATOM 5921 C CA . ARG B 1 141 ? -25.469 21.562 23.797 1 93.75 141 ARG B CA 1
ATOM 5922 C C . ARG B 1 141 ? -24.891 20.812 22.609 1 93.75 141 ARG B C 1
ATOM 5924 O O . ARG B 1 141 ? -23.703 20.922 22.312 1 93.75 141 ARG B O 1
ATOM 5931 N N . TYR B 1 142 ? -25.781 20.156 21.859 1 95.94 142 TYR B N 1
ATOM 5932 C CA . TYR B 1 142 ? -25.328 19.297 20.781 1 95.94 142 TYR B CA 1
ATOM 5933 C C . TYR B 1 142 ? -25.625 19.922 19.422 1 95.94 142 TYR B C 1
ATOM 5935 O O . TYR B 1 142 ? -25.5 19.266 18.391 1 95.94 142 TYR B O 1
ATOM 5943 N N . ALA B 1 143 ? -25.984 21.172 19.391 1 95.06 143 ALA B N 1
ATOM 5944 C CA . ALA B 1 143 ? -26.391 21.859 18.172 1 95.06 143 ALA B CA 1
ATOM 5945 C C . ALA B 1 143 ? -25.266 21.844 17.141 1 95.06 143 ALA B C 1
ATOM 5947 O O . ALA B 1 143 ? -25.5 21.625 15.945 1 95.06 143 ALA B O 1
ATOM 5948 N N . GLY B 1 144 ? -24.016 22.078 17.547 1 93.75 144 GLY B N 1
ATOM 5949 C CA . GLY B 1 144 ? -22.891 22.062 16.641 1 93.75 144 GLY B CA 1
ATOM 5950 C C . GLY B 1 144 ? -22.734 20.734 15.914 1 93.75 144 GLY B C 1
ATOM 5951 O O . GLY B 1 144 ? -22.547 20.703 14.695 1 93.75 144 GLY B O 1
ATOM 5952 N N . TYR B 1 145 ? -22.859 19.625 16.609 1 95.25 145 TYR B N 1
ATOM 5953 C CA . TYR B 1 145 ? -22.75 18.281 16.031 1 95.25 145 TYR B CA 1
ATOM 5954 C C . TYR B 1 145 ? -23.906 17.984 15.086 1 95.25 145 TYR B C 1
ATOM 5956 O O . TYR B 1 145 ? -23.703 17.484 13.977 1 95.25 145 TYR B O 1
ATOM 5964 N N . LEU B 1 146 ? -25.078 18.328 15.516 1 96 146 LEU B N 1
ATOM 5965 C CA . LEU B 1 146 ? -26.25 18.031 14.719 1 96 146 LEU B CA 1
ATOM 5966 C C . LEU B 1 146 ? -26.281 18.875 13.445 1 96 146 LEU B C 1
ATOM 5968 O O . LEU B 1 146 ? -26.719 18.406 12.398 1 96 146 LEU B O 1
ATOM 5972 N N . ASN B 1 147 ? -25.828 20.141 13.547 1 94.12 147 ASN B N 1
ATOM 5973 C CA . ASN B 1 147 ? -25.703 20.953 12.352 1 94.12 147 ASN B CA 1
ATOM 5974 C C . ASN B 1 147 ? -24.734 20.344 11.344 1 94.12 147 ASN B C 1
ATOM 5976 O O . ASN B 1 147 ? -24.953 20.406 10.133 1 94.12 147 ASN B O 1
ATOM 5980 N N . GLU B 1 148 ? -23.688 19.797 11.805 1 94.19 148 GLU B N 1
ATOM 5981 C CA . GLU B 1 148 ? -22.719 19.141 10.93 1 94.19 148 GLU B CA 1
ATOM 5982 C C . GLU B 1 148 ? -23.312 17.906 10.273 1 94.19 148 GLU B C 1
ATOM 5984 O O . GLU B 1 148 ? -23.062 17.641 9.094 1 94.19 148 GLU B O 1
ATOM 5989 N N . VAL B 1 149 ? -24.031 17.125 11.062 1 94.31 149 VAL B N 1
ATOM 5990 C CA . VAL B 1 149 ? -24.719 15.938 10.539 1 94.31 149 VAL B CA 1
ATOM 5991 C C . VAL B 1 149 ? -25.609 16.344 9.367 1 94.31 149 VAL B C 1
ATOM 5993 O O . VAL B 1 149 ? -25.609 15.695 8.32 1 94.31 149 VAL B O 1
ATOM 5996 N N . LEU B 1 150 ? -26.312 17.438 9.578 1 94.44 150 LEU B N 1
ATOM 5997 C CA . LEU B 1 150 ? -27.234 17.922 8.555 1 94.44 150 LEU B CA 1
ATOM 5998 C C . LEU B 1 150 ? -26.469 18.438 7.34 1 94.44 150 LEU B C 1
ATOM 6000 O O . LEU B 1 150 ? -26.875 18.219 6.199 1 94.44 150 LEU B O 1
ATOM 6004 N N . ARG B 1 151 ? -25.375 19.109 7.535 1 93.44 151 ARG B N 1
ATOM 6005 C CA . ARG B 1 151 ? -24.562 19.656 6.453 1 93.44 151 ARG B CA 1
ATOM 6006 C C . ARG B 1 151 ? -23.969 18.547 5.59 1 93.44 151 ARG B C 1
ATOM 6008 O O . ARG B 1 151 ? -23.906 18.672 4.367 1 93.44 151 ARG B O 1
ATOM 6015 N N . LEU B 1 152 ? -23.641 17.422 6.195 1 94.31 152 LEU B N 1
ATOM 6016 C CA . LEU B 1 152 ? -22.953 16.344 5.5 1 94.31 152 LEU B CA 1
ATOM 6017 C C . LEU B 1 152 ? -23.953 15.328 4.941 1 94.31 152 LEU B C 1
ATOM 6019 O O . LEU B 1 152 ? -23.562 14.391 4.242 1 94.31 152 LEU B O 1
ATOM 6023 N N . LYS B 1 153 ? -25.203 15.492 5.191 1 93.69 153 LYS B N 1
ATOM 6024 C CA . LYS B 1 153 ? -26.281 14.562 4.859 1 93.69 153 LYS B CA 1
ATOM 6025 C C . LYS B 1 153 ? -26.219 14.148 3.393 1 93.69 153 LYS B C 1
ATOM 6027 O O . LYS B 1 153 ? -26.359 12.969 3.066 1 93.69 153 LYS B O 1
ATOM 6032 N N . PRO B 1 154 ? -25.906 15.086 2.504 1 92.19 154 PRO B N 1
ATOM 6033 C CA . PRO B 1 154 ? -25.906 14.719 1.086 1 92.19 154 PRO B CA 1
ATOM 6034 C C . PRO B 1 154 ? -24.828 13.688 0.742 1 92.19 154 PRO B C 1
ATOM 6036 O O . PRO B 1 154 ? -24.922 13.016 -0.291 1 92.19 154 PRO B O 1
ATOM 6039 N N . SER B 1 155 ? -23.828 13.578 1.522 1 94.06 155 SER B N 1
ATOM 6040 C CA . SER B 1 155 ? -22.703 12.695 1.213 1 94.06 155 SER B CA 1
ATOM 6041 C C . SER B 1 155 ? -22.797 11.391 1.993 1 94.06 155 SER B C 1
ATOM 6043 O O . SER B 1 155 ? -21.922 10.531 1.887 1 94.06 155 SER B O 1
ATOM 6045 N N . VAL B 1 156 ? -23.859 11.273 2.816 1 93.69 156 VAL B N 1
ATOM 6046 C CA . VAL B 1 156 ? -24 10.07 3.633 1 93.69 156 VAL B CA 1
ATOM 6047 C C . VAL B 1 156 ? -24.609 8.945 2.799 1 93.69 156 VAL B C 1
ATOM 6049 O O . VAL B 1 156 ? -25.547 9.172 2.027 1 93.69 156 VAL B O 1
ATOM 6052 N N . LEU B 1 157 ? -24.047 7.773 2.91 1 92.69 157 LEU B N 1
ATOM 6053 C CA . LEU B 1 157 ? -24.5 6.605 2.16 1 92.69 157 LEU B CA 1
ATOM 6054 C C . LEU B 1 157 ? -25.422 5.742 3.006 1 92.69 157 LEU B C 1
ATOM 6056 O O . LEU B 1 157 ? -25.797 6.121 4.121 1 92.69 157 LEU B O 1
ATOM 6060 N N . SER B 1 158 ? -25.875 4.645 2.43 1 89.94 158 SER B N 1
ATOM 6061 C CA . SER B 1 158 ? -26.734 3.729 3.178 1 89.94 158 SER B CA 1
ATOM 6062 C C . SER B 1 158 ? -26 3.141 4.379 1 89.94 158 SER B C 1
ATOM 6064 O O . SER B 1 158 ? -24.766 3.105 4.402 1 89.94 158 SER B O 1
ATOM 6066 N N . LYS B 1 159 ? -26.781 2.775 5.367 1 87.31 159 LYS B N 1
ATOM 6067 C CA . LYS B 1 159 ? -26.203 2.186 6.574 1 87.31 159 LYS B CA 1
ATOM 6068 C C . LYS B 1 159 ? -25.266 1.035 6.23 1 87.31 159 LYS B C 1
ATOM 6070 O O . LYS B 1 159 ? -24.156 0.947 6.77 1 87.31 159 LYS B O 1
ATOM 6075 N N . GLU B 1 160 ? -25.672 0.206 5.344 1 89.31 160 GLU B N 1
ATOM 6076 C CA . GLU B 1 160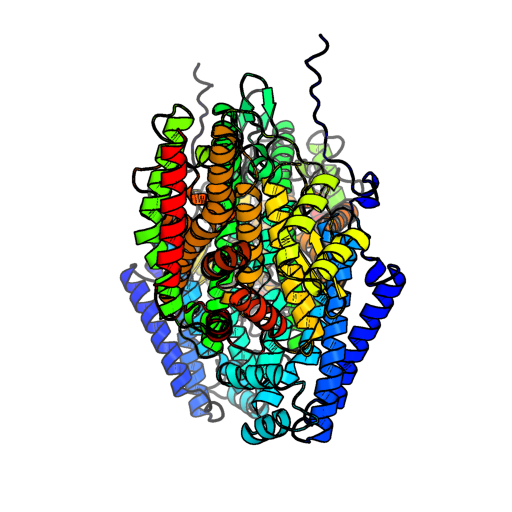 ? -24.891 -0.964 4.969 1 89.31 160 GLU B CA 1
ATOM 6077 C C . GLU B 1 160 ? -23.562 -0.554 4.332 1 89.31 160 GLU B C 1
ATOM 6079 O O . GLU B 1 160 ? -22.516 -1.118 4.648 1 89.31 160 GLU B O 1
ATOM 6084 N N . VAL B 1 161 ? -23.609 0.43 3.48 1 91 161 VAL B N 1
ATOM 6085 C CA . VAL B 1 161 ? -22.422 0.899 2.779 1 91 161 VAL B CA 1
ATOM 6086 C C . VAL B 1 161 ? -21.5 1.623 3.756 1 91 161 VAL B C 1
ATOM 6088 O O . VAL B 1 161 ? -20.281 1.422 3.734 1 91 161 VAL B O 1
ATOM 6091 N N . GLU B 1 162 ? -22.125 2.467 4.637 1 91.31 162 GLU B N 1
ATOM 6092 C CA . GLU B 1 162 ? -21.328 3.168 5.641 1 91.31 162 GLU B CA 1
ATOM 6093 C C . GLU B 1 162 ? -20.609 2.184 6.559 1 91.31 162 GLU B C 1
ATOM 6095 O O . GLU B 1 162 ? -19.438 2.379 6.895 1 91.31 162 GLU B O 1
ATOM 6100 N N . GLU B 1 163 ? -21.297 1.158 6.977 1 87.12 163 GLU B N 1
ATOM 6101 C CA . GLU B 1 163 ? -20.719 0.132 7.832 1 87.12 163 GLU B CA 1
ATOM 6102 C C . GLU B 1 163 ? -19.562 -0.583 7.129 1 87.12 163 GLU B C 1
ATOM 6104 O O . GLU B 1 163 ? -18.516 -0.839 7.738 1 87.12 163 GLU B O 1
ATOM 6109 N N . LEU B 1 164 ? -19.75 -0.909 5.879 1 90.94 164 LEU B N 1
ATOM 6110 C CA . LEU B 1 164 ? -18.719 -1.587 5.105 1 90.94 164 LEU B CA 1
ATOM 6111 C C . LEU B 1 164 ? -17.484 -0.706 4.957 1 90.94 164 LEU B C 1
ATOM 6113 O O . LEU B 1 164 ? -16.359 -1.162 5.188 1 90.94 164 LEU B O 1
ATOM 6117 N N . LEU B 1 165 ? -17.641 0.517 4.547 1 90.56 165 LEU B N 1
ATOM 6118 C CA . LEU B 1 165 ? -16.531 1.438 4.371 1 90.56 165 LEU B CA 1
ATOM 6119 C C . LEU B 1 165 ? -15.75 1.604 5.676 1 90.56 165 LEU B C 1
ATOM 6121 O O . LEU B 1 165 ? -14.523 1.629 5.672 1 90.56 165 LEU B O 1
ATOM 6125 N N . SER B 1 166 ? -16.484 1.717 6.762 1 87.75 166 SER B N 1
ATOM 6126 C CA . SER B 1 166 ? -15.844 1.855 8.062 1 87.75 166 SER B CA 1
ATOM 6127 C C . SER B 1 166 ? -15.016 0.622 8.406 1 87.75 166 SER B C 1
ATOM 6129 O O . SER B 1 166 ? -13.906 0.739 8.938 1 87.75 166 SER B O 1
ATOM 6131 N N . SER B 1 167 ? -15.516 -0.555 8.117 1 87.25 167 SER B N 1
ATOM 6132 C CA . SER B 1 167 ? -14.836 -1.804 8.461 1 87.25 167 SER B CA 1
ATOM 6133 C C . SER B 1 167 ? -13.578 -1.997 7.617 1 87.25 167 SER B C 1
ATOM 6135 O O . SER B 1 167 ? -12.664 -2.711 8.023 1 87.25 167 SER B O 1
ATOM 6137 N N . PHE B 1 168 ? -13.484 -1.359 6.453 1 89.88 168 PHE B N 1
ATOM 6138 C CA . PHE B 1 168 ? -12.344 -1.515 5.562 1 89.88 168 PHE B CA 1
ATOM 6139 C C . PHE B 1 168 ? -11.477 -0.26 5.57 1 89.88 168 PHE B C 1
ATOM 6141 O O . PHE B 1 168 ? -10.547 -0.138 4.773 1 89.88 168 PHE B O 1
ATOM 6148 N N . GLN B 1 169 ? -11.75 0.658 6.438 1 88.5 169 GLN B N 1
ATOM 6149 C CA . GLN B 1 169 ? -11.094 1.96 6.414 1 88.5 169 GLN B CA 1
ATOM 6150 C C . GLN B 1 169 ? -9.578 1.812 6.527 1 88.5 169 GLN B C 1
ATOM 6152 O O . GLN B 1 169 ? -8.828 2.453 5.789 1 88.5 169 GLN B O 1
ATOM 6157 N N . SER B 1 170 ? -9.102 0.983 7.445 1 87.5 170 SER B N 1
ATOM 6158 C CA . SER B 1 170 ? -7.676 0.81 7.676 1 87.5 170 SER B CA 1
ATOM 6159 C C . SER B 1 170 ? -6.996 0.156 6.477 1 87.5 170 SER B C 1
ATOM 6161 O O . SER B 1 170 ? -5.809 0.377 6.234 1 87.5 170 SER B O 1
ATOM 6163 N N . SER B 1 171 ? -7.754 -0.695 5.723 1 90 171 SER B N 1
ATOM 6164 C CA . SER B 1 171 ? -7.223 -1.322 4.516 1 90 171 SER B CA 1
ATOM 6165 C C . SER B 1 171 ? -7.195 -0.341 3.348 1 90 171 SER B C 1
ATOM 6167 O O . SER B 1 171 ? -6.211 -0.28 2.605 1 90 171 SER B O 1
ATOM 6169 N N . LEU B 1 172 ? -8.281 0.407 3.24 1 91.25 172 LEU B N 1
ATOM 6170 C CA . LEU B 1 172 ? -8.438 1.335 2.125 1 91.25 172 LEU B CA 1
ATOM 6171 C C . LEU B 1 172 ? -7.457 2.496 2.244 1 91.25 172 LEU B C 1
ATOM 6173 O O . LEU B 1 172 ? -6.957 2.998 1.234 1 91.25 172 LEU B O 1
ATOM 6177 N N . TYR B 1 173 ? -7.121 2.912 3.453 1 92.06 173 TYR B N 1
ATOM 6178 C CA . TYR B 1 173 ? -6.281 4.086 3.66 1 92.06 173 TYR B CA 1
ATOM 6179 C C . TYR B 1 173 ? -5.039 3.738 4.473 1 92.06 173 TYR B C 1
ATOM 6181 O O . TYR B 1 173 ? -4.68 4.457 5.406 1 92.06 173 TYR B O 1
ATOM 6189 N N . ASN B 1 174 ? -4.457 2.662 4.137 1 92.19 174 ASN B N 1
ATOM 6190 C CA . ASN B 1 174 ? -3.217 2.225 4.766 1 92.19 174 ASN B CA 1
ATOM 6191 C C . ASN B 1 174 ? -2.014 2.986 4.223 1 92.19 174 ASN B C 1
ATOM 6193 O O . ASN B 1 174 ? -0.898 2.834 4.723 1 92.19 174 ASN B O 1
ATOM 6197 N N . GLN B 1 175 ? -2.154 3.848 3.217 1 95.94 175 GLN B N 1
ATOM 6198 C CA . GLN B 1 175 ? -1.07 4.465 2.459 1 95.94 175 GLN B CA 1
ATOM 6199 C C . GLN B 1 175 ? -0.26 5.414 3.334 1 95.94 175 GLN B C 1
ATOM 6201 O O . GLN B 1 175 ? 0.962 5.504 3.199 1 95.94 175 GLN B O 1
ATOM 6206 N N . TYR B 1 176 ? -0.926 6.113 4.262 1 93.38 176 TYR B N 1
ATOM 6207 C CA . TYR B 1 176 ? -0.21 6.98 5.188 1 93.38 176 TYR B CA 1
ATOM 6208 C C . TYR B 1 176 ? 0.731 6.176 6.078 1 93.38 176 TYR B C 1
ATOM 6210 O O . TYR B 1 176 ? 1.895 6.547 6.254 1 93.38 176 TYR B O 1
ATOM 6218 N N . SER B 1 177 ? 0.241 5.129 6.648 1 89.25 177 SER B N 1
ATOM 6219 C CA . SER B 1 177 ? 1.058 4.262 7.492 1 89.25 177 SER B CA 1
ATOM 6220 C C . SER B 1 177 ? 2.225 3.672 6.711 1 89.25 177 SER B C 1
ATOM 6222 O O . SER B 1 177 ? 3.352 3.623 7.207 1 89.25 177 SER B O 1
ATOM 6224 N N . LEU B 1 178 ? 1.947 3.184 5.504 1 94.44 178 LEU B N 1
ATOM 6225 C CA . LEU B 1 178 ? 2.992 2.613 4.66 1 94.44 178 LEU B CA 1
ATOM 6226 C C . LEU B 1 178 ? 4.055 3.658 4.332 1 94.44 178 LEU B C 1
ATOM 6228 O O . LEU B 1 178 ? 5.25 3.35 4.309 1 94.44 178 LEU B O 1
ATOM 6232 N N . TYR B 1 179 ? 3.617 4.859 4.023 1 95.38 179 TYR B N 1
ATOM 6233 C CA . TYR B 1 179 ? 4.559 5.957 3.824 1 95.38 179 TYR B CA 1
ATOM 6234 C C . TYR B 1 179 ? 5.469 6.121 5.035 1 95.38 179 TYR B C 1
ATOM 6236 O O . TYR B 1 179 ? 6.684 6.293 4.891 1 95.38 179 TYR B O 1
ATOM 6244 N N . GLY B 1 180 ? 4.902 6.145 6.227 1 89.81 180 GLY B N 1
ATOM 6245 C CA . GLY B 1 180 ? 5.695 6.23 7.441 1 89.81 180 GLY B CA 1
ATOM 6246 C C . GLY B 1 180 ? 6.715 5.113 7.566 1 89.81 180 GLY B C 1
ATOM 6247 O O . GLY B 1 180 ? 7.863 5.355 7.945 1 89.81 180 GLY B O 1
ATOM 6248 N N . THR B 1 181 ? 6.332 3.898 7.254 1 89.81 181 THR B N 1
ATOM 6249 C CA . THR B 1 181 ? 7.23 2.752 7.293 1 89.81 181 THR B CA 1
ATOM 6250 C C . THR B 1 181 ? 8.391 2.936 6.312 1 89.81 181 THR B C 1
ATOM 6252 O O . THR B 1 181 ? 9.555 2.758 6.676 1 89.81 181 THR B O 1
ATOM 6255 N N . LEU B 1 182 ? 8.07 3.322 5.082 1 93.5 182 LEU B N 1
ATOM 6256 C CA . LEU B 1 182 ? 9.086 3.586 4.066 1 93.5 182 LEU B CA 1
ATOM 6257 C C . LEU B 1 182 ? 10.055 4.66 4.539 1 93.5 182 LEU B C 1
ATOM 6259 O O . LEU B 1 182 ? 11.273 4.473 4.48 1 93.5 182 LEU B O 1
ATOM 6263 N N . LYS B 1 183 ? 9.562 5.738 5.07 1 89.94 183 LYS B N 1
ATOM 6264 C CA . LYS B 1 183 ? 10.336 6.922 5.438 1 89.94 183 LYS B CA 1
ATOM 6265 C C . LYS B 1 183 ? 11.195 6.656 6.672 1 89.94 183 LYS B C 1
ATOM 6267 O O . LYS B 1 183 ? 12.367 7.027 6.703 1 89.94 183 LYS B O 1
ATOM 6272 N N . PHE B 1 184 ? 10.688 5.98 7.637 1 83.81 184 PHE B N 1
ATOM 6273 C CA . PHE B 1 184 ? 11.328 5.977 8.945 1 83.81 184 PHE B CA 1
ATOM 6274 C C . PHE B 1 184 ? 12.047 4.656 9.195 1 83.81 184 PHE B C 1
ATOM 6276 O O . PHE B 1 184 ? 12.953 4.578 10.031 1 83.81 184 PHE B O 1
ATOM 6283 N N . GLN B 1 185 ? 11.633 3.613 8.477 1 85.56 185 GLN B N 1
ATOM 6284 C CA . GLN B 1 185 ? 12.211 2.311 8.789 1 85.56 185 GLN B CA 1
ATOM 6285 C C . GLN B 1 185 ? 13.133 1.837 7.664 1 85.56 185 GLN B C 1
ATOM 6287 O O . GLN B 1 185 ? 14.117 1.139 7.91 1 85.56 185 GLN B O 1
ATOM 6292 N N . ASP B 1 186 ? 12.828 2.16 6.441 1 91.5 186 ASP B N 1
ATOM 6293 C CA . ASP B 1 186 ? 13.586 1.558 5.344 1 91.5 186 ASP B CA 1
ATOM 6294 C C . ASP B 1 186 ? 14.5 2.584 4.676 1 91.5 186 ASP B C 1
ATOM 6296 O O . ASP B 1 186 ? 15.625 2.266 4.297 1 91.5 186 ASP B O 1
ATOM 6300 N N . LEU B 1 187 ? 14.023 3.832 4.441 1 91.12 187 LEU B N 1
ATOM 6301 C CA . LEU B 1 187 ? 14.812 4.828 3.721 1 91.12 187 LEU B CA 1
ATOM 6302 C C . LEU B 1 187 ? 16.156 5.066 4.41 1 91.12 187 LEU B C 1
ATOM 6304 O O . LEU B 1 187 ? 16.188 5.359 5.609 1 91.12 187 LEU B O 1
ATOM 6308 N N . THR B 1 188 ? 17.25 4.871 3.66 1 90 188 THR B N 1
ATOM 6309 C CA . THR B 1 188 ? 18.594 5.117 4.148 1 90 188 THR B CA 1
ATOM 6310 C C . THR B 1 188 ? 19.359 6.035 3.195 1 90 188 THR B C 1
ATOM 6312 O O . THR B 1 188 ? 18.984 6.164 2.025 1 90 188 THR B O 1
ATOM 6315 N N . PHE B 1 189 ? 20.328 6.66 3.68 1 94.31 189 PHE B N 1
ATOM 6316 C CA . PHE B 1 189 ? 21.125 7.613 2.93 1 94.31 189 PHE B CA 1
ATOM 6317 C C . PHE B 1 189 ? 22.609 7.312 3.098 1 94.31 189 PHE B C 1
ATOM 6319 O O . PHE B 1 189 ? 23.047 6.871 4.164 1 94.31 189 PHE B O 1
ATOM 6326 N N . ASP B 1 190 ? 23.391 7.535 2.055 1 94.94 190 ASP B N 1
ATOM 6327 C CA . ASP B 1 190 ? 24.828 7.293 2.123 1 94.94 190 ASP B CA 1
ATOM 6328 C C . ASP B 1 190 ? 25.531 8.383 2.926 1 94.94 190 ASP B C 1
ATOM 6330 O O . ASP B 1 190 ? 25.109 9.539 2.916 1 94.94 190 ASP B O 1
ATOM 6334 N N . ASP B 1 191 ? 26.578 7.949 3.527 1 96.56 191 ASP B N 1
ATOM 6335 C CA . ASP B 1 191 ? 27.469 8.961 4.09 1 96.56 191 ASP B CA 1
ATOM 6336 C C . ASP B 1 191 ? 28.047 9.867 3 1 96.56 191 ASP B C 1
ATOM 6338 O O . ASP B 1 191 ? 28.047 9.5 1.822 1 96.56 191 ASP B O 1
ATOM 6342 N N . PHE B 1 192 ? 28.359 11.023 3.332 1 97.19 192 PHE B N 1
ATOM 6343 C CA . PHE B 1 192 ? 29 11.945 2.406 1 97.19 192 PHE B CA 1
ATOM 6344 C C . PHE B 1 192 ? 30.219 12.602 3.055 1 97.19 192 PHE B C 1
ATOM 6346 O O . PHE B 1 192 ? 30.422 12.477 4.266 1 97.19 192 PHE B O 1
ATOM 6353 N N . GLN B 1 193 ? 31.078 13.18 2.246 1 97.12 193 GLN B N 1
ATOM 6354 C CA . GLN B 1 193 ? 32.312 13.758 2.748 1 97.12 193 GLN B CA 1
ATOM 6355 C C . GLN B 1 193 ? 32.375 15.258 2.473 1 97.12 193 GLN B C 1
ATOM 6357 O O . GLN B 1 193 ? 31.953 15.719 1.415 1 97.12 193 GLN B O 1
ATOM 6362 N N . VAL B 1 194 ? 32.781 16 3.434 1 97.12 194 VAL B N 1
ATOM 6363 C CA . VAL B 1 194 ? 33.094 17.422 3.332 1 97.12 194 VAL B CA 1
ATOM 6364 C C . VAL B 1 194 ? 34.438 17.719 3.98 1 97.12 194 VAL B C 1
ATOM 6366 O O . VAL B 1 194 ? 34.656 17.453 5.172 1 97.12 194 VAL B O 1
ATOM 6369 N N . ALA B 1 195 ? 35.406 18.25 3.215 1 95.31 195 ALA B N 1
ATOM 6370 C CA . ALA B 1 195 ? 36.719 18.641 3.699 1 95.31 195 ALA B CA 1
ATOM 6371 C C . ALA B 1 195 ? 37.375 17.469 4.438 1 95.31 195 ALA B C 1
ATOM 6373 O O . ALA B 1 195 ? 37.906 17.656 5.535 1 95.31 195 ALA B O 1
ATOM 6374 N N . GLY B 1 196 ? 37.281 16.344 4.008 1 94.44 196 GLY B N 1
ATOM 6375 C CA . GLY B 1 196 ? 37.938 15.164 4.52 1 94.44 196 GLY B CA 1
ATOM 6376 C C . GLY B 1 196 ? 37.188 14.5 5.66 1 94.44 196 GLY B C 1
ATOM 6377 O O . GLY B 1 196 ? 37.594 13.43 6.125 1 94.44 196 GLY B O 1
ATOM 6378 N N . LYS B 1 197 ? 36.188 15.094 6.133 1 96.38 197 LYS B N 1
ATOM 6379 C CA . LYS B 1 197 ? 35.375 14.531 7.215 1 96.38 197 LYS B CA 1
ATOM 6380 C C . LYS B 1 197 ? 34.156 13.797 6.672 1 96.38 197 LYS B C 1
ATOM 6382 O O . LYS B 1 197 ? 33.5 14.266 5.734 1 96.38 197 LYS B O 1
ATOM 6387 N N . THR B 1 198 ? 33.844 12.586 7.277 1 96.81 198 THR B N 1
ATOM 6388 C CA . THR B 1 198 ? 32.688 11.781 6.879 1 96.81 198 THR B CA 1
ATOM 6389 C C . THR B 1 198 ? 31.484 12.117 7.742 1 96.81 198 THR B C 1
ATOM 6391 O O . THR B 1 198 ? 31.578 12.156 8.969 1 96.81 198 THR B O 1
ATOM 6394 N N . TYR B 1 199 ? 30.375 12.43 7.094 1 96.31 199 TYR B N 1
ATOM 6395 C CA . TYR B 1 199 ? 29.109 12.734 7.758 1 96.31 199 TYR B CA 1
ATOM 6396 C C . TYR B 1 199 ? 28.047 11.68 7.434 1 96.31 199 TYR B C 1
ATOM 6398 O O . TYR B 1 199 ? 27.891 11.297 6.273 1 96.31 199 TYR B O 1
ATOM 6406 N N . PRO B 1 200 ? 27.422 11.156 8.516 1 94.56 200 PRO B N 1
ATOM 6407 C CA . PRO B 1 200 ? 26.234 10.344 8.211 1 94.56 200 PRO B CA 1
ATOM 6408 C C . PRO B 1 200 ? 25.047 11.188 7.758 1 94.56 200 PRO B C 1
ATOM 6410 O O . PRO B 1 200 ? 24.969 12.375 8.086 1 94.56 200 PRO B O 1
ATOM 6413 N N . ASN B 1 201 ? 24.219 10.664 6.949 1 94 201 ASN B N 1
ATOM 6414 C CA . ASN B 1 201 ? 23 11.359 6.539 1 94 201 ASN B CA 1
ATOM 6415 C C . ASN B 1 201 ? 21.75 10.578 6.934 1 94 201 ASN B C 1
ATOM 6417 O O . ASN B 1 201 ? 21.812 9.375 7.203 1 94 201 ASN B O 1
ATOM 6421 N N . SER B 1 202 ? 20.703 11.211 7.227 1 87.94 202 SER B N 1
ATOM 6422 C CA . SER B 1 202 ? 19.359 10.727 7.547 1 87.94 202 SER B CA 1
ATOM 6423 C C . SER B 1 202 ? 18.312 11.82 7.32 1 87.94 202 SER B C 1
ATOM 6425 O O . SER B 1 202 ? 18.656 12.969 7.051 1 87.94 202 SER B O 1
ATOM 6427 N N . PHE B 1 203 ? 17.109 11.477 7.383 1 85.06 203 PHE B N 1
ATOM 6428 C CA . PHE B 1 203 ? 16.047 12.469 7.266 1 85.06 203 PHE B CA 1
ATOM 6429 C C . PHE B 1 203 ? 16.188 13.539 8.344 1 85.06 203 PHE B C 1
ATOM 6431 O O . PHE B 1 203 ? 16.109 14.734 8.055 1 85.06 203 PHE B O 1
ATOM 6438 N N . VAL B 1 204 ? 16.375 13.148 9.484 1 78.62 204 VAL B N 1
ATOM 6439 C CA . VAL B 1 204 ? 16.422 14.039 10.648 1 78.62 204 VAL B CA 1
ATOM 6440 C C . VAL B 1 204 ? 17.656 14.93 10.562 1 78.62 204 VAL B C 1
ATOM 6442 O O . VAL B 1 204 ? 17.562 16.141 10.789 1 78.62 204 VAL B O 1
ATOM 6445 N N . LYS B 1 205 ? 18.781 14.344 10.211 1 86 205 LYS B N 1
ATOM 6446 C CA . LYS B 1 205 ? 20.016 15.125 10.133 1 86 205 LYS B CA 1
ATOM 6447 C C . LYS B 1 205 ? 19.969 16.125 8.977 1 86 205 LYS B C 1
ATOM 6449 O O . LYS B 1 205 ? 20.406 17.266 9.125 1 86 205 LYS B O 1
ATOM 6454 N N . PHE B 1 206 ? 19.5 15.641 7.891 1 92.5 206 PHE B N 1
ATOM 6455 C CA . PHE B 1 206 ? 19.438 16.531 6.738 1 92.5 206 PHE B CA 1
ATOM 6456 C C . PHE B 1 206 ? 18.516 17.719 7.023 1 92.5 206 PHE B C 1
ATOM 6458 O O . PHE B 1 206 ? 18.938 18.875 6.891 1 92.5 206 PHE B O 1
ATOM 6465 N N . GLU B 1 207 ? 17.266 17.5 7.508 1 86.62 207 GLU B N 1
ATOM 6466 C CA . GLU B 1 207 ? 16.281 18.547 7.703 1 86.62 207 GLU B CA 1
ATOM 6467 C C . GLU B 1 207 ? 16.578 19.375 8.953 1 86.62 207 GLU B C 1
ATOM 6469 O O . GLU B 1 207 ? 16.266 20.562 9.008 1 86.62 207 GLU B O 1
ATOM 6474 N N . GLY B 1 208 ? 17.156 18.75 9.844 1 80.81 208 GLY B N 1
ATOM 6475 C CA . GLY B 1 208 ? 17.406 19.406 11.109 1 80.81 208 GLY B CA 1
ATOM 6476 C C . GLY B 1 208 ? 18.734 20.141 11.156 1 80.81 208 GLY B C 1
ATOM 6477 O O . GLY B 1 208 ? 18.844 21.203 11.789 1 80.81 208 GLY B O 1
ATOM 6478 N N . ASP B 1 209 ? 19.766 19.578 10.43 1 84.31 209 ASP B N 1
ATOM 6479 C CA . ASP B 1 209 ? 21.109 20.094 10.648 1 84.31 209 ASP B CA 1
ATOM 6480 C C . ASP B 1 209 ? 21.719 20.625 9.344 1 84.31 209 ASP B C 1
ATOM 6482 O O . ASP B 1 209 ? 22.312 21.703 9.312 1 84.31 209 ASP B O 1
ATOM 6486 N N . TYR B 1 210 ? 21.594 19.859 8.312 1 94 210 TYR B N 1
ATOM 6487 C CA . TYR B 1 210 ? 22.453 20.094 7.152 1 94 210 TYR B CA 1
ATOM 6488 C C . TYR B 1 210 ? 21.828 21.109 6.207 1 94 210 TYR B C 1
ATOM 6490 O O . TYR B 1 210 ? 22.531 21.969 5.672 1 94 210 TYR B O 1
ATOM 6498 N N . GLU B 1 211 ? 20.531 21.031 6.012 1 92.88 211 GLU B N 1
ATOM 6499 C CA . GLU B 1 211 ? 19.891 21.844 4.984 1 92.88 211 GLU B CA 1
ATOM 6500 C C . GLU B 1 211 ? 19.922 23.328 5.367 1 92.88 211 GLU B C 1
ATOM 6502 O O . GLU B 1 211 ? 19.844 24.203 4.5 1 92.88 211 GLU B O 1
ATOM 6507 N N . GLY B 1 212 ? 20.047 23.641 6.617 1 90.25 212 GLY B N 1
ATOM 6508 C CA . GLY B 1 212 ? 20.125 25.016 7.086 1 90.25 212 GLY B CA 1
ATOM 6509 C C . GLY B 1 212 ? 21.516 25.406 7.527 1 90.25 212 GLY B C 1
ATOM 6510 O O . GLY B 1 212 ? 21.703 26.469 8.141 1 90.25 212 GLY B O 1
ATOM 6511 N N . ALA B 1 213 ? 22.5 24.609 7.203 1 91.12 213 ALA B N 1
ATOM 6512 C CA . ALA B 1 213 ? 23.875 24.891 7.641 1 91.12 213 ALA B CA 1
ATOM 6513 C C . ALA B 1 213 ? 24.453 26.094 6.906 1 91.12 213 ALA B C 1
ATOM 6515 O O . ALA B 1 213 ? 24.094 26.344 5.754 1 91.12 213 ALA B O 1
ATOM 6516 N N . SER B 1 214 ? 25.344 26.828 7.582 1 91.5 214 SER B N 1
ATOM 6517 C CA . SER B 1 214 ? 26.016 27.969 6.957 1 91.5 214 SER B CA 1
ATOM 6518 C C . SER B 1 214 ? 27.031 27.5 5.926 1 91.5 214 SER B C 1
ATOM 6520 O O . SER B 1 214 ? 27.312 28.219 4.953 1 91.5 214 SER B O 1
ATOM 6522 N N . ASP B 1 215 ? 27.594 26.328 6.105 1 93.25 215 ASP B N 1
ATOM 6523 C CA . ASP B 1 215 ? 28.641 25.812 5.242 1 93.25 215 ASP B CA 1
ATOM 6524 C C . ASP B 1 215 ? 28.078 25.359 3.896 1 93.25 215 ASP B C 1
ATOM 6526 O O . ASP B 1 215 ? 27.25 24.453 3.842 1 93.25 215 ASP B O 1
ATOM 6530 N N . TYR B 1 216 ? 28.641 25.969 2.82 1 94.81 216 TYR B N 1
ATOM 6531 C CA . TYR B 1 216 ? 28.172 25.719 1.464 1 94.81 216 TYR B CA 1
ATOM 6532 C C . TYR B 1 216 ? 28.375 24.25 1.081 1 94.81 216 TYR B C 1
ATOM 6534 O O . TYR B 1 216 ? 27.453 23.609 0.565 1 94.81 216 TYR B O 1
ATOM 6542 N N . GLU B 1 217 ? 29.516 23.719 1.349 1 96.81 217 GLU B N 1
ATOM 6543 C CA . GLU B 1 217 ? 29.828 22.359 0.957 1 96.81 217 GLU B CA 1
ATOM 6544 C C . GLU B 1 217 ? 28.969 21.344 1.721 1 96.81 217 GLU B C 1
ATOM 6546 O O . GLU B 1 217 ? 28.547 20.344 1.162 1 96.81 217 GLU B O 1
ATOM 6551 N N . LEU B 1 218 ? 28.781 21.672 2.912 1 96.81 218 LEU B N 1
ATOM 6552 C CA . LEU B 1 218 ? 27.969 20.797 3.74 1 96.81 218 LEU B CA 1
ATOM 6553 C C . LEU B 1 218 ? 26.531 20.719 3.213 1 96.81 218 LEU B C 1
ATOM 6555 O O . LEU B 1 218 ? 25.969 19.641 3.09 1 96.81 218 LEU B O 1
ATOM 6559 N N . ARG B 1 219 ? 25.953 21.875 2.865 1 97.12 219 ARG B N 1
ATOM 6560 C CA . ARG B 1 219 ? 24.594 21.922 2.363 1 97.12 219 ARG B CA 1
ATOM 6561 C C . ARG B 1 219 ? 24.469 21.172 1.046 1 97.12 219 ARG B C 1
ATOM 6563 O O . ARG B 1 219 ? 23.547 20.359 0.874 1 97.12 219 ARG B O 1
ATOM 6570 N N . HIS B 1 220 ? 25.406 21.344 0.17 1 97.62 220 HIS B N 1
ATOM 6571 C CA . HIS B 1 220 ? 25.297 20.781 -1.173 1 97.62 220 HIS B CA 1
ATOM 6572 C C . HIS B 1 220 ? 25.641 19.297 -1.18 1 97.62 220 HIS B C 1
ATOM 6574 O O . HIS B 1 220 ? 24.984 18.516 -1.879 1 97.62 220 HIS B O 1
ATOM 6580 N N . ALA B 1 221 ? 26.656 18.891 -0.356 1 98.12 221 ALA B N 1
ATOM 6581 C CA . ALA B 1 221 ? 27 17.484 -0.271 1 98.12 221 ALA B CA 1
ATOM 6582 C C . ALA B 1 221 ? 25.875 16.688 0.393 1 98.12 221 ALA B C 1
ATOM 6584 O O . ALA B 1 221 ? 25.547 15.578 -0.037 1 98.12 221 ALA B O 1
ATOM 6585 N N . SER B 1 222 ? 25.312 17.219 1.414 1 98.06 222 SER B N 1
ATOM 6586 C CA . SER B 1 222 ? 24.203 16.547 2.09 1 98.06 222 SER B CA 1
ATOM 6587 C C . SER B 1 222 ? 22.969 16.484 1.201 1 98.06 222 SER B C 1
ATOM 6589 O O . SER B 1 222 ? 22.219 15.5 1.228 1 98.06 222 SER B O 1
ATOM 6591 N N . TRP B 1 223 ? 22.734 17.578 0.38 1 98 223 TRP B N 1
ATOM 6592 C CA . TRP B 1 223 ? 21.625 17.594 -0.569 1 98 223 TRP B CA 1
ATOM 6593 C C . TRP B 1 223 ? 21.734 16.438 -1.554 1 98 223 TRP B C 1
ATOM 6595 O O . TRP B 1 223 ? 20.75 15.711 -1.775 1 98 223 TRP B O 1
ATOM 6605 N N . LYS B 1 224 ? 22.891 16.312 -2.066 1 98.19 224 LYS B N 1
ATOM 6606 C CA . LYS B 1 224 ? 23.109 15.25 -3.049 1 98.19 224 LYS B CA 1
ATOM 6607 C C . LYS B 1 224 ? 22.875 13.875 -2.43 1 98.19 224 LYS B C 1
ATOM 6609 O O . LYS B 1 224 ? 22.172 13.039 -3 1 98.19 224 LYS B O 1
ATOM 6614 N N . SER B 1 225 ? 23.516 13.648 -1.259 1 97.88 225 SER B N 1
ATOM 6615 C CA . SER B 1 225 ? 23.375 12.383 -0.559 1 97.88 225 SER B CA 1
ATOM 6616 C C . SER B 1 225 ? 21.906 12.086 -0.259 1 97.88 225 SER B C 1
ATOM 6618 O O . SER B 1 225 ? 21.438 10.961 -0.472 1 97.88 225 SER B O 1
ATOM 6620 N N . PHE B 1 226 ? 21.188 13.086 0.183 1 97.5 226 PHE B N 1
ATOM 6621 C CA . PHE B 1 226 ? 19.797 12.945 0.604 1 97.5 226 PHE B CA 1
ATOM 6622 C C . PHE B 1 226 ? 18.906 12.609 -0.582 1 97.5 226 PHE B C 1
ATOM 6624 O O . PHE B 1 226 ? 18.125 11.656 -0.529 1 97.5 226 PHE B O 1
ATOM 6631 N N . HIS B 1 227 ? 19.062 13.312 -1.643 1 97.81 227 HIS B N 1
ATOM 6632 C CA . HIS B 1 227 ? 18.156 13.148 -2.766 1 97.81 227 HIS B CA 1
ATOM 6633 C C . HIS B 1 227 ? 18.516 11.93 -3.602 1 97.81 227 HIS B C 1
ATOM 6635 O O . HIS B 1 227 ? 17.641 11.32 -4.227 1 97.81 227 HIS B O 1
ATOM 6641 N N . ASP B 1 228 ? 19.797 11.539 -3.553 1 96.56 228 ASP B N 1
ATOM 6642 C CA . ASP B 1 228 ? 20.156 10.242 -4.117 1 96.56 228 ASP B CA 1
ATOM 6643 C C . ASP B 1 228 ? 19.469 9.109 -3.355 1 96.56 228 ASP B C 1
ATOM 6645 O O . ASP B 1 228 ? 19.047 8.125 -3.957 1 96.56 228 ASP B O 1
ATOM 6649 N N . GLY B 1 229 ? 19.469 9.273 -2.098 1 95.75 229 GLY B N 1
ATOM 6650 C CA . GLY B 1 229 ? 18.781 8.297 -1.276 1 95.75 229 GLY B CA 1
ATOM 6651 C C . GLY B 1 229 ? 17.297 8.234 -1.555 1 95.75 229 GLY B C 1
ATOM 6652 O O . GLY B 1 229 ? 16.719 7.145 -1.668 1 95.75 229 GLY B O 1
ATOM 6653 N N . LEU B 1 230 ? 16.594 9.383 -1.727 1 97.19 230 LEU B N 1
ATOM 6654 C CA . LEU B 1 230 ? 15.164 9.414 -2.059 1 97.19 230 LEU B CA 1
ATOM 6655 C C . LEU B 1 230 ? 14.898 8.719 -3.389 1 97.19 230 LEU B C 1
ATOM 6657 O O . LEU B 1 230 ? 13.914 7.996 -3.529 1 97.19 230 LEU B O 1
ATOM 6661 N N . ALA B 1 231 ? 15.742 8.953 -4.293 1 96.75 231 ALA B N 1
ATOM 6662 C CA . ALA B 1 231 ? 15.57 8.445 -5.652 1 96.75 231 ALA B CA 1
ATOM 6663 C C . ALA B 1 231 ? 15.469 6.926 -5.66 1 96.75 231 ALA B C 1
ATOM 6665 O O . ALA B 1 231 ? 14.75 6.348 -6.48 1 96.75 231 ALA B O 1
ATOM 6666 N N . ARG B 1 232 ? 16.094 6.281 -4.734 1 93.94 232 ARG B N 1
ATOM 6667 C CA . ARG B 1 232 ? 16.125 4.824 -4.672 1 93.94 232 ARG B CA 1
ATOM 6668 C C . ARG B 1 232 ? 14.758 4.266 -4.289 1 93.94 232 ARG B C 1
ATOM 6670 O O . ARG B 1 232 ? 14.5 3.072 -4.457 1 93.94 232 ARG B O 1
ATOM 6677 N N . TYR B 1 233 ? 13.875 5.098 -3.812 1 95.56 233 TYR B N 1
ATOM 6678 C CA . TYR B 1 233 ? 12.586 4.633 -3.316 1 95.56 233 TYR B CA 1
ATOM 6679 C C . TYR B 1 233 ? 11.438 5.34 -4.031 1 95.56 233 TYR B C 1
ATOM 6681 O O . TYR B 1 233 ? 10.281 5.203 -3.635 1 95.56 233 TYR B O 1
ATOM 6689 N N . GLN B 1 234 ? 11.711 6.086 -5.098 1 96.44 234 GLN B N 1
ATOM 6690 C CA . GLN B 1 234 ? 10.766 7.039 -5.664 1 96.44 234 GLN B CA 1
ATOM 6691 C C . GLN B 1 234 ? 9.562 6.328 -6.273 1 96.44 234 GLN B C 1
ATOM 6693 O O . GLN B 1 234 ? 8.438 6.824 -6.203 1 96.44 234 GLN B O 1
ATOM 6698 N N . HIS B 1 235 ? 9.781 5.105 -6.797 1 94.06 235 HIS B N 1
ATOM 6699 C CA . HIS B 1 235 ? 8.68 4.426 -7.473 1 94.06 235 HIS B CA 1
ATOM 6700 C C . HIS B 1 235 ? 7.695 3.84 -6.465 1 94.06 235 HIS B C 1
ATOM 6702 O O . HIS B 1 235 ? 6.48 3.922 -6.66 1 94.06 235 HIS B O 1
ATOM 6708 N N . THR B 1 236 ? 8.203 3.264 -5.379 1 96.06 236 THR B N 1
ATOM 6709 C CA . THR B 1 236 ? 7.348 2.746 -4.316 1 96.06 236 THR B CA 1
ATOM 6710 C C . THR B 1 236 ? 6.551 3.873 -3.666 1 96.06 236 THR B C 1
ATOM 6712 O O . THR B 1 236 ? 5.348 3.736 -3.436 1 96.06 236 THR B O 1
ATOM 6715 N N . ALA B 1 237 ? 7.207 5 -3.457 1 97.5 237 ALA B N 1
ATOM 6716 C CA . ALA B 1 237 ? 6.539 6.16 -2.871 1 97.5 237 ALA B CA 1
ATOM 6717 C C . ALA B 1 237 ? 5.441 6.68 -3.789 1 97.5 237 ALA B C 1
ATOM 6719 O O . ALA B 1 237 ? 4.328 6.965 -3.336 1 97.5 237 ALA B O 1
ATOM 6720 N N . ALA B 1 238 ? 5.762 6.773 -5.062 1 96.62 238 ALA B N 1
ATOM 6721 C CA . ALA B 1 238 ? 4.805 7.285 -6.039 1 96.62 238 ALA B CA 1
ATOM 6722 C C . ALA B 1 238 ? 3.598 6.359 -6.16 1 96.62 238 ALA B C 1
ATOM 6724 O O . ALA B 1 238 ? 2.453 6.82 -6.156 1 96.62 238 ALA B O 1
ATOM 6725 N N . ALA B 1 239 ? 3.861 5.039 -6.234 1 94.19 239 ALA B N 1
ATOM 6726 C CA . ALA B 1 239 ? 2.773 4.07 -6.34 1 94.19 239 ALA B CA 1
ATOM 6727 C C . ALA B 1 239 ? 1.856 4.141 -5.125 1 94.19 239 ALA B C 1
ATOM 6729 O O . ALA B 1 239 ? 0.632 4.074 -5.254 1 94.19 239 ALA B O 1
ATOM 6730 N N . ASN B 1 240 ? 2.438 4.262 -3.947 1 96.69 240 ASN B N 1
ATOM 6731 C CA . ASN B 1 240 ? 1.678 4.383 -2.707 1 96.69 240 ASN B CA 1
ATOM 6732 C C . ASN B 1 240 ? 0.796 5.629 -2.709 1 96.69 240 ASN B C 1
ATOM 6734 O O . ASN B 1 240 ? -0.391 5.555 -2.387 1 96.69 240 ASN B O 1
ATOM 6738 N N . TYR B 1 241 ? 1.331 6.77 -3.129 1 97.38 241 TYR B N 1
ATOM 6739 C CA . TYR B 1 241 ? 0.586 8.023 -3.137 1 97.38 241 TYR B CA 1
ATOM 6740 C C . TYR B 1 241 ? -0.531 7.988 -4.172 1 97.38 241 TYR B C 1
ATOM 6742 O O . TYR B 1 241 ? -1.656 8.406 -3.896 1 97.38 241 TYR B O 1
ATOM 6750 N N . LEU B 1 242 ? -0.221 7.512 -5.316 1 94.56 242 LEU B N 1
ATOM 6751 C CA . LEU B 1 242 ? -1.218 7.461 -6.383 1 94.56 242 LEU B CA 1
ATOM 6752 C C . LEU B 1 242 ? -2.365 6.531 -6.008 1 94.56 242 LEU B C 1
ATOM 6754 O O . LEU B 1 242 ? -3.52 6.789 -6.355 1 94.56 242 LEU B O 1
ATOM 6758 N N . ASN B 1 243 ? -2.037 5.406 -5.309 1 94.5 243 ASN B N 1
ATOM 6759 C CA . ASN B 1 243 ? -3.111 4.555 -4.809 1 94.5 243 ASN B CA 1
ATOM 6760 C C . ASN B 1 243 ? -4.02 5.309 -3.84 1 94.5 243 ASN B C 1
ATOM 6762 O O . ASN B 1 243 ? -5.234 5.121 -3.85 1 94.5 243 ASN B O 1
ATOM 6766 N N . TYR B 1 244 ? -3.438 6.176 -3.002 1 96.88 244 TYR B N 1
ATOM 6767 C CA . TYR B 1 244 ? -4.215 7 -2.086 1 96.88 244 TYR B CA 1
ATOM 6768 C C . TYR B 1 244 ? -5.176 7.906 -2.85 1 96.88 244 TYR B C 1
ATOM 6770 O O . TYR B 1 244 ? -6.367 7.969 -2.529 1 96.88 244 TYR B O 1
ATOM 6778 N N . VAL B 1 245 ? -4.652 8.555 -3.863 1 96.62 245 VAL B N 1
ATOM 6779 C CA . VAL B 1 245 ? -5.438 9.523 -4.617 1 96.62 245 VAL B CA 1
ATOM 6780 C C . VAL B 1 245 ? -6.547 8.812 -5.387 1 96.62 245 VAL B C 1
ATOM 6782 O O . VAL B 1 245 ? -7.684 9.281 -5.43 1 96.62 245 VAL B O 1
ATOM 6785 N N . GLN B 1 246 ? -6.234 7.66 -5.922 1 92.94 246 GLN B N 1
ATOM 6786 C CA . GLN B 1 246 ? -7.23 6.895 -6.664 1 92.94 246 GLN B CA 1
ATOM 6787 C C . GLN B 1 246 ? -8.328 6.383 -5.742 1 92.94 246 GLN B C 1
ATOM 6789 O O . GLN B 1 246 ? -9.5 6.355 -6.117 1 92.94 246 GLN B O 1
ATOM 6794 N N . THR B 1 247 ? -7.965 5.934 -4.559 1 94.88 247 THR B N 1
ATOM 6795 C CA . THR B 1 247 ? -8.938 5.512 -3.555 1 94.88 247 THR B CA 1
ATOM 6796 C C . THR B 1 247 ? -9.859 6.664 -3.176 1 94.88 247 THR B C 1
ATOM 6798 O O . THR B 1 247 ? -11.078 6.492 -3.098 1 94.88 247 THR B O 1
ATOM 6801 N N . SER B 1 248 ? -9.227 7.824 -3.025 1 96.06 248 SER B N 1
ATOM 6802 C CA . SER B 1 248 ? -10 9.016 -2.688 1 96.06 248 SER B CA 1
ATOM 6803 C C . SER B 1 248 ? -10.977 9.375 -3.799 1 96.06 248 SER B C 1
ATOM 6805 O O . SER B 1 248 ? -12.102 9.812 -3.529 1 96.06 248 SER B O 1
ATOM 6807 N N . LYS B 1 249 ? -10.562 9.266 -4.961 1 94.69 249 LYS B N 1
ATOM 6808 C CA . LYS B 1 249 ? -11.43 9.539 -6.102 1 94.69 249 LYS B CA 1
ATOM 6809 C C . LYS B 1 249 ? -12.641 8.617 -6.105 1 94.69 249 LYS B C 1
ATOM 6811 O O . LYS B 1 249 ? -13.773 9.062 -6.305 1 94.69 249 LYS B O 1
ATOM 6816 N N . LYS B 1 250 ? -12.453 7.363 -5.895 1 92.75 250 LYS B N 1
ATOM 6817 C CA . LYS B 1 250 ? -13.531 6.383 -5.859 1 92.75 250 LYS B CA 1
ATOM 6818 C C . LYS B 1 250 ? -14.516 6.695 -4.734 1 92.75 250 LYS B C 1
ATOM 6820 O O . LYS B 1 250 ? -15.734 6.598 -4.922 1 92.75 250 LYS B O 1
ATOM 6825 N N . GLU B 1 251 ? -13.961 7.035 -3.609 1 95.44 251 GLU B N 1
ATOM 6826 C CA . GLU B 1 251 ? -14.836 7.391 -2.494 1 95.44 251 GLU B CA 1
ATOM 6827 C C . GLU B 1 251 ? -15.633 8.648 -2.799 1 95.44 251 GLU B C 1
ATOM 6829 O O . GLU B 1 251 ? -16.828 8.727 -2.502 1 95.44 251 GLU B O 1
ATOM 6834 N N . ALA B 1 252 ? -14.938 9.656 -3.377 1 96.31 252 ALA B N 1
ATOM 6835 C CA . ALA B 1 252 ? -15.641 10.883 -3.754 1 96.31 252 ALA B CA 1
ATOM 6836 C C . ALA B 1 252 ? -16.797 10.586 -4.699 1 96.31 252 ALA B C 1
ATOM 6838 O O . ALA B 1 252 ? -17.922 11.062 -4.488 1 96.31 252 ALA B O 1
ATOM 6839 N N . LYS B 1 253 ? -16.531 9.766 -5.609 1 93.31 253 LYS B N 1
ATOM 6840 C CA . LYS B 1 253 ? -17.562 9.391 -6.574 1 93.31 253 LYS B CA 1
ATOM 6841 C C . LYS B 1 253 ? -18.703 8.648 -5.891 1 93.31 253 LYS B C 1
ATOM 6843 O O . LYS B 1 253 ? -19.875 8.922 -6.156 1 93.31 253 LYS B O 1
ATOM 6848 N N . LEU B 1 254 ? -18.391 7.738 -5.074 1 93.44 254 LEU B N 1
ATOM 6849 C CA . LEU B 1 254 ? -19.391 6.977 -4.324 1 93.44 254 LEU B CA 1
ATOM 6850 C C . LEU B 1 254 ? -20.297 7.906 -3.516 1 93.44 254 LEU B C 1
ATOM 6852 O O . LEU B 1 254 ? -21.484 7.648 -3.367 1 93.44 254 LEU B O 1
ATOM 6856 N N . ARG B 1 255 ? 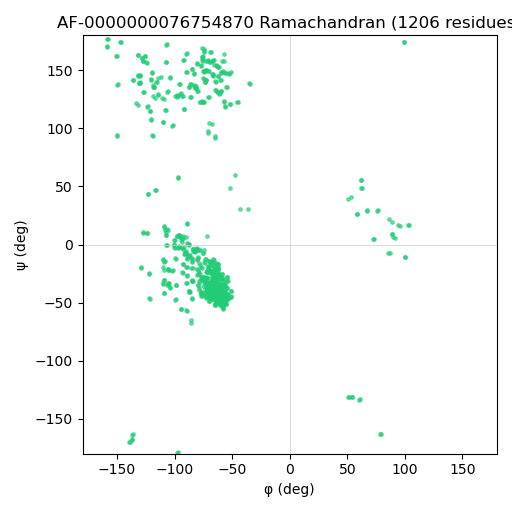-19.719 8.961 -3.025 1 95.56 255 ARG B N 1
ATOM 6857 C CA . ARG B 1 255 ? -20.453 9.875 -2.15 1 95.56 255 ARG B CA 1
ATOM 6858 C C . ARG B 1 255 ? -21.078 11.016 -2.947 1 95.56 255 ARG B C 1
ATOM 6860 O O . ARG B 1 255 ? -21.547 11.992 -2.369 1 95.56 255 ARG B O 1
ATOM 6867 N N . GLY B 1 256 ? -20.984 10.984 -4.27 1 94.75 256 GLY B N 1
ATOM 6868 C CA . GLY B 1 256 ? -21.797 11.852 -5.125 1 94.75 256 GLY B CA 1
ATOM 6869 C C . GLY B 1 256 ? -21 13.023 -5.684 1 94.75 256 GLY B C 1
ATOM 6870 O O . GLY B 1 256 ? -21.594 14 -6.148 1 94.75 256 GLY B O 1
ATOM 6871 N N . PHE B 1 257 ? -19.672 12.961 -5.641 1 96.19 257 PHE B N 1
ATOM 6872 C CA . PHE B 1 257 ? -18.844 14.047 -6.148 1 96.19 257 PHE B CA 1
ATOM 6873 C C . PHE B 1 257 ? -18.016 13.586 -7.34 1 96.19 257 PHE B C 1
ATOM 6875 O O . PHE B 1 257 ? -17.453 12.492 -7.328 1 96.19 257 PHE B O 1
ATOM 6882 N N . ASP B 1 258 ? -17.891 14.367 -8.281 1 92.31 258 ASP B N 1
ATOM 6883 C CA . ASP B 1 258 ? -17.109 14.039 -9.469 1 92.31 258 ASP B CA 1
ATOM 6884 C C . ASP B 1 258 ? -15.656 14.453 -9.297 1 92.31 258 ASP B C 1
ATOM 6886 O O . ASP B 1 258 ? -14.789 14.039 -10.07 1 92.31 258 ASP B O 1
ATOM 6890 N N . SER B 1 259 ? -15.438 15.188 -8.312 1 96.06 259 SER B N 1
ATOM 6891 C CA . SER B 1 259 ? -14.109 15.727 -8.047 1 96.06 259 SER B CA 1
ATOM 6892 C C . SER B 1 259 ? -13.672 15.43 -6.617 1 96.06 259 SER B C 1
ATOM 6894 O O . SER B 1 259 ? -14.422 15.648 -5.668 1 96.06 259 SER B O 1
ATOM 6896 N N . ILE B 1 260 ? -12.375 14.898 -6.57 1 97.38 260 ILE B N 1
ATOM 6897 C CA . ILE B 1 260 ? -11.781 14.703 -5.25 1 97.38 260 ILE B CA 1
ATOM 6898 C C . ILE B 1 260 ? -11.727 16.031 -4.508 1 97.38 260 ILE B C 1
ATOM 6900 O O . ILE B 1 260 ? -12.062 16.109 -3.322 1 97.38 260 ILE B O 1
ATOM 6904 N N . ILE B 1 261 ? -11.328 17.094 -5.215 1 98 261 ILE B N 1
ATOM 6905 C CA . ILE B 1 261 ? -11.156 18.422 -4.633 1 98 261 ILE B CA 1
ATOM 6906 C C . ILE B 1 261 ? -12.492 18.922 -4.09 1 98 261 ILE B C 1
ATOM 6908 O O . ILE B 1 261 ? -12.57 19.391 -2.949 1 98 261 ILE B O 1
ATOM 6912 N N . ASP B 1 262 ? -13.539 18.766 -4.82 1 97.56 262 ASP B N 1
ATOM 6913 C CA . ASP B 1 262 ? -14.852 19.25 -4.387 1 97.56 262 ASP B CA 1
ATOM 6914 C C . ASP B 1 262 ? -15.344 18.469 -3.162 1 97.56 262 ASP B C 1
ATOM 6916 O O . ASP B 1 262 ? -15.93 19.047 -2.25 1 97.56 262 ASP B O 1
ATOM 6920 N N . TYR B 1 263 ? -15.125 17.219 -3.154 1 97.06 263 TYR B N 1
ATOM 6921 C CA . TYR B 1 263 ? -15.523 16.406 -2.016 1 97.06 263 TYR B CA 1
ATOM 6922 C C . TYR B 1 263 ? -14.789 16.828 -0.751 1 97.06 263 TYR B C 1
ATOM 6924 O O . TYR B 1 263 ? -15.406 17.031 0.297 1 97.06 263 TYR B O 1
ATOM 6932 N N . GLU B 1 264 ? -13.453 16.969 -0.826 1 96.56 264 GLU B N 1
ATOM 6933 C CA . GLU B 1 264 ? -12.656 17.375 0.33 1 96.56 264 GLU B CA 1
ATOM 6934 C C . GLU B 1 264 ? -13.008 18.781 0.794 1 96.56 264 GLU B C 1
ATOM 6936 O O . GLU B 1 264 ? -13.039 19.047 1.996 1 96.56 264 GLU B O 1
ATOM 6941 N N . LEU B 1 265 ? -13.258 19.656 -0.176 1 96.69 265 LEU B N 1
ATOM 6942 C CA . LEU B 1 265 ? -13.641 21.016 0.173 1 96.69 265 LEU B CA 1
ATOM 6943 C C . LEU B 1 265 ? -15.023 21.047 0.818 1 96.69 265 LEU B C 1
ATOM 6945 O O . LEU B 1 265 ? -15.281 21.859 1.705 1 96.69 265 LEU B O 1
ATOM 6949 N N . PHE B 1 266 ? -15.922 20.219 0.311 1 96.19 266 PHE B N 1
ATOM 6950 C CA . PHE B 1 266 ? -17.234 20.062 0.933 1 96.19 266 PHE B CA 1
ATOM 6951 C C . PHE B 1 266 ? -17.094 19.688 2.402 1 96.19 266 PHE B C 1
ATOM 6953 O O . PHE B 1 266 ? -17.734 20.297 3.268 1 96.19 266 PHE B O 1
ATOM 6960 N N . LYS B 1 267 ? -16.234 18.812 2.691 1 94.12 267 LYS B N 1
ATOM 6961 C CA . LYS B 1 267 ? -15.984 18.391 4.066 1 94.12 267 LYS B CA 1
ATOM 6962 C C . LYS B 1 267 ? -15.398 19.531 4.895 1 94.12 267 LYS B C 1
ATOM 6964 O O . LYS B 1 267 ? -15.688 19.656 6.09 1 94.12 267 LYS B O 1
ATOM 6969 N N . GLN B 1 268 ? -14.656 20.375 4.234 1 94.06 268 GLN B N 1
ATOM 6970 C CA . GLN B 1 268 ? -14 21.469 4.934 1 94.06 268 GLN B CA 1
ATOM 6971 C C . GLN B 1 268 ? -14.906 22.688 5 1 94.06 268 GLN B C 1
ATOM 6973 O O . GLN B 1 268 ? -14.586 23.672 5.684 1 94.06 268 GLN B O 1
ATOM 6978 N N . ASP B 1 269 ? -15.992 22.688 4.297 1 94.81 269 ASP B N 1
ATOM 6979 C CA . ASP B 1 269 ? -16.891 23.828 4.184 1 94.81 269 ASP B CA 1
ATOM 6980 C C . ASP B 1 269 ? -16.172 25.031 3.545 1 94.81 269 ASP B C 1
ATOM 6982 O O . ASP B 1 269 ? -16.188 26.125 4.094 1 94.81 269 ASP B O 1
ATOM 6986 N N . VAL B 1 270 ? -15.508 24.734 2.445 1 95.19 270 VAL B N 1
ATOM 6987 C CA . VAL B 1 270 ? -14.766 25.734 1.685 1 95.19 270 VAL B CA 1
ATOM 6988 C C . VAL B 1 270 ? -15.148 25.641 0.207 1 95.19 270 VAL B C 1
ATOM 6990 O O . VAL B 1 270 ? -15.336 24.547 -0.324 1 95.19 270 VAL B O 1
ATOM 6993 N N . SER B 1 271 ? -15.305 26.797 -0.434 1 94.44 271 SER B N 1
ATOM 6994 C CA . SER B 1 271 ? -15.664 26.797 -1.848 1 94.44 271 SER B CA 1
ATOM 6995 C C . SER B 1 271 ? -14.445 26.547 -2.73 1 94.44 271 SER B C 1
ATOM 6997 O O . SER B 1 271 ? -13.312 26.812 -2.32 1 94.44 271 SER B O 1
ATOM 6999 N N . ARG B 1 272 ? -14.656 26.031 -3.934 1 96 272 ARG B N 1
ATOM 7000 C CA . ARG B 1 272 ? -13.609 25.844 -4.938 1 96 272 ARG B CA 1
ATOM 7001 C C . ARG B 1 272 ? -12.922 27.156 -5.27 1 96 272 ARG B C 1
ATOM 7003 O O . ARG B 1 272 ? -11.703 27.188 -5.473 1 96 272 ARG B O 1
ATOM 7010 N N . GLU B 1 273 ? -13.688 28.219 -5.273 1 95.06 273 GLU B N 1
ATOM 7011 C CA . GLU B 1 273 ? -13.156 29.531 -5.578 1 95.06 273 GLU B CA 1
ATOM 7012 C C . GLU B 1 273 ? -12.148 29.984 -4.52 1 95.06 273 GLU B C 1
ATOM 7014 O O . GLU B 1 273 ? -11.07 30.484 -4.852 1 95.06 273 GLU B O 1
ATOM 7019 N N . ALA B 1 274 ? -12.516 29.812 -3.289 1 93.69 274 ALA B N 1
ATOM 7020 C CA . ALA B 1 274 ? -11.617 30.188 -2.199 1 93.69 274 ALA B CA 1
ATOM 7021 C C . ALA B 1 274 ? -10.328 29.375 -2.252 1 93.69 274 ALA B C 1
ATOM 7023 O O . ALA B 1 274 ? -9.234 29.906 -2.049 1 93.69 274 ALA B O 1
ATOM 7024 N N . TYR B 1 275 ? -10.469 28.078 -2.549 1 95.38 275 TYR B N 1
ATOM 7025 C CA . TYR B 1 275 ? -9.336 27.172 -2.676 1 95.38 275 TYR B CA 1
ATOM 7026 C C . TYR B 1 275 ? -8.398 27.609 -3.793 1 95.38 275 TYR B C 1
ATOM 7028 O O . TYR B 1 275 ? -7.195 27.766 -3.578 1 95.38 275 TYR B O 1
ATOM 7036 N N . ASN B 1 276 ? -8.898 27.859 -4.922 1 96.81 276 ASN B N 1
ATOM 7037 C CA . ASN B 1 276 ? -8.102 28.266 -6.078 1 96.81 276 ASN B CA 1
ATOM 7038 C C . ASN B 1 276 ? -7.449 29.625 -5.859 1 96.81 276 ASN B C 1
ATOM 7040 O O . ASN B 1 276 ? -6.289 29.828 -6.223 1 96.81 276 ASN B O 1
ATOM 7044 N N . ARG B 1 277 ? -8.188 30.531 -5.332 1 95.5 277 ARG B N 1
ATOM 7045 C CA . ARG B 1 277 ? -7.672 31.875 -5.082 1 95.5 277 ARG B CA 1
ATOM 7046 C C . ARG B 1 277 ? -6.453 31.828 -4.172 1 95.5 277 ARG B C 1
ATOM 7048 O O . ARG B 1 277 ? -5.457 32.5 -4.43 1 95.5 277 ARG B O 1
ATOM 7055 N N . GLN B 1 278 ? -6.559 31.047 -3.105 1 95.31 278 GLN B N 1
ATOM 7056 C CA . GLN B 1 278 ? -5.449 30.938 -2.164 1 95.31 278 GLN B CA 1
ATOM 7057 C C . GLN B 1 278 ? -4.168 30.5 -2.867 1 95.31 278 GLN B C 1
ATOM 7059 O O . GLN B 1 278 ? -3.098 31.062 -2.639 1 95.31 278 GLN B O 1
ATOM 7064 N N . ILE B 1 279 ? -4.254 29.547 -3.734 1 96.88 279 ILE B N 1
ATOM 7065 C CA . ILE B 1 279 ? -3.1 28.969 -4.41 1 96.88 279 ILE B CA 1
ATOM 7066 C C . ILE B 1 279 ? -2.617 29.906 -5.512 1 96.88 279 ILE B C 1
ATOM 7068 O O . ILE B 1 279 ? -1.43 30.234 -5.586 1 96.88 279 ILE B O 1
ATOM 7072 N N . ASP B 1 280 ? -3.512 30.438 -6.285 1 97.56 280 ASP B N 1
ATOM 7073 C CA . ASP B 1 280 ? -3.164 31.219 -7.469 1 97.56 280 ASP B CA 1
ATOM 7074 C C . ASP B 1 280 ? -2.539 32.562 -7.078 1 97.56 280 ASP B C 1
ATOM 7076 O O . ASP B 1 280 ? -1.572 33 -7.699 1 97.56 280 ASP B O 1
ATOM 7080 N N . VAL B 1 281 ? -3.084 33.188 -6.082 1 96.81 281 VAL B N 1
ATOM 7081 C CA . VAL B 1 281 ? -2.57 34.469 -5.648 1 96.81 281 VAL B CA 1
ATOM 7082 C C . VAL B 1 281 ? -1.162 34.312 -5.082 1 96.81 281 VAL B C 1
ATOM 7084 O O . VAL B 1 281 ? -0.289 35.156 -5.32 1 96.81 281 VAL B O 1
ATOM 7087 N N . ILE B 1 282 ? -0.922 33.312 -4.398 1 96 282 ILE B N 1
ATOM 7088 C CA . ILE B 1 282 ? 0.407 33.094 -3.844 1 96 282 ILE B CA 1
ATOM 7089 C C . ILE B 1 282 ? 1.393 32.812 -4.973 1 96 282 ILE B C 1
ATOM 7091 O O . ILE B 1 282 ? 2.498 33.344 -4.996 1 96 282 ILE B O 1
ATOM 7095 N N . MET B 1 283 ? 1.025 31.969 -5.93 1 97 283 MET B N 1
ATOM 7096 C CA . MET B 1 283 ? 1.893 31.625 -7.051 1 97 283 MET B CA 1
ATOM 7097 C C . MET B 1 283 ? 2.207 32.844 -7.902 1 97 283 MET B C 1
ATOM 7099 O O . MET B 1 283 ? 3.293 32.938 -8.477 1 97 283 MET B O 1
ATOM 7103 N N . SER B 1 284 ? 1.311 33.812 -7.914 1 97.06 284 SER B N 1
ATOM 7104 C CA . SER B 1 284 ? 1.481 34.938 -8.844 1 97.06 284 SER B CA 1
ATOM 7105 C C . SER B 1 284 ? 1.986 36.188 -8.117 1 97.06 284 SER B C 1
ATOM 7107 O O . SER B 1 284 ? 2.781 36.938 -8.672 1 97.06 284 SER B O 1
ATOM 7109 N N . GLU B 1 285 ? 1.479 36.375 -6.867 1 97.5 285 GLU B N 1
ATOM 7110 C CA . GLU B 1 285 ? 1.747 37.656 -6.23 1 97.5 285 GLU B CA 1
ATOM 7111 C C . GLU B 1 285 ? 2.74 37.5 -5.078 1 97.5 285 GLU B C 1
ATOM 7113 O O . GLU B 1 285 ? 3.482 38.438 -4.766 1 97.5 285 GLU B O 1
ATOM 7118 N N . PHE B 1 286 ? 2.771 36.438 -4.445 1 97.44 286 PHE B N 1
ATOM 7119 C CA . PHE B 1 286 ? 3.725 36.219 -3.361 1 97.44 286 PHE B CA 1
ATOM 7120 C C . PHE B 1 286 ? 5.07 35.75 -3.908 1 97.44 286 PHE B C 1
ATOM 7122 O O . PHE B 1 286 ? 6.117 36.094 -3.34 1 97.44 286 PHE B O 1
ATOM 7129 N N . ALA B 1 287 ? 5.055 35.031 -5.02 1 97.38 287 ALA B N 1
ATOM 7130 C CA . ALA B 1 287 ? 6.266 34.469 -5.625 1 97.38 287 ALA B CA 1
ATOM 7131 C C . ALA B 1 287 ? 7.305 35.562 -5.852 1 97.38 287 ALA B C 1
ATOM 7133 O O . ALA B 1 287 ? 8.453 35.438 -5.426 1 97.38 287 ALA B O 1
ATOM 7134 N N . PRO B 1 288 ? 6.922 36.719 -6.402 1 97.5 288 PRO B N 1
ATOM 7135 C CA . PRO B 1 288 ? 7.914 37.781 -6.613 1 97.5 288 PRO B CA 1
ATOM 7136 C C . PRO B 1 288 ? 8.516 38.281 -5.309 1 97.5 288 PRO B C 1
ATOM 7138 O O . PRO B 1 288 ? 9.695 38.656 -5.27 1 97.5 288 PRO B O 1
ATOM 7141 N N . VAL B 1 289 ? 7.762 38.344 -4.273 1 97.81 289 VAL B N 1
ATOM 7142 C CA . VAL B 1 289 ? 8.242 38.781 -2.969 1 97.81 289 VAL B CA 1
ATOM 7143 C C . VAL B 1 289 ? 9.289 37.812 -2.441 1 97.81 289 VAL B C 1
ATOM 7145 O O . VAL B 1 289 ? 10.344 38.219 -1.957 1 97.81 289 VAL B O 1
ATOM 7148 N N . MET B 1 290 ? 9.078 36.562 -2.586 1 97.12 290 MET B N 1
ATOM 7149 C CA . MET B 1 290 ? 10 35.562 -2.068 1 97.12 290 MET B CA 1
ATOM 7150 C C . MET B 1 290 ? 11.227 35.438 -2.965 1 97.12 290 MET B C 1
ATOM 7152 O O . MET B 1 290 ? 12.312 35.062 -2.498 1 97.12 290 MET B O 1
ATOM 7156 N N . ARG B 1 291 ? 11.047 35.75 -4.293 1 97.5 291 ARG B N 1
ATOM 7157 C CA . ARG B 1 291 ? 12.203 35.844 -5.18 1 97.5 291 ARG B CA 1
ATOM 7158 C C . ARG B 1 291 ? 13.133 36.969 -4.75 1 97.5 291 ARG B C 1
ATOM 7160 O O . ARG B 1 291 ? 14.352 36.844 -4.809 1 97.5 291 ARG B O 1
ATOM 7167 N N . ARG B 1 292 ? 12.547 38.094 -4.34 1 96.56 292 ARG B N 1
ATOM 7168 C CA . ARG B 1 292 ? 13.32 39.188 -3.76 1 96.56 292 ARG B CA 1
ATOM 7169 C C . ARG B 1 292 ? 14.07 38.719 -2.514 1 96.56 292 ARG B C 1
ATOM 7171 O O . ARG B 1 292 ? 15.242 39.031 -2.336 1 96.56 292 ARG B O 1
ATOM 7178 N N . TYR B 1 293 ? 13.422 37.969 -1.674 1 96.31 293 TYR B N 1
ATOM 7179 C CA . TYR B 1 293 ? 14.062 37.406 -0.485 1 96.31 293 TYR B CA 1
ATOM 7180 C C . TYR B 1 293 ? 15.258 36.562 -0.863 1 96.31 293 TYR B C 1
ATOM 7182 O O . TYR B 1 293 ? 16.328 36.656 -0.261 1 96.31 293 TYR B O 1
ATOM 7190 N N . ALA B 1 294 ? 15.109 35.719 -1.874 1 96.5 294 ALA B N 1
ATOM 7191 C CA . ALA B 1 294 ? 16.188 34.812 -2.326 1 96.5 294 ALA B CA 1
ATOM 7192 C C . ALA B 1 294 ? 17.391 35.625 -2.807 1 96.5 294 ALA B C 1
ATOM 7194 O O . ALA B 1 294 ? 18.531 35.281 -2.506 1 96.5 294 ALA B O 1
ATOM 7195 N N . ARG B 1 295 ? 17.141 36.719 -3.486 1 96.25 295 ARG B N 1
ATOM 7196 C CA . ARG B 1 295 ? 18.219 37.562 -3.98 1 96.25 295 ARG B CA 1
ATOM 7197 C C . ARG B 1 295 ? 18.938 38.281 -2.83 1 96.25 295 ARG B C 1
ATOM 7199 O O . ARG B 1 295 ? 20.156 38.406 -2.855 1 96.25 295 ARG B O 1
ATOM 7206 N N . LEU B 1 296 ? 18.156 38.688 -1.876 1 94.94 296 LEU B N 1
ATOM 7207 C CA . LEU B 1 296 ? 18.734 39.344 -0.708 1 94.94 296 LEU B CA 1
ATOM 7208 C C . LEU B 1 296 ? 19.609 38.375 0.074 1 94.94 296 LEU B C 1
ATOM 7210 O O . LEU B 1 296 ? 20.688 38.75 0.559 1 94.94 296 LEU B O 1
ATOM 7214 N N . LEU B 1 297 ? 19.141 37.188 0.23 1 95.06 297 LEU B N 1
ATOM 7215 C CA . LEU B 1 297 ? 19.906 36.125 0.907 1 95.06 297 LEU B CA 1
ATOM 7216 C C . LEU B 1 297 ? 21.219 35.844 0.178 1 95.06 297 LEU B C 1
ATOM 7218 O O . LEU B 1 297 ? 22.266 35.75 0.81 1 95.06 297 LEU B O 1
ATOM 7222 N N . ALA B 1 298 ? 21.172 35.781 -1.144 1 95.56 298 ALA B N 1
ATOM 7223 C CA . ALA B 1 298 ? 22.359 35.562 -1.954 1 95.56 298 ALA B CA 1
ATOM 7224 C C . ALA B 1 298 ? 23.375 36.688 -1.746 1 95.56 298 ALA B C 1
ATOM 7226 O O . ALA B 1 298 ? 24.562 36.438 -1.521 1 95.56 298 ALA B O 1
ATOM 7227 N N . ALA B 1 299 ? 22.906 37.875 -1.766 1 93.88 299 ALA B N 1
ATOM 7228 C CA . ALA B 1 299 ? 23.766 39.031 -1.6 1 93.88 299 ALA B CA 1
ATOM 7229 C C . ALA B 1 299 ? 24.422 39.062 -0.219 1 93.88 299 ALA B C 1
ATOM 7231 O O . ALA B 1 299 ? 25.609 39.312 -0.095 1 93.88 299 ALA B O 1
ATOM 7232 N N . GLU B 1 300 ? 23.578 38.781 0.752 1 92 300 GLU B N 1
ATOM 7233 C CA . GLU B 1 300 ? 24.062 38.781 2.127 1 92 300 GLU B CA 1
ATOM 7234 C C . GLU B 1 300 ? 25.125 37.719 2.334 1 92 300 GLU B C 1
ATOM 7236 O O . GLU B 1 300 ? 26.047 37.875 3.143 1 92 300 GLU B O 1
ATOM 7241 N N . GLN B 1 301 ? 25.016 36.625 1.664 1 93.12 301 GLN B N 1
ATOM 7242 C CA . GLN B 1 301 ? 25.891 35.469 1.872 1 93.12 301 GLN B CA 1
ATOM 7243 C C . GLN B 1 301 ? 27.031 35.469 0.858 1 93.12 301 GLN B C 1
ATOM 7245 O O . GLN B 1 301 ? 27.891 34.594 0.886 1 93.12 301 GLN B O 1
ATOM 7250 N N . GLY B 1 302 ? 27.047 36.438 -0.044 1 92.81 302 GLY B N 1
ATOM 7251 C CA . GLY B 1 302 ? 28.109 36.562 -1.026 1 92.81 302 GLY B CA 1
ATOM 7252 C C . GLY B 1 302 ? 28.016 35.562 -2.15 1 92.81 302 GLY B C 1
ATOM 7253 O O . GLY B 1 302 ? 29.047 35.094 -2.668 1 92.81 302 GLY B O 1
ATOM 7254 N N . LEU B 1 303 ? 26.812 35.156 -2.432 1 94.25 303 LEU B N 1
ATOM 7255 C CA . LEU B 1 303 ? 26.578 34.25 -3.531 1 94.25 303 LEU B CA 1
ATOM 7256 C C . LEU B 1 303 ? 26 34.969 -4.738 1 94.25 303 LEU B C 1
ATOM 7258 O O . LEU B 1 303 ? 25.281 35.969 -4.586 1 94.25 303 LEU B O 1
ATOM 7262 N N . ASP B 1 304 ? 26.391 34.531 -5.91 1 93.31 304 ASP B N 1
ATOM 7263 C CA . ASP B 1 304 ? 25.781 35.094 -7.109 1 93.31 304 ASP B CA 1
ATOM 7264 C C . ASP B 1 304 ? 24.281 34.75 -7.168 1 93.31 304 ASP B C 1
ATOM 7266 O O . ASP B 1 304 ? 23.484 35.594 -7.566 1 93.31 304 ASP B O 1
ATOM 7270 N N . LYS B 1 305 ? 23.953 33.531 -6.867 1 94.75 305 LYS B N 1
ATOM 7271 C CA . LYS B 1 305 ? 22.594 33 -6.844 1 94.75 305 LYS B CA 1
ATOM 7272 C C . LYS B 1 305 ? 22.438 31.891 -5.816 1 94.75 305 LYS B C 1
ATOM 7274 O O . LYS B 1 305 ? 23.344 31.062 -5.641 1 94.75 305 LYS B O 1
ATOM 7279 N N . VAL B 1 306 ? 21.312 31.953 -5.102 1 96.44 306 VAL B N 1
ATOM 7280 C CA . VAL B 1 306 ? 21.078 30.844 -4.18 1 96.44 306 VAL B CA 1
ATOM 7281 C C . VAL B 1 306 ? 20.406 29.688 -4.922 1 96.44 306 VAL B C 1
ATOM 7283 O O . VAL B 1 306 ? 19.781 29.891 -5.957 1 96.44 306 VAL B O 1
ATOM 7286 N N . SER B 1 307 ? 20.656 28.484 -4.457 1 97.25 307 SER B N 1
ATOM 7287 C CA . SER B 1 307 ? 19.938 27.312 -4.918 1 97.25 307 SER B CA 1
ATOM 7288 C C . SER B 1 307 ? 18.953 26.812 -3.863 1 97.25 307 SER B C 1
ATOM 7290 O O . SER B 1 307 ? 18.891 27.359 -2.762 1 97.25 307 SER B O 1
ATOM 7292 N N . LEU B 1 308 ? 18.125 25.844 -4.215 1 96.88 308 LEU B N 1
ATOM 7293 C CA . LEU B 1 308 ? 17.219 25.234 -3.246 1 96.88 308 LEU B CA 1
ATOM 7294 C C . LEU B 1 308 ? 18 24.625 -2.082 1 96.88 308 LEU B C 1
ATOM 7296 O O . LEU B 1 308 ? 17.484 24.562 -0.959 1 96.88 308 LEU B O 1
ATOM 7300 N N . ALA B 1 309 ? 19.234 24.25 -2.285 1 97.12 309 ALA B N 1
ATOM 7301 C CA . ALA B 1 309 ? 20.094 23.719 -1.225 1 97.12 309 ALA B CA 1
ATOM 7302 C C . ALA B 1 309 ? 20.547 24.828 -0.284 1 97.12 309 ALA B C 1
ATOM 7304 O O . ALA B 1 309 ? 21.047 24.562 0.813 1 97.12 309 ALA B O 1
ATOM 7305 N N . ASP B 1 310 ? 20.391 26.094 -0.729 1 96.88 310 ASP B N 1
ATOM 7306 C CA . ASP B 1 310 ? 20.938 27.234 0.006 1 96.88 310 ASP B CA 1
ATOM 7307 C C . ASP B 1 310 ? 19.828 28 0.716 1 96.88 310 ASP B C 1
ATOM 7309 O O . ASP B 1 310 ? 20.094 28.781 1.631 1 96.88 310 ASP B O 1
ATOM 7313 N N . ILE B 1 311 ? 18.609 27.859 0.28 1 95.62 311 ILE B N 1
ATOM 7314 C CA . ILE B 1 311 ? 17.531 28.797 0.552 1 95.62 311 ILE B CA 1
ATOM 7315 C C . ILE B 1 311 ? 17.219 28.812 2.047 1 95.62 311 ILE B C 1
ATOM 7317 O O . ILE B 1 311 ? 16.672 29.797 2.566 1 95.62 311 ILE B O 1
ATOM 7321 N N . LYS B 1 312 ? 17.594 27.734 2.82 1 91.88 312 LYS B N 1
ATOM 7322 C CA . LYS B 1 312 ? 17.266 27.641 4.238 1 91.88 312 LYS B CA 1
ATOM 7323 C C . LYS B 1 312 ? 18.453 28.031 5.109 1 91.88 312 LYS B C 1
ATOM 7325 O O . LYS B 1 312 ? 18.391 27.938 6.336 1 91.88 312 LYS B O 1
ATOM 7330 N N . MET B 1 313 ? 19.562 28.469 4.52 1 92 313 MET B N 1
ATOM 7331 C CA . MET B 1 313 ? 20.719 28.875 5.312 1 92 313 MET B CA 1
ATOM 7332 C C . MET B 1 313 ? 20.406 30.125 6.125 1 92 313 MET B C 1
ATOM 7334 O O . MET B 1 313 ? 19.484 30.875 5.785 1 92 313 MET B O 1
ATOM 7338 N N . PRO B 1 314 ? 21.172 30.344 7.172 1 89.44 314 PRO B N 1
ATOM 7339 C CA . PRO B 1 314 ? 20.938 31.547 7.973 1 89.44 314 PRO B CA 1
ATOM 7340 C C . PRO B 1 314 ? 21.203 32.844 7.195 1 89.44 314 PRO B C 1
ATOM 7342 O O . PRO B 1 314 ? 22.156 32.875 6.406 1 89.44 314 PRO B O 1
ATOM 7345 N N . PHE B 1 315 ? 20.391 33.719 7.43 1 89.69 315 PHE B N 1
ATOM 7346 C CA . PHE B 1 315 ? 20.562 35.031 6.773 1 89.69 315 PHE B CA 1
ATOM 7347 C C . PHE B 1 315 ? 21.844 35.688 7.246 1 89.69 315 PHE B C 1
ATOM 7349 O O . PHE B 1 315 ? 22.594 36.25 6.438 1 89.69 315 PHE B O 1
ATOM 7356 N N . SER B 1 316 ? 22.047 35.594 8.578 1 85.62 316 SER B N 1
ATOM 7357 C CA . SER B 1 316 ? 23.234 36.219 9.164 1 85.62 316 SER B CA 1
ATOM 7358 C C . SER B 1 316 ? 24.406 35.219 9.188 1 85.62 316 SER B C 1
ATOM 7360 O O . SER B 1 316 ? 24.203 34.031 9.383 1 85.62 316 SER B O 1
ATOM 7362 N N . LYS B 1 317 ? 25.562 35.719 9.062 1 83.75 317 LYS B N 1
ATOM 7363 C CA . LYS B 1 317 ? 26.766 34.906 9.148 1 83.75 317 LYS B CA 1
ATOM 7364 C C . LYS B 1 317 ? 27.203 34.719 10.602 1 83.75 317 LYS B C 1
ATOM 7366 O O . LYS B 1 317 ? 28 33.844 10.898 1 83.75 317 LYS B O 1
ATOM 7371 N N . GLU B 1 318 ? 26.641 35.5 11.445 1 80.75 318 GLU B N 1
ATOM 7372 C CA . GLU B 1 318 ? 26.969 35.375 12.867 1 80.75 318 GLU B CA 1
ATOM 7373 C C . GLU B 1 318 ? 26.297 34.156 13.492 1 80.75 318 GLU B C 1
ATOM 7375 O O . GLU B 1 318 ? 25.172 33.812 13.133 1 80.75 318 GLU B O 1
ATOM 7380 N N . PRO B 1 319 ? 27.078 33.562 14.398 1 78.44 319 PRO B N 1
ATOM 7381 C CA . PRO B 1 319 ? 26.469 32.406 15.055 1 78.44 319 PRO B CA 1
ATOM 7382 C C . PRO B 1 319 ? 25.203 32.75 15.812 1 78.44 319 PRO B C 1
ATOM 7384 O O . PRO B 1 319 ? 25.109 33.812 16.422 1 78.44 319 PRO B O 1
ATOM 7387 N N . ALA B 1 320 ? 24.266 31.859 15.742 1 77.12 320 ALA B N 1
ATOM 7388 C CA . ALA B 1 320 ? 23 32.062 16.422 1 77.12 320 ALA B CA 1
ATOM 7389 C C . ALA B 1 320 ? 23.141 31.906 17.938 1 77.12 320 ALA B C 1
ATOM 7391 O O . ALA B 1 320 ? 23.922 31.094 18.406 1 77.12 320 ALA B O 1
ATOM 7392 N N . GLU B 1 321 ? 22.453 32.719 18.625 1 78.38 321 GLU B N 1
ATOM 7393 C CA . GLU B 1 321 ? 22.422 32.594 20.078 1 78.38 321 GLU B CA 1
ATOM 7394 C C . GLU B 1 321 ? 21.578 31.406 20.5 1 78.38 321 GLU B C 1
ATOM 7396 O O . GLU B 1 321 ? 20.547 31.125 19.891 1 78.38 321 GLU B O 1
ATOM 7401 N N . THR B 1 322 ? 22.047 30.719 21.469 1 88.88 322 THR B N 1
ATOM 7402 C CA . THR B 1 322 ? 21.297 29.594 22.016 1 88.88 322 THR B CA 1
ATOM 7403 C C . THR B 1 322 ? 20.328 30.062 23.109 1 88.88 322 THR B C 1
ATOM 7405 O O . THR B 1 322 ? 20.688 30.875 23.953 1 88.88 322 THR B O 1
ATOM 7408 N N . ILE B 1 323 ? 19.125 29.562 23.047 1 91.75 323 ILE B N 1
ATOM 7409 C CA . ILE B 1 323 ? 18.078 29.891 24 1 91.75 323 ILE B CA 1
ATOM 7410 C C . ILE B 1 323 ? 17.781 28.672 24.859 1 91.75 323 ILE B C 1
ATOM 7412 O O . ILE B 1 323 ? 17.5 27.578 24.344 1 91.75 323 ILE B O 1
ATOM 7416 N N . SER B 1 324 ? 17.844 28.844 26.125 1 94.75 324 SER B N 1
ATOM 7417 C CA . SER B 1 324 ? 17.547 27.75 27.047 1 94.75 324 SER B CA 1
ATOM 7418 C C . SER B 1 324 ? 16.047 27.469 27.109 1 94.75 324 SER B C 1
ATOM 7420 O O . SER B 1 324 ? 15.234 28.297 26.688 1 94.75 324 SER B O 1
ATOM 7422 N N . ILE B 1 325 ? 15.656 26.344 27.672 1 95.88 325 ILE B N 1
ATOM 7423 C CA . ILE B 1 325 ? 14.25 26 27.875 1 95.88 325 ILE B CA 1
ATOM 7424 C C . ILE B 1 325 ? 13.602 27 28.828 1 95.88 325 ILE B C 1
ATOM 7426 O O . ILE B 1 325 ? 12.492 27.469 28.578 1 95.88 325 ILE B O 1
ATOM 7430 N N . GLU B 1 326 ? 14.328 27.375 29.859 1 95.75 326 GLU B N 1
ATOM 7431 C CA . GLU B 1 326 ? 13.82 28.344 30.828 1 95.75 326 GLU B CA 1
ATOM 7432 C C . GLU B 1 326 ? 13.594 29.703 30.188 1 95.75 326 GLU B C 1
ATOM 7434 O O . GLU B 1 326 ? 12.578 30.359 30.438 1 95.75 326 GLU B O 1
ATOM 7439 N N . ALA B 1 327 ? 14.531 30.094 29.422 1 95.12 327 ALA B N 1
ATOM 7440 C CA . ALA B 1 327 ? 14.406 31.391 28.734 1 95.12 327 ALA B CA 1
ATOM 7441 C C . ALA B 1 327 ? 13.234 31.375 27.75 1 95.12 327 ALA B C 1
ATOM 7443 O O . ALA B 1 327 ? 12.539 32.375 27.594 1 95.12 327 ALA B O 1
ATOM 7444 N N . SER B 1 328 ? 13.086 30.281 27.094 1 95.56 328 SER B N 1
ATOM 7445 C CA . SER B 1 328 ? 11.969 30.156 26.156 1 95.56 328 SER B CA 1
ATOM 7446 C C . SER B 1 328 ? 10.633 30.266 26.875 1 95.56 328 SER B C 1
ATOM 7448 O O . SER B 1 328 ? 9.695 30.891 26.359 1 95.56 328 SER B O 1
ATOM 7450 N N . ARG B 1 329 ? 10.523 29.672 28.062 1 96.62 329 ARG B N 1
ATOM 7451 C CA . ARG B 1 329 ? 9.312 29.797 28.875 1 96.62 329 ARG B CA 1
ATOM 7452 C C . ARG B 1 329 ? 9.031 31.266 29.203 1 96.62 329 ARG B C 1
ATOM 7454 O O . ARG B 1 329 ? 7.902 31.719 29.031 1 96.62 329 ARG B O 1
ATOM 7461 N N . ALA B 1 330 ? 10.023 31.906 29.641 1 96.31 330 ALA B N 1
ATOM 7462 C CA . ALA B 1 330 ? 9.859 33.312 30 1 96.31 330 ALA B CA 1
ATOM 7463 C C . ALA B 1 330 ? 9.414 34.125 28.781 1 96.31 330 ALA B C 1
ATOM 7465 O O . ALA B 1 330 ? 8.539 35 28.906 1 96.31 330 ALA B O 1
ATOM 7466 N N . MET B 1 331 ? 10 33.906 27.688 1 95.12 331 MET B N 1
ATOM 7467 C CA . MET B 1 331 ? 9.656 34.625 26.453 1 95.12 331 MET B CA 1
ATOM 7468 C C . MET B 1 331 ? 8.195 34.406 26.094 1 95.12 331 MET B C 1
ATOM 7470 O O . MET B 1 331 ? 7.469 35.344 25.781 1 95.12 331 MET B O 1
ATOM 7474 N N . VAL B 1 332 ? 7.777 33.156 26.156 1 96.75 332 VAL B N 1
ATOM 7475 C CA . VAL B 1 332 ? 6.43 32.781 25.75 1 96.75 332 VAL B CA 1
ATOM 7476 C C . VAL B 1 332 ? 5.414 33.344 26.75 1 96.75 332 VAL B C 1
ATOM 7478 O O . VAL B 1 332 ? 4.375 33.875 26.344 1 96.75 332 VAL B O 1
ATOM 7481 N N . GLU B 1 333 ? 5.691 33.219 28 1 96.69 333 GLU B N 1
ATOM 7482 C CA . GLU B 1 333 ? 4.789 33.75 29.016 1 96.69 333 GLU B CA 1
ATOM 7483 C C . GLU B 1 333 ? 4.637 35.281 28.891 1 96.69 333 GLU B C 1
ATOM 7485 O O . GLU B 1 333 ? 3.531 35.812 29.016 1 96.69 333 GLU B O 1
ATOM 7490 N N . ASP B 1 334 ? 5.75 35.906 28.641 1 96.19 334 ASP B N 1
ATOM 7491 C CA . ASP B 1 334 ? 5.703 37.344 28.469 1 96.19 334 ASP B CA 1
ATOM 7492 C C . ASP B 1 334 ? 4.949 37.75 27.203 1 96.19 334 ASP B C 1
ATOM 7494 O O . ASP B 1 334 ? 4.148 38.656 27.219 1 96.19 334 ASP B O 1
ATOM 7498 N N . THR B 1 335 ? 5.188 37.094 26.188 1 96.38 335 THR B N 1
ATOM 7499 C CA . THR B 1 335 ? 4.602 37.375 24.875 1 96.38 335 THR B CA 1
ATOM 7500 C C . THR B 1 335 ? 3.08 37.25 24.938 1 96.38 335 THR B C 1
ATOM 7502 O O . THR B 1 335 ? 2.363 38.094 24.422 1 96.38 335 THR B O 1
ATOM 7505 N N . PHE B 1 336 ? 2.568 36.219 25.562 1 97.69 336 PHE B N 1
ATOM 7506 C CA . PHE B 1 336 ? 1.151 35.906 25.406 1 97.69 336 PHE B CA 1
ATOM 7507 C C . PHE B 1 336 ? 0.345 36.5 26.562 1 97.69 336 PHE B C 1
ATOM 7509 O O . PHE B 1 336 ? -0.848 36.219 26.703 1 97.69 336 PHE B O 1
ATOM 7516 N N . LYS B 1 337 ? 0.999 37.312 27.375 1 96.06 337 LYS B N 1
ATOM 7517 C CA . LYS B 1 337 ? 0.277 38.125 28.359 1 96.06 337 LYS B CA 1
ATOM 7518 C C . LYS B 1 337 ? -0.814 38.969 27.703 1 96.06 337 LYS B C 1
ATOM 7520 O O . LYS B 1 337 ? -1.864 39.219 28.297 1 96.06 337 LYS B O 1
ATOM 7525 N N . VAL B 1 338 ? -0.594 39.312 26.562 1 96.5 338 VAL B N 1
ATOM 7526 C CA . VAL B 1 338 ? -1.48 40.188 25.828 1 96.5 338 VAL B CA 1
ATOM 7527 C C . VAL B 1 338 ? -2.828 39.5 25.594 1 96.5 338 VAL B C 1
ATOM 7529 O O . VAL B 1 338 ? -3.848 40.188 25.422 1 96.5 338 VAL B O 1
ATOM 7532 N N . LEU B 1 339 ? -2.902 38.188 25.688 1 97.75 339 LEU B N 1
ATOM 7533 C CA . LEU B 1 339 ? -4.125 37.469 25.391 1 97.75 339 LEU B CA 1
ATOM 7534 C C . LEU B 1 339 ? -4.977 37.281 26.641 1 97.75 339 LEU B C 1
ATOM 7536 O O . LEU B 1 339 ? -6.07 36.719 26.578 1 97.75 339 LEU B O 1
ATOM 7540 N N . GLY B 1 340 ? -4.477 37.75 27.797 1 96.12 340 GLY B N 1
ATOM 7541 C CA . GLY B 1 340 ? -5.297 37.781 29 1 96.12 340 GLY B CA 1
ATOM 7542 C C . GLY B 1 340 ? -5.043 36.625 29.938 1 96.12 340 GLY B C 1
ATOM 7543 O O . GLY B 1 340 ? -4.293 35.688 29.594 1 96.12 340 GLY B O 1
ATOM 7544 N N . PRO B 1 341 ? -5.648 36.625 31.078 1 96.06 341 PRO B N 1
ATOM 7545 C CA . PRO B 1 341 ? -5.324 35.719 32.156 1 96.06 341 PRO B CA 1
ATOM 7546 C C . PRO B 1 341 ? -5.715 34.25 31.828 1 96.06 341 PRO B C 1
ATOM 7548 O O . PRO B 1 341 ? -5 33.344 32.188 1 96.06 341 PRO B O 1
ATOM 7551 N N . ASP B 1 342 ? -6.832 34.125 31.188 1 95.12 342 ASP B N 1
ATOM 7552 C CA . ASP B 1 342 ? -7.27 32.75 30.859 1 95.12 342 ASP B CA 1
ATOM 7553 C C . ASP B 1 342 ? -6.273 32.062 29.938 1 95.12 342 ASP B C 1
ATOM 7555 O O . ASP B 1 342 ? -5.957 30.891 30.125 1 95.12 342 ASP B O 1
ATOM 7559 N N . TYR B 1 343 ? -5.848 32.781 28.938 1 97.44 343 TYR B N 1
ATOM 7560 C CA . TYR B 1 343 ? -4.867 32.219 28.016 1 97.44 343 TYR B CA 1
ATOM 7561 C C . TYR B 1 343 ? -3.531 31.984 28.703 1 97.44 343 TYR B C 1
ATOM 7563 O O . TYR B 1 343 ? -2.869 30.969 28.469 1 97.44 343 TYR B O 1
ATOM 7571 N N . GLN B 1 344 ? -3.143 32.844 29.578 1 96.81 344 GLN B N 1
ATOM 7572 C CA . GLN B 1 344 ? -1.906 32.719 30.344 1 96.81 344 GLN B CA 1
ATOM 7573 C C . GLN B 1 344 ? -1.938 31.469 31.219 1 96.81 344 GLN B C 1
ATOM 7575 O O . GLN B 1 344 ? -0.908 30.828 31.438 1 96.81 344 GLN B O 1
ATOM 7580 N N . GLU B 1 345 ? -3.055 31.266 31.719 1 97.31 345 GLU B N 1
ATOM 7581 C CA . GLU B 1 345 ? -3.201 30.078 32.562 1 97.31 345 GLU B CA 1
ATOM 7582 C C . GLU B 1 345 ? -2.932 28.812 31.75 1 97.31 345 GLU B C 1
ATOM 7584 O O . GLU B 1 345 ? -2.291 27.875 32.25 1 97.31 345 GLU B O 1
ATOM 7589 N N . ILE B 1 346 ? -3.447 28.766 30.547 1 97.69 346 ILE B N 1
ATOM 7590 C CA . ILE B 1 346 ? -3.207 27.609 29.672 1 97.69 346 ILE B CA 1
ATOM 7591 C C . ILE B 1 346 ? -1.71 27.469 29.406 1 97.69 346 ILE B C 1
ATOM 7593 O O . ILE B 1 346 ? -1.164 26.375 29.484 1 97.69 346 ILE B O 1
ATOM 7597 N N . VAL B 1 347 ? -1.046 28.578 29.125 1 97.94 347 VAL B N 1
ATOM 7598 C CA . VAL B 1 347 ? 0.391 28.578 28.875 1 97.94 347 VAL B CA 1
ATOM 7599 C C . VAL B 1 347 ? 1.135 28.094 30.109 1 97.94 347 VAL B C 1
ATOM 7601 O O . VAL B 1 347 ? 2.031 27.25 30.016 1 97.94 347 VAL B O 1
ATOM 7604 N N . ARG B 1 348 ? 0.764 28.609 31.25 1 97.62 348 ARG B N 1
ATOM 7605 C CA . ARG B 1 348 ? 1.396 28.219 32.5 1 97.62 348 ARG B CA 1
ATOM 7606 C C . ARG B 1 348 ? 1.23 26.719 32.75 1 97.62 348 ARG B C 1
ATOM 7608 O O . ARG B 1 348 ? 2.186 26.047 33.156 1 97.62 348 ARG B O 1
ATOM 7615 N N . ARG B 1 349 ? 0.086 26.203 32.562 1 97.69 349 ARG B N 1
ATOM 7616 C CA . ARG B 1 349 ? -0.197 24.797 32.781 1 97.69 349 ARG B CA 1
ATOM 7617 C C . ARG B 1 349 ? 0.634 23.922 31.828 1 97.69 349 ARG B C 1
ATOM 7619 O O . ARG B 1 349 ? 1.079 22.844 32.219 1 97.69 349 ARG B O 1
ATOM 7626 N N . ALA B 1 350 ? 0.79 24.406 30.547 1 98.19 350 ALA B N 1
ATOM 7627 C CA . ALA B 1 350 ? 1.572 23.641 29.578 1 98.19 350 ALA B CA 1
ATOM 7628 C C . ALA B 1 350 ? 2.969 23.344 30.125 1 98.19 350 ALA B C 1
ATOM 7630 O O . ALA B 1 350 ? 3.51 22.266 29.891 1 98.19 350 ALA B O 1
ATOM 7631 N N . PHE B 1 351 ? 3.508 24.312 30.844 1 97.38 351 PHE B N 1
ATOM 7632 C CA . PHE B 1 351 ? 4.84 24.141 31.406 1 97.38 351 PHE B CA 1
ATOM 7633 C C . PHE B 1 351 ? 4.773 23.406 32.75 1 97.38 351 PHE B C 1
ATOM 7635 O O . PHE B 1 351 ? 5.496 22.438 32.969 1 97.38 351 PHE B O 1
ATOM 7642 N N . ASP B 1 352 ? 3.904 23.797 33.562 1 97.38 352 ASP B N 1
ATOM 7643 C CA . ASP B 1 352 ? 3.861 23.312 34.938 1 97.38 352 ASP B CA 1
ATOM 7644 C C . ASP B 1 352 ? 3.387 21.875 35 1 97.38 352 ASP B C 1
ATOM 7646 O O . ASP B 1 352 ? 3.789 21.109 35.875 1 97.38 352 ASP B O 1
ATOM 7650 N N . GLU B 1 353 ? 2.504 21.5 34.156 1 97.81 353 GLU B N 1
ATOM 7651 C CA . GLU B 1 353 ? 1.938 20.156 34.156 1 97.81 353 GLU B CA 1
ATOM 7652 C C . GLU B 1 353 ? 2.684 19.234 33.219 1 97.81 353 GLU B C 1
ATOM 7654 O O . GLU B 1 353 ? 2.26 18.094 32.969 1 97.81 353 GLU B O 1
ATOM 7659 N N . ARG B 1 354 ? 3.738 19.688 32.562 1 98.06 354 ARG B N 1
ATOM 7660 C CA . ARG B 1 354 ? 4.605 18.922 31.688 1 98.06 354 ARG B CA 1
ATOM 7661 C C . ARG B 1 354 ? 3.83 18.375 30.484 1 98.06 354 ARG B C 1
ATOM 7663 O O . ARG B 1 354 ? 3.852 17.172 30.234 1 98.06 354 ARG B O 1
ATOM 7670 N N . TRP B 1 355 ? 3.184 19.344 29.781 1 98.5 355 TRP B N 1
ATOM 7671 C CA . TRP B 1 355 ? 2.562 19 28.5 1 98.5 355 TRP B CA 1
ATOM 7672 C C . TRP B 1 355 ? 3.605 18.906 27.391 1 98.5 355 TRP B C 1
ATOM 7674 O O . TRP B 1 355 ? 3.354 18.328 26.344 1 98.5 355 TRP B O 1
ATOM 7684 N N . ILE B 1 356 ? 4.805 19.469 27.609 1 98.5 356 ILE B N 1
ATOM 7685 C CA . ILE B 1 356 ? 5.762 19.703 26.531 1 98.5 356 ILE B CA 1
ATOM 7686 C C . ILE B 1 356 ? 6.906 18.688 26.625 1 98.5 356 ILE B C 1
ATOM 7688 O O . ILE B 1 356 ? 7.477 18.5 27.703 1 98.5 356 ILE B O 1
ATOM 7692 N N . ASP B 1 357 ? 7.223 18.094 25.547 1 98.19 357 ASP B N 1
ATOM 7693 C CA . ASP B 1 357 ? 8.383 17.219 25.406 1 98.19 357 ASP B CA 1
ATOM 7694 C C . ASP B 1 357 ? 9.477 17.875 24.562 1 98.19 357 ASP B C 1
ATOM 7696 O O . ASP B 1 357 ? 9.344 17.984 23.344 1 98.19 357 ASP B O 1
ATOM 7700 N N . TYR B 1 358 ? 10.633 18.156 25.125 1 95.88 358 TYR B N 1
ATOM 7701 C CA . TYR B 1 358 ? 11.609 19.047 24.516 1 95.88 358 TYR B CA 1
ATOM 7702 C C . TYR B 1 358 ? 12.703 18.266 23.797 1 95.88 358 TYR B C 1
ATOM 7704 O O . TYR B 1 358 ? 12.992 18.516 22.625 1 95.88 358 TYR B O 1
ATOM 7712 N N . PRO B 1 359 ? 13.281 17.25 24.406 1 92.75 359 PRO B N 1
ATOM 7713 C CA . PRO B 1 359 ? 14.586 16.781 23.938 1 92.75 359 PRO B CA 1
ATOM 7714 C C . PRO B 1 359 ? 14.484 15.938 22.656 1 92.75 359 PRO B C 1
ATOM 7716 O O . PRO B 1 359 ? 13.453 15.32 22.406 1 92.75 359 PRO B O 1
ATOM 7719 N N . MET B 1 360 ? 15.547 15.961 21.969 1 88.5 360 MET B N 1
ATOM 7720 C CA . MET B 1 360 ? 15.742 14.984 20.906 1 88.5 360 MET B CA 1
ATOM 7721 C C . MET B 1 360 ? 16.281 13.672 21.469 1 88.5 360 MET B C 1
ATOM 7723 O O . MET B 1 360 ? 17.125 13.672 22.375 1 88.5 360 MET B O 1
ATOM 7727 N N . ASN B 1 361 ? 15.789 12.586 21.062 1 87.62 361 ASN B N 1
ATOM 7728 C CA . ASN B 1 361 ? 16.297 11.281 21.453 1 87.62 361 ASN B CA 1
ATOM 7729 C C . ASN B 1 361 ? 16.141 10.258 20.328 1 87.62 361 ASN B C 1
ATOM 7731 O O . ASN B 1 361 ? 15.539 10.555 19.297 1 87.62 361 ASN B O 1
ATOM 7735 N N . GLN B 1 362 ? 16.688 9.109 20.594 1 79.06 362 GLN B N 1
ATOM 7736 C CA . GLN B 1 362 ? 16.641 8.062 19.578 1 79.06 362 GLN B CA 1
ATOM 7737 C C . GLN B 1 362 ? 15.203 7.629 19.297 1 79.06 362 GLN B C 1
ATOM 7739 O O . GLN B 1 362 ? 14.43 7.41 20.234 1 79.06 362 GLN B O 1
ATOM 7744 N N . THR B 1 363 ? 14.812 7.527 18 1 77.56 363 THR B N 1
ATOM 7745 C CA . THR B 1 363 ? 13.594 6.961 17.438 1 77.56 363 THR B CA 1
ATOM 7746 C C . THR B 1 363 ? 12.406 7.879 17.688 1 77.56 363 THR B C 1
ATOM 7748 O O . THR B 1 363 ? 11.25 7.473 17.531 1 77.56 363 THR B O 1
ATOM 7751 N N . LYS B 1 364 ? 12.656 9.148 18.312 1 86.12 364 LYS B N 1
ATOM 7752 C CA . LYS B 1 364 ? 11.594 10.141 18.469 1 86.12 364 LYS B CA 1
ATOM 7753 C C . LYS B 1 364 ? 11.133 10.672 17.125 1 86.12 364 LYS B C 1
ATOM 7755 O O . LYS B 1 364 ? 11.938 10.82 16.203 1 86.12 364 LYS B O 1
ATOM 7760 N N . SER B 1 365 ? 9.836 10.938 17.078 1 84.81 365 SER B N 1
ATOM 7761 C CA . SER B 1 365 ? 9.289 11.578 15.883 1 84.81 365 SER B CA 1
ATOM 7762 C C . SER B 1 365 ? 9.945 12.938 15.633 1 84.81 365 SER B C 1
ATOM 7764 O O . SER B 1 365 ? 10.32 13.633 16.578 1 84.81 365 SER B O 1
ATOM 7766 N N . THR B 1 366 ? 10.055 13.305 14.344 1 78.56 366 THR B N 1
ATOM 7767 C CA . THR B 1 366 ? 10.656 14.578 13.961 1 78.56 366 THR B CA 1
ATOM 7768 C C . THR B 1 366 ? 9.602 15.68 13.891 1 78.56 366 THR B C 1
ATOM 7770 O O . THR B 1 366 ? 8.406 15.398 13.953 1 78.56 366 THR B O 1
ATOM 7773 N N . GLY B 1 367 ? 10.055 16.906 13.875 1 79.19 367 GLY B N 1
ATOM 7774 C CA . GLY B 1 367 ? 9.156 18.047 13.797 1 79.19 367 GLY B CA 1
ATOM 7775 C C . GLY B 1 367 ? 8.508 18.375 15.125 1 79.19 367 GLY B C 1
ATOM 7776 O O . GLY B 1 367 ? 9.117 18.203 16.188 1 79.19 367 GLY B O 1
ATOM 7777 N N . GLY B 1 368 ? 7.527 19.078 15.133 1 88.06 368 GLY B N 1
ATOM 7778 C CA . GLY B 1 368 ? 6.707 19.453 16.281 1 88.06 368 GLY B CA 1
ATOM 7779 C C . GLY B 1 368 ? 5.223 19.266 16.031 1 88.06 368 GLY B C 1
ATOM 7780 O O . GLY B 1 368 ? 4.766 19.312 14.883 1 88.06 368 GLY B O 1
ATOM 7781 N N . PHE B 1 369 ? 4.516 18.875 17.094 1 92.69 369 PHE B N 1
ATOM 7782 C CA . PHE B 1 369 ? 3.062 18.828 16.969 1 92.69 369 PHE B CA 1
ATOM 7783 C C . PHE B 1 369 ? 2.396 19.094 18.312 1 92.69 369 PHE B C 1
ATOM 7785 O O . PHE B 1 369 ? 3.068 19.141 19.344 1 92.69 369 PHE B O 1
ATOM 7792 N N . CYS B 1 370 ? 1.188 19.422 18.25 1 96.81 370 CYS B N 1
ATOM 7793 C CA . CYS B 1 370 ? 0.317 19.547 19.406 1 96.81 370 CYS B CA 1
ATOM 7794 C C . CYS B 1 370 ? -0.833 18.547 19.344 1 96.81 370 CYS B C 1
ATOM 7796 O O . CYS B 1 370 ? -1.493 18.438 18.312 1 96.81 370 CYS B O 1
ATOM 7798 N N . ALA B 1 371 ? -0.998 17.797 20.344 1 96.88 371 ALA B N 1
ATOM 7799 C CA . ALA B 1 371 ? -2.1 16.844 20.469 1 96.88 371 ALA B CA 1
ATOM 7800 C C . ALA B 1 371 ? -2.945 17.156 21.703 1 96.88 371 ALA B C 1
ATOM 7802 O O . ALA B 1 371 ? -2.533 16.875 22.828 1 96.88 371 ALA B O 1
ATOM 7803 N N . THR B 1 372 ? -4.074 17.656 21.484 1 97.12 372 THR B N 1
ATOM 7804 C CA . THR B 1 372 ? -4.938 18.031 22.609 1 97.12 372 THR B CA 1
ATOM 7805 C C . THR B 1 372 ? -5.949 16.938 22.906 1 97.12 372 THR B C 1
ATOM 7807 O O . THR B 1 372 ? -6.684 16.5 22 1 97.12 372 THR B O 1
ATOM 7810 N N . VAL B 1 373 ? -6.012 16.516 24.125 1 97.25 373 VAL B N 1
ATOM 7811 C CA . VAL B 1 373 ? -6.941 15.492 24.609 1 97.25 373 VAL B CA 1
ATOM 7812 C C . VAL B 1 373 ? -8.266 16.141 25 1 97.25 373 VAL B C 1
ATOM 7814 O O . VAL B 1 373 ? -8.281 17.219 25.609 1 97.25 373 VAL B O 1
ATOM 7817 N N . ALA B 1 374 ? -9.367 15.508 24.641 1 95.88 374 ALA B N 1
ATOM 7818 C CA . ALA B 1 374 ? -10.672 16.016 25.047 1 95.88 374 ALA B CA 1
ATOM 7819 C C . ALA B 1 374 ? -10.773 16.156 26.562 1 95.88 374 ALA B C 1
ATOM 7821 O O . ALA B 1 374 ? -10.602 15.18 27.297 1 95.88 374 ALA B O 1
ATOM 7822 N N . ASN B 1 375 ? -11 17.422 26.938 1 93.31 375 ASN B N 1
ATOM 7823 C CA . ASN B 1 375 ? -11.102 17.734 28.359 1 93.31 375 ASN B CA 1
ATOM 7824 C C . ASN B 1 375 ? -9.828 17.344 29.109 1 93.31 375 ASN B C 1
ATOM 7826 O O . ASN B 1 375 ? -9.891 16.906 30.266 1 93.31 375 ASN B O 1
ATOM 7830 N N . GLY B 1 376 ? -8.773 17.312 28.469 1 96.38 376 GLY B N 1
ATOM 7831 C CA . GLY B 1 376 ? -7.488 16.938 29.016 1 96.38 376 GLY B CA 1
ATOM 7832 C C . GLY B 1 376 ? -6.359 17.859 28.578 1 96.38 376 GLY B C 1
ATOM 7833 O O . GLY B 1 376 ? -6.594 19 28.172 1 96.38 376 GLY B O 1
ATOM 7834 N N . PRO B 1 377 ? -5.125 17.422 28.734 1 97.88 377 PRO B N 1
ATOM 7835 C CA . PRO B 1 377 ? -3.963 18.234 28.391 1 97.88 377 PRO B CA 1
ATOM 7836 C C . PRO B 1 377 ? -3.766 18.375 26.891 1 97.88 377 PRO B C 1
ATOM 7838 O O . PRO B 1 377 ? -4.336 17.609 26.109 1 97.88 377 PRO B O 1
ATOM 7841 N N . SER B 1 378 ? -3.057 19.406 26.516 1 98.38 378 SER B N 1
ATOM 7842 C CA . SER B 1 378 ? -2.518 19.547 25.156 1 98.38 378 SER B CA 1
ATOM 7843 C C . SER B 1 378 ? -1.032 19.203 25.125 1 98.38 378 SER B C 1
ATOM 7845 O O . SER B 1 378 ? -0.184 20.047 25.406 1 98.38 378 SER B O 1
ATOM 7847 N N . TYR B 1 379 ? -0.732 18.031 24.656 1 98.62 379 TYR B N 1
ATOM 7848 C CA . TYR B 1 379 ? 0.656 17.594 24.625 1 98.62 379 TYR B CA 1
ATOM 7849 C C . TYR B 1 379 ? 1.392 18.156 23.422 1 98.62 379 TYR B C 1
ATOM 7851 O O . TYR B 1 379 ? 0.851 18.188 22.312 1 98.62 379 TYR B O 1
ATOM 7859 N N . ILE B 1 380 ? 2.609 18.625 23.641 1 98.44 380 ILE B N 1
ATOM 7860 C CA . ILE B 1 380 ? 3.406 19.266 22.609 1 98.44 380 ILE B CA 1
ATOM 7861 C C . ILE B 1 380 ? 4.738 18.531 22.453 1 98.44 380 ILE B C 1
ATOM 7863 O O . ILE B 1 380 ? 5.504 18.422 23.406 1 98.44 380 ILE B O 1
ATOM 7867 N N . LEU B 1 381 ? 4.945 18.031 21.297 1 97.62 381 LEU B N 1
ATOM 7868 C CA . LEU B 1 381 ? 6.234 17.422 20.969 1 97.62 381 LEU B CA 1
ATOM 7869 C C . LEU B 1 381 ? 7.145 18.422 20.266 1 97.62 381 LEU B C 1
ATOM 7871 O O . LEU B 1 381 ? 6.73 19.094 19.312 1 97.62 381 LEU B O 1
ATOM 7875 N N . LEU B 1 382 ? 8.359 18.547 20.766 1 95.12 382 LEU B N 1
ATOM 7876 C CA . LEU B 1 382 ? 9.398 19.359 20.156 1 95.12 382 LEU B CA 1
ATOM 7877 C C . LEU B 1 382 ? 10.688 18.547 19.969 1 95.12 382 LEU B C 1
ATOM 7879 O O . LEU B 1 382 ? 10.828 17.469 20.531 1 95.12 382 LEU B O 1
ATOM 7883 N N . ASN B 1 383 ? 11.492 18.984 19.156 1 89.69 383 ASN B N 1
ATOM 7884 C CA . ASN B 1 383 ? 12.898 18.594 19.078 1 89.69 383 ASN B CA 1
ATOM 7885 C C . ASN B 1 383 ? 13.812 19.797 19.281 1 89.69 383 ASN B C 1
ATOM 7887 O O . ASN B 1 383 ? 14.195 20.469 18.328 1 89.69 383 ASN B O 1
ATOM 7891 N N . TRP B 1 384 ? 14.18 19.938 20.484 1 91.19 384 TRP B N 1
ATOM 7892 C CA . TRP B 1 384 ? 14.742 21.188 20.969 1 91.19 384 TRP B CA 1
ATOM 7893 C C . TRP B 1 384 ? 16.203 21.344 20.547 1 91.19 384 TRP B C 1
ATOM 7895 O O . TRP B 1 384 ? 17.031 20.5 20.875 1 91.19 384 TRP B O 1
ATOM 7905 N N . THR B 1 385 ? 16.5 22.406 19.859 1 82.94 385 THR B N 1
ATOM 7906 C CA . THR B 1 385 ? 17.859 22.719 19.422 1 82.94 385 THR B CA 1
ATOM 7907 C C . THR B 1 385 ? 18.422 23.906 20.188 1 82.94 385 THR B C 1
ATOM 7909 O O . THR B 1 385 ? 19.625 24.156 20.156 1 82.94 385 THR B O 1
ATOM 7912 N N . GLY B 1 386 ? 17.547 24.688 20.734 1 87.75 386 GLY B N 1
ATOM 7913 C CA . GLY B 1 386 ? 17.938 25.906 21.422 1 87.75 386 GLY B CA 1
ATOM 7914 C C . GLY B 1 386 ? 17.953 27.125 20.516 1 87.75 386 GLY B C 1
ATOM 7915 O O . GLY B 1 386 ? 18.312 28.219 20.953 1 87.75 386 GLY B O 1
ATOM 7916 N N . LEU B 1 387 ? 17.516 26.922 19.344 1 83.44 387 LEU B N 1
ATOM 7917 C CA . LEU B 1 387 ? 17.484 28.016 18.391 1 83.44 387 LEU B CA 1
ATOM 7918 C C . LEU B 1 387 ? 16.156 28.75 18.422 1 83.44 387 LEU B C 1
ATOM 7920 O O . LEU B 1 387 ? 15.156 28.203 18.906 1 83.44 387 LEU B O 1
ATOM 7924 N N . LEU B 1 388 ? 16.156 29.938 17.953 1 85.12 388 LEU B N 1
ATOM 7925 C CA . LEU B 1 388 ? 14.945 30.75 17.906 1 85.12 388 LEU B CA 1
ATOM 7926 C C . LEU B 1 388 ? 13.844 30.031 17.125 1 85.12 388 LEU B C 1
ATOM 7928 O O . LEU B 1 388 ? 12.664 30.156 17.453 1 85.12 388 LEU B O 1
ATOM 7932 N N . SER B 1 389 ? 14.227 29.297 16.156 1 84.5 389 SER B N 1
ATOM 7933 C CA . SER B 1 389 ? 13.258 28.547 15.359 1 84.5 389 SER B CA 1
ATOM 7934 C C . SER B 1 389 ? 12.422 27.625 16.234 1 84.5 389 SER B C 1
ATOM 7936 O O . SER B 1 389 ? 11.219 27.484 16.016 1 84.5 389 SER B O 1
ATOM 7938 N N . GLU B 1 390 ? 13.023 27.062 17.219 1 88.62 390 GLU B N 1
ATOM 7939 C CA . GLU B 1 390 ? 12.305 26.141 18.094 1 88.62 390 GLU B CA 1
ATOM 7940 C C . GLU B 1 390 ? 11.391 26.875 19.047 1 88.62 390 GLU B C 1
ATOM 7942 O O . GLU B 1 390 ? 10.352 26.344 19.469 1 88.62 390 GLU B O 1
ATOM 7947 N N . VAL B 1 391 ? 11.773 28.078 19.375 1 91.56 391 VAL B N 1
ATOM 7948 C CA . VAL B 1 391 ? 10.898 28.906 20.188 1 91.56 391 VAL B CA 1
ATOM 7949 C C . VAL B 1 391 ? 9.648 29.266 19.391 1 91.56 391 VAL B C 1
ATOM 7951 O O . VAL B 1 391 ? 8.547 29.297 19.938 1 91.56 391 VAL B O 1
ATOM 7954 N N . LEU B 1 392 ? 9.875 29.547 18.188 1 90.75 392 LEU B N 1
ATOM 7955 C CA . LEU B 1 392 ? 8.734 29.859 17.328 1 90.75 392 LEU B CA 1
ATOM 7956 C C . LEU B 1 392 ? 7.836 28.641 17.156 1 90.75 392 LEU B C 1
ATOM 7958 O O . LEU B 1 392 ? 6.613 28.766 17.094 1 90.75 392 LEU B O 1
ATOM 7962 N N . VAL B 1 393 ? 8.414 27.469 17.062 1 92.31 393 VAL B N 1
ATOM 7963 C CA . VAL B 1 393 ? 7.633 26.234 16.984 1 92.31 393 VAL B CA 1
ATOM 7964 C C . VAL B 1 393 ? 6.836 26.062 18.281 1 92.31 393 VAL B C 1
ATOM 7966 O O . VAL B 1 393 ? 5.664 25.672 18.25 1 92.31 393 VAL B O 1
ATOM 7969 N N . LEU B 1 394 ? 7.492 26.328 19.375 1 96.69 394 LEU B N 1
ATOM 7970 C CA . LEU B 1 394 ? 6.812 26.25 20.656 1 96.69 394 LEU B CA 1
ATOM 7971 C C . LEU B 1 394 ? 5.617 27.203 20.688 1 96.69 394 LEU B C 1
ATOM 7973 O O . LEU B 1 394 ? 4.523 26.812 21.125 1 96.69 394 LEU B O 1
ATOM 7977 N N . ALA B 1 395 ? 5.84 28.422 20.266 1 96.56 395 ALA B N 1
ATOM 7978 C CA . ALA B 1 395 ? 4.746 29.391 20.188 1 96.56 395 ALA B CA 1
ATOM 7979 C C . ALA B 1 395 ? 3.623 28.875 19.297 1 96.56 395 ALA B C 1
ATOM 7981 O O . ALA B 1 395 ? 2.445 29 19.641 1 96.56 395 ALA B O 1
ATOM 7982 N N . HIS B 1 396 ? 3.988 28.328 18.172 1 95.44 396 HIS B N 1
ATOM 7983 C CA . HIS B 1 396 ? 3.053 27.75 17.219 1 95.44 396 HIS B CA 1
ATOM 7984 C C . HIS B 1 396 ? 2.186 26.672 17.875 1 95.44 396 HIS B C 1
ATOM 7986 O O . HIS B 1 396 ? 0.956 26.734 17.812 1 95.44 396 HIS B O 1
ATOM 7992 N N . GLU B 1 397 ? 2.836 25.734 18.562 1 97.5 397 GLU B N 1
ATOM 7993 C CA . GLU B 1 397 ? 2.115 24.625 19.172 1 97.5 397 GLU B CA 1
ATOM 7994 C C . GLU B 1 397 ? 1.24 25.094 20.328 1 97.5 397 GLU B C 1
ATOM 7996 O O . GLU B 1 397 ? 0.166 24.547 20.578 1 97.5 397 GLU B O 1
ATOM 8001 N N . LEU B 1 398 ? 1.699 26.078 21 1 98.12 398 LEU B N 1
ATOM 8002 C CA . LEU B 1 398 ? 0.892 26.672 22.062 1 98.12 398 LEU B CA 1
ATOM 8003 C C . LEU B 1 398 ? -0.339 27.359 21.5 1 98.12 398 LEU B C 1
ATOM 8005 O O . LEU B 1 398 ? -1.345 27.516 22.188 1 98.12 398 LEU B O 1
ATOM 8009 N N . GLY B 1 399 ? -0.237 27.828 20.328 1 97.88 399 GLY B N 1
ATOM 8010 C CA . GLY B 1 399 ? -1.42 28.344 19.641 1 97.88 399 GLY B CA 1
ATOM 8011 C C . GLY B 1 399 ? -2.488 27.281 19.438 1 97.88 399 GLY B C 1
ATOM 8012 O O . GLY B 1 399 ? -3.676 27.547 19.641 1 97.88 399 GLY B O 1
ATOM 8013 N N . HIS B 1 400 ? -2.08 26.109 19.016 1 97.25 400 HIS B N 1
ATOM 8014 C CA . HIS B 1 400 ? -3.008 24.984 18.938 1 97.25 400 HIS B CA 1
ATOM 8015 C C . HIS B 1 400 ? -3.58 24.656 20.328 1 97.25 400 HIS B C 1
ATOM 8017 O O . HIS B 1 400 ? -4.793 24.484 20.469 1 97.25 400 HIS B O 1
ATOM 8023 N N . ALA B 1 401 ? -2.682 24.609 21.328 1 98.12 401 ALA B N 1
ATOM 8024 C CA . ALA B 1 401 ? -3.094 24.281 22.688 1 98.12 401 ALA B CA 1
ATOM 8025 C C . ALA B 1 401 ? -4.125 25.281 23.203 1 98.12 401 ALA B C 1
ATOM 8027 O O . ALA B 1 401 ? -5.16 24.891 23.75 1 98.12 401 ALA B O 1
ATOM 8028 N N . GLY B 1 402 ? -3.795 26.531 23.016 1 97.88 402 GLY B N 1
ATOM 8029 C CA . GLY B 1 402 ? -4.738 27.562 23.438 1 97.88 402 GLY B CA 1
ATOM 8030 C C . GLY B 1 402 ? -6.09 27.438 22.75 1 97.88 402 GLY B C 1
ATOM 8031 O O . GLY B 1 402 ? -7.129 27.547 23.406 1 97.88 402 GLY B O 1
ATOM 8032 N N . HIS B 1 403 ? -6.094 27.203 21.484 1 97.19 403 HIS B N 1
ATOM 8033 C CA . HIS B 1 403 ? -7.312 27.047 20.703 1 97.19 403 HIS B CA 1
ATOM 8034 C C . HIS B 1 403 ? -8.156 25.891 21.219 1 97.19 403 HIS B C 1
ATOM 8036 O O . HIS B 1 403 ? -9.305 26.078 21.625 1 97.19 403 HIS B O 1
ATOM 8042 N N . PHE B 1 404 ? -7.605 24.75 21.359 1 96.75 404 PHE B N 1
ATOM 8043 C CA . PHE B 1 404 ? -8.367 23.547 21.656 1 96.75 404 PHE B CA 1
ATOM 8044 C C . PHE B 1 404 ? -8.742 23.5 23.141 1 96.75 404 PHE B C 1
ATOM 8046 O O . PHE B 1 404 ? -9.812 23 23.5 1 96.75 404 PHE B O 1
ATOM 8053 N N . GLN B 1 405 ? -7.867 24.062 24.031 1 97.5 405 GLN B N 1
ATOM 8054 C CA . GLN B 1 405 ? -8.234 24.156 25.438 1 97.5 405 GLN B CA 1
ATOM 8055 C C . GLN B 1 405 ? -9.453 25.047 25.641 1 97.5 405 GLN B C 1
ATOM 8057 O O . GLN B 1 405 ? -10.367 24.703 26.391 1 97.5 405 GLN B O 1
ATOM 8062 N N . LEU B 1 406 ? -9.438 26.156 24.953 1 97.31 406 LEU B N 1
ATOM 8063 C CA . LEU B 1 406 ? -10.57 27.062 25.062 1 97.31 406 LEU B CA 1
ATOM 8064 C C . LEU B 1 406 ? -11.82 26.453 24.438 1 97.31 406 LEU B C 1
ATOM 8066 O O . LEU B 1 406 ? -12.914 26.562 25 1 97.31 406 LEU B O 1
ATOM 8070 N N . THR B 1 407 ? -11.703 25.844 23.297 1 96.12 407 THR B N 1
ATOM 8071 C CA . THR B 1 407 ? -12.828 25.172 22.656 1 96.12 407 THR B CA 1
ATOM 8072 C C . THR B 1 407 ? -13.406 24.109 23.578 1 96.12 407 THR B C 1
ATOM 8074 O O . THR B 1 407 ? -14.617 24.047 23.781 1 96.12 407 THR B O 1
ATOM 8077 N N . ASN B 1 408 ? -12.555 23.297 24.141 1 94.81 408 ASN B N 1
ATOM 8078 C CA . ASN B 1 408 ? -12.977 22.188 24.984 1 94.81 408 ASN B CA 1
ATOM 8079 C C . ASN B 1 408 ? -13.727 22.672 26.219 1 94.81 408 ASN B C 1
ATOM 8081 O O . ASN B 1 408 ? -14.625 21.984 26.703 1 94.81 408 ASN B O 1
ATOM 8085 N N . GLN B 1 409 ? -13.438 23.812 26.672 1 94.38 409 GLN B N 1
ATOM 8086 C CA . GLN B 1 409 ? -14.055 24.375 27.875 1 94.38 409 GLN B CA 1
ATOM 8087 C C . GLN B 1 409 ? -15.445 24.938 27.562 1 94.38 409 GLN B C 1
ATOM 8089 O O . GLN B 1 409 ? -16.25 25.156 28.484 1 94.38 409 GLN B O 1
ATOM 8094 N N . HIS B 1 410 ? -15.734 25.031 26.281 1 94.56 410 HIS B N 1
ATOM 8095 C CA . HIS B 1 410 ? -16.906 25.859 26.016 1 94.56 410 HIS B CA 1
ATOM 8096 C C . HIS B 1 410 ? -17.891 25.125 25.109 1 94.56 410 HIS B C 1
ATOM 8098 O O . HIS B 1 410 ? -19.047 25.531 25 1 94.56 410 HIS B O 1
ATOM 8104 N N . VAL B 1 411 ? -17.438 24.188 24.453 1 94.19 411 VAL B N 1
ATOM 8105 C CA . VAL B 1 411 ? -18.359 23.469 23.562 1 94.19 411 VAL B CA 1
ATOM 8106 C C . VAL B 1 411 ? -18.312 21.969 23.875 1 94.19 411 VAL B C 1
ATOM 8108 O O . VAL B 1 411 ? -17.391 21.5 24.531 1 94.19 411 VAL B O 1
ATOM 8111 N N . SER B 1 412 ? -19.375 21.234 23.391 1 94.75 412 SER B N 1
ATOM 8112 C CA . SER B 1 412 ? -19.406 19.781 23.578 1 94.75 412 SER B CA 1
ATOM 8113 C C . SER B 1 412 ? -18.234 19.109 22.859 1 94.75 412 SER B C 1
ATOM 8115 O O . SER B 1 412 ? -17.875 19.5 21.75 1 94.75 412 SER B O 1
ATOM 8117 N N . PRO B 1 413 ? -17.734 18.031 23.484 1 94.5 413 PRO B N 1
ATOM 8118 C CA . PRO B 1 413 ? -16.641 17.281 22.859 1 94.5 413 PRO B CA 1
ATOM 8119 C C . PRO B 1 413 ? -17.031 16.672 21.516 1 94.5 413 PRO B C 1
ATOM 8121 O O . PRO B 1 413 ? -16.156 16.266 20.734 1 94.5 413 PRO B O 1
ATOM 8124 N N . ILE B 1 414 ? -18.312 16.578 21.234 1 94.94 414 ILE B N 1
ATOM 8125 C CA . ILE B 1 414 ? -18.688 15.969 19.969 1 94.94 414 ILE B CA 1
ATOM 8126 C C . ILE B 1 414 ? -18.922 17.047 18.906 1 94.94 414 ILE B C 1
ATOM 8128 O O . ILE B 1 414 ? -19.234 16.75 17.75 1 94.94 414 ILE B O 1
ATOM 8132 N N . THR B 1 415 ? -18.781 18.359 19.391 1 94.06 415 THR B N 1
ATOM 8133 C CA . THR B 1 415 ? -18.734 19.422 18.391 1 94.06 415 THR B CA 1
ATOM 8134 C C . THR B 1 415 ? -17.547 19.203 17.438 1 94.06 415 THR B C 1
ATOM 8136 O O . THR B 1 415 ? -16.438 18.922 17.875 1 94.06 415 THR B O 1
ATOM 8139 N N . PRO B 1 416 ? -17.859 19.312 16.156 1 92.5 416 PRO B N 1
ATOM 8140 C CA . PRO B 1 416 ? -16.75 19.125 15.203 1 92.5 416 PRO B CA 1
ATOM 8141 C C . PRO B 1 416 ? -15.602 20.109 15.438 1 92.5 416 PRO B C 1
ATOM 8143 O O . PRO B 1 416 ? -15.836 21.234 15.883 1 92.5 416 PRO B O 1
ATOM 8146 N N . GLU B 1 417 ? -14.422 19.641 15.117 1 91.69 417 GLU B N 1
ATOM 8147 C CA . GLU B 1 417 ? -13.289 20.562 15.117 1 91.69 417 GLU B CA 1
ATOM 8148 C C . GLU B 1 417 ? -13.445 21.625 14.047 1 91.69 417 GLU B C 1
ATOM 8150 O O . GLU B 1 417 ? -14.164 21.438 13.062 1 91.69 417 GLU B O 1
ATOM 8155 N N . ALA B 1 418 ? -12.781 22.719 14.359 1 93.06 418 ALA B N 1
ATOM 8156 C CA . ALA B 1 418 ? -12.742 23.734 13.312 1 93.06 418 ALA B CA 1
ATOM 8157 C C . ALA B 1 418 ? -12.18 23.172 12.016 1 93.06 418 ALA B C 1
ATOM 8159 O O . ALA B 1 418 ? -11.328 22.281 12.039 1 93.06 418 ALA B O 1
ATOM 8160 N N . SER B 1 419 ? -12.68 23.703 10.977 1 93.81 419 SER B N 1
ATOM 8161 C CA . SER B 1 419 ? -12.25 23.281 9.648 1 93.81 419 SER B CA 1
ATOM 8162 C C . SER B 1 419 ? -10.734 23.344 9.516 1 93.81 419 SER B C 1
ATOM 8164 O O . SER B 1 419 ? -10.094 24.25 10.055 1 93.81 419 SER B O 1
ATOM 8166 N N . LEU B 1 420 ? -10.211 22.438 8.742 1 90.56 420 LEU B N 1
ATOM 8167 C CA . LEU B 1 420 ? -8.789 22.453 8.422 1 90.56 420 LEU B CA 1
ATOM 8168 C C . LEU B 1 420 ? -8.359 23.797 7.848 1 90.56 420 LEU B C 1
ATOM 8170 O O . LEU B 1 420 ? -7.23 24.234 8.062 1 90.56 420 LEU B O 1
ATOM 8174 N N . TYR B 1 421 ? -9.281 24.453 7.23 1 92.88 421 TYR B N 1
ATOM 8175 C CA . TYR B 1 421 ? -9.031 25.75 6.637 1 92.88 421 TYR B CA 1
ATOM 8176 C C . TYR B 1 421 ? -8.633 26.766 7.695 1 92.88 421 TYR B C 1
ATOM 8178 O O . TYR B 1 421 ? -7.848 27.688 7.43 1 92.88 421 TYR B O 1
ATOM 8186 N N . PHE B 1 422 ? -9.125 26.531 8.852 1 94.88 422 PHE B N 1
ATOM 8187 C CA . PHE B 1 422 ? -8.953 27.5 9.922 1 94.88 422 PHE B CA 1
ATOM 8188 C C . PHE B 1 422 ? -7.973 26.984 10.969 1 94.88 422 PHE B C 1
ATOM 8190 O O . PHE B 1 422 ? -7.453 27.75 11.773 1 94.88 422 PHE B O 1
ATOM 8197 N N . ILE B 1 423 ? -7.707 25.766 10.914 1 92.44 423 ILE B N 1
ATOM 8198 C CA . ILE B 1 423 ? -7.125 25.062 12.047 1 92.44 423 ILE B CA 1
ATOM 8199 C C . ILE B 1 423 ? -5.734 25.625 12.344 1 92.44 423 ILE B C 1
ATOM 8201 O O . ILE B 1 423 ? -5.281 25.594 13.492 1 92.44 423 ILE B O 1
ATOM 8205 N N . GLU B 1 424 ? -5.031 26.172 11.367 1 92.38 424 GLU B N 1
ATOM 8206 C CA . GLU B 1 424 ? -3.67 26.672 11.555 1 92.38 424 GLU B CA 1
ATOM 8207 C C . GLU B 1 424 ? -3.66 28.141 11.945 1 92.38 424 GLU B C 1
ATOM 8209 O O . GLU B 1 424 ? -2.621 28.672 12.336 1 92.38 424 GLU B O 1
ATOM 8214 N N . ALA B 1 425 ? -4.793 28.812 11.914 1 95.81 425 ALA B N 1
ATOM 8215 C CA . ALA B 1 425 ? -4.832 30.234 12.172 1 95.81 425 ALA B CA 1
ATOM 8216 C C . ALA B 1 425 ? -4.387 30.547 13.594 1 95.81 425 ALA B C 1
ATOM 8218 O O . ALA B 1 425 ? -3.553 31.438 13.812 1 95.81 425 ALA B O 1
ATOM 8219 N N . PRO B 1 426 ? -4.848 29.797 14.562 1 96.94 426 PRO B N 1
ATOM 8220 C CA . PRO B 1 426 ? -4.422 30.109 15.922 1 96.94 426 PRO B CA 1
ATOM 8221 C C . PRO B 1 426 ? -2.922 29.922 16.141 1 96.94 426 PRO B C 1
ATOM 8223 O O . PRO B 1 426 ? -2.275 30.75 16.781 1 96.94 426 PRO B O 1
ATOM 8226 N N . SER B 1 427 ? -2.344 28.875 15.641 1 95.75 427 SER B N 1
ATOM 8227 C CA . SER B 1 427 ? -0.92 28.609 15.797 1 95.75 427 SER B CA 1
ATOM 8228 C C . SER B 1 427 ? -0.072 29.641 15.07 1 95.75 427 SER B C 1
ATOM 8230 O O . SER B 1 427 ? 0.911 30.141 15.617 1 95.75 427 SER B O 1
ATOM 8232 N N . THR B 1 428 ? -0.475 30.016 13.883 1 94.12 428 THR B N 1
ATOM 8233 C CA . THR B 1 428 ? 0.302 30.984 13.125 1 94.12 428 THR B CA 1
ATOM 8234 C C . THR B 1 428 ? 0.13 32.406 13.695 1 94.12 428 THR B C 1
ATOM 8236 O O . THR B 1 428 ? 1.058 33.219 13.656 1 94.12 428 THR B O 1
ATOM 8239 N N . ALA B 1 429 ? -1.032 32.688 14.25 1 96.88 429 ALA B N 1
ATOM 8240 C CA . ALA B 1 429 ? -1.199 33.938 14.969 1 96.88 429 ALA B CA 1
ATOM 8241 C C . ALA B 1 429 ? -0.199 34.062 16.109 1 96.88 429 ALA B C 1
ATOM 8243 O O . ALA B 1 429 ? 0.4 35.125 16.328 1 96.88 429 ALA B O 1
ATOM 8244 N N . ASN B 1 430 ? -0.037 32.969 16.812 1 97.44 430 ASN B N 1
ATOM 8245 C CA . ASN B 1 430 ? 0.924 32.969 17.922 1 97.44 430 ASN B CA 1
ATOM 8246 C C . ASN B 1 430 ? 2.342 33.25 17.422 1 97.44 430 ASN B C 1
ATOM 8248 O O . ASN B 1 430 ? 3.117 33.906 18.094 1 97.44 430 ASN B O 1
ATOM 8252 N N . GLU B 1 431 ? 2.727 32.719 16.281 1 94.88 431 GLU B N 1
ATOM 8253 C CA . GLU B 1 431 ? 4.035 33 15.711 1 94.88 431 GLU B CA 1
ATOM 8254 C C . GLU B 1 431 ? 4.199 34.5 15.438 1 94.88 431 GLU B C 1
ATOM 8256 O O . GLU B 1 431 ? 5.238 35.062 15.758 1 94.88 431 GLU B O 1
ATOM 8261 N N . VAL B 1 432 ? 3.172 35.031 14.867 1 95.25 432 VAL B N 1
ATOM 8262 C CA . VAL B 1 432 ? 3.221 36.469 14.508 1 95.25 432 VAL B CA 1
ATOM 8263 C C . VAL B 1 432 ? 3.291 37.312 15.766 1 95.25 432 VAL B C 1
ATOM 8265 O O . VAL B 1 432 ? 4.078 38.25 15.836 1 95.25 432 VAL B O 1
ATOM 8268 N N . ILE B 1 433 ? 2.51 37 16.75 1 97 433 ILE B N 1
ATOM 8269 C CA . ILE B 1 433 ? 2.531 37.719 18.016 1 97 433 ILE B CA 1
ATOM 8270 C C . ILE B 1 433 ? 3.926 37.656 18.625 1 97 433 ILE B C 1
ATOM 8272 O O . ILE B 1 433 ? 4.469 38.656 19.078 1 97 433 ILE B O 1
ATOM 8276 N N . MET B 1 434 ? 4.492 36.5 18.625 1 95.69 434 MET B N 1
ATOM 8277 C CA . MET B 1 434 ? 5.832 36.312 19.172 1 95.69 434 MET B CA 1
ATOM 8278 C C . MET B 1 434 ? 6.859 37.125 18.406 1 95.69 434 MET B C 1
ATOM 8280 O O . MET B 1 434 ? 7.723 37.781 19.016 1 95.69 434 MET B O 1
ATOM 8284 N N . CYS B 1 435 ? 6.766 37.062 17.141 1 92.81 435 CYS B N 1
ATOM 8285 C CA . CYS B 1 435 ? 7.695 37.844 16.312 1 92.81 435 CYS B CA 1
ATOM 8286 C C . CYS B 1 435 ? 7.598 39.344 16.609 1 92.81 435 CYS B C 1
ATOM 8288 O O . CYS B 1 435 ? 8.617 40 16.766 1 92.81 435 CYS B O 1
ATOM 8290 N N . GLN B 1 436 ? 6.391 39.812 16.688 1 93.38 436 GLN B N 1
ATOM 8291 C CA . GLN B 1 436 ? 6.184 41.219 16.969 1 93.38 436 GLN B CA 1
ATOM 8292 C C . GLN B 1 436 ? 6.707 41.594 18.359 1 93.38 436 GLN B C 1
ATOM 8294 O O . GLN B 1 436 ? 7.277 42.656 18.562 1 93.38 436 GLN B O 1
ATOM 8299 N N . TYR B 1 437 ? 6.484 40.719 19.266 1 91.81 437 TYR B N 1
ATOM 8300 C CA . TYR B 1 437 ? 7.016 40.906 20.625 1 91.81 437 TYR B CA 1
ATOM 8301 C C . TYR B 1 437 ? 8.539 41 20.594 1 91.81 437 TYR B C 1
ATOM 8303 O O . TYR B 1 437 ? 9.109 41.938 21.188 1 91.81 437 TYR B O 1
ATOM 8311 N N . LEU B 1 438 ? 9.172 40.125 19.922 1 92.06 438 LEU B N 1
ATOM 8312 C CA . LEU B 1 438 ? 10.633 40.094 19.859 1 92.06 438 LEU B CA 1
ATOM 8313 C C . LEU B 1 438 ? 11.156 41.344 19.141 1 92.06 438 LEU B C 1
ATOM 8315 O O . LEU B 1 438 ? 12.164 41.938 19.562 1 92.06 438 LEU B O 1
ATOM 8319 N N . LEU B 1 439 ? 10.438 41.75 18.125 1 91.81 439 LEU B N 1
ATOM 8320 C CA . LEU B 1 439 ? 10.852 42.906 17.344 1 91.81 439 LEU B CA 1
ATOM 8321 C C . LEU B 1 439 ? 10.664 44.188 18.141 1 91.81 439 LEU B C 1
ATOM 8323 O O . LEU B 1 439 ? 11.289 45.219 17.844 1 91.81 439 LEU B O 1
ATOM 8327 N N . SER B 1 440 ? 9.836 44.188 19.078 1 90.88 440 SER B N 1
ATOM 8328 C CA . SER B 1 440 ? 9.562 45.344 19.891 1 90.88 440 SER B CA 1
ATOM 8329 C C . SER B 1 440 ? 10.617 45.531 20.969 1 90.88 440 SER B C 1
ATOM 8331 O O . SER B 1 440 ? 10.711 46.594 21.594 1 90.88 440 SER B O 1
ATOM 8333 N N . GLN B 1 441 ? 11.422 44.531 21.172 1 88.81 441 GLN B N 1
ATOM 8334 C CA . GLN B 1 441 ? 12.508 44.625 22.141 1 88.81 441 GLN B CA 1
ATOM 8335 C C . GLN B 1 441 ? 13.602 45.594 21.641 1 88.81 441 GLN B C 1
ATOM 8337 O O . GLN B 1 441 ? 13.664 45.875 20.438 1 88.81 441 GLN B O 1
ATOM 8342 N N . PRO B 1 442 ? 14.422 46.156 22.562 1 91.12 442 PRO B N 1
ATOM 8343 C CA . PRO B 1 442 ? 15.523 47 22.125 1 91.12 442 PRO B CA 1
ATOM 8344 C C . PRO B 1 442 ? 16.656 46.219 21.453 1 91.12 442 PRO B C 1
ATOM 8346 O O . PRO B 1 442 ? 17.531 45.688 22.141 1 91.12 442 PRO B O 1
ATOM 8349 N N . LEU B 1 443 ? 16.594 46.188 20.172 1 90.06 443 LEU B N 1
ATOM 8350 C CA . LEU B 1 443 ? 17.562 45.406 19.391 1 90.06 443 LEU B CA 1
ATOM 8351 C C . LEU B 1 443 ? 18.469 46.344 18.594 1 90.06 443 LEU B C 1
ATOM 8353 O O . LEU B 1 443 ? 18.047 47.406 18.141 1 90.06 443 LEU B O 1
ATOM 8357 N N . GLU B 1 444 ? 19.734 45.875 18.516 1 88.62 444 GLU B N 1
ATOM 8358 C CA . GLU B 1 444 ? 20.609 46.531 17.547 1 88.62 444 GLU B CA 1
ATOM 8359 C C . GLU B 1 444 ? 20.156 46.25 16.125 1 88.62 444 GLU B C 1
ATOM 8361 O O . GLU B 1 444 ? 19.453 45.281 15.859 1 88.62 444 GLU B O 1
ATOM 8366 N N . ALA B 1 445 ? 20.578 47.125 15.266 1 89.38 445 ALA B N 1
ATOM 8367 C CA . ALA B 1 445 ? 20.141 47.062 13.875 1 89.38 445 ALA B CA 1
ATOM 8368 C C . ALA B 1 445 ? 20.438 45.688 13.281 1 89.38 445 ALA B C 1
ATOM 8370 O O . ALA B 1 445 ? 19.578 45.094 12.609 1 89.38 445 ALA B O 1
ATOM 8371 N N . ALA B 1 446 ? 21.547 45.219 13.562 1 86.06 446 ALA B N 1
ATOM 8372 C CA . ALA B 1 446 ? 21.953 43.938 13.016 1 86.06 446 ALA B CA 1
ATOM 8373 C C . ALA B 1 446 ? 21.109 42.781 13.578 1 86.06 446 ALA B C 1
ATOM 8375 O O . ALA B 1 446 ? 20.766 41.844 12.867 1 86.06 446 ALA B O 1
ATOM 8376 N N . GLN B 1 447 ? 20.797 42.906 14.789 1 85.19 447 GLN B N 1
ATOM 8377 C CA . GLN B 1 447 ? 19.969 41.906 15.453 1 85.19 447 GLN B CA 1
ATOM 8378 C C . GLN B 1 447 ? 18.547 41.938 14.914 1 85.19 447 GLN B C 1
ATOM 8380 O O . GLN B 1 447 ? 17.938 40.875 14.719 1 85.19 447 GLN B O 1
ATOM 8385 N N . LYS B 1 448 ? 18.078 43.094 14.727 1 90.38 448 LYS B N 1
ATOM 8386 C CA . LYS B 1 448 ? 16.719 43.25 14.188 1 90.38 448 LYS B CA 1
ATOM 8387 C C . LYS B 1 448 ? 16.641 42.688 12.773 1 90.38 448 LYS B C 1
ATOM 8389 O O . LYS B 1 448 ? 15.664 42 12.438 1 90.38 448 LYS B O 1
ATOM 8394 N N . ARG B 1 449 ? 17.609 43 12.023 1 91.12 449 ARG B N 1
ATOM 8395 C CA . ARG B 1 449 ? 17.688 42.5 10.648 1 91.12 449 ARG B CA 1
ATOM 8396 C C . ARG B 1 449 ? 17.672 40.969 10.609 1 91.12 449 ARG B C 1
ATOM 8398 O O . ARG B 1 449 ? 16.938 40.375 9.836 1 91.12 449 ARG B O 1
ATOM 8405 N N . THR B 1 450 ? 18.391 40.406 11.5 1 87.19 450 THR B N 1
ATOM 8406 C CA . THR B 1 450 ? 18.469 38.969 11.586 1 87.19 450 THR B CA 1
ATOM 8407 C C . THR B 1 450 ? 17.141 38.375 12.047 1 87.19 450 THR B C 1
ATOM 8409 O O . THR B 1 450 ? 16.703 37.344 11.531 1 87.19 450 THR B O 1
ATOM 8412 N N . LEU B 1 451 ? 16.594 39 12.945 1 88.69 451 LEU B N 1
ATOM 8413 C CA . LEU B 1 451 ? 15.32 38.531 13.477 1 88.69 451 LEU B CA 1
ATOM 8414 C C . LEU B 1 451 ? 14.234 38.562 12.406 1 88.69 451 LEU B C 1
ATOM 8416 O O . LEU B 1 451 ? 13.469 37.625 12.273 1 88.69 451 LEU B O 1
ATOM 8420 N N . ILE B 1 452 ? 14.172 39.625 11.672 1 93.69 452 ILE B N 1
ATOM 8421 C CA . ILE B 1 452 ? 13.188 39.781 10.609 1 93.69 452 ILE B CA 1
ATOM 8422 C C . ILE B 1 452 ? 13.406 38.688 9.562 1 93.69 452 ILE B C 1
ATOM 8424 O O . ILE B 1 452 ? 12.453 38.031 9.117 1 93.69 452 ILE B O 1
ATOM 8428 N N . ALA B 1 453 ? 14.633 38.469 9.242 1 91.62 453 ALA B N 1
ATOM 8429 C CA . ALA B 1 453 ? 14.953 37.438 8.258 1 91.62 453 ALA B CA 1
ATOM 8430 C C . ALA B 1 453 ? 14.539 36.062 8.758 1 91.62 453 ALA B C 1
ATOM 8432 O O . ALA B 1 453 ? 14.047 35.219 7.988 1 91.62 453 ALA B O 1
ATOM 8433 N N . GLU B 1 454 ? 14.719 35.844 9.977 1 87.44 454 GLU B N 1
ATOM 8434 C CA . GLU B 1 454 ? 14.32 34.562 10.57 1 87.44 454 GLU B CA 1
ATOM 8435 C C . GLU B 1 454 ? 12.797 34.375 10.539 1 87.44 454 GLU B C 1
ATOM 8437 O O . GLU B 1 454 ? 12.297 33.281 10.328 1 87.44 454 GLU B O 1
ATOM 8442 N N . PHE B 1 455 ? 12.164 35.469 10.789 1 91.12 455 PHE B N 1
ATOM 8443 C CA . PHE B 1 455 ? 10.711 35.438 10.742 1 91.12 455 PHE B CA 1
ATOM 8444 C C . PHE B 1 455 ? 10.219 35.094 9.336 1 91.12 455 PHE B C 1
ATOM 8446 O O . PHE B 1 455 ? 9.312 34.281 9.172 1 91.12 455 PHE B O 1
ATOM 8453 N N . ILE B 1 456 ? 10.812 35.656 8.398 1 93.94 456 ILE B N 1
ATOM 8454 C CA . ILE B 1 456 ? 10.445 35.406 7.016 1 93.94 456 ILE B CA 1
ATOM 8455 C C . ILE B 1 456 ? 10.758 33.938 6.676 1 93.94 456 ILE B C 1
ATOM 8457 O O . ILE B 1 456 ? 9.914 33.219 6.121 1 93.94 456 ILE B O 1
ATOM 8461 N N . ALA B 1 457 ? 11.859 33.438 7.09 1 89.56 457 ALA B N 1
ATOM 8462 C CA . ALA B 1 457 ? 12.344 32.125 6.734 1 89.56 457 ALA B CA 1
ATOM 8463 C C . ALA B 1 457 ? 11.523 31.031 7.43 1 89.56 457 ALA B C 1
ATOM 8465 O O . ALA B 1 457 ? 11.211 30 6.828 1 89.56 457 ALA B O 1
ATOM 8466 N N . ARG B 1 458 ? 11.117 31.219 8.617 1 85.44 458 ARG B N 1
ATOM 8467 C CA . ARG B 1 458 ? 10.547 30.141 9.422 1 85.44 458 ARG B CA 1
ATOM 8468 C C . ARG B 1 458 ? 9.023 30.188 9.391 1 85.44 458 ARG B C 1
ATOM 8470 O O . ARG B 1 458 ? 8.367 29.141 9.453 1 85.44 458 ARG B O 1
ATOM 8477 N N . THR B 1 459 ? 8.539 31.344 9.336 1 88.06 459 THR B N 1
ATOM 8478 C CA . THR B 1 459 ? 7.086 31.469 9.383 1 88.06 459 THR B CA 1
ATOM 8479 C C . THR B 1 459 ? 6.512 31.531 7.969 1 88.06 459 THR B C 1
ATOM 8481 O O . THR B 1 459 ? 5.703 30.688 7.582 1 88.06 459 THR B O 1
ATOM 8484 N N . TYR B 1 460 ? 6.988 32.438 7.219 1 93.12 460 TYR B N 1
ATOM 8485 C CA . TYR B 1 460 ? 6.328 32.688 5.941 1 93.12 460 TYR B CA 1
ATOM 8486 C C . TYR B 1 460 ? 6.879 31.766 4.855 1 93.12 460 TYR B C 1
ATOM 8488 O O . TYR B 1 460 ? 6.125 31.266 4.023 1 93.12 460 TYR B O 1
ATOM 8496 N N . PHE B 1 461 ? 8.188 31.547 4.82 1 92.25 461 PHE B N 1
ATOM 8497 C CA . PHE B 1 461 ? 8.727 30.609 3.844 1 92.25 461 PHE B CA 1
ATOM 8498 C C . PHE B 1 461 ? 8.219 29.203 4.102 1 92.25 461 PHE B C 1
ATOM 8500 O O . PHE B 1 461 ? 7.734 28.531 3.186 1 92.25 461 PHE B O 1
ATOM 8507 N N . HIS B 1 462 ? 8.25 28.734 5.254 1 85.75 462 HIS B N 1
ATOM 8508 C CA . HIS B 1 462 ? 7.879 27.375 5.582 1 85.75 462 HIS B CA 1
ATOM 8509 C C . HIS B 1 462 ? 6.383 27.141 5.406 1 85.75 462 HIS B C 1
ATOM 8511 O O . HIS B 1 462 ? 5.965 26.203 4.723 1 85.75 462 HIS B O 1
ATOM 8517 N N . ASN B 1 463 ? 5.582 28.016 5.902 1 83.88 463 ASN B N 1
ATOM 8518 C CA . ASN B 1 463 ? 4.145 27.766 5.973 1 83.88 463 ASN B CA 1
ATOM 8519 C C . ASN B 1 463 ? 3.436 28.234 4.707 1 83.88 463 ASN B C 1
ATOM 8521 O O . ASN B 1 463 ? 2.365 27.734 4.367 1 83.88 463 ASN B O 1
ATOM 8525 N N . MET B 1 464 ? 4.012 29.25 4.012 1 90.44 464 MET B N 1
ATOM 8526 C CA . MET B 1 464 ? 3.305 29.766 2.846 1 90.44 464 MET B CA 1
ATOM 8527 C C . MET B 1 464 ? 3.971 29.312 1.554 1 90.44 464 MET B C 1
ATOM 8529 O O . MET B 1 464 ? 3.293 29.062 0.554 1 90.44 464 MET B O 1
ATOM 8533 N N . VAL B 1 465 ? 5.258 29.203 1.638 1 93.19 465 VAL B N 1
ATOM 8534 C CA . VAL B 1 465 ? 5.914 28.812 0.396 1 93.19 465 VAL B CA 1
ATOM 8535 C C . VAL B 1 465 ? 6 27.281 0.32 1 93.19 465 VAL B C 1
ATOM 8537 O O . VAL B 1 465 ? 5.418 26.672 -0.574 1 93.19 465 VAL B O 1
ATOM 8540 N N . THR B 1 466 ? 6.621 26.672 1.352 1 92.44 466 THR B N 1
ATOM 8541 C CA . THR B 1 466 ? 6.828 25.219 1.322 1 92.44 466 THR B CA 1
ATOM 8542 C C . THR B 1 466 ? 5.5 24.484 1.201 1 92.44 466 THR B C 1
ATOM 8544 O O . THR B 1 466 ? 5.301 23.703 0.267 1 92.44 466 THR B O 1
ATOM 8547 N N . HIS B 1 467 ? 4.562 24.781 2.047 1 92.06 467 HIS B N 1
ATOM 8548 C CA . HIS B 1 467 ? 3.299 24.047 2.074 1 92.06 467 HIS B CA 1
ATOM 8549 C C . HIS B 1 467 ? 2.416 24.438 0.892 1 92.06 467 HIS B C 1
ATOM 8551 O O . HIS B 1 467 ? 1.645 23.609 0.395 1 92.06 467 HIS B O 1
ATOM 8557 N N . LEU B 1 468 ? 2.58 25.688 0.42 1 92.62 468 LEU B N 1
ATOM 8558 C CA . LEU B 1 468 ? 1.77 26.062 -0.729 1 92.62 468 LEU B CA 1
ATOM 8559 C C . LEU B 1 468 ? 2.268 25.391 -2 1 92.62 468 LEU B C 1
ATOM 8561 O O . LEU B 1 468 ? 1.474 25.062 -2.885 1 92.62 468 LEU B O 1
ATOM 8565 N N . LEU B 1 469 ? 3.562 25.297 -2.111 1 96.38 469 LEU B N 1
ATOM 8566 C CA . LEU B 1 469 ? 4.082 24.562 -3.26 1 96.38 469 LEU B CA 1
ATOM 8567 C C . LEU B 1 469 ? 3.604 23.109 -3.246 1 96.38 469 LEU B C 1
ATOM 8569 O O . LEU B 1 469 ? 3.316 22.547 -4.301 1 96.38 469 LEU B O 1
ATOM 8573 N N . GLU B 1 470 ? 3.479 22.578 -2.055 1 96.06 470 GLU B N 1
ATOM 8574 C CA . GLU B 1 470 ? 2.85 21.266 -1.914 1 96.06 470 GLU B CA 1
ATOM 8575 C C . GLU B 1 470 ? 1.408 21.281 -2.414 1 96.06 470 GLU B C 1
ATOM 8577 O O . GLU B 1 470 ? 0.97 20.359 -3.102 1 96.06 470 GLU B O 1
ATOM 8582 N N . ALA B 1 471 ? 0.715 22.328 -2.057 1 97.19 471 ALA B N 1
ATOM 8583 C CA . ALA B 1 471 ? -0.688 22.438 -2.443 1 97.19 471 ALA B CA 1
ATOM 8584 C C . ALA B 1 471 ? -0.833 22.562 -3.959 1 97.19 471 ALA B C 1
ATOM 8586 O O . ALA B 1 471 ? -1.733 21.953 -4.551 1 97.19 471 ALA B O 1
ATOM 8587 N N . HIS B 1 472 ? 0.012 23.406 -4.547 1 97.88 472 HIS B N 1
ATOM 8588 C CA . HIS B 1 472 ? -0.008 23.578 -5.996 1 97.88 472 HIS B CA 1
ATOM 8589 C C . HIS B 1 472 ? 0.287 22.266 -6.715 1 97.88 472 HIS B C 1
ATOM 8591 O O . HIS B 1 472 ? -0.405 21.922 -7.672 1 97.88 472 HIS B O 1
ATOM 8597 N N . PHE B 1 473 ? 1.271 21.562 -6.266 1 97.81 473 PHE B N 1
ATOM 8598 C CA . PHE B 1 473 ? 1.597 20.234 -6.77 1 97.81 473 PHE B CA 1
ATOM 8599 C C . PHE B 1 473 ? 0.415 19.281 -6.598 1 97.81 473 PHE B C 1
ATOM 8601 O O . PHE B 1 473 ? 0.017 18.609 -7.543 1 97.81 473 PHE B O 1
ATOM 8608 N N . GLN B 1 474 ? -0.114 19.219 -5.391 1 98.12 474 GLN B N 1
ATOM 8609 C CA . GLN B 1 474 ? -1.236 18.328 -5.094 1 98.12 474 GLN B CA 1
ATOM 8610 C C . GLN B 1 474 ? -2.422 18.625 -6.008 1 98.12 474 GLN B C 1
ATOM 8612 O O . GLN B 1 474 ? -3.076 17.688 -6.492 1 98.12 474 GLN B O 1
ATOM 8617 N N . ARG B 1 475 ? -2.727 19.906 -6.234 1 98.06 475 ARG B N 1
ATOM 8618 C CA . ARG B 1 475 ? -3.824 20.281 -7.121 1 98.06 475 ARG B CA 1
ATOM 8619 C C . ARG B 1 475 ? -3.609 19.703 -8.523 1 98.06 475 ARG B C 1
ATOM 8621 O O . ARG B 1 475 ? -4.547 19.219 -9.148 1 98.06 475 ARG B O 1
ATOM 8628 N N . LYS B 1 476 ? -2.381 19.781 -9.031 1 98 476 LYS B N 1
ATOM 8629 C CA . LYS B 1 476 ? -2.066 19.234 -10.344 1 98 476 LYS B CA 1
ATOM 8630 C C . LYS B 1 476 ? -2.336 17.734 -10.383 1 98 476 LYS B C 1
ATOM 8632 O O . LYS B 1 476 ? -2.902 17.219 -11.352 1 98 476 LYS B O 1
ATOM 8637 N N . VAL B 1 477 ? -1.938 17.016 -9.336 1 97.88 477 VAL B N 1
ATOM 8638 C CA . VAL B 1 477 ? -2.113 15.578 -9.266 1 97.88 477 VAL B CA 1
ATOM 8639 C C . VAL B 1 477 ? -3.602 15.234 -9.227 1 97.88 477 VAL B C 1
ATOM 8641 O O . VAL B 1 477 ? -4.074 14.398 -10 1 97.88 477 VAL B O 1
ATOM 8644 N N . LEU B 1 478 ? -4.359 15.883 -8.305 1 98 478 LEU B N 1
ATOM 8645 C CA . LEU B 1 478 ? -5.777 15.586 -8.109 1 98 478 LEU B CA 1
ATOM 8646 C C . LEU B 1 478 ? -6.574 15.891 -9.375 1 98 478 LEU B C 1
ATOM 8648 O O . LEU B 1 478 ? -7.457 15.117 -9.75 1 98 478 LEU B O 1
ATOM 8652 N N . GLU B 1 479 ? -6.266 17 -10.031 1 97.5 479 GLU B N 1
ATOM 8653 C CA . GLU B 1 479 ? -6.949 17.344 -11.273 1 97.5 479 GLU B CA 1
ATOM 8654 C C . GLU B 1 479 ? -6.668 16.328 -12.367 1 97.5 479 GLU B C 1
ATOM 8656 O O . GLU B 1 479 ? -7.562 15.969 -13.133 1 97.5 479 GLU B O 1
ATOM 8661 N N . ALA B 1 480 ? -5.434 15.883 -12.453 1 95.81 480 ALA B N 1
ATOM 8662 C CA . ALA B 1 480 ? -5.074 14.867 -13.445 1 95.81 480 ALA B CA 1
ATOM 8663 C C . ALA B 1 480 ? -5.82 13.562 -13.195 1 95.81 480 ALA B C 1
ATOM 8665 O O . ALA B 1 480 ? -6.324 12.938 -14.133 1 95.81 480 ALA B O 1
ATOM 8666 N N . VAL B 1 481 ? -5.93 13.125 -11.945 1 93.88 481 VAL B N 1
ATOM 8667 C CA . VAL B 1 481 ? -6.629 11.898 -11.586 1 93.88 481 VAL B CA 1
ATOM 8668 C C . VAL B 1 481 ? -8.125 12.055 -11.852 1 93.88 481 VAL B C 1
ATOM 8670 O O . VAL B 1 481 ? -8.781 11.125 -12.328 1 93.88 481 VAL B O 1
ATOM 8673 N N . ASP B 1 482 ? -8.664 13.242 -11.539 1 93.94 482 ASP B N 1
ATOM 8674 C CA . ASP B 1 482 ? -10.07 13.523 -11.812 1 93.94 482 ASP B CA 1
ATOM 8675 C C . ASP B 1 482 ? -10.383 13.391 -13.297 1 93.94 482 ASP B C 1
ATOM 8677 O O . ASP B 1 482 ? -11.492 13.016 -13.672 1 93.94 482 ASP B O 1
ATOM 8681 N N . ARG B 1 483 ? -9.383 13.664 -14.164 1 90.94 483 ARG B N 1
ATOM 8682 C CA . ARG B 1 483 ? -9.539 13.547 -15.617 1 90.94 483 ARG B CA 1
ATOM 8683 C C . ARG B 1 483 ? -9.227 12.133 -16.094 1 90.94 483 ARG B C 1
ATOM 8685 O O . ARG B 1 483 ? -9.164 11.875 -17.297 1 90.94 483 ARG B O 1
ATOM 8692 N N . ASP B 1 484 ? -8.875 11.273 -15.125 1 84.12 484 ASP B N 1
ATOM 8693 C CA . ASP B 1 484 ? -8.539 9.883 -15.391 1 84.12 484 ASP B CA 1
ATOM 8694 C C . ASP B 1 484 ? -7.246 9.773 -16.188 1 84.12 484 ASP B C 1
ATOM 8696 O O . ASP B 1 484 ? -7.109 8.898 -17.047 1 84.12 484 ASP B O 1
ATOM 8700 N N . ASP B 1 485 ? -6.34 10.734 -16.031 1 86.56 485 ASP B N 1
ATOM 8701 C CA . ASP B 1 485 ? -5.016 10.664 -16.641 1 86.56 485 ASP B CA 1
ATOM 8702 C C . ASP B 1 485 ? -4.184 9.539 -16.031 1 86.56 485 ASP B C 1
ATOM 8704 O O . ASP B 1 485 ? -4.336 9.227 -14.844 1 86.56 485 ASP B O 1
ATOM 8708 N N . PHE B 1 486 ? -3.342 8.945 -16.859 1 80.88 486 PHE B N 1
ATOM 8709 C CA . PHE B 1 486 ? -2.354 8.008 -16.344 1 80.88 486 PHE B CA 1
ATOM 8710 C C . PHE B 1 486 ? -1.212 8.758 -15.656 1 80.88 486 PHE B C 1
ATOM 8712 O O . PHE B 1 486 ? -0.601 9.648 -16.266 1 80.88 486 PHE B O 1
ATOM 8719 N N . LEU B 1 487 ? -0.978 8.461 -14.414 1 89.19 487 LEU B N 1
ATOM 8720 C CA . LEU B 1 487 ? 0.108 9.086 -13.664 1 89.19 487 LEU B CA 1
ATOM 8721 C C . LEU B 1 487 ? 1.094 8.031 -13.164 1 89.19 487 LEU B C 1
ATOM 8723 O O . LEU B 1 487 ? 0.696 6.922 -12.812 1 89.19 487 LEU B O 1
ATOM 8727 N N . ASN B 1 488 ? 2.348 8.305 -13.172 1 87.88 488 ASN B N 1
ATOM 8728 C CA . ASN B 1 488 ? 3.434 7.508 -12.617 1 87.88 488 ASN B CA 1
ATOM 8729 C C . ASN B 1 488 ? 4.465 8.375 -11.906 1 87.88 488 ASN B C 1
ATOM 8731 O O . ASN B 1 488 ? 4.207 9.547 -11.617 1 87.88 488 ASN B O 1
ATOM 8735 N N . THR B 1 489 ? 5.598 7.812 -11.531 1 92.25 489 THR B N 1
ATOM 8736 C CA . THR B 1 489 ? 6.656 8.523 -10.82 1 92.25 489 THR B CA 1
ATOM 8737 C C . THR B 1 489 ? 7.125 9.734 -11.617 1 92.25 489 THR B C 1
ATOM 8739 O O . THR B 1 489 ? 7.285 10.828 -11.062 1 92.25 489 THR B O 1
ATOM 8742 N N . ASP B 1 490 ? 7.332 9.531 -12.914 1 92.69 490 ASP B N 1
ATOM 8743 C CA . ASP B 1 490 ? 7.801 10.617 -13.773 1 92.69 490 ASP B CA 1
ATOM 8744 C C . ASP B 1 490 ? 6.797 11.773 -13.797 1 92.69 490 ASP B C 1
ATOM 8746 O O . ASP B 1 490 ? 7.184 12.938 -13.836 1 92.69 490 ASP B O 1
ATOM 8750 N N . SER B 1 491 ? 5.496 11.398 -13.852 1 94 491 SER B N 1
ATOM 8751 C CA . SER B 1 491 ? 4.461 12.422 -13.82 1 94 491 SER B CA 1
ATOM 8752 C C . SER B 1 491 ? 4.562 13.273 -12.562 1 94 491 SER B C 1
ATOM 8754 O O . SER B 1 491 ? 4.516 14.5 -12.625 1 94 491 SER B O 1
ATOM 8756 N N . LEU B 1 492 ? 4.691 12.648 -11.367 1 96.81 492 LEU B N 1
ATOM 8757 C CA . LEU B 1 492 ? 4.766 13.352 -10.094 1 96.81 492 LEU B CA 1
ATOM 8758 C C . LEU B 1 492 ? 6.012 14.234 -10.031 1 96.81 492 LEU B C 1
ATOM 8760 O O . LEU B 1 492 ? 5.945 15.383 -9.602 1 96.81 492 LEU B O 1
ATOM 8764 N N . ASN B 1 493 ? 7.164 13.672 -10.492 1 97.44 493 ASN B N 1
ATOM 8765 C CA . ASN B 1 493 ? 8.414 14.43 -10.531 1 97.44 493 ASN B CA 1
ATOM 8766 C C . ASN B 1 493 ? 8.297 15.656 -11.43 1 97.44 493 ASN B C 1
ATOM 8768 O O . ASN B 1 493 ? 8.734 16.75 -11.055 1 97.44 493 ASN B O 1
ATOM 8772 N N . GLN B 1 494 ? 7.695 15.469 -12.547 1 97.56 494 GLN B N 1
ATOM 8773 C CA . GLN B 1 494 ? 7.516 16.578 -13.492 1 97.56 494 GLN B CA 1
ATOM 8774 C C . GLN B 1 494 ? 6.605 17.656 -12.914 1 97.56 494 GLN B C 1
ATOM 8776 O O . GLN B 1 494 ? 6.891 18.844 -13.031 1 97.56 494 GLN B O 1
ATOM 8781 N N . PHE B 1 495 ? 5.473 17.219 -12.344 1 98.19 495 PHE B N 1
ATOM 8782 C CA . PHE B 1 495 ? 4.551 18.172 -11.742 1 98.19 495 PHE B CA 1
ATOM 8783 C C . PHE B 1 495 ? 5.254 19.016 -10.68 1 98.19 495 PHE B C 1
ATOM 8785 O O . PHE B 1 495 ? 5.059 20.219 -10.602 1 98.19 495 PHE B O 1
ATOM 8792 N N . PHE B 1 496 ? 6.062 18.375 -9.867 1 98.19 496 PHE B N 1
ATOM 8793 C CA . PHE B 1 496 ? 6.711 19.125 -8.789 1 98.19 496 PHE B CA 1
ATOM 8794 C C . PHE B 1 496 ? 7.781 20.047 -9.344 1 98.19 496 PHE B C 1
ATOM 8796 O O . PHE B 1 496 ? 7.922 21.188 -8.883 1 98.19 496 PHE B O 1
ATOM 8803 N N . LEU B 1 497 ? 8.547 19.594 -10.297 1 97.88 497 LEU B N 1
ATOM 8804 C CA . LEU B 1 497 ? 9.555 20.422 -10.93 1 97.88 497 LEU B CA 1
ATOM 8805 C C . LEU B 1 497 ? 8.914 21.656 -11.562 1 97.88 497 LEU B C 1
ATOM 8807 O O . LEU B 1 497 ? 9.445 22.766 -11.445 1 97.88 497 LEU B O 1
ATOM 8811 N N . GLU B 1 498 ? 7.809 21.469 -12.227 1 97.94 498 GLU B N 1
ATOM 8812 C CA . GLU B 1 498 ? 7.074 22.578 -12.828 1 97.94 498 GLU B CA 1
ATOM 8813 C C . GLU B 1 498 ? 6.617 23.578 -11.773 1 97.94 498 GLU B C 1
ATOM 8815 O O . GLU B 1 498 ? 6.656 24.781 -11.992 1 97.94 498 GLU B O 1
ATOM 8820 N N . THR B 1 499 ? 6.164 23.047 -10.664 1 98.19 499 THR B N 1
ATOM 8821 C CA . THR B 1 499 ? 5.738 23.875 -9.547 1 98.19 499 THR B CA 1
ATOM 8822 C C . THR B 1 499 ? 6.891 24.75 -9.055 1 98.19 499 THR B C 1
ATOM 8824 O O . THR B 1 499 ? 6.727 25.969 -8.867 1 98.19 499 THR B O 1
ATOM 8827 N N . LEU B 1 500 ? 8.062 24.156 -8.875 1 98 500 LEU B N 1
ATOM 8828 C CA . LEU B 1 500 ? 9.242 24.891 -8.422 1 98 500 LEU B CA 1
ATOM 8829 C C . LEU B 1 500 ? 9.648 25.953 -9.438 1 98 500 LEU B C 1
ATOM 8831 O O . LEU B 1 500 ? 9.914 27.094 -9.062 1 98 500 LEU B O 1
ATOM 8835 N N . LYS B 1 501 ? 9.664 25.609 -10.688 1 97.75 501 LYS B N 1
ATOM 8836 C CA . LYS B 1 501 ? 10.078 26.516 -11.742 1 97.75 501 LYS B CA 1
ATOM 8837 C C . LYS B 1 501 ? 9.125 27.703 -11.859 1 97.75 501 LYS B C 1
ATOM 8839 O O . LYS B 1 501 ? 9.555 28.844 -12.047 1 97.75 501 LYS B O 1
ATOM 8844 N N . GLU B 1 502 ? 7.867 27.406 -11.766 1 97.62 502 GLU B N 1
ATOM 8845 C CA . GLU B 1 502 ? 6.863 28.469 -11.852 1 97.62 502 GLU B CA 1
ATOM 8846 C C . GLU B 1 502 ? 6.992 29.453 -10.695 1 97.62 502 GLU B C 1
ATOM 8848 O O . GLU B 1 502 ? 6.887 30.656 -10.883 1 97.62 502 GLU B O 1
ATOM 8853 N N . PHE B 1 503 ? 7.191 28.984 -9.5 1 97.88 503 PHE B N 1
ATOM 8854 C CA . PHE B 1 503 ? 7.238 29.828 -8.32 1 97.88 503 PHE B CA 1
ATOM 8855 C C . PHE B 1 503 ? 8.531 30.625 -8.281 1 97.88 503 PHE B C 1
ATOM 8857 O O . PHE B 1 503 ? 8.516 31.844 -8.031 1 97.88 503 PHE B O 1
ATOM 8864 N N . TRP B 1 504 ? 9.68 29.984 -8.539 1 97.44 504 TRP B N 1
ATOM 8865 C CA . TRP B 1 504 ? 10.977 30.594 -8.273 1 97.44 504 TRP B CA 1
ATOM 8866 C C . TRP B 1 504 ? 11.508 31.297 -9.516 1 97.44 504 TRP B C 1
ATOM 8868 O O . TRP B 1 504 ? 12.328 32.219 -9.414 1 97.44 504 TRP B O 1
ATOM 8878 N N . GLY B 1 505 ? 11.047 30.875 -10.727 1 94.75 505 GLY B N 1
ATOM 8879 C CA . GLY B 1 505 ? 11.617 31.422 -11.945 1 94.75 505 GLY B CA 1
ATOM 8880 C C . GLY B 1 505 ? 13.133 31.375 -11.977 1 94.75 505 GLY B C 1
ATOM 8881 O O . GLY B 1 505 ? 13.727 30.328 -11.711 1 94.75 505 GLY B O 1
ATOM 8882 N N . ASP B 1 506 ? 13.727 32.5 -12.312 1 93.75 506 ASP B N 1
ATOM 8883 C CA . ASP B 1 506 ? 15.18 32.531 -12.453 1 93.75 506 ASP B CA 1
ATOM 8884 C C . ASP B 1 506 ? 15.844 33.031 -11.164 1 93.75 506 ASP B C 1
ATOM 8886 O O . ASP B 1 506 ? 17.062 33.188 -11.117 1 93.75 506 ASP B O 1
ATOM 8890 N N . ALA B 1 507 ? 15.117 33.188 -10.125 1 94.56 507 ALA B N 1
ATOM 8891 C CA . ALA B 1 507 ? 15.641 33.781 -8.898 1 94.56 507 ALA B CA 1
ATOM 8892 C C . ALA B 1 507 ? 16.453 32.75 -8.109 1 94.56 507 ALA B C 1
ATOM 8894 O O . ALA B 1 507 ? 17.297 33.125 -7.277 1 94.56 507 ALA B O 1
ATOM 8895 N N . LEU B 1 508 ? 16.141 31.547 -8.359 1 94.25 508 LEU B N 1
ATOM 8896 C CA . LEU B 1 508 ? 16.797 30.469 -7.629 1 94.25 508 LEU B CA 1
ATOM 8897 C C . LEU B 1 508 ? 17.188 29.328 -8.57 1 94.25 508 LEU B C 1
ATOM 8899 O O . LEU B 1 508 ? 16.484 29.062 -9.547 1 94.25 508 LEU B O 1
ATOM 8903 N N . GLU B 1 509 ? 18.375 28.781 -8.273 1 96.44 509 GLU B N 1
ATOM 8904 C CA . GLU B 1 509 ? 18.781 27.594 -9.016 1 96.44 509 GLU B CA 1
ATOM 8905 C C . GLU B 1 509 ? 18.125 26.344 -8.445 1 96.44 509 GLU B C 1
ATOM 8907 O O . GLU B 1 509 ? 18.125 26.125 -7.23 1 96.44 509 GLU B O 1
ATOM 8912 N N . ILE B 1 510 ? 17.578 25.578 -9.328 1 97.31 510 ILE B N 1
ATOM 8913 C CA . ILE B 1 510 ? 16.938 24.328 -8.914 1 97.31 510 ILE B CA 1
ATOM 8914 C C . ILE B 1 510 ? 17.953 23.188 -8.977 1 97.31 510 ILE B C 1
ATOM 8916 O O . ILE B 1 510 ? 18.453 22.844 -10.055 1 97.31 510 ILE B O 1
ATOM 8920 N N . ASN B 1 511 ? 18.266 22.594 -7.844 1 97.25 511 ASN B N 1
ATOM 8921 C CA . ASN B 1 511 ? 19.25 21.516 -7.75 1 97.25 511 ASN B CA 1
ATOM 8922 C C . ASN B 1 511 ? 18.703 20.203 -8.312 1 97.25 511 ASN B C 1
ATOM 8924 O O . ASN B 1 511 ? 17.5 19.938 -8.219 1 97.25 511 ASN B O 1
ATOM 8928 N N . PRO B 1 512 ? 19.688 19.359 -8.891 1 96.88 512 PRO B N 1
ATOM 8929 C CA . PRO B 1 512 ? 19.234 18 -9.203 1 96.88 512 PRO B CA 1
ATOM 8930 C C . PRO B 1 512 ? 18.641 17.266 -7.996 1 96.88 512 PRO B C 1
ATOM 8932 O O . PRO B 1 512 ? 19.172 17.391 -6.887 1 96.88 512 PRO B O 1
ATOM 8935 N N . GLY B 1 513 ? 17.547 16.609 -8.203 1 97.44 513 GLY B N 1
ATOM 8936 C CA . GLY B 1 513 ? 16.891 15.898 -7.125 1 97.44 513 GLY B CA 1
ATOM 8937 C C . GLY B 1 513 ? 15.719 16.656 -6.531 1 97.44 513 GLY B C 1
ATOM 8938 O O . GLY B 1 513 ? 14.898 16.078 -5.824 1 97.44 513 GLY B O 1
ATOM 8939 N N . ALA B 1 514 ? 15.586 17.953 -6.922 1 97.81 514 ALA B N 1
ATOM 8940 C CA . ALA B 1 514 ? 14.523 18.781 -6.359 1 97.81 514 ALA B CA 1
ATOM 8941 C C . ALA B 1 514 ? 13.148 18.25 -6.734 1 97.81 514 ALA B C 1
ATOM 8943 O O . ALA B 1 514 ? 12.172 18.453 -6.012 1 97.81 514 ALA B O 1
ATOM 8944 N N . GLU B 1 515 ? 13.047 17.547 -7.816 1 97.38 515 GLU B N 1
ATOM 8945 C CA . GLU B 1 515 ? 11.789 16.953 -8.273 1 97.38 515 GLU B CA 1
ATOM 8946 C C . GLU B 1 515 ? 11.273 15.914 -7.289 1 97.38 515 GLU B C 1
ATOM 8948 O O . GLU B 1 515 ? 10.094 15.555 -7.324 1 97.38 515 GLU B O 1
ATOM 8953 N N . LEU B 1 516 ? 12.133 15.414 -6.344 1 97.62 516 LEU B N 1
ATOM 8954 C CA . LEU B 1 516 ? 11.773 14.359 -5.406 1 97.62 516 LEU B CA 1
ATOM 8955 C C . LEU B 1 516 ? 11.305 14.945 -4.078 1 97.62 516 LEU B C 1
ATOM 8957 O O . LEU B 1 516 ? 10.953 14.203 -3.158 1 97.62 516 LEU B O 1
ATOM 8961 N N . THR B 1 517 ? 11.164 16.281 -4.004 1 96.06 517 THR B N 1
ATOM 8962 C CA . THR B 1 517 ? 10.828 16.953 -2.754 1 96.06 517 THR B CA 1
ATOM 8963 C C . THR B 1 517 ? 9.445 16.531 -2.273 1 96.06 517 THR B C 1
ATOM 8965 O O . THR B 1 517 ? 9.18 16.5 -1.069 1 96.06 517 THR B O 1
ATOM 8968 N N . TRP B 1 518 ? 8.586 16.156 -3.191 1 96.81 518 TRP B N 1
ATOM 8969 C CA . TRP B 1 518 ? 7.238 15.75 -2.812 1 96.81 518 TRP B CA 1
ATOM 8970 C C . TRP B 1 518 ? 7.273 14.516 -1.921 1 96.81 518 TRP B C 1
ATOM 8972 O O . TRP B 1 518 ? 6.316 14.242 -1.189 1 96.81 518 TRP B O 1
ATOM 8982 N N . MET B 1 519 ? 8.305 13.742 -1.884 1 96.81 519 MET B N 1
ATOM 8983 C CA . MET B 1 519 ? 8.414 12.508 -1.111 1 96.81 519 MET B CA 1
ATOM 8984 C C . MET B 1 519 ? 8.625 12.812 0.369 1 96.81 519 MET B C 1
ATOM 8986 O O . MET B 1 519 ? 8.555 11.914 1.207 1 96.81 519 MET B O 1
ATOM 8990 N N . ARG B 1 520 ? 8.82 14.047 0.725 1 93.38 520 ARG B N 1
ATOM 8991 C CA . ARG B 1 520 ? 9.297 14.375 2.064 1 93.38 520 ARG B CA 1
ATOM 8992 C C . ARG B 1 520 ? 8.133 14.57 3.027 1 93.38 520 ARG B C 1
ATOM 8994 O O . ARG B 1 520 ? 8.305 14.469 4.246 1 93.38 520 ARG B O 1
ATOM 9001 N N . GLN B 1 521 ? 6.953 14.82 2.453 1 88.19 521 GLN B N 1
ATOM 9002 C CA . GLN B 1 521 ? 5.895 15.281 3.348 1 88.19 521 GLN B CA 1
ATOM 9003 C C . GLN B 1 521 ? 4.723 14.305 3.365 1 88.19 521 GLN B C 1
ATOM 9005 O O . GLN B 1 521 ? 4.293 13.828 2.312 1 88.19 521 GLN B O 1
ATOM 9010 N N . PRO B 1 522 ? 4.211 14.008 4.531 1 90.44 522 PRO B N 1
ATOM 9011 C CA . PRO B 1 522 ? 3.061 13.109 4.648 1 90.44 522 PRO B CA 1
ATOM 9012 C C . PRO B 1 522 ? 1.731 13.82 4.402 1 90.44 522 PRO B C 1
ATOM 9014 O O . PRO B 1 522 ? 0.69 13.172 4.289 1 90.44 522 PRO B O 1
ATOM 9017 N N . HIS B 1 523 ? 1.707 15.148 4.223 1 90.31 523 HIS B N 1
ATOM 9018 C CA . HIS B 1 523 ? 0.5 15.961 4.172 1 90.31 523 HIS B CA 1
ATOM 9019 C C . HIS B 1 523 ? -0.387 15.562 2.998 1 90.31 523 HIS B C 1
ATOM 9021 O O . HIS B 1 523 ? -1.6 15.781 3.027 1 90.31 523 HIS B O 1
ATOM 9027 N N . TYR B 1 524 ? 0.203 14.922 2.002 1 93.38 524 TYR B N 1
ATOM 9028 C CA . TYR B 1 524 ? -0.53 14.523 0.806 1 93.38 524 TYR B CA 1
ATOM 9029 C C . TYR B 1 524 ? -1.536 13.422 1.123 1 93.38 524 TYR B C 1
ATOM 9031 O O . TYR B 1 524 ? -2.467 13.188 0.351 1 93.38 524 TYR B O 1
ATOM 9039 N N . PHE B 1 525 ? -1.323 12.789 2.281 1 93.75 525 PHE B N 1
ATOM 9040 C CA . PHE B 1 525 ? -2.199 11.695 2.678 1 93.75 525 PHE B CA 1
ATOM 9041 C C . PHE B 1 525 ? -3.271 12.188 3.645 1 93.75 525 PHE B C 1
ATOM 9043 O O . PHE B 1 525 ? -4.012 11.383 4.215 1 93.75 525 PHE B O 1
ATOM 9050 N N . MET B 1 526 ? -3.348 13.477 3.846 1 90.44 526 MET B N 1
ATOM 9051 C CA . MET B 1 526 ? -4.285 14.102 4.781 1 90.44 526 MET B CA 1
ATOM 9052 C C . MET B 1 526 ? -5.266 15.008 4.047 1 90.44 526 MET B C 1
ATOM 9054 O O . MET B 1 526 ? -5.449 16.156 4.422 1 90.44 526 MET B O 1
ATOM 9058 N N . ALA B 1 527 ? -5.801 14.477 2.982 1 92.19 527 ALA B N 1
ATOM 9059 C CA . ALA B 1 527 ? -6.762 15.211 2.168 1 92.19 527 ALA B CA 1
ATOM 9060 C C . ALA B 1 527 ? -6.145 16.5 1.614 1 92.19 527 ALA B C 1
ATOM 9062 O O . ALA B 1 527 ? -5.074 16.453 1 1 92.19 527 ALA B O 1
ATOM 9063 N N . LEU B 1 528 ? -6.836 17.656 1.691 1 94.94 528 LEU B N 1
ATOM 9064 C CA . LEU B 1 528 ? -6.324 18.922 1.189 1 94.94 528 LEU B CA 1
ATOM 9065 C C . LEU B 1 528 ? -5.691 19.734 2.314 1 94.94 528 LEU B C 1
ATOM 9067 O O . LEU B 1 528 ? -6.02 20.906 2.5 1 94.94 528 LEU B O 1
ATOM 9071 N N . TYR B 1 529 ? -4.715 19.141 2.943 1 91.25 529 TYR B N 1
ATOM 9072 C CA . TYR B 1 529 ? -4.125 19.75 4.133 1 91.25 529 TYR B CA 1
ATOM 9073 C C . TYR B 1 529 ? -3.139 20.844 3.752 1 91.25 529 TYR B C 1
ATOM 9075 O O . TYR B 1 529 ? -3.107 21.906 4.379 1 91.25 529 TYR B O 1
ATOM 9083 N N . PRO B 1 530 ? -2.373 20.781 2.686 1 92.75 530 PRO B N 1
ATOM 9084 C CA . PRO B 1 530 ? -1.254 21.703 2.465 1 92.75 530 PRO B CA 1
ATOM 9085 C C . PRO B 1 530 ? -1.704 23.141 2.285 1 92.75 530 PRO B C 1
ATOM 9087 O O . PRO B 1 530 ? -1.1 24.062 2.854 1 92.75 530 PRO B O 1
ATOM 9090 N N . TYR B 1 531 ? -2.783 23.391 1.579 1 94.12 531 TYR B N 1
ATOM 9091 C CA . TYR B 1 531 ? -3.174 24.781 1.301 1 94.12 531 TYR B CA 1
ATOM 9092 C C . TYR B 1 531 ? -3.686 25.469 2.561 1 94.12 531 TYR B C 1
ATOM 9094 O O . TYR B 1 531 ? -3.744 26.688 2.625 1 94.12 531 TYR B O 1
ATOM 9102 N N . THR B 1 532 ? -4.051 24.641 3.508 1 93.38 532 THR B N 1
ATOM 9103 C CA . THR B 1 532 ? -4.672 25.203 4.707 1 93.38 532 THR B CA 1
ATOM 9104 C C . THR B 1 532 ? -3.66 25.984 5.527 1 93.38 532 THR B C 1
ATOM 9106 O O . THR B 1 532 ? -4.031 26.891 6.285 1 93.38 532 THR B O 1
ATOM 9109 N N . TYR B 1 533 ? -2.369 25.703 5.387 1 90.88 533 TYR B N 1
ATOM 9110 C CA . TYR B 1 533 ? -1.329 26.438 6.086 1 90.88 533 TYR B CA 1
ATOM 9111 C C . TYR B 1 533 ? -1.338 27.906 5.672 1 90.88 533 TYR B C 1
ATOM 9113 O O . TYR B 1 533 ? -1.232 28.797 6.52 1 90.88 533 TYR B O 1
ATOM 9121 N N . SER B 1 534 ? -1.496 28.141 4.391 1 93.5 534 SER B N 1
ATOM 9122 C CA . SER B 1 534 ? -1.498 29.516 3.898 1 93.5 534 SER B CA 1
ATOM 9123 C C . SER B 1 534 ? -2.773 30.25 4.305 1 93.5 534 SER B C 1
ATOM 9125 O O . SER B 1 534 ? -2.744 31.438 4.578 1 93.5 534 SER B O 1
ATOM 9127 N N . ALA B 1 535 ? -3.867 29.562 4.305 1 94 535 ALA B N 1
ATOM 9128 C CA . ALA B 1 535 ? -5.121 30.172 4.754 1 94 535 ALA B CA 1
ATOM 9129 C C . ALA B 1 535 ? -5.043 30.562 6.227 1 94 535 ALA B C 1
ATOM 9131 O O . ALA B 1 535 ? -5.375 31.688 6.59 1 94 535 ALA B O 1
ATOM 9132 N N . GLY B 1 536 ? -4.59 29.641 7.004 1 94.12 536 GLY B N 1
ATOM 9133 C CA . GLY B 1 536 ? -4.418 29.922 8.422 1 94.12 536 GLY B CA 1
ATOM 9134 C C . GLY B 1 536 ? -3.447 31.047 8.695 1 94.12 536 GLY B C 1
ATOM 9135 O O . GLY B 1 536 ? -3.705 31.906 9.555 1 94.12 536 GLY B O 1
ATOM 9136 N N . LEU B 1 537 ? -2.354 31.047 7.953 1 94.75 537 LEU B N 1
ATOM 9137 C CA . LEU B 1 537 ? -1.343 32.094 8.164 1 94.75 537 LEU B CA 1
ATOM 9138 C C . LEU B 1 537 ? -1.857 33.438 7.711 1 94.75 537 LEU B C 1
ATOM 9140 O O . LEU B 1 537 ? -1.507 34.469 8.305 1 94.75 537 LEU B O 1
ATOM 9144 N N . THR B 1 538 ? -2.643 33.469 6.68 1 96.38 538 THR B N 1
ATOM 9145 C CA . THR B 1 538 ? -3.279 34.688 6.254 1 96.38 538 THR B CA 1
ATOM 9146 C C . THR B 1 538 ? -4.117 35.281 7.383 1 96.38 538 THR B C 1
ATOM 9148 O O . THR B 1 538 ? -3.957 36.469 7.727 1 96.38 538 THR B O 1
ATOM 9151 N N . ILE B 1 539 ? -4.938 34.469 7.945 1 97 539 ILE B N 1
ATOM 9152 C CA . ILE B 1 539 ? -5.777 34.906 9.07 1 97 539 ILE B CA 1
ATOM 9153 C C . ILE B 1 539 ? -4.898 35.25 10.266 1 97 539 ILE B C 1
ATOM 9155 O O . ILE B 1 539 ? -5.074 36.312 10.883 1 97 539 ILE B O 1
ATOM 9159 N N . GLY B 1 540 ? -3.955 34.406 10.555 1 96.88 540 GLY B N 1
ATOM 9160 C CA . GLY B 1 540 ? -3.059 34.594 11.688 1 96.88 540 GLY B CA 1
ATOM 9161 C C . GLY B 1 540 ? -2.246 35.875 11.594 1 96.88 540 GLY B C 1
ATOM 9162 O O . GLY B 1 540 ? -2.004 36.531 12.609 1 96.88 540 GLY B O 1
ATOM 9163 N N . THR B 1 541 ? -1.776 36.188 10.391 1 96.88 541 THR B N 1
ATOM 9164 C CA . THR B 1 541 ? -1.003 37.406 10.195 1 96.88 541 THR B CA 1
ATOM 9165 C C . THR B 1 541 ? -1.853 38.656 10.484 1 96.88 541 THR B C 1
ATOM 9167 O O . THR B 1 541 ? -1.409 39.562 11.18 1 96.88 541 THR B O 1
ATOM 9170 N N . ALA B 1 542 ? -3.066 38.656 9.977 1 96.62 542 ALA B N 1
ATOM 9171 C CA . ALA B 1 542 ? -3.965 39.781 10.172 1 96.62 542 ALA B CA 1
ATOM 9172 C C . ALA B 1 542 ? -4.293 39.969 11.648 1 96.62 542 ALA B C 1
ATOM 9174 O O . ALA B 1 542 ? -4.188 41.094 12.18 1 96.62 542 ALA B O 1
ATOM 9175 N N . VAL B 1 543 ? -4.621 38.938 12.312 1 97.69 543 VAL B N 1
ATOM 9176 C CA . VAL B 1 543 ? -5.043 39 13.703 1 97.69 543 VAL B CA 1
ATOM 9177 C C . VAL B 1 543 ? -3.826 39.219 14.602 1 97.69 543 VAL B C 1
ATOM 9179 O O . VAL B 1 543 ? -3.881 40 15.555 1 97.69 543 VAL B O 1
ATOM 9182 N N . GLY B 1 544 ? -2.785 38.531 14.312 1 96.62 544 GLY B N 1
ATOM 9183 C CA . GLY B 1 544 ? -1.586 38.594 15.133 1 96.62 544 GLY B CA 1
ATOM 9184 C C . GLY B 1 544 ? -1 40 15.227 1 96.62 544 GLY B C 1
ATOM 9185 O O . GLY B 1 544 ? -0.574 40.438 16.297 1 96.62 544 GLY B O 1
ATOM 9186 N N . GLN B 1 545 ? -0.987 40.688 14.125 1 95.19 545 GLN B N 1
ATOM 9187 C CA . GLN B 1 545 ? -0.481 42.062 14.109 1 95.19 545 GLN B CA 1
ATOM 9188 C C . GLN B 1 545 ? -1.312 42.969 15.016 1 95.19 545 GLN B C 1
ATOM 9190 O O . GLN B 1 545 ? -0.762 43.75 15.781 1 95.19 545 GLN B O 1
ATOM 9195 N N . LYS B 1 546 ? -2.598 42.812 14.93 1 96.56 546 LYS B N 1
ATOM 9196 C CA . LYS B 1 546 ? -3.506 43.625 15.711 1 96.56 546 LYS B CA 1
ATOM 9197 C C . LYS B 1 546 ? -3.412 43.281 17.203 1 96.56 546 LYS B C 1
ATOM 9199 O O . LYS B 1 546 ? -3.443 44.188 18.047 1 96.56 546 LYS B O 1
ATOM 9204 N N . ILE B 1 547 ? -3.262 42.094 17.469 1 97.19 547 ILE B N 1
ATOM 9205 C CA . ILE B 1 547 ? -3.152 41.656 18.859 1 97.19 547 ILE B CA 1
ATOM 9206 C C . ILE B 1 547 ? -1.838 42.156 19.453 1 97.19 547 ILE B C 1
ATOM 9208 O O . ILE B 1 547 ? -1.815 42.656 20.562 1 97.19 547 ILE B O 1
ATOM 9212 N N . ALA B 1 548 ? -0.815 41.969 18.719 1 94.62 548 ALA B N 1
ATOM 9213 C CA . ALA B 1 548 ? 0.492 42.438 19.203 1 94.62 548 ALA B CA 1
ATOM 9214 C C . ALA B 1 548 ? 0.491 43.938 19.469 1 94.62 548 ALA B C 1
ATOM 9216 O O . ALA B 1 548 ? 1.194 44.406 20.359 1 94.62 548 ALA B O 1
ATOM 9217 N N . ALA B 1 549 ? -0.327 44.625 18.766 1 93.31 549 ALA B N 1
ATOM 9218 C CA . ALA B 1 549 ? -0.432 46.094 18.906 1 93.31 549 ALA B CA 1
ATOM 9219 C C . ALA B 1 549 ? -1.342 46.438 20.078 1 93.31 549 ALA B C 1
ATOM 9221 O O . ALA B 1 549 ? -1.505 47.625 20.406 1 93.31 549 ALA B O 1
ATOM 9222 N N . GLY B 1 550 ? -1.944 45.438 20.656 1 94.31 550 GLY B N 1
ATOM 9223 C CA . GLY B 1 550 ? -2.764 45.656 21.844 1 94.31 550 GLY B CA 1
ATOM 9224 C C . GLY B 1 550 ? -4.199 46.031 21.516 1 94.31 550 GLY B C 1
ATOM 9225 O O . GLY B 1 550 ? -4.902 46.625 22.344 1 94.31 550 GLY B O 1
ATOM 9226 N N . ASP B 1 551 ? -4.664 45.719 20.359 1 96.69 551 ASP B N 1
ATOM 9227 C CA . ASP B 1 551 ? -6.047 46 19.984 1 96.69 551 ASP B CA 1
ATOM 9228 C C . ASP B 1 551 ? -7.016 45.094 20.766 1 96.69 551 ASP B C 1
ATOM 9230 O O . ASP B 1 551 ? -7.293 43.969 20.344 1 96.69 551 ASP B O 1
ATOM 9234 N N . GLN B 1 552 ? -7.672 45.656 21.734 1 96.81 552 GLN B N 1
ATOM 9235 C CA . GLN B 1 552 ? -8.484 44.906 22.672 1 96.81 552 GLN B CA 1
ATOM 9236 C C . GLN B 1 552 ? -9.703 44.312 21.969 1 96.81 552 GLN B C 1
ATOM 9238 O O . GLN B 1 552 ? -10.141 43.188 22.328 1 96.81 552 GLN B O 1
ATOM 9243 N N . THR B 1 553 ? -10.219 45.031 21.047 1 97.25 553 THR B N 1
ATOM 9244 C CA . THR B 1 553 ? -11.367 44.531 20.312 1 97.25 553 THR B CA 1
ATOM 9245 C C . THR B 1 553 ? -11 43.219 19.578 1 97.25 553 THR B C 1
ATOM 9247 O O . THR B 1 553 ? -11.734 42.25 19.656 1 97.25 553 THR B O 1
ATOM 9250 N N . THR B 1 554 ? -9.891 43.219 18.906 1 97.25 554 THR B N 1
ATOM 9251 C CA . THR B 1 554 ? -9.422 42.031 18.203 1 97.25 554 THR B CA 1
ATOM 9252 C C . THR B 1 554 ? -9.117 40.906 19.172 1 97.25 554 THR B C 1
ATOM 9254 O O . THR B 1 554 ? -9.43 39.75 18.906 1 97.25 554 THR B O 1
ATOM 9257 N N . ILE B 1 555 ? -8.523 41.219 20.297 1 97.81 555 ILE B N 1
ATOM 9258 C CA . ILE B 1 555 ? -8.18 40.219 21.297 1 97.81 555 ILE B CA 1
ATOM 9259 C C . ILE B 1 555 ? -9.453 39.562 21.797 1 97.81 555 ILE B C 1
ATOM 9261 O O . ILE B 1 555 ? -9.523 38.312 21.844 1 97.81 555 ILE B O 1
ATOM 9265 N N . ASP B 1 556 ? -10.445 40.344 22.109 1 97.5 556 ASP B N 1
ATOM 9266 C CA . ASP B 1 556 ? -11.703 39.812 22.625 1 97.5 556 ASP B CA 1
ATOM 9267 C C . ASP B 1 556 ? -12.391 38.906 21.594 1 97.5 556 ASP B C 1
ATOM 9269 O O . ASP B 1 556 ? -12.852 37.812 21.922 1 97.5 556 ASP B O 1
ATOM 9273 N N . LYS B 1 557 ? -12.414 39.375 20.406 1 97.69 557 LYS B N 1
ATOM 9274 C CA . LYS B 1 557 ? -13.047 38.625 19.328 1 97.69 557 LYS B CA 1
ATOM 9275 C C . LYS B 1 557 ? -12.281 37.344 19.047 1 97.69 557 LYS B C 1
ATOM 9277 O O . LYS B 1 557 ? -12.891 36.281 18.766 1 97.69 557 LYS B O 1
ATOM 9282 N N . TRP B 1 558 ? -11 37.438 19.062 1 97.81 558 TRP B N 1
ATOM 9283 C CA . TRP B 1 558 ? -10.156 36.281 18.812 1 97.81 558 TRP B CA 1
ATOM 9284 C C . TRP B 1 558 ? -10.398 35.188 19.859 1 97.81 558 TRP B C 1
ATOM 9286 O O . TRP B 1 558 ? -10.531 34.031 19.531 1 97.81 558 TRP B O 1
ATOM 9296 N N . LEU B 1 559 ? -10.492 35.562 21.109 1 97.94 559 LEU B N 1
ATOM 9297 C CA . LEU B 1 559 ? -10.758 34.625 22.188 1 97.94 559 LEU B CA 1
ATOM 9298 C C . LEU B 1 559 ? -12.133 34 22.031 1 97.94 559 LEU B C 1
ATOM 9300 O O . LEU B 1 559 ? -12.305 32.812 22.312 1 97.94 559 LEU B O 1
ATOM 9304 N N . GLU B 1 560 ? -13.07 34.781 21.578 1 97.44 560 GLU B N 1
ATOM 9305 C CA . GLU B 1 560 ? -14.391 34.219 21.281 1 97.44 560 GLU B CA 1
ATOM 9306 C C . GLU B 1 560 ? -14.32 33.156 20.188 1 97.44 560 GLU B C 1
ATOM 9308 O O . GLU B 1 560 ? -14.969 32.125 20.266 1 97.44 560 GLU B O 1
ATOM 9313 N N . VAL B 1 561 ? -13.57 33.5 19.188 1 97.25 561 VAL B N 1
ATOM 9314 C CA . VAL B 1 561 ? -13.398 32.594 18.047 1 97.25 561 VAL B CA 1
ATOM 9315 C C . VAL B 1 561 ? -12.75 31.297 18.516 1 97.25 561 VAL B C 1
ATOM 9317 O O . VAL B 1 561 ? -13.172 30.203 18.125 1 97.25 561 VAL B O 1
ATOM 9320 N N . LEU B 1 562 ? -11.719 31.375 19.344 1 97.44 562 LEU B N 1
ATOM 9321 C CA . LEU B 1 562 ? -11.039 30.188 19.859 1 97.44 562 LEU B CA 1
ATOM 9322 C C . LEU B 1 562 ? -11.984 29.344 20.688 1 97.44 562 LEU B C 1
ATOM 9324 O O . LEU B 1 562 ? -11.914 28.109 20.656 1 97.44 562 LEU B O 1
ATOM 9328 N N . LYS B 1 563 ? -12.891 29.953 21.391 1 96.62 563 LYS B N 1
ATOM 9329 C CA . LYS B 1 563 ? -13.875 29.25 22.203 1 96.62 563 LYS B CA 1
ATOM 9330 C C . LYS B 1 563 ? -14.938 28.578 21.344 1 96.62 563 LYS B C 1
ATOM 9332 O O . LYS B 1 563 ? -15.469 27.531 21.703 1 96.62 563 LYS B O 1
ATOM 9337 N N . ALA B 1 564 ? -15.227 29.125 20.219 1 94.5 564 ALA B N 1
ATOM 9338 C CA . ALA B 1 564 ? -16.312 28.656 19.344 1 94.5 564 ALA B CA 1
ATOM 9339 C C . ALA B 1 564 ? -15.938 27.344 18.656 1 94.5 564 ALA B C 1
ATOM 9341 O O . ALA B 1 564 ? -16.812 26.516 18.406 1 94.5 564 ALA B O 1
ATOM 9342 N N . GLY B 1 565 ? -14.734 27.219 18.359 1 89.5 565 GLY B N 1
ATOM 9343 C CA . GLY B 1 565 ? -14.305 26.031 17.656 1 89.5 565 GLY B CA 1
ATOM 9344 C C . GLY B 1 565 ? -15.086 25.781 16.375 1 89.5 565 GLY B C 1
ATOM 9345 O O . GLY B 1 565 ? -15.266 26.688 15.562 1 89.5 565 GLY B O 1
ATOM 9346 N N . GLY B 1 566 ? -15.586 24.531 16.156 1 91.06 566 GLY B N 1
ATOM 9347 C CA . GLY B 1 566 ? -16.266 24.141 14.938 1 91.06 566 GLY B CA 1
ATOM 9348 C C . GLY B 1 566 ? -17.75 24.391 14.977 1 91.06 566 GLY B C 1
ATOM 9349 O O . GLY B 1 566 ? -18.5 23.812 14.188 1 91.06 566 GLY B O 1
ATOM 9350 N N . THR B 1 567 ? -18.203 25.234 15.898 1 92.25 567 THR B N 1
ATOM 9351 C CA . THR B 1 567 ? -19.609 25.594 15.922 1 92.25 567 THR B CA 1
ATOM 9352 C C . THR B 1 567 ? -19.969 26.484 14.734 1 92.25 567 THR B C 1
ATOM 9354 O O . THR B 1 567 ? -21.141 26.656 14.414 1 92.25 567 THR B O 1
ATOM 9357 N N . MET B 1 568 ? -18.922 27.094 14.148 1 90.44 568 MET B N 1
ATOM 9358 C CA . MET B 1 568 ? -19.078 27.906 12.938 1 90.44 568 MET B CA 1
ATOM 9359 C C . MET B 1 568 ? -18.141 27.406 11.836 1 90.44 568 MET B C 1
ATOM 9361 O O . MET B 1 568 ? -17.125 26.766 12.117 1 90.44 568 MET B O 1
ATOM 9365 N N . GLY B 1 569 ? -18.547 27.734 10.602 1 92.19 569 GLY B N 1
ATOM 9366 C CA . GLY B 1 569 ? -17.672 27.438 9.477 1 92.19 569 GLY B CA 1
ATOM 9367 C C . GLY B 1 569 ? -16.422 28.297 9.453 1 92.19 569 GLY B C 1
ATOM 9368 O O . GLY B 1 569 ? -16.344 29.312 10.148 1 92.19 569 GLY B O 1
ATOM 9369 N N . PRO B 1 570 ? -15.469 27.891 8.656 1 94.25 570 PRO B N 1
ATOM 9370 C CA . PRO B 1 570 ? -14.164 28.562 8.695 1 94.25 570 PRO B CA 1
ATOM 9371 C C . PRO B 1 570 ? -14.234 30.016 8.25 1 94.25 570 PRO B C 1
ATOM 9373 O O . PRO B 1 570 ? -13.57 30.875 8.828 1 94.25 570 PRO B O 1
ATOM 9376 N N . LEU B 1 571 ? -15.031 30.328 7.273 1 92.06 571 LEU B N 1
ATOM 9377 C CA . LEU B 1 571 ? -15.148 31.719 6.816 1 92.06 571 LEU B CA 1
ATOM 9378 C C . LEU B 1 571 ? -15.836 32.562 7.867 1 92.06 571 LEU B C 1
ATOM 9380 O O . LEU B 1 571 ? -15.453 33.719 8.078 1 92.06 571 LEU B O 1
ATOM 9384 N N . ALA B 1 572 ? -16.828 32 8.453 1 93.44 572 ALA B N 1
ATOM 9385 C CA . ALA B 1 572 ? -17.531 32.719 9.523 1 93.44 572 ALA B CA 1
ATOM 9386 C C . ALA B 1 572 ? -16.609 32.969 10.719 1 93.44 572 ALA B C 1
ATOM 9388 O O . ALA B 1 572 ? -16.672 34.031 11.344 1 93.44 572 ALA B O 1
ATOM 9389 N N . LEU B 1 573 ? -15.836 31.984 11.086 1 95.5 573 LEU B N 1
ATOM 9390 C CA . LEU B 1 573 ? -14.867 32.156 12.164 1 95.5 573 LEU B CA 1
ATOM 9391 C C . LEU B 1 573 ? -13.891 33.281 11.859 1 95.5 573 LEU B C 1
ATOM 9393 O O . LEU B 1 573 ? -13.641 34.125 12.711 1 95.5 573 LEU B O 1
ATOM 9397 N N . ALA B 1 574 ? -13.367 33.312 10.641 1 95.94 574 ALA B N 1
ATOM 9398 C CA . ALA B 1 574 ? -12.43 34.344 10.234 1 95.94 574 ALA B CA 1
ATOM 9399 C C . ALA B 1 574 ? -13.086 35.719 10.281 1 95.94 574 ALA B C 1
ATOM 9401 O O . ALA B 1 574 ? -12.492 36.688 10.773 1 95.94 574 ALA B O 1
ATOM 9402 N N . GLU B 1 575 ? -14.312 35.75 9.797 1 95.81 575 GLU B N 1
ATOM 9403 C CA . GLU B 1 575 ? -15.055 37 9.797 1 95.81 575 GLU B CA 1
ATOM 9404 C C . GLU B 1 575 ? -15.297 37.5 11.219 1 95.81 575 GLU B C 1
ATOM 9406 O O . GLU B 1 575 ? -15.25 38.719 11.469 1 95.81 575 GLU B O 1
ATOM 9411 N N . HIS B 1 576 ? -15.641 36.594 12.055 1 96.25 576 HIS B N 1
ATOM 9412 C CA . HIS B 1 576 ? -15.852 36.969 13.453 1 96.25 576 HIS B CA 1
ATOM 9413 C C . HIS B 1 576 ? -14.578 37.531 14.078 1 96.25 576 HIS B C 1
ATOM 9415 O O . HIS B 1 576 ? -14.648 38.406 14.961 1 96.25 576 HIS B O 1
ATOM 9421 N N . ALA B 1 577 ? -13.477 37.156 13.641 1 96.06 577 ALA B N 1
ATOM 9422 C CA . ALA B 1 577 ? -12.188 37.656 14.117 1 96.06 577 ALA B CA 1
ATOM 9423 C C . ALA B 1 577 ? -11.805 38.938 13.422 1 96.06 577 ALA B C 1
ATOM 9425 O O . ALA B 1 577 ? -10.758 39.531 13.711 1 96.06 577 ALA B O 1
ATOM 9426 N N . GLY B 1 578 ? -12.602 39.344 12.484 1 96.19 578 GLY B N 1
ATOM 9427 C CA . GLY B 1 578 ? -12.375 40.594 11.797 1 96.19 578 GLY B CA 1
ATOM 9428 C C . GLY B 1 578 ? -11.594 40.438 10.508 1 96.19 578 GLY B C 1
ATOM 9429 O O . GLY B 1 578 ? -11.055 41.406 9.984 1 96.19 578 GLY B O 1
ATOM 9430 N N . VAL B 1 579 ? -11.484 39.281 9.961 1 97.19 579 VAL B N 1
ATOM 9431 C CA . VAL B 1 579 ? -10.742 39.031 8.727 1 97.19 579 VAL B CA 1
ATOM 9432 C C . VAL B 1 579 ? -11.672 38.438 7.68 1 97.19 579 VAL B C 1
ATOM 9434 O O . VAL B 1 579 ? -12.148 37.312 7.84 1 97.19 579 VAL B O 1
ATOM 9437 N N . SER B 1 580 ? -11.906 39.125 6.617 1 95.94 580 SER B N 1
ATOM 9438 C CA . SER B 1 580 ? -12.719 38.562 5.531 1 95.94 580 SER B CA 1
ATOM 9439 C C . SER B 1 580 ? -11.875 37.75 4.57 1 95.94 580 SER B C 1
ATOM 9441 O O . SER B 1 580 ? -10.891 38.25 4.012 1 95.94 580 SER B O 1
ATOM 9443 N N . MET B 1 581 ? -12.312 36.562 4.371 1 94.25 581 MET B N 1
ATOM 9444 C CA . MET B 1 581 ? -11.633 35.688 3.434 1 94.25 581 MET B CA 1
ATOM 9445 C C . MET B 1 581 ? -12.469 35.469 2.172 1 94.25 581 MET B C 1
ATOM 9447 O O . MET B 1 581 ? -12.242 34.531 1.41 1 94.25 581 MET B O 1
ATOM 9451 N N . ALA B 1 582 ? -13.43 36.281 1.983 1 91.81 582 ALA B N 1
ATOM 9452 C CA . ALA B 1 582 ? -14.336 36.188 0.846 1 91.81 582 ALA B CA 1
ATOM 9453 C C . ALA B 1 582 ? -13.641 36.594 -0.453 1 91.81 582 ALA B C 1
ATOM 9455 O O . ALA B 1 582 ? -14.086 36.188 -1.541 1 91.81 582 ALA B O 1
ATOM 9456 N N . ASP B 1 583 ? -12.625 37.344 -0.338 1 94 583 ASP B N 1
ATOM 9457 C CA . ASP B 1 583 ? -11.797 37.75 -1.471 1 94 583 ASP B CA 1
ATOM 9458 C C . ASP B 1 583 ? -10.312 37.656 -1.115 1 94 583 ASP B C 1
ATOM 9460 O O . ASP B 1 583 ? -9.938 37.062 -0.102 1 94 583 ASP B O 1
ATOM 9464 N N . ALA B 1 584 ? -9.477 38.281 -2.014 1 95.81 584 ALA B N 1
ATOM 9465 C CA . ALA B 1 584 ? -8.039 38.094 -1.836 1 95.81 584 ALA B CA 1
ATOM 9466 C C . ALA B 1 584 ? -7.453 39.219 -0.973 1 95.81 584 ALA B C 1
ATOM 9468 O O . ALA B 1 584 ? -6.234 39.344 -0.867 1 95.81 584 ALA B O 1
ATOM 9469 N N . GLY B 1 585 ? -8.32 40.031 -0.43 1 96.94 585 GLY B N 1
ATOM 9470 C CA . GLY B 1 585 ? -7.855 41.188 0.305 1 96.94 585 GLY B CA 1
ATOM 9471 C C . GLY B 1 585 ? -6.938 40.844 1.46 1 96.94 585 GLY B C 1
ATOM 9472 O O . GLY B 1 585 ? -5.832 41.375 1.569 1 96.94 585 GLY B O 1
ATOM 9473 N N . ALA B 1 586 ? -7.379 40 2.334 1 96.38 586 ALA B N 1
ATOM 9474 C CA . ALA B 1 586 ? -6.578 39.594 3.49 1 96.38 586 ALA B CA 1
ATOM 9475 C C . ALA B 1 586 ? -5.262 38.938 3.053 1 96.38 586 ALA B C 1
ATOM 9477 O O . ALA B 1 586 ? -4.215 39.188 3.652 1 96.38 586 ALA B O 1
ATOM 9478 N N . LEU B 1 587 ? -5.336 38.156 2.037 1 96.56 587 LEU B N 1
ATOM 9479 C CA . LEU B 1 587 ? -4.148 37.469 1.518 1 96.56 587 LEU B CA 1
ATOM 9480 C C . LEU B 1 587 ? -3.16 38.5 0.952 1 96.56 587 LEU B C 1
ATOM 9482 O O . LEU B 1 587 ? -1.961 38.406 1.225 1 96.56 587 LEU B O 1
ATOM 9486 N N . ARG B 1 588 ? -3.645 39.406 0.244 1 97.81 588 ARG B N 1
ATOM 9487 C CA . ARG B 1 588 ? -2.791 40.469 -0.319 1 97.81 588 ARG B CA 1
ATOM 9488 C C . ARG B 1 588 ? -2.189 41.312 0.781 1 97.81 588 ARG B C 1
ATOM 9490 O O . ARG B 1 588 ? -1.05 41.781 0.665 1 97.81 588 ARG B O 1
ATOM 9497 N N . SER B 1 589 ? -2.955 41.562 1.787 1 97 589 SER B N 1
ATOM 9498 C CA . SER B 1 589 ? -2.426 42.281 2.936 1 97 589 SER B CA 1
ATOM 9499 C C . SER B 1 589 ? -1.275 41.531 3.59 1 97 589 SER B C 1
ATOM 9501 O O . SER B 1 589 ? -0.277 42.125 3.99 1 97 589 SER B O 1
ATOM 9503 N N . ALA B 1 590 ? -1.396 40.281 3.732 1 96.62 590 ALA B N 1
ATOM 9504 C CA . ALA B 1 590 ? -0.334 39.438 4.297 1 96.62 590 ALA B CA 1
ATOM 9505 C C . ALA B 1 590 ? 0.908 39.469 3.414 1 96.62 590 ALA B C 1
ATOM 9507 O O . ALA B 1 590 ? 2.031 39.562 3.912 1 96.62 590 ALA B O 1
ATOM 9508 N N . ILE B 1 591 ? 0.717 39.344 2.1 1 97.5 591 ILE B N 1
ATOM 9509 C CA . ILE B 1 591 ? 1.815 39.406 1.142 1 97.5 591 ILE B CA 1
ATOM 9510 C C . ILE B 1 591 ? 2.521 40.75 1.261 1 97.5 591 ILE B C 1
ATOM 9512 O O . ILE B 1 591 ? 3.754 40.812 1.306 1 97.5 591 ILE B O 1
ATOM 9516 N N . GLY B 1 592 ? 1.688 41.812 1.356 1 97.38 592 GLY B N 1
ATOM 9517 C CA . GLY B 1 592 ? 2.24 43.125 1.545 1 97.38 592 GLY B CA 1
ATOM 9518 C C . GLY B 1 592 ? 3.045 43.281 2.824 1 97.38 592 GLY B C 1
ATOM 9519 O O . GLY B 1 592 ? 4.055 43.969 2.855 1 97.38 592 GLY B O 1
ATOM 9520 N N . TYR B 1 593 ? 2.607 42.688 3.799 1 96.38 593 TYR B N 1
ATOM 9521 C CA . TYR B 1 593 ? 3.318 42.688 5.07 1 96.38 593 TYR B CA 1
ATOM 9522 C C . TYR B 1 593 ? 4.707 42.094 4.93 1 96.38 593 TYR B C 1
ATOM 9524 O O . TYR B 1 593 ? 5.691 42.656 5.41 1 96.38 593 TYR B O 1
ATOM 9532 N N . VAL B 1 594 ? 4.84 40.938 4.293 1 96.81 594 VAL B N 1
ATOM 9533 C CA . VAL B 1 594 ? 6.133 40.281 4.094 1 96.81 594 VAL B CA 1
ATOM 9534 C C . VAL B 1 594 ? 7.031 41.188 3.229 1 96.81 594 VAL B C 1
ATOM 9536 O O . VAL B 1 594 ? 8.227 41.312 3.504 1 96.81 594 VAL B O 1
ATOM 9539 N N . ASP B 1 595 ? 6.414 41.75 2.207 1 97.38 595 ASP B N 1
ATOM 9540 C CA . ASP B 1 595 ? 7.16 42.656 1.354 1 97.38 595 ASP B CA 1
ATOM 9541 C C . ASP B 1 595 ? 7.73 43.844 2.168 1 97.38 595 ASP B C 1
ATOM 9543 O O . ASP B 1 595 ? 8.875 44.25 1.961 1 97.38 595 ASP B O 1
ATOM 9547 N N . HIS B 1 596 ? 6.949 44.312 3.045 1 96.25 596 HIS B N 1
ATOM 9548 C CA . HIS B 1 596 ? 7.375 45.406 3.912 1 96.25 596 HIS B CA 1
ATOM 9549 C C . HIS B 1 596 ? 8.508 44.969 4.836 1 96.25 596 HIS B C 1
ATOM 9551 O O . HIS B 1 596 ? 9.406 45.75 5.141 1 96.25 596 HIS B O 1
ATOM 9557 N N . LEU B 1 597 ? 8.422 43.781 5.348 1 95.38 597 LEU B N 1
ATOM 9558 C CA . LEU B 1 597 ? 9.508 43.219 6.152 1 95.38 597 LEU B CA 1
ATOM 9559 C C . LEU B 1 597 ? 10.812 43.219 5.363 1 95.38 597 LEU B C 1
ATOM 9561 O O . LEU B 1 597 ? 11.875 43.5 5.91 1 95.38 597 LEU B O 1
ATOM 9565 N N . LEU B 1 598 ? 10.734 42.875 4.109 1 96.5 598 LEU B N 1
ATOM 9566 C CA . LEU B 1 598 ? 11.922 42.875 3.258 1 96.5 598 LEU B CA 1
ATOM 9567 C C . LEU B 1 598 ? 12.461 44.312 3.094 1 96.5 598 LEU B C 1
ATOM 9569 O O . LEU B 1 598 ? 13.672 44.5 3.074 1 96.5 598 LEU B O 1
ATOM 9573 N N . ASP B 1 599 ? 11.57 45.281 2.984 1 96.81 599 ASP B N 1
ATOM 9574 C CA . ASP B 1 599 ? 12 46.688 2.969 1 96.81 599 ASP B CA 1
ATOM 9575 C C . ASP B 1 599 ? 12.82 47.031 4.211 1 96.81 599 ASP B C 1
ATOM 9577 O O . ASP B 1 599 ? 13.836 47.719 4.121 1 96.81 599 ASP B O 1
ATOM 9581 N N . GLN B 1 600 ? 12.367 46.531 5.262 1 94.94 600 GLN B N 1
ATOM 9582 C CA . GLN B 1 600 ? 13.047 46.812 6.52 1 94.94 600 GLN B CA 1
ATOM 9583 C C . GLN B 1 600 ? 14.438 46.188 6.543 1 94.94 600 GLN B C 1
ATOM 9585 O O . GLN B 1 600 ? 15.398 46.781 7.016 1 94.94 600 GLN B O 1
ATOM 9590 N N . ILE B 1 601 ? 14.5 44.969 6.09 1 94.69 601 ILE B N 1
ATOM 9591 C CA . ILE B 1 601 ? 15.789 44.281 6.016 1 94.69 601 ILE B CA 1
ATOM 9592 C C . ILE B 1 601 ? 16.766 45.125 5.172 1 94.69 601 ILE B C 1
ATOM 9594 O O . ILE B 1 601 ? 17.922 45.312 5.555 1 94.69 601 ILE B O 1
ATOM 9598 N N . GLU B 1 602 ? 16.312 45.625 4.078 1 95 602 GLU B N 1
ATOM 9599 C CA . GLU B 1 602 ? 17.156 46.406 3.174 1 95 602 GLU B CA 1
ATOM 9600 C C . GLU B 1 602 ? 17.547 47.75 3.797 1 95 602 GLU B C 1
ATOM 9602 O O . GLU B 1 602 ? 18.672 48.219 3.627 1 95 602 GLU B O 1
ATOM 9607 N N . ALA B 1 603 ? 16.656 48.281 4.574 1 94.69 603 ALA B N 1
ATOM 9608 C CA . ALA B 1 603 ? 16.891 49.562 5.195 1 94.69 603 ALA B CA 1
ATOM 9609 C C . ALA B 1 603 ? 17.891 49.469 6.344 1 94.69 603 ALA B C 1
ATOM 9611 O O . ALA B 1 603 ? 18.594 50.438 6.672 1 94.69 603 ALA B O 1
ATOM 9612 N N . LEU B 1 604 ? 17.906 48.344 6.906 1 92.12 604 LEU B N 1
ATOM 9613 C CA . LEU B 1 604 ? 18.75 48.125 8.062 1 92.12 604 LEU B CA 1
ATOM 9614 C C . LEU B 1 604 ? 20.141 47.656 7.633 1 92.12 604 LEU B C 1
ATOM 9616 O O . LEU B 1 604 ? 21 47.375 8.477 1 92.12 604 LEU B O 1
ATOM 9620 N N . ALA B 1 605 ? 20.359 47.562 6.324 1 82.44 605 ALA B N 1
ATOM 9621 C CA . ALA B 1 605 ? 21.672 47.125 5.824 1 82.44 605 ALA B CA 1
ATOM 9622 C C . ALA B 1 605 ? 22.719 48.219 6.039 1 82.44 605 ALA B C 1
ATOM 9624 O O . ALA B 1 605 ? 22.406 49.406 6.023 1 82.44 605 ALA B O 1
#

pLDDT: mean 92.9, std 8.85, range [23.08, 98.62]

Sequence (1210 aa):
MQNKEESKMSLPLRQELPLAETWDLSLLYKDQAAYEVAVEDLKKQVTEFEANYAGTLDQTQQLEKALADYEAIQVAISWVSHYGSLAYETDKLDAQNEANAVGLDQLFELVGAKLAFLAPELSALDEAYLREFSQSDKGKRYAGYLNEVLRLKPSVLSKEVEELLSSFQSSLYNQYSLYGTLKFQDLTFDDFQVAGKTYPNSFVKFEGDYEGASDYELRHASWKSFHDGLARYQHTAAANYLNYVQTSKKEAKLRGFDSIIDYELFKQDVSREAYNRQIDVIMSEFAPVMRRYARLLAAEQGLDKVSLADIKMPFSKEPAETISIEASRAMVEDTFKVLGPDYQEIVRRAFDERWIDYPMNQTKSTGGFCATVANGPSYILLNWTGLLSEVLVLAHELGHAGHFQLTNQHVSPITPEASLYFIEAPSTANEVIMCQYLLSQPLEAAQKRTLIAEFIARTYFHNMVTHLLEAHFQRKVLEAVDRDDFLNTDSLNQFFLETLKEFWGDALEINPGAELTWMRQPHYFMALYPYTYSAGLTIGTAVGQKIAAGDQTTIDKWLEVLKAGGTMGPLALAEHAGVSMADAGALRSAIGYVDHLLDQIEALAMQNKEESKMSLPLRQELPLAETWDLSLLYKDQAAYEVAVEDLKKQVTEFEANYAGTLDQTQQLEKALADYEAIQVAISWVSHYGSLAYETDKLDAQNEANAVGLDQLFELVGAKLAFLAPELSALDEAYLREFSQSDKGKRYAGYLNEVLRLKPSVLSKEVEELLSSFQSSLYNQYSLYGTLKFQDLTFDDFQVAGKTYPNSFVKFEGDYEGASDYELRHASWKSFHDGLARYQHTAAANYLNYVQTSKKEAKLRGFDSIIDYELFKQDVSREAYNRQIDVIMSEFAPVMRRYARLLAAEQGLDKVSLADIKMPFSKEPAETISIEASRAMVEDTFKVLGPDYQEIVRRAFDERWIDYPMNQTKSTGGFCATVANGPSYILLNWTGLLSEVLVLAHELGHAGHFQLTNQHVSPITPEASLYFIEAPSTANEVIMCQYLLSQPLEAAQKRTLIAEFIARTYFHNMVTHLLEAHFQRKVLEAVDRDDFLNTDSLNQFFLETLKEFWGDALEINPGAELTWMRQPHYFMALYPYTYSAGLTIGTAVGQKIAAGDQTTIDKWLEVLKAGGTMGPLALAEHAGVSMADAGALRSAIGYVDHLLDQIEALA

Foldseek 3Di:
DVPPPPDPPAFAAPVPDDPLQFFDLVLLPVDPVRLVVLLVVLLVLLQVLLVQQQPPCLDLVSVLVSVVSVLVSLLSLLSSQCSQAVVCQAPVPDPSSVCSNVVNVVSQLSNLLSCLRPLQVLLPHDPVSLVVSCPDPSNVLVVLLSVLSPLLSLLDDHSVVSNVCSNCVCVQQVLLVVLVCCQQPPQAWDWWDDPRDTDGAHLCCLVPPQLAELDPCSLVRNVVRRLVSLVVCLFVLFVSLLSLLLSLCVSCVSSPHLFSQCSLCSSLVHDPVLLCQLLVCCLPPLLVLVLLVQCLLCVQSVHPAAASSHSNYASHPDDFDFADPVRLLVLLLVLCCLLDDVLSVLSVCCSPNRLENEDDGPPNHDDKAWRDRQVGAIHIYYHHDRGVLRSLSVLLRSLLRSLVVLQSVFGRSSNDFARLLANSQSSLLSSLSSLLVVLPDDDDLVRNLSSLSVSCSRRVCVLRVVLSLLLQLLVVSSVCVSVVHDDGSVNQLVSSVVSVCSSNPPSHHYDPSSSSVNSSDSVSSVRNNSSSSLSSNLLSNVLSVCSSVSPVCLSVQLSVLSNCGSSDRNQVSSVSSPHHSVHCVSVVVSSVVSSVSVVSSVVSD/DPPPPPDPDAFAAPVPDDPLQFFDLVLLPVDPVRLVVLLVVLLVLLQVLLVQQQPPCLDLVSVLVSVVSVLVSLLSLLSSQCSQAVVCQAPVPDPSSVVSNVVNVVSQLSNLLSCLRPLQVLLPHDPVSLVVSCPDPSNVLVVLLSVLSPLLSLLDDHSVVSNVCSNCVCVQQVLLVVLVCCQQPPQAWDWWDDPRDTDGAHLCCLVPPQLAELDPCSLVRNVVRRLVSLVVCLFVLFVSLLSLLLSLCVSCVSSPHLFSQCSLCSSLVHDPVLLCQLLVCCLVPLLVLVLLVQCLLCVQSVHPAAASSHSNYASHPDDFDFADPVNLLVLLLVLCCLLDDVLSVLSVCCSVNRLENEDDGPPNHDDKAWRDRQVGAIHIYYHHDRGVLRSLSVLLRSLLRSLVVLQSVFGRSSNDFARLLANSQSSLLSSLSSLLSVLPDDDDLVRNLSSLSVSCSRRVCVLRVVLSLLLQLLVVSSVCVSVVHDDGSVNSLVSSVVSCCSSNPPSHHYDPSSSSVNSSDSVSSVRSNSSSSLSSNLLSNVLSVCSSVSPVCLSVQLSVLSNCGSSDRNQVSSVSSPHHSVHCVSVVVSSVVSSVSVVSSVVSD

Solvent-accessible surface area (backbone atoms only — not comparable to full-atom values): 62341 Å² total; per-residue (Å²): 132,80,76,78,63,85,62,87,76,71,64,49,54,64,89,73,51,64,68,88,43,34,49,52,65,50,80,78,37,80,42,72,67,53,43,54,51,51,54,52,49,50,55,49,49,36,51,50,47,34,73,73,38,66,92,39,61,91,37,69,71,47,35,50,51,45,52,53,51,48,34,55,48,51,36,48,50,34,48,53,53,45,61,27,39,53,54,21,43,49,28,54,80,41,64,68,29,40,51,37,40,58,47,44,57,60,50,48,39,53,48,38,44,39,51,29,54,52,63,35,53,61,49,69,45,59,66,65,58,54,51,52,41,26,68,33,90,82,23,43,70,46,29,38,32,52,51,49,47,60,71,46,37,80,51,57,57,54,49,69,56,41,32,50,51,42,62,39,39,68,50,57,59,37,44,54,60,49,49,49,35,33,60,74,68,25,62,62,36,52,66,39,68,52,96,87,41,80,41,82,47,44,72,64,47,36,72,72,50,32,42,41,33,80,49,65,61,50,12,50,42,48,46,50,31,48,35,55,30,50,58,48,43,41,48,40,54,36,53,43,51,50,46,44,53,52,41,45,40,53,51,20,43,74,36,73,27,84,31,47,66,58,39,51,26,56,76,38,60,48,54,70,64,57,56,49,47,60,51,50,46,40,51,66,63,36,21,60,52,52,31,50,48,39,47,50,46,11,57,65,67,72,38,96,63,30,31,68,50,45,70,56,29,61,68,53,90,64,83,78,69,78,46,51,73,69,56,46,49,53,50,52,57,60,51,43,49,77,66,35,67,72,54,38,48,52,55,49,43,36,61,75,63,22,25,39,24,34,67,63,35,46,64,33,62,80,63,68,47,57,50,68,32,62,88,53,62,43,34,29,45,39,58,57,78,30,39,67,67,48,48,42,48,50,36,23,33,47,16,46,35,51,31,52,54,40,15,48,74,64,42,48,83,60,36,44,70,44,23,62,51,38,56,37,17,48,15,36,15,33,34,40,25,43,49,50,47,61,65,68,45,97,61,55,56,67,54,46,36,43,48,53,48,48,46,43,53,62,50,47,39,44,36,42,44,53,27,32,51,48,28,54,30,47,49,55,52,54,52,37,50,58,69,66,50,91,78,52,46,67,50,54,28,49,46,37,39,50,44,51,46,64,41,41,49,86,42,40,44,81,50,90,51,56,37,56,55,73,77,76,54,71,49,77,68,52,69,78,42,33,48,16,38,39,48,3,36,29,51,6,43,59,48,12,54,42,37,59,74,61,37,60,68,49,42,54,32,40,53,50,43,31,28,47,42,26,65,44,53,34,60,56,42,35,40,61,43,72,41,59,65,88,56,64,60,46,50,50,50,43,46,49,49,53,46,48,52,52,51,48,41,62,67,52,101,133,84,74,77,69,81,66,88,76,71,63,49,54,65,88,74,52,63,68,88,44,34,49,52,64,51,81,77,37,79,41,72,68,54,44,54,52,49,52,54,48,50,54,48,49,37,50,50,48,35,72,71,39,67,92,40,61,90,37,68,71,48,34,50,52,47,52,53,50,47,34,53,48,51,37,49,50,35,48,53,52,46,60,28,38,53,54,20,43,50,28,53,80,40,64,67,29,40,50,37,40,58,48,45,57,60,50,49,38,51,47,38,43,39,52,30,53,53,63,34,54,60,51,68,46,59,66,65,58,54,51,53,40,27,68,31,89,84,24,41,70,46,29,37,32,52,52,48,48,60,71,46,36,80,49,57,55,54,51,70,54,42,31,49,52,41,61,40,38,67,49,58,59,37,44,56,59,49,49,49,34,34,60,74,69,26,62,61,38,52,64,39,66,49,95,88,43,81,40,84,48,44,73,64,46,38,72,70,50,31,39,42,33,80,48,66,60,49,11,50,43,48,44,50,30,48,36,55,30,49,59,47,42,42,47,41,51,37,53,41,51,51,47,45,52,52,41,45,36,52,50,19,42,74,39,75,26,84,30,46,65,56,39,53,26,56,75,38,61,48,56,71,64,55,55,49,48,60,52,52,46,40,52,65,63,37,21,60,50,53,32,51,49,39,48,50,45,12,57,65,68,72,38,96,62,30,32,68,51,45,71,56,28,58,68,52,89,64,82,79,68,78,45,51,73,69,56,44,49,52,50,51,56,59,50,44,49,76,66,36,70,72,52,38,49,52,56,49,44,37,62,75,63,22,24,40,22,35,65,64,34,46,62,35,62,82,64,67,46,57,51,69,31,60,86,55,62,42,36,29,46,38,57,57,76,26,39,67,69,47,49,42,48,50,36,22,32,46,17,46,36,51,31,51,53,39,15,48,75,65,41,46,82,59,37,43,70,44,23,62,49,38,57,36,17,48,14,37,15,33,34,38,26,43,49,49,47,62,66,68,45,98,61,54,56,68,54,46,36,43,50,52,49,47,46,44,54,61,51,47,38,44,35,42,44,55,27,32,50,48,28,53,31,47,50,53,52,54,52,38,51,59,69,67,50,91,76,52,47,68,51,54,28,48,46,37,40,50,44,50,46,63,40,40,49,88,44,40,44,80,50,90,52,58,37,56,55,72,76,77,55,72,48,75,68,51,69,78,43,32,48,17,37,37,47,3,35,28,50,5,44,60,47,13,55,41,37,61,70,61,37,60,68,47,42,54,31,40,54,49,42,32,28,48,40,26,64,44,52,33,59,55,43,36,41,62,43,70,40,60,66,89,56,62,59,45,50,50,49,42,46,49,49,54,47,50,51,51,51,49,42,62,68,53,103

Nearest PDB structures (foldseek):
  3ce2-assembly1_A  TM=8.231E-01  e=5.785E-30  Chlamydia abortus S26/3
  2qr4-assembly1_A  TM=8.803E-01  e=5.217E-23  Enterococcus faecium DO
  2qr4-assembly1_B  TM=8.814E-01  e=1.012E-20  Enterococcus faecium DO
  3aho-assembly2_B  TM=8.294E-01  e=4.664E-15  Geobacillus sp. MO-1
  2h1j-assembly1_A  TM=7.768E-01  e=6.018E-15  Geobacillus stearothermophilus

Secondary structure (DSSP, 8-state):
--SS---------GGGS-GGGS--GGGT-SSHHHHHHHHHHHHHHHHHHHHHHTT-TTSHHHHHHHHHHHHHHHHHHHHHHHHHHHHHHH-TT-HHHHHHHHHHHHHHHHHHHHHTTHHHHHHHS-HHHHHHHHHSTTTGGGHHHHHHHHHHGGG---HHHHHHHHHTHHHHT-HHHHHHHIIIII-----EEETTEEE---HHHIIIIITT-S-HHHHHHHHHHHHHHHHTTHHHHHHHHHHHHHHHHHHHHHTT-S-HHHHHHHHHT--HHHHHHHHHHIIIIIHHHHHHHHHHHHHHHT-SSEETTTTTS-SSSSPPPP--HHHHHHHHHHHGGGG-HHHHHHHHHHHHTT-EE----TTPPPS-EEEEPTTS-EEEE----SSHHHHHHHHHHHHHHHHHHHHHHHS-TTSPPPPHHHHTHHHHHHHHHHHHHHHHS---HHHHHHHHHHHIIIIIIIIIIIHHHHHHHHHHHHHHHHTT----HHHHHHHHHHHHHHHHTTSEEPPTTGGGGGGG-GGGGSSS-HHHHHHHHHHHHHHHHHHHTT-HHHHHHHHHHHHHGGGS-HHHHHHHTT---SSSHHHHHHHHHHHHHHHHHHHT-/--SS---------GGGS-GGGS--GGGT-SSHHHHHHHHHHHHHHHHHHHHHHTT-TTSHHHHHHHHHHHHHHHHHHHHHHHHHHHHHHH-TT-HHHHHHHHHHHHHHHHHHHHHTTHHHHHHHS-HHHHHHHHHSTTTGGGHHHHHHHHHHGGG---HHHHHHHHHTHHHHT-HHHHHHHIIIII-----EEETTEEE---HHHIIIIITT-S-HHHHHHHHHHHHHHHHTTHHHHHHHHHHHHHHHHHHHHHTT-S-HHHHHHHHHT--HHHHHHHHHHIIIIIHHHHHHHHHHHHHHHT-SSEETTTTTS-SSSSPPPP--HHHHHHHHHHHGGGG-HHHHHHHHHHHHTT-EE----TTPPPS-EEEEPTTS-EEEE----SSHHHHHHHHHHHHHHHHHHHHHHHS-TTSPPPPHHHHTHHHHHHHHHHHHHHHHS---HHHHHHHHHHHIIIIIIIIIIIHHHHHHHHHHHHHHHHTT----HHHHHHHHHHHHHHHHTTSEEPPTTGGGGGGG-GGGGSSS-HHHHHHHHHHHHHHHHHHHTT-HHHHHHHHHHHHHGGGS-HHHHHHHTT---SSSHHHHHHHHHHHHHHHHHHHT-